Protein 4NRX (pdb70)

Nearest PDB structures (foldseek):
  4nrx-assembly1_L  TM=1.005E+00  e=8.521E-46  Homo sapiens
  7ps3-assembly1_L  TM=9.922E-01  e=8.740E-43  Homo sapiens
  7nd8-assembly1_L  TM=9.955E-01  e=2.650E-42  Homo sapiens
  5ob5-assembly1_L  TM=9.917E-01  e=4.366E-42  Homo sapiens
  6uud-assembly1_L  TM=9.916E-01  e=1.698E-40  Mus musculus

Solvent-accessible surface area: 55780 Å² total; per-residue (Å²): 126,91,132,24,8,42,76,0,1,55,61,17,62,133,132,91,134,29,10,44,80,0,4,58,64,24,103,195,38,93,12,38,9,29,28,8,52,30,56,102,78,48,70,68,9,112,1,11,0,1,0,12,48,41,101,3,27,29,22,0,1,0,1,0,31,21,53,99,87,135,22,10,49,10,1,0,0,1,18,5,23,83,56,46,43,30,39,9,84,88,19,111,73,98,7,91,4,34,24,54,112,80,18,8,1,0,39,0,58,14,98,66,5,109,71,66,10,41,4,62,2,9,0,0,25,0,21,43,34,58,115,40,36,126,149,142,66,20,40,14,58,0,0,0,26,36,28,0,108,8,0,23,0,12,12,28,85,42,85,56,85,24,13,44,6,13,31,4,21,5,51,89,189,29,43,29,85,46,53,0,2,0,0,0,6,0,16,36,0,12,0,46,36,12,83,25,41,2,44,104,41,93,38,102,90,30,36,19,56,4,68,26,37,97,21,131,78,27,37,42,9,16,4,0,1,0,31,7,78,39,89,15,28,3,56,70,14,16,31,0,8,0,38,0,91,28,34,71,25,42,17,57,50,72,1,26,25,180,179,47,87,10,40,8,32,40,18,53,29,57,98,73,46,72,69,9,112,0,12,0,0,0,7,41,42,94,3,28,34,23,0,0,0,0,0,35,21,50,97,92,129,22,10,50,8,1,0,0,3,17,1,23,81,61,42,44,34,40,8,84,88,16,104,75,94,4,92,5,33,22,56,108,82,26,12,1,0,39,0,56,6,100,56,2,86,71,75,11,40,3,59,1,9,0,0,26,1,22,44,34,54,113,44,42,144,154,163,122,29,36,19,58,1,0,0,26,34,28,1,109,14,0,28,0,14,12,26,88,41,89,59,84,23,14,46,6,10,28,2,14,3,47,92,165,28,82,92,62,2,2,0,0,0,6,0,18,37,0,13,0,46,51,13,72,25,42,2,45,99,42,93,35,102,92,31,39,19,58,4,70,25,37,97,24,130,80,30,33,39,8,16,5,0,1,0,30,6,80,31,97,10,14,9,62,79,16,13,32,0,8,0,24,0,116,29,32,68,23,47,18,80,46,59,2,48,27,146,185,44,96,8,81,10,36,32,8,47,32,56,111,66,48,69,67,12,105,2,29,0,112,5,51,38,44,96,3,24,51,23,38,2,0,1,0,26,19,53,100,90,135,16,10,55,10,0,0,7,1,63,2,25,99,58,66,40,81,42,9,77,89,23,107,75,91,4,86,5,33,23,54,109,97,84,56,7,0,42,0,58,10,94,64,3,101,68,69,16,35,5,56,1,9,0,0,25,2,22,65,35,46,103,129,77,94,41,53,0,0,26,35,29,1,112,5,0,22,2,24,11,24,94,52,90,58,91,23,15,46,10,15,31,5,27,2,45,96,80,0,52,48,88,53,51,2,0,0,0,0,4,0,19,35,0,28,2,65,30,14,62,24,36,2,28,103,36,94,34,103,73,37,40,18,61,1,72,25,32,103,27,123,80,38,35,45,9,14,3,0,2,0,41,4,74,47,100,21,55,78,121,84,57,10,54,0,14,0,32,0,67,31,36,134,29,148,44,88,52,114,4,98,79,130,78,123,139,104,8,115,16,84,12,16,10,22,29,3,12,0,44,80,43,45,138,0,51,0,13,0,65,14,74,81,67,0,30,34,33,0,0,0,0,6,19,59,68,86,128,25,3,103,9,3,0,33,18,2,68,57,63,36,98,84,20,58,105,48,7,49,8,60,37,78,14,58,54,0,41,0,12,1,43,42,0,50,22,50,2,12,6,35,0,10,0,0,0,0,68,23,27,9,0,30,20,3,88,10,0,79,0,32,1,104,80,104,83,21,40,10,44,5,4,11,2,49,14,13,89,92,2,31,194,85,38,63,0,2,0,0,0,0,0,4,47,0,29,33,139,98,31,75,7,29,8,34,6,62,140,53,16,41,51,86,35,35,64,76,14,39,15,83,12,34,48,155,56,4,4,21,0,15,7,0,24,0,50,23,52,79,56,56,10,81,141,60,122,57,0,9,0,32,0,60,10,116,32,36,126,65,80,41,72,54,57,34,70,71,71,197,104,7,116,16,65,17,60,52,93,68,30,59,14,48,75,43,61,166,11,68,0,44,0,136,14,74,93,70,0,29,35,36,0,0,0,0,14,18,61,62,91,120,25,2,140,9,6,0,33,18,2,71,55,60,37,103,84,26,59,108,41,5,56,10,61,35,80,15,57,80,1,39,1,16,0,43,41,0,47,25,53,2,13,6,35,0,8,0,1,0,1,80,23,26,8,0,31,20,2,87,12,0,86,0,35,1,148,83,107,72,19,43,9,52,5,14,14,2,30,3,10,83,80,1,25,181,79,34,56,0,1,0,0,0,0,0,3,48,0,30,30,136,139,35,122,34,82,39,58,34,71,143,90,96,66,83,12,38,14,81,11,39,54,158,54,4,4,17,0,16,8,0,22,28,63,46,47,65,67,62,9,88,151,66,114,42,0,8,0,37,0,41,12,132,30,40,131,68,77,40,75,50,47,28,80,91,83,121,5,115,14,82,14,18,11,24,20,4,14,0,38,74,42,41,112,2,38,1,43,2,128,3,75,86,67,0,29,29,39,0,0,0,0,8,16,53,77,91,127,24,3,117,7,3,0,34,14,3,69,59,55,38,101,83,22,56,108,48,5,54,10,62,32,83,15,40,76,4,34,1,13,1,50,40,0,46,19,57,1,12,8,33,0,9,0,1,0,5,112,44,51,9,12,28,20,1,88,12,0,75,0,38,2,116,84,100,77,20,44,10,46,10,9,0,0,56,16,18,85,77,1,29,198,74,35,51,0,3,0,0,1,0,0,8,48,0,30,37,94,141,30,65,8,25,8,54,37,128,59,62,48,54,84,37,36,65,63,15,38,10,73,13,26,37,146,52,2,3,29,1,6,5,0,19,4,49,32,45,86,51,72,10,112,154,93,130,41,1,4,0,43,0,54,14,118,28,39,131,66,77,56,62,51,40,16,106,134,37

B-factor: mean 45.88, std 19.29, range [17.48, 136.45]

CATH classification: 2.60.40.10 (+1 more: 2.60.40.10)

InterPro domains:
  IPR000328 Retroviral envelope protein GP41-like [PF00517] (2-117)
  IPR000328 Retroviral envelope protein GP41-like [cd09909] (1-105)

Secondary structure (DSSP, 8-state):
--EEEEPPPEEE-TT--EEEEEEEESS-GGGSEEEEEEE-TT--EEEEEEEETTTTEEEE-TTTBTTBEEEEEGGGTEEEEEESS--GGG-EEEEEEEEEEES---SSS---PEEEEEEE---EEEEE-SSPPBPPEEEEEPPPSS---EEEEEEEEEEEBSS--EEEEGGGTB-TTEEEPPPEE-TTS-EEEEEEEEEEGGGTTTS--EEEEEEGGGTEEEEEE----/---EEEE-SEEEEETT--EEEEEEESS--TT-EEEEEE-TTS--EEEEETTTEEPTTS-TTEEEEEETTEEEEEESS--GGG-EEEEEEE-SSSS-PBP--EEEEEE---BPPEEEEEPPPHHHHHTTEEEEEEEEEEEBSS--EEEEEETT--EEEEPPPPTTT--EEEEEEEEEEHHHHTT-SEEEEEEE-TT-SS-EEEEEE--/-TTGGGGG--S--/--EEEEPPPEEE-TT--EEEEEEEESS-GGGSEEEEEEE-TTS--EEEEEEETTTTEEEE-TTTTTTEEEEEEGGGTEEEEEESS--GGG-EEEEEEEEEEE---PPEEEEEEE---EEEEE-SS--BPPEEEEE---GGGEETTEEEEEEEEEEEBSS--EEEEGGGTB-TTEEEPPPEE-TTS-EEEEEEEEEEGGGTTTS--EEEEEEGGGTEEEEEE-------/---EEEE-SEEEEETT--EEEEEEESS--TT-EEEEEE-TTS--EEEEETTTEEPTT--TTEEEEE-SSEEEEEESS--GGG-EEEEEEE-SSSS-PBP--EEEEEE---BPPEEEEEPPPHHHHTTTEEEEEEEEEEEBSS--EEEEE---B--SSEEEEE----TTT--EEEEEEEEEEHHHHHH--EEEEEEE-TT-SS-EEEEEE--/--EEEEPPPEEE-TT--EEEEEEEESS-GGGSEEEEEEE-TT--EEEEEEEETTTTEEEE-TTTBTTBEEEEEGGGTEEEEEESS--GGG-EEEEEEEEEEES---TTS----EEEEEEE---EEEEE-SSPPBPPEEEEE---SSS-BTTEEEEEEEEEEEBSS--EEEEGGGTB-TTEEEPPPEE-TTS-EEEEEEEEEEGGGTTTS-EEEEEEEGGGTEEEEEEE---/---EEEE-SEEEEETT--EEEEEEESS--TT-EEEEEE-TTS--EEEEETTTEEPTTS-TTEEEE--TTEEEEEESS--GGG-EEEEEEE-SSSS--B---EEEEEE---BPPEEEEEPPPHHHHTTTEEEEEEEEEEEBSS--EEEEEETTEE--SSEEEEEPPPPTTT--EEEEEEEEEEHHHHHT--EEEEEEE-TTSSS-EEEEEES--/-TTGGGGG--SS--

Structure (mmCIF, N/CA/C/O backbone):
data_4NRX
#
_entry.id   4NRX
#
_cell.length_a   197.262
_cell.length_b   93.505
_cell.length_c   89.830
_cell.angle_alpha   90.00
_cell.angle_beta   111.80
_cell.angle_gamma   90.00
#
_symmetry.space_group_name_H-M   'C 1 2 1'
#
loop_
_entity.id
_entity.type
_entity.pdbx_description
1 polymer 'Envelope glycoprotein gp41'
2 polymer 'm66 Heavy Chain'
3 polymer 'm66 Light Chain'
4 water water
#
loop_
_atom_site.group_PDB
_atom_site.id
_atom_site.type_symbol
_atom_site.label_atom_id
_atom_site.label_alt_id
_atom_site.label_comp_id
_atom_site.label_asym_id
_atom_site.label_entity_id
_atom_site.label_seq_id
_atom_site.pdbx_PDB_ins_code
_atom_site.Cartn_x
_atom_site.Cartn_y
_atom_site.Cartn_z
_atom_site.occupancy
_atom_site.B_iso_or_equiv
_atom_site.auth_seq_id
_atom_site.auth_comp_id
_atom_site.auth_asym_id
_atom_site.auth_atom_id
_atom_site.pdbx_PDB_model_num
ATOM 1 N N . ASN A 1 6 ? -68.372 46.192 -5.830 1.00 69.04 656 ASN P N 1
ATOM 2 C CA . ASN A 1 6 ? -67.673 45.298 -6.745 1.00 67.76 656 ASN P CA 1
ATOM 3 C C . ASN A 1 6 ? -68.306 43.903 -6.750 1.00 62.64 656 ASN P C 1
ATOM 4 O O . ASN A 1 6 ? -67.956 43.043 -5.939 1.00 61.25 656 ASN P O 1
ATOM 6 N N . GLU A 1 7 ? -69.230 43.683 -7.681 1.00 59.37 657 GLU P N 1
ATOM 7 C CA . GLU A 1 7 ? -69.946 42.413 -7.775 1.00 58.69 657 GLU P CA 1
ATOM 8 C C . GLU A 1 7 ? -69.115 41.321 -8.459 1.00 57.41 657 GLU P C 1
ATOM 9 O O . GLU A 1 7 ? -69.470 40.138 -8.381 1.00 56.61 657 GLU P O 1
ATOM 11 N N . GLN A 1 8 ? -68.025 41.707 -9.124 1.00 51.23 658 GLN P N 1
ATOM 12 C CA . GLN A 1 8 ? -67.186 40.742 -9.829 1.00 48.82 658 GLN P CA 1
ATOM 13 C C . GLN A 1 8 ? -65.732 40.794 -9.341 1.00 45.44 658 GLN P C 1
ATOM 14 O O . GLN A 1 8 ? -64.804 40.533 -10.093 1.00 43.61 658 GLN P O 1
ATOM 20 N N . GLU A 1 9 ? -65.555 41.085 -8.059 1.00 45.07 659 GLU P N 1
ATOM 21 C CA . GLU A 1 9 ? -64.236 41.241 -7.444 1.00 45.17 659 GLU P CA 1
ATOM 22 C C . GLU A 1 9 ? -63.355 39.994 -7.575 1.00 39.55 659 GLU P C 1
ATOM 23 O O . GLU A 1 9 ? -62.113 40.095 -7.686 1.00 36.27 659 GLU P O 1
ATOM 29 N N . LEU A 1 10 ? -63.958 38.831 -7.583 1.00 35.57 660 LEU P N 1
ATOM 30 C CA . LEU A 1 10 ? -63.166 37.617 -7.651 1.00 35.00 660 LEU P CA 1
ATOM 31 C C . LEU A 1 10 ? -62.271 37.604 -8.900 1.00 34.37 660 LEU P C 1
ATOM 32 O O . LEU A 1 10 ? -61.199 37.038 -8.887 1.00 35.36 660 LEU P O 1
ATOM 37 N N . LEU A 1 11 ? -62.723 38.253 -9.955 1.00 29.25 661 LEU P N 1
ATOM 38 C CA . LEU A 1 11 ? -62.029 38.296 -11.218 1.00 27.68 661 LEU P CA 1
ATOM 39 C C . LEU A 1 11 ? -60.695 39.002 -11.095 1.00 29.61 661 LEU P C 1
ATOM 40 O O . LEU A 1 11 ? -59.808 38.815 -11.877 1.00 29.67 661 LEU P O 1
ATOM 45 N N . GLU A 1 12 ? -60.557 39.826 -10.098 1.00 29.27 662 GLU P N 1
ATOM 46 C CA . GLU A 1 12 ? -59.294 40.508 -9.934 1.00 34.27 662 GLU P CA 1
ATOM 47 C C . GLU A 1 12 ? -58.179 39.517 -9.620 1.00 32.05 662 GLU P C 1
ATOM 48 O O . GLU A 1 12 ? -57.016 39.877 -9.726 1.00 33.93 662 GLU P O 1
ATOM 54 N N . LEU A 1 13 ? -58.525 38.281 -9.268 1.00 29.34 663 LEU P N 1
ATOM 55 C CA . LEU A 1 13 ? -57.523 37.285 -8.874 1.00 30.07 663 LEU P CA 1
ATOM 56 C C . LEU A 1 13 ? -57.011 36.425 -10.036 1.00 32.80 663 LEU P C 1
ATOM 57 O O . LEU A 1 13 ? -56.126 35.589 -9.854 1.00 32.55 663 LEU P O 1
ATOM 62 N N . ASP A 1 14 ? -57.571 36.635 -11.222 1.00 30.86 664 ASP P N 1
ATOM 63 C CA . ASP A 1 14 ? -57.195 35.893 -12.407 1.00 30.04 664 ASP P CA 1
ATOM 64 C C . ASP A 1 14 ? -55.985 36.589 -13.017 1.00 28.38 664 ASP P C 1
ATOM 65 O O . ASP A 1 14 ? -56.111 37.589 -13.709 1.00 29.38 664 ASP P O 1
ATOM 70 N N . LYS A 1 15 ? -54.811 36.041 -12.749 1.00 28.44 665 LYS P N 1
ATOM 71 C CA . LYS A 1 15 ? -53.568 36.616 -13.230 1.00 30.44 665 LYS P CA 1
ATOM 72 C C . LYS A 1 15 ? -53.089 35.922 -14.489 1.00 30.94 665 LYS P C 1
ATOM 73 O O . LYS A 1 15 ? -51.984 36.172 -14.944 1.00 33.67 665 LYS P O 1
ATOM 79 N N . TRP A 1 16 ? -53.913 35.050 -15.054 1.00 30.09 666 TRP P N 1
ATOM 80 C CA . TRP A 1 16 ? -53.480 34.184 -16.153 1.00 32.13 666 TRP P CA 1
ATOM 81 C C . TRP A 1 16 ? -54.228 34.466 -17.437 1.00 32.66 666 TRP P C 1
ATOM 82 O O . TRP A 1 16 ? -54.467 33.558 -18.235 1.00 37.08 666 TRP P O 1
ATOM 93 N N . ALA A 1 17 ? -54.585 35.728 -17.633 1.00 31.69 667 ALA P N 1
ATOM 94 C CA . ALA A 1 17 ? -55.265 36.172 -18.843 1.00 33.63 667 ALA P CA 1
ATOM 95 C C . ALA A 1 17 ? -54.453 37.241 -19.570 1.00 39.24 667 ALA P C 1
ATOM 96 O O . ALA A 1 17 ? -53.437 37.711 -19.051 1.00 41.85 667 ALA P O 1
ATOM 98 N N . SER A 1 18 ? -54.895 37.622 -20.770 1.00 41.36 668 SER P N 1
ATOM 99 C CA . SER A 1 18 ? -54.203 38.623 -21.572 1.00 45.33 668 SER P CA 1
ATOM 100 C C . SER A 1 18 ? -54.213 39.992 -20.910 1.00 50.52 668 SER P C 1
ATOM 101 O O . SER A 1 18 ? -53.407 40.856 -21.259 1.00 52.33 668 SER P O 1
ATOM 104 N N . LEU A 1 19 ? -55.150 40.190 -19.985 1.00 53.39 669 LEU P N 1
ATOM 105 C CA . LEU A 1 19 ? -55.342 41.469 -19.311 1.00 57.35 669 LEU P CA 1
ATOM 106 C C . LEU A 1 19 ? -55.560 41.252 -17.813 1.00 55.62 669 LEU P C 1
ATOM 107 O O . LEU A 1 19 ? -55.533 42.206 -17.029 1.00 52.90 669 LEU P O 1
ATOM 113 N N . ASN B 1 6 ? -4.274 -21.205 31.656 1.00 76.29 656 ASN C N 1
ATOM 114 C CA . ASN B 1 6 ? -3.684 -20.322 30.656 1.00 76.08 656 ASN C CA 1
ATOM 115 C C . ASN B 1 6 ? -3.879 -20.885 29.247 1.00 70.95 656 ASN C C 1
ATOM 116 O O . ASN B 1 6 ? -4.448 -20.225 28.371 1.00 68.97 656 ASN C O 1
ATOM 118 N N . GLU B 1 7 ? -3.415 -22.116 29.046 1.00 67.27 657 GLU C N 1
ATOM 119 C CA . GLU B 1 7 ? -3.342 -22.722 27.716 1.00 63.89 657 GLU C CA 1
ATOM 120 C C . GLU B 1 7 ? -4.717 -23.052 27.115 1.00 60.67 657 GLU C C 1
ATOM 121 O O . GLU B 1 7 ? -4.830 -23.253 25.905 1.00 61.68 657 GLU C O 1
ATOM 123 N N . GLN B 1 8 ? -5.750 -23.099 27.956 1.00 55.51 658 GLN C N 1
ATOM 124 C CA . GLN B 1 8 ? -7.127 -23.260 27.486 1.00 50.66 658 GLN C CA 1
ATOM 125 C C . GLN B 1 8 ? -8.048 -22.157 28.016 1.00 47.42 658 GLN C C 1
ATOM 126 O O . GLN B 1 8 ? -9.226 -22.397 28.273 1.00 44.92 658 GLN C O 1
ATOM 132 N N . GLU B 1 9 ? -7.515 -20.948 28.166 1.00 47.26 659 GLU C N 1
ATOM 133 C CA . GLU B 1 9 ? -8.231 -19.852 28.827 1.00 50.06 659 GLU C CA 1
ATOM 134 C C . GLU B 1 9 ? -9.551 -19.475 28.136 1.00 45.05 659 GLU C C 1
ATOM 135 O O . GLU B 1 9 ? -10.494 -18.997 28.781 1.00 41.62 659 GLU C O 1
ATOM 141 N N . LEU B 1 10 ? -9.619 -19.684 26.826 1.00 40.05 660 LEU C N 1
ATOM 142 C CA . LEU B 1 10 ? -10.792 -19.280 26.065 1.00 36.80 660 LEU C CA 1
ATOM 143 C C . LEU B 1 10 ? -12.052 -19.998 26.571 1.00 37.90 660 LEU C C 1
ATOM 144 O O . LEU B 1 10 ? -13.175 -19.511 26.411 1.00 36.28 660 LEU C O 1
ATOM 149 N N . LEU B 1 11 ? -11.859 -21.143 27.204 1.00 37.44 661 LEU C N 1
ATOM 150 C CA . LEU B 1 11 ? -12.961 -21.954 27.665 1.00 39.39 661 LEU C CA 1
ATOM 151 C C . LEU B 1 11 ? -13.705 -21.299 28.820 1.00 38.10 661 LEU C C 1
ATOM 152 O O . LEU B 1 11 ? -14.830 -21.613 29.044 1.00 37.39 661 LEU C O 1
ATOM 157 N N . GLU B 1 12 ? -13.072 -20.358 29.490 1.00 38.69 662 GLU C N 1
ATOM 158 C CA . GLU B 1 12 ? -13.682 -19.646 30.601 1.00 40.93 662 GLU C CA 1
ATOM 159 C C . GLU B 1 12 ? -14.825 -18.758 30.122 1.00 39.69 662 GLU C C 1
ATOM 160 O O . GLU B 1 12 ? -15.661 -18.327 30.918 1.00 41.30 662 GLU C O 1
ATOM 166 N N . LEU B 1 13 ? -14.887 -18.474 28.843 1.00 35.67 663 LEU C N 1
ATOM 167 C CA . LEU B 1 13 ? -15.951 -17.639 28.324 1.00 35.61 663 LEU C CA 1
ATOM 168 C C . LEU B 1 13 ? -17.223 -18.426 28.037 1.00 33.86 663 LEU C C 1
ATOM 169 O O . LEU B 1 13 ? -18.243 -17.831 27.830 1.00 32.01 663 LEU C O 1
ATOM 174 N N . ASP B 1 14 ? -17.136 -19.752 27.996 1.00 30.77 664 ASP C N 1
ATOM 175 C CA . ASP B 1 14 ? -18.299 -20.589 27.738 1.00 30.87 664 ASP C CA 1
ATOM 176 C C . ASP B 1 14 ? -19.208 -20.583 28.972 1.00 31.55 664 ASP C C 1
ATOM 177 O O . ASP B 1 14 ? -18.976 -21.287 29.942 1.00 33.58 664 ASP C O 1
ATOM 182 N N . LYS B 1 15 ? -20.236 -19.762 28.920 1.00 29.85 665 LYS C N 1
ATOM 183 C CA . LYS B 1 15 ? -21.171 -19.620 30.034 1.00 33.31 665 LYS C CA 1
ATOM 184 C C . LYS B 1 15 ? -22.455 -20.408 29.802 1.00 35.91 665 LYS C C 1
ATOM 185 O O . LYS B 1 15 ? -23.456 -20.209 30.498 1.00 35.10 665 LYS C O 1
ATOM 191 N N . TRP B 1 16 ? -22.435 -21.306 28.826 1.00 36.94 666 TRP C N 1
ATOM 192 C CA . TRP B 1 16 ? -23.658 -21.990 28.413 1.00 40.41 666 TRP C CA 1
ATOM 193 C C . TRP B 1 16 ? -23.635 -23.483 28.673 1.00 43.86 666 TRP C C 1
ATOM 194 O O . TRP B 1 16 ? -24.656 -24.146 28.527 1.00 46.46 666 TRP C O 1
ATOM 205 N N . ALA B 1 17 ? -22.492 -24.015 29.081 1.00 47.91 667 ALA C N 1
ATOM 206 C CA . ALA B 1 17 ? -22.385 -25.452 29.335 1.00 52.82 667 ALA C CA 1
ATOM 207 C C . ALA B 1 17 ? -22.874 -25.771 30.738 1.00 58.52 667 ALA C C 1
ATOM 208 O O . ALA B 1 17 ? -22.959 -24.884 31.585 1.00 60.31 667 ALA C O 1
ATOM 210 N N . SER B 1 18 ? -23.187 -27.044 30.969 1.00 62.35 668 SER C N 1
ATOM 211 C CA . SER B 1 18 ? -23.728 -27.522 32.244 1.00 66.02 668 SER C CA 1
ATOM 212 C C . SER B 1 18 ? -22.846 -27.154 33.438 1.00 65.83 668 SER C C 1
ATOM 213 O O . SER B 1 18 ? -21.621 -27.071 33.321 1.00 65.76 668 SER C O 1
ATOM 216 N N . GLN C 2 1 ? -43.659 17.274 -4.940 1.00 70.98 1 GLN H N 1
ATOM 217 C CA . GLN C 2 1 ? -44.187 17.550 -3.575 1.00 69.86 1 GLN H CA 1
ATOM 218 C C . GLN C 2 1 ? -44.051 19.032 -3.241 1.00 58.45 1 GLN H C 1
ATOM 219 O O . GLN C 2 1 ? -42.942 19.529 -3.048 1.00 56.25 1 GLN H O 1
ATOM 225 N N . VAL C 2 2 ? -45.176 19.737 -3.168 1.00 49.59 2 VAL H N 1
ATOM 226 C CA . VAL C 2 2 ? -45.165 21.122 -2.730 1.00 42.08 2 VAL H CA 1
ATOM 227 C C . VAL C 2 2 ? -44.916 21.173 -1.226 1.00 37.66 2 VAL H C 1
ATOM 228 O O . VAL C 2 2 ? -45.494 20.396 -0.478 1.00 36.85 2 VAL H O 1
ATOM 232 N N . GLN C 2 3 ? -44.063 22.094 -0.787 1.00 36.10 3 GLN H N 1
ATOM 233 C CA . GLN C 2 3 ? -43.717 22.217 0.620 1.00 38.85 3 GLN H CA 1
ATOM 234 C C . GLN C 2 3 ? -43.608 23.685 0.967 1.00 36.39 3 GLN H C 1
ATOM 235 O O . GLN C 2 3 ? -42.936 24.430 0.262 1.00 37.00 3 GLN H O 1
ATOM 241 N N . LEU C 2 4 ? -44.279 24.098 2.039 1.00 31.48 4 LEU H N 1
ATOM 242 C CA . LEU C 2 4 ? -44.118 25.442 2.566 1.00 31.92 4 LEU H CA 1
ATOM 243 C C . LEU C 2 4 ? -43.396 25.286 3.886 1.00 33.62 4 LEU H C 1
ATOM 244 O O . LEU C 2 4 ? -43.847 24.550 4.760 1.00 34.33 4 LEU H O 1
ATOM 249 N N . VAL C 2 5 ? -42.269 25.969 4.015 1.00 36.14 5 VAL H N 1
ATOM 250 C CA . VAL C 2 5 ? -41.449 25.905 5.215 1.00 36.43 5 VAL H CA 1
ATOM 251 C C . VAL C 2 5 ? -41.445 27.275 5.887 1.00 34.63 5 VAL H C 1
ATOM 252 O O . VAL C 2 5 ? -40.834 28.223 5.380 1.00 33.29 5 VAL H O 1
ATOM 256 N N . GLN C 2 6 ? -42.131 27.374 7.027 1.00 34.16 6 GLN H N 1
ATOM 257 C CA . GLN C 2 6 ? -42.264 28.637 7.736 1.00 32.43 6 GLN H CA 1
ATOM 258 C C . GLN C 2 6 ? -41.119 28.878 8.708 1.00 34.90 6 GLN H C 1
ATOM 259 O O . GLN C 2 6 ? -40.514 27.930 9.206 1.00 35.80 6 GLN H O 1
ATOM 265 N N . SER C 2 7 ? -40.833 30.151 8.981 1.00 34.58 7 SER H N 1
ATOM 266 C CA . SER C 2 7 ? -39.825 30.522 9.974 1.00 36.55 7 SER H CA 1
ATOM 267 C C . SER C 2 7 ? -40.221 30.056 11.381 1.00 38.00 7 SER H C 1
ATOM 268 O O . SER C 2 7 ? -41.367 29.688 11.640 1.00 38.88 7 SER H O 1
ATOM 271 N N . GLY C 2 8 ? -39.263 30.090 12.295 1.00 36.79 8 GLY H N 1
ATOM 272 C CA . GLY C 2 8 ? -39.459 29.535 13.621 1.00 36.39 8 GLY H CA 1
ATOM 273 C C . GLY C 2 8 ? -40.290 30.375 14.581 1.00 36.28 8 GLY H C 1
ATOM 274 O O . GLY C 2 8 ? -40.459 31.573 14.397 1.00 36.26 8 GLY H O 1
ATOM 275 N N . ALA C 2 9 ? -40.794 29.737 15.631 1.00 37.93 9 ALA H N 1
ATOM 276 C CA . ALA C 2 9 ? -41.593 30.417 16.648 1.00 40.07 9 ALA H CA 1
ATOM 277 C C . ALA C 2 9 ? -40.784 31.546 17.267 1.00 41.77 9 ALA H C 1
ATOM 278 O O . ALA C 2 9 ? -39.570 31.416 17.427 1.00 41.65 9 ALA H O 1
ATOM 280 N N . GLU C 2 10 ? -41.451 32.648 17.613 1.00 42.60 10 GLU H N 1
ATOM 281 C CA . GLU C 2 10 ? -40.772 33.821 18.145 1.00 45.25 10 GLU H CA 1
ATOM 282 C C . GLU C 2 10 ? -41.505 34.386 19.339 1.00 45.63 10 GLU H C 1
ATOM 283 O O . GLU C 2 10 ? -42.721 34.248 19.459 1.00 44.60 10 GLU H O 1
ATOM 289 N N . VAL C 2 11 ? -40.746 35.037 20.212 1.00 47.07 11 VAL H N 1
ATOM 290 C CA . VAL C 2 11 ? -41.300 35.870 21.261 1.00 48.30 11 VAL H CA 1
ATOM 291 C C . VAL C 2 11 ? -40.738 37.276 21.085 1.00 49.58 11 VAL H C 1
ATOM 292 O O . VAL C 2 11 ? -39.545 37.457 20.853 1.00 52.20 11 VAL H O 1
ATOM 296 N N . LYS C 2 12 ? -41.613 38.267 21.171 1.00 49.55 12 LYS H N 1
ATOM 297 C CA . LYS C 2 12 ? -41.246 39.653 20.930 1.00 52.01 12 LYS H CA 1
ATOM 298 C C . LYS C 2 12 ? -42.030 40.520 21.893 1.00 52.27 12 LYS H C 1
ATOM 299 O O . LYS C 2 12 ? -43.151 40.177 22.270 1.00 49.24 12 LYS H O 1
ATOM 305 N N . LYS C 2 13 ? -41.451 41.646 22.290 1.00 55.33 13 LYS H N 1
ATOM 306 C CA . LYS C 2 13 ? -42.114 42.521 23.240 1.00 59.93 13 LYS H CA 1
ATOM 307 C C . LYS C 2 13 ? -43.152 43.378 22.521 1.00 58.30 13 LYS H C 1
ATOM 308 O O . LYS C 2 13 ? -43.058 43.580 21.314 1.00 57.35 13 LYS H O 1
ATOM 314 N N . PRO C 2 14 ? -44.157 43.877 23.257 1.00 57.58 14 PRO H N 1
ATOM 315 C CA . PRO C 2 14 ? -45.136 44.789 22.655 1.00 56.80 14 PRO H CA 1
ATOM 316 C C . PRO C 2 14 ? -44.460 46.026 22.076 1.00 56.60 14 PRO H C 1
ATOM 317 O O . PRO C 2 14 ? -43.563 46.573 22.719 1.00 56.88 14 PRO H O 1
ATOM 321 N N . GLY C 2 15 ? -44.888 46.460 20.893 1.00 54.12 15 GLY H N 1
ATOM 322 C CA . GLY C 2 15 ? -44.322 47.638 20.266 1.00 55.04 15 GLY H CA 1
ATOM 323 C C . GLY C 2 15 ? -43.232 47.274 19.281 1.00 55.58 15 GLY H C 1
ATOM 324 O O . GLY C 2 15 ? -42.935 48.042 18.364 1.00 55.65 15 GLY H O 1
ATOM 325 N N . GLU C 2 16 ? -42.632 46.102 19.460 1.00 56.51 16 GLU H N 1
ATOM 326 C CA . GLU C 2 16 ? -41.598 45.649 18.537 1.00 58.82 16 GLU H CA 1
ATOM 327 C C . GLU C 2 16 ? -42.177 45.324 17.163 1.00 54.64 16 GLU H C 1
ATOM 328 O O . GLU C 2 16 ? -43.382 45.098 17.005 1.00 51.34 16 GLU H O 1
ATOM 334 N N . SER C 2 17 ? -41.286 45.294 16.180 1.00 53.79 17 SER H N 1
ATOM 335 C CA . SER C 2 17 ? -41.620 44.902 14.825 1.00 52.73 17 SER H CA 1
ATOM 336 C C . SER C 2 17 ? -41.273 43.427 14.656 1.00 47.27 17 SER H C 1
ATOM 337 O O . SER C 2 17 ? -40.428 42.891 15.369 1.00 43.41 17 SER H O 1
ATOM 340 N N . LEU C 2 18 ? -41.925 42.769 13.709 1.00 45.32 18 LEU H N 1
ATOM 341 C CA . LEU C 2 18 ? -41.663 41.365 13.466 1.00 45.17 18 LEU H CA 1
ATOM 342 C C . LEU C 2 18 ? -41.935 41.060 12.009 1.00 42.99 18 LEU H C 1
ATOM 343 O O . LEU C 2 18 ? -42.916 41.553 11.434 1.00 40.66 18 LEU H O 1
ATOM 348 N N . LYS C 2 19 ? -41.052 40.263 11.412 1.00 40.36 19 LYS H N 1
ATOM 349 C CA . LYS C 2 19 ? -41.281 39.718 10.079 1.00 39.91 19 LYS H CA 1
ATOM 350 C C . LYS C 2 19 ? -41.070 38.213 10.117 1.00 38.92 19 LYS H C 1
ATOM 351 O O . LYS C 2 19 ? -40.027 37.744 10.554 1.00 39.08 19 LYS H O 1
ATOM 357 N N . ILE C 2 20 ? -42.078 37.454 9.694 1.00 36.79 20 ILE H N 1
ATOM 358 C CA . ILE C 2 20 ? -41.950 36.004 9.570 1.00 34.54 20 ILE H CA 1
ATOM 359 C C . ILE C 2 20 ? -42.026 35.621 8.095 1.00 30.99 20 ILE H C 1
ATOM 360 O O . ILE C 2 20 ? -42.521 36.396 7.264 1.00 30.47 20 ILE H O 1
ATOM 365 N N . SER C 2 21 ? -41.530 34.440 7.763 1.00 29.39 21 SER H N 1
ATOM 366 C CA . SER C 2 21 ? -41.389 34.070 6.374 1.00 30.15 21 SER H CA 1
ATOM 367 C C . SER C 2 21 ? -41.908 32.681 6.137 1.00 28.64 21 SER H C 1
ATOM 368 O O . SER C 2 21 ? -42.010 31.874 7.056 1.00 29.41 21 SER H O 1
ATOM 371 N N . CYS C 2 22 ? -42.217 32.412 4.879 1.00 29.88 22 CYS H N 1
ATOM 372 C CA . CYS C 2 22 ? -42.606 31.094 4.432 1.00 28.67 22 CYS H CA 1
ATOM 373 C C . CYS C 2 22 ? -41.912 30.802 3.113 1.00 31.09 22 CYS H C 1
ATOM 374 O O . CYS C 2 22 ? -42.131 31.512 2.136 1.00 33.41 22 CYS H O 1
ATOM 377 N N . LYS C 2 23 ? -41.062 29.775 3.087 1.00 32.27 23 LYS H N 1
ATOM 378 C CA . LYS C 2 23 ? -40.283 29.436 1.902 1.00 32.03 23 LYS H CA 1
ATOM 379 C C . LYS C 2 23 ? -40.939 28.265 1.170 1.00 31.95 23 LYS H C 1
ATOM 380 O O . LYS C 2 23 ? -41.278 27.248 1.771 1.00 34.90 23 LYS H O 1
ATOM 386 N N . VAL C 2 24 ? -41.094 28.410 -0.134 1.00 29.37 24 VAL H N 1
ATOM 387 C CA . VAL C 2 24 ? -41.906 27.507 -0.929 1.00 32.09 24 VAL H CA 1
ATOM 388 C C . VAL C 2 24 ? -41.041 26.723 -1.892 1.00 34.33 24 VAL H C 1
ATOM 389 O O . VAL C 2 24 ? -40.115 27.286 -2.475 1.00 34.43 24 VAL H O 1
ATOM 393 N N . SER C 2 25 ? -41.350 25.443 -2.088 1.00 35.58 25 SER H N 1
ATOM 394 C CA . SER C 2 25 ? -40.728 24.674 -3.163 1.00 38.38 25 SER H CA 1
ATOM 395 C C . SER C 2 25 ? -41.726 23.679 -3.760 1.00 37.29 25 SER H C 1
ATOM 396 O O . SER C 2 25 ? -42.683 23.272 -3.085 1.00 35.51 25 SER H O 1
ATOM 399 N N . GLY C 2 26 ? -41.499 23.307 -5.020 1.00 34.71 26 GLY H N 1
ATOM 400 C CA . GLY C 2 26 ? -42.246 22.245 -5.673 1.00 35.96 26 GLY H CA 1
ATOM 401 C C . GLY C 2 26 ? -43.175 22.730 -6.763 1.00 38.28 26 GLY H C 1
ATOM 402 O O . GLY C 2 26 ? -43.830 21.933 -7.418 1.00 42.58 26 GLY H O 1
ATOM 403 N N . TYR C 2 27 ? -43.244 24.038 -6.955 1.00 37.61 27 TYR H N 1
ATOM 404 C CA . TYR C 2 27 ? -44.104 24.614 -7.983 1.00 38.16 27 TYR H CA 1
ATOM 405 C C . TYR C 2 27 ? -43.635 26.027 -8.260 1.00 37.17 27 TYR H C 1
ATOM 406 O O . TYR C 2 27 ? -42.795 26.550 -7.532 1.00 37.79 27 TYR H O 1
ATOM 415 N N . ASN C 2 28 ? -44.178 26.644 -9.303 1.00 36.23 28 ASN H N 1
ATOM 416 C CA . ASN C 2 28 ? -43.776 27.991 -9.675 1.00 38.49 28 ASN H CA 1
ATOM 417 C C . ASN C 2 28 ? -44.394 29.034 -8.752 1.00 38.09 28 ASN H C 1
ATOM 418 O O . ASN C 2 28 ? -45.572 29.376 -8.864 1.00 37.96 28 ASN H O 1
ATOM 423 N N . PHE C 2 29 ? -43.566 29.545 -7.850 1.00 34.47 29 PHE H N 1
ATOM 424 C CA . PHE C 2 29 ? -43.989 30.442 -6.787 1.00 33.73 29 PHE H CA 1
ATOM 425 C C . PHE C 2 29 ? -44.642 31.710 -7.325 1.00 32.04 29 PHE H C 1
ATOM 426 O O . PHE C 2 29 ? -45.554 32.274 -6.696 1.00 31.48 29 PHE H O 1
ATOM 434 N N . ALA C 2 30 ? -44.198 32.158 -8.492 1.00 30.88 30 ALA H N 1
ATOM 435 C CA . ALA C 2 30 ? -44.710 33.401 -9.064 1.00 32.74 30 ALA H CA 1
ATOM 436 C C . ALA C 2 30 ? -46.099 33.221 -9.700 1.00 33.57 30 ALA H C 1
ATOM 437 O O . ALA C 2 30 ? -46.699 34.196 -10.135 1.00 33.67 30 ALA H O 1
ATOM 439 N N . SER C 2 31 ? -46.610 31.988 -9.739 1.00 33.44 31 SER H N 1
ATOM 440 C CA . SER C 2 31 ? -47.791 31.668 -10.555 1.00 34.01 31 SER H CA 1
ATOM 441 C C . SER C 2 31 ? -49.083 31.371 -9.756 1.00 32.82 31 SER H C 1
ATOM 442 O O . SER C 2 31 ? -50.103 31.043 -10.352 1.00 29.91 31 SER H O 1
ATOM 445 N N . GLU C 2 32 ? -49.044 31.443 -8.431 1.00 32.79 32 GLU H N 1
ATOM 446 C CA . GLU C 2 32 ? -50.250 31.200 -7.623 1.00 30.70 32 GLU H CA 1
ATOM 447 C C . GLU C 2 32 ? -50.299 32.180 -6.470 1.00 29.87 32 GLU H C 1
ATOM 448 O O . GLU C 2 32 ? -49.254 32.600 -5.971 1.00 28.94 32 GLU H O 1
ATOM 454 N N . TRP C 2 33 ? -51.512 32.550 -6.054 1.00 26.72 33 TRP H N 1
ATOM 455 C CA . TRP C 2 33 ? -51.669 33.364 -4.874 1.00 23.98 33 TRP H CA 1
ATOM 456 C C . TRP C 2 33 ? -51.214 32.557 -3.686 1.00 23.82 33 TRP H C 1
ATOM 457 O O . TRP C 2 33 ? -51.370 31.342 -3.648 1.00 26.45 33 TRP H O 1
ATOM 468 N N . ILE C 2 34 ? -50.681 33.245 -2.694 1.00 24.24 34 ILE H N 1
ATOM 469 C CA . ILE C 2 34 ? -50.310 32.604 -1.453 1.00 28.78 34 ILE H CA 1
ATOM 470 C C . ILE C 2 34 ? -50.647 33.548 -0.311 1.00 28.81 34 ILE H C 1
ATOM 471 O O . ILE C 2 34 ? -50.558 34.770 -0.450 1.00 27.26 34 ILE H O 1
ATOM 476 N N . GLY C 2 35 ? -51.066 32.986 0.810 1.00 28.84 35 GLY H N 1
ATOM 477 C CA . GLY C 2 35 ? -51.614 33.811 1.858 1.00 29.95 35 GLY H CA 1
ATOM 478 C C . GLY C 2 35 ? -51.301 33.381 3.262 1.00 29.35 35 GLY H C 1
ATOM 479 O O . GLY C 2 35 ? -50.601 32.390 3.498 1.00 29.75 35 GLY H O 1
ATOM 480 N N . TRP C 2 36 ? -51.852 34.157 4.184 1.00 25.78 36 TRP H N 1
ATOM 481 C CA . TRP C 2 36 ? -51.586 34.024 5.594 1.00 25.95 36 TRP H CA 1
ATOM 482 C C . TRP C 2 36 ? -52.899 33.873 6.368 1.00 26.26 36 TRP H C 1
ATOM 483 O O . TRP C 2 36 ? -53.858 34.594 6.112 1.00 26.48 36 TRP H O 1
ATOM 494 N N . VAL C 2 37 ? -52.902 32.983 7.356 1.00 26.05 37 VAL H N 1
ATOM 495 C CA . VAL C 2 37 ? -54.079 32.695 8.168 1.00 27.31 37 VAL H CA 1
ATOM 496 C C . VAL C 2 37 ? -53.723 32.722 9.652 1.00 28.98 37 VAL H C 1
ATOM 497 O O . VAL C 2 37 ? -52.737 32.125 10.081 1.00 31.95 37 VAL H O 1
ATOM 501 N N . ARG C 2 38 ? -54.490 33.464 10.432 1.00 27.75 38 ARG H N 1
ATOM 502 C CA . ARG C 2 38 ? -54.206 33.585 11.862 1.00 29.48 38 ARG H CA 1
ATOM 503 C C . ARG C 2 38 ? -55.057 32.590 12.641 1.00 31.47 38 ARG H C 1
ATOM 504 O O . ARG C 2 38 ? -56.221 32.350 12.306 1.00 32.01 38 ARG H O 1
ATOM 512 N N . GLN C 2 39 ? -54.470 32.007 13.680 1.00 32.34 39 GLN H N 1
ATOM 513 C CA . GLN C 2 39 ? -55.239 31.215 14.621 1.00 31.89 39 GLN H CA 1
ATOM 514 C C . GLN C 2 39 ? -54.841 31.575 16.045 1.00 32.86 39 GLN H C 1
ATOM 515 O O . GLN C 2 39 ? -53.779 31.182 16.528 1.00 31.49 39 GLN H O 1
ATOM 521 N N . MET C 2 40 ? -55.707 32.323 16.713 1.00 33.86 40 MET H N 1
ATOM 522 C CA . MET C 2 40 ? -55.479 32.706 18.102 1.00 36.22 40 MET H CA 1
ATOM 523 C C . MET C 2 40 ? -55.718 31.493 19.008 1.00 38.97 40 MET H C 1
ATOM 524 O O . MET C 2 40 ? -56.450 30.562 18.639 1.00 36.83 40 MET H O 1
ATOM 529 N N . PRO C 2 41 ? -55.088 31.482 20.191 1.00 44.27 41 PRO H N 1
ATOM 530 C CA . PRO C 2 41 ? -55.217 30.325 21.091 1.00 45.77 41 PRO H CA 1
ATOM 531 C C . PRO C 2 41 ? -56.678 29.941 21.381 1.00 46.27 41 PRO H C 1
ATOM 532 O O . PRO C 2 41 ? -57.459 30.784 21.825 1.00 45.95 41 PRO H O 1
ATOM 536 N N . GLY C 2 42 ? -57.043 28.695 21.081 1.00 45.39 42 GLY H N 1
ATOM 537 C CA . GLY C 2 42 ? -58.381 28.190 21.348 1.00 44.81 42 GLY H CA 1
ATOM 538 C C . GLY C 2 42 ? -59.472 28.719 20.430 1.00 45.59 42 GLY H C 1
ATOM 539 O O . GLY C 2 42 ? -60.651 28.608 20.749 1.00 48.64 42 GLY H O 1
ATOM 540 N N . LYS C 2 43 ? -59.090 29.285 19.287 1.00 43.23 43 LYS H N 1
ATOM 541 C CA . LYS C 2 43 ? -60.051 29.930 18.383 1.00 40.27 43 LYS H CA 1
ATOM 542 C C . LYS C 2 43 ? -59.965 29.369 16.953 1.00 34.73 43 LYS H C 1
ATOM 543 O O . LYS C 2 43 ? -59.117 28.526 16.646 1.00 33.94 43 LYS H O 1
ATOM 549 N N . GLY C 2 44 ? -60.821 29.870 16.067 1.00 29.36 44 GLY H N 1
ATOM 550 C CA . GLY C 2 44 ? -60.874 29.394 14.695 1.00 29.09 44 GLY H CA 1
ATOM 551 C C . GLY C 2 44 ? -59.893 30.095 13.763 1.00 30.42 44 GLY H C 1
ATOM 552 O O . GLY C 2 44 ? -59.029 30.860 14.197 1.00 32.20 44 GLY H O 1
ATOM 553 N N . LEU C 2 45 ? -60.044 29.833 12.469 1.00 29.31 45 LEU H N 1
ATOM 554 C CA . LEU C 2 45 ? -59.162 30.357 11.445 1.00 28.12 45 LEU H CA 1
ATOM 555 C C . LEU C 2 45 ? -59.617 31.741 11.011 1.00 29.81 45 LEU H C 1
ATOM 556 O O . LEU C 2 45 ? -60.813 31.990 10.928 1.00 27.66 45 LEU H O 1
ATOM 561 N N . GLU C 2 46 ? -58.659 32.636 10.758 1.00 28.72 46 GLU H N 1
ATOM 562 C CA . GLU C 2 46 ? -58.930 33.983 10.252 1.00 28.03 46 GLU H CA 1
ATOM 563 C C . GLU C 2 46 ? -58.062 34.249 9.051 1.00 29.49 46 GLU H C 1
ATOM 564 O O . GLU C 2 46 ? -56.833 34.198 9.134 1.00 29.60 46 GLU H O 1
ATOM 570 N N . TRP C 2 47 ? -58.700 34.499 7.919 1.00 29.40 47 TRP H N 1
ATOM 571 C CA . TRP C 2 47 ? -57.989 34.747 6.677 1.00 28.35 47 TRP H CA 1
ATOM 572 C C . TRP C 2 47 ? -57.469 36.170 6.738 1.00 27.00 47 TRP H C 1
ATOM 573 O O . TRP C 2 47 ? -58.250 37.115 6.914 1.00 25.50 47 TRP H O 1
ATOM 584 N N . MET C 2 48 ? -56.157 36.349 6.598 1.00 25.66 48 MET H N 1
ATOM 585 C CA . MET C 2 48 ? -55.559 37.684 6.760 1.00 27.13 48 MET H CA 1
ATOM 586 C C . MET C 2 48 ? -55.402 38.389 5.423 1.00 28.44 48 MET H C 1
ATOM 587 O O . MET C 2 48 ? -55.759 39.560 5.268 1.00 28.75 48 MET H O 1
ATOM 592 N N . GLY C 2 49 ? -54.836 37.678 4.460 1.00 27.62 49 GLY H N 1
ATOM 593 C CA . GLY C 2 49 ? -54.692 38.232 3.136 1.00 28.99 49 GLY H CA 1
ATOM 594 C C . GLY C 2 49 ? -53.857 37.334 2.273 1.00 30.25 49 GLY H C 1
ATOM 595 O O . GLY C 2 49 ? -53.259 36.359 2.759 1.00 30.74 49 GLY H O 1
ATOM 596 N N . ILE C 2 50 ? -53.831 37.663 0.989 1.00 29.25 50 ILE H N 1
ATOM 597 C CA . ILE C 2 50 ? -53.050 36.922 0.011 1.00 29.36 50 ILE H CA 1
ATOM 598 C C . ILE C 2 50 ? -52.187 37.849 -0.817 1.00 30.50 50 ILE H C 1
ATOM 599 O O . ILE C 2 50 ? -52.454 39.040 -0.925 1.00 33.03 50 ILE H O 1
ATOM 604 N N . ILE C 2 51 ? -51.151 37.281 -1.404 1.00 30.17 51 ILE H N 1
ATOM 605 C CA . ILE C 2 51 ? -50.285 38.010 -2.310 1.00 30.33 51 ILE H CA 1
ATOM 606 C C . ILE C 2 51 ? -49.988 37.145 -3.512 1.00 30.03 51 ILE H C 1
ATOM 607 O O . ILE C 2 51 ? -49.865 35.919 -3.401 1.00 28.88 51 ILE H O 1
ATOM 612 N N . TYR C 2 52 ? -49.906 37.791 -4.668 1.00 29.94 52 TYR H N 1
ATOM 613 C CA . TYR C 2 52 ? -49.499 37.125 -5.888 1.00 30.11 52 TYR H CA 1
ATOM 614 C C . TYR C 2 52 ? -48.036 37.513 -6.182 1.00 32.40 52 TYR H C 1
ATOM 615 O O . TYR C 2 52 ? -47.781 38.631 -6.645 1.00 31.86 52 TYR H O 1
ATOM 624 N N . PRO C 2 53 A -47.073 36.614 -5.881 1.00 31.62 52 PRO H N 1
ATOM 625 C CA . PRO C 2 53 A -45.649 36.968 -6.006 1.00 34.47 52 PRO H CA 1
ATOM 626 C C . PRO C 2 53 A -45.228 37.468 -7.385 1.00 37.36 52 PRO H C 1
ATOM 627 O O . PRO C 2 53 A -44.313 38.277 -7.470 1.00 43.06 52 PRO H O 1
ATOM 631 N N . GLY C 2 54 ? -45.871 36.992 -8.446 1.00 35.62 53 GLY H N 1
ATOM 632 C CA . GLY C 2 54 ? -45.577 37.463 -9.790 1.00 36.31 53 GLY H CA 1
ATOM 633 C C . GLY C 2 54 ? -45.489 38.981 -9.941 1.00 38.38 53 GLY H C 1
ATOM 634 O O . GLY C 2 54 ? -44.557 39.478 -10.555 1.00 38.42 53 GLY H O 1
ATOM 635 N N . ASP C 2 55 ? -46.445 39.721 -9.387 1.00 38.65 54 ASP H N 1
ATOM 636 C CA . ASP C 2 55 ? -46.410 41.187 -9.438 1.00 41.69 54 ASP H CA 1
ATOM 637 C C . ASP C 2 55 ? -46.582 41.826 -8.053 1.00 41.21 54 ASP H C 1
ATOM 638 O O . ASP C 2 55 ? -46.755 43.043 -7.936 1.00 41.46 54 ASP H O 1
ATOM 643 N N . SER C 2 56 ? -46.549 40.998 -7.011 1.00 39.35 55 SER H N 1
ATOM 644 C CA . SER C 2 56 ? -46.755 41.446 -5.629 1.00 37.52 55 SER H CA 1
ATOM 645 C C . SER C 2 56 ? -48.107 42.131 -5.386 1.00 36.59 55 SER H C 1
ATOM 646 O O . SER C 2 56 ? -48.248 42.915 -4.450 1.00 35.90 55 SER H O 1
ATOM 649 N N . ASP C 2 57 ? -49.098 41.841 -6.221 1.00 34.82 56 ASP H N 1
ATOM 650 C CA . ASP C 2 57 ? -50.448 42.343 -5.976 1.00 37.11 56 ASP H CA 1
ATOM 651 C C . ASP C 2 57 ? -50.963 41.699 -4.691 1.00 35.74 56 ASP H C 1
ATOM 652 O O . ASP C 2 57 ? -50.743 40.506 -4.476 1.00 34.10 56 ASP H O 1
ATOM 657 N N . THR C 2 58 ? -51.649 42.464 -3.842 1.00 33.11 57 THR H N 1
ATOM 658 C CA . THR C 2 58 ? -52.093 41.953 -2.547 1.00 35.15 57 THR H CA 1
ATOM 659 C C . THR C 2 58 ? -53.570 42.206 -2.320 1.00 35.27 57 THR H C 1
ATOM 660 O O . THR C 2 58 ? -54.112 43.194 -2.788 1.00 35.36 57 THR H O 1
ATOM 664 N N . LYS C 2 59 ? -54.206 41.330 -1.559 1.00 33.32 58 LYS H N 1
ATOM 665 C CA . LYS C 2 59 ? -55.576 41.559 -1.110 1.00 34.40 58 LYS H CA 1
ATOM 666 C C . LYS C 2 59 ? -55.668 41.207 0.369 1.00 33.81 58 LYS H C 1
ATOM 667 O O . LYS C 2 59 ? -55.306 40.101 0.761 1.00 32.84 58 LYS H O 1
ATOM 673 N N . TYR C 2 60 ? -56.126 42.159 1.179 1.00 33.54 59 TYR H N 1
ATOM 674 C CA . TYR C 2 60 ? -56.191 41.999 2.626 1.00 33.08 59 TYR H CA 1
ATOM 675 C C . TYR C 2 60 ? -57.628 41.912 3.094 1.00 36.42 59 TYR H C 1
ATOM 676 O O . TYR C 2 60 ? -58.545 42.433 2.446 1.00 36.55 59 TYR H O 1
ATOM 685 N N . SER C 2 61 ? -57.827 41.287 4.247 1.00 37.90 60 SER H N 1
ATOM 686 C CA . SER C 2 61 ? -59.065 41.496 4.981 1.00 37.88 60 SER H CA 1
ATOM 687 C C . SER C 2 61 ? -58.967 42.898 5.592 1.00 37.79 60 SER H C 1
ATOM 688 O O . SER C 2 61 ? -57.889 43.307 6.022 1.00 33.72 60 SER H O 1
ATOM 691 N N . PRO C 2 62 ? -60.074 43.656 5.604 1.00 43.60 61 PRO H N 1
ATOM 692 C CA . PRO C 2 62 ? -60.036 45.017 6.155 1.00 45.86 61 PRO H CA 1
ATOM 693 C C . PRO C 2 62 ? -59.706 45.015 7.639 1.00 44.93 61 PRO H C 1
ATOM 694 O O . PRO C 2 62 ? -59.225 46.003 8.177 1.00 45.63 61 PRO H O 1
ATOM 698 N N . SER C 2 63 ? -59.928 43.890 8.295 1.00 44.55 62 SER H N 1
ATOM 699 C CA . SER C 2 63 ? -59.555 43.776 9.697 1.00 45.49 62 SER H CA 1
ATOM 700 C C . SER C 2 63 ? -58.040 43.779 9.868 1.00 43.58 62 SER H C 1
ATOM 701 O O . SER C 2 63 ? -57.542 44.063 10.954 1.00 45.53 62 SER H O 1
ATOM 704 N N . PHE C 2 64 ? -57.303 43.476 8.803 1.00 40.61 63 PHE H N 1
ATOM 705 C CA . PHE C 2 64 ? -55.837 43.424 8.887 1.00 38.49 63 PHE H CA 1
ATOM 706 C C . PHE C 2 64 ? -55.127 44.458 8.019 1.00 41.07 63 PHE H C 1
ATOM 707 O O . PHE C 2 64 ? -53.920 44.647 8.157 1.00 40.48 63 PHE H O 1
ATOM 715 N N . GLN C 2 65 ? -55.854 45.126 7.129 1.00 44.21 64 GLN H N 1
ATOM 716 C CA . GLN C 2 65 ? -55.228 46.133 6.279 1.00 49.07 64 GLN H CA 1
ATOM 717 C C . GLN C 2 65 ? -54.696 47.286 7.143 1.00 48.03 64 GLN H C 1
ATOM 718 O O . GLN C 2 65 ? -55.353 47.704 8.096 1.00 46.62 64 GLN H O 1
ATOM 724 N N . GLY C 2 66 ? -53.502 47.784 6.824 1.00 47.55 65 GLY H N 1
ATOM 725 C CA . GLY C 2 66 ? -52.924 48.900 7.563 1.00 49.41 65 GLY H CA 1
ATOM 726 C C . GLY C 2 66 ? -52.321 48.535 8.914 1.00 51.84 65 GLY H C 1
ATOM 727 O O . GLY C 2 66 ? -51.677 49.372 9.559 1.00 52.47 65 GLY H O 1
ATOM 728 N N . GLN C 2 67 ? -52.595 47.293 9.335 1.00 52.60 66 GLN H N 1
ATOM 729 C CA . GLN C 2 67 ? -52.032 46.649 10.529 1.00 52.20 66 GLN H CA 1
ATOM 730 C C . GLN C 2 67 ? -50.876 45.689 10.277 1.00 47.30 66 GLN H C 1
ATOM 731 O O . GLN C 2 67 ? -50.063 45.490 11.135 1.00 46.82 66 GLN H O 1
ATOM 737 N N . VAL C 2 68 ? -50.873 45.057 9.116 1.00 43.21 67 VAL H N 1
ATOM 738 C CA . VAL C 2 68 ? -49.792 44.183 8.675 1.00 41.23 67 VAL H CA 1
ATOM 739 C C . VAL C 2 68 ? -49.474 44.435 7.212 1.00 40.22 67 VAL H C 1
ATOM 740 O O . VAL C 2 68 ? -50.301 44.927 6.467 1.00 40.88 67 VAL H O 1
ATOM 744 N N . ILE C 2 69 ? -48.265 44.088 6.815 1.00 37.96 68 ILE H N 1
ATOM 745 C CA . ILE C 2 69 ? -47.907 44.051 5.428 1.00 40.59 68 ILE H CA 1
ATOM 746 C C . ILE C 2 69 ? -47.503 42.634 5.021 1.00 38.04 68 ILE H C 1
ATOM 747 O O . ILE C 2 69 ? -46.685 42.027 5.669 1.00 36.41 68 ILE H O 1
ATOM 752 N N . ILE C 2 70 ? -48.100 42.144 3.951 1.00 32.43 69 ILE H N 1
ATOM 753 C CA . ILE C 2 70 ? -47.720 40.897 3.322 1.00 32.91 69 ILE H CA 1
ATOM 754 C C . ILE C 2 70 ? -46.839 41.242 2.128 1.00 34.99 69 ILE H C 1
ATOM 755 O O . ILE C 2 70 ? -47.234 42.064 1.309 1.00 35.33 69 ILE H O 1
ATOM 760 N N . SER C 2 71 ? -45.661 40.633 2.010 1.00 34.82 70 SER H N 1
ATOM 761 C CA . SER C 2 71 ? -44.795 40.914 0.857 1.00 36.01 70 SER H CA 1
ATOM 762 C C . SER C 2 71 ? -44.198 39.619 0.318 1.00 36.56 70 SER H C 1
ATOM 763 O O . SER C 2 71 ? -44.442 38.542 0.875 1.00 36.41 70 SER H O 1
ATOM 766 N N . ALA C 2 72 ? -43.408 39.715 -0.753 1.00 36.04 71 ALA H N 1
ATOM 767 C CA . ALA C 2 72 ? -42.809 38.525 -1.346 1.00 35.02 71 ALA H CA 1
ATOM 768 C C . ALA C 2 72 ? -41.524 38.838 -2.107 1.00 36.64 71 ALA H C 1
ATOM 769 O O . ALA C 2 72 ? -41.385 39.895 -2.699 1.00 40.16 71 ALA H O 1
ATOM 771 N N . ASP C 2 73 ? -40.579 37.905 -2.066 1.00 36.82 72 ASP H N 1
ATOM 772 C CA . ASP C 2 73 ? -39.366 37.977 -2.871 1.00 36.38 72 ASP H CA 1
ATOM 773 C C . ASP C 2 73 ? -39.342 36.739 -3.750 1.00 34.96 72 ASP H C 1
ATOM 774 O O . ASP C 2 73 ? -38.955 35.662 -3.296 1.00 34.91 72 ASP H O 1
ATOM 779 N N . LYS C 2 74 ? -39.764 36.877 -5.003 1.00 35.27 73 LYS H N 1
ATOM 780 C CA . LYS C 2 74 ? -39.955 35.698 -5.842 1.00 38.70 73 LYS H CA 1
ATOM 781 C C . LYS C 2 74 ? -38.622 35.107 -6.277 1.00 42.13 73 LYS H C 1
ATOM 782 O O . LYS C 2 74 ? -38.578 33.992 -6.788 1.00 46.41 73 LYS H O 1
ATOM 788 N N . SER C 2 75 ? -37.538 35.847 -6.069 1.00 40.00 74 SER H N 1
ATOM 789 C CA . SER C 2 75 ? -36.219 35.373 -6.459 1.00 40.53 74 SER H CA 1
ATOM 790 C C . SER C 2 75 ? -35.747 34.242 -5.538 1.00 39.86 74 SER H C 1
ATOM 791 O O . SER C 2 75 ? -34.879 33.458 -5.917 1.00 43.11 74 SER H O 1
ATOM 794 N N . ILE C 2 76 ? -36.305 34.174 -4.330 1.00 36.39 75 ILE H N 1
ATOM 795 C CA . ILE C 2 76 ? -35.997 33.093 -3.378 1.00 36.43 75 ILE H CA 1
ATOM 796 C C . ILE C 2 76 ? -37.275 32.389 -2.868 1.00 36.59 75 ILE H C 1
ATOM 797 O O . ILE C 2 76 ? -37.297 31.799 -1.782 1.00 35.99 75 ILE H O 1
ATOM 802 N N . ASN C 2 77 ? -38.339 32.450 -3.654 1.00 37.76 76 ASN H N 1
ATOM 803 C CA . ASN C 2 77 ? -39.535 31.659 -3.359 1.00 40.79 76 ASN H CA 1
ATOM 804 C C . ASN C 2 77 ? -40.064 31.878 -1.928 1.00 40.44 76 ASN H C 1
ATOM 805 O O . ASN C 2 77 ? -40.574 30.950 -1.293 1.00 40.05 76 ASN H O 1
ATOM 810 N N . THR C 2 78 ? -39.948 33.105 -1.425 1.00 38.43 77 THR H N 1
ATOM 811 C CA . THR C 2 78 ? -40.324 33.401 -0.038 1.00 39.01 77 THR H CA 1
ATOM 812 C C . THR C 2 78 ? -41.422 34.464 0.110 1.00 38.44 77 THR H C 1
ATOM 813 O O . THR C 2 78 ? -41.396 35.513 -0.530 1.00 38.37 77 THR H O 1
ATOM 817 N N . ALA C 2 79 ? -42.382 34.174 0.976 1.00 37.02 78 ALA H N 1
ATOM 818 C CA . ALA C 2 79 ? -43.469 35.096 1.290 1.00 35.17 78 ALA H CA 1
ATOM 819 C C . ALA C 2 79 ? -43.273 35.559 2.726 1.00 31.46 78 ALA H C 1
ATOM 820 O O . ALA C 2 79 ? -42.793 34.784 3.561 1.00 29.65 78 ALA H O 1
ATOM 822 N N . TYR C 2 80 ? -43.608 36.802 3.004 1.00 32.38 79 TYR H N 1
ATOM 823 C CA . TYR C 2 80 ? -43.427 37.378 4.320 1.00 31.91 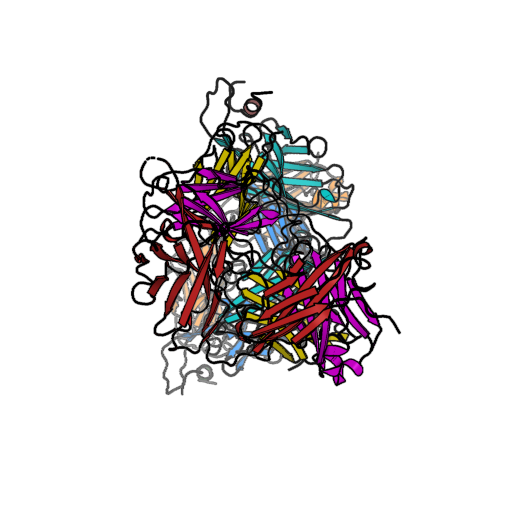79 TYR H CA 1
ATOM 824 C C . TYR C 2 80 ? -44.721 37.967 4.876 1.00 33.51 79 TYR H C 1
ATOM 825 O O . TYR C 2 80 ? -45.612 38.324 4.128 1.00 33.64 79 TYR H O 1
ATOM 834 N N . LEU C 2 81 ? -44.803 38.041 6.197 1.00 32.95 80 LEU H N 1
ATOM 835 C CA . LEU C 2 81 ? -45.797 38.789 6.932 1.00 31.77 80 LEU H CA 1
ATOM 836 C C . LEU C 2 81 ? -45.085 39.636 7.991 1.00 34.06 80 LEU H C 1
ATOM 837 O O . LEU C 2 81 ? -44.327 39.118 8.771 1.00 32.60 80 LEU H O 1
ATOM 842 N N . GLN C 2 82 ? -45.442 40.902 8.052 1.00 35.43 81 GLN H N 1
ATOM 843 C CA . GLN C 2 82 ? -44.786 41.878 8.904 1.00 39.93 81 GLN H CA 1
ATOM 844 C C . GLN C 2 82 ? -45.722 42.655 9.772 1.00 37.70 81 GLN H C 1
ATOM 845 O O . GLN C 2 82 ? -46.795 43.053 9.328 1.00 33.41 81 GLN H O 1
ATOM 851 N N . TRP C 2 83 ? -45.248 42.877 10.990 1.00 40.41 82 TRP H N 1
ATOM 852 C CA . TRP C 2 83 ? -45.714 43.934 11.856 1.00 41.32 82 TRP H CA 1
ATOM 853 C C . TRP C 2 83 ? -44.621 44.941 12.218 1.00 44.84 82 TRP H C 1
ATOM 854 O O . TRP C 2 83 ? -43.483 44.690 12.380 1.00 43.88 82 TRP H O 1
ATOM 865 N N . SER C 2 84 A -45.476 46.350 12.324 1.00 48.82 82 SER H N 1
ATOM 866 C CA . SER C 2 84 A -44.653 47.492 12.735 1.00 53.06 82 SER H CA 1
ATOM 867 C C . SER C 2 84 A -44.575 47.561 14.257 1.00 56.31 82 SER H C 1
ATOM 868 O O . SER C 2 84 A -43.530 47.872 14.832 1.00 57.76 82 SER H O 1
ATOM 871 N N . SER C 2 85 B -45.697 47.270 14.904 1.00 56.99 82 SER H N 1
ATOM 872 C CA . SER C 2 85 B -45.799 47.369 16.350 1.00 59.34 82 SER H CA 1
ATOM 873 C C . SER C 2 85 B -46.795 46.331 16.854 1.00 55.47 82 SER H C 1
ATOM 874 O O . SER C 2 85 B -48.012 46.506 16.735 1.00 52.45 82 SER H O 1
ATO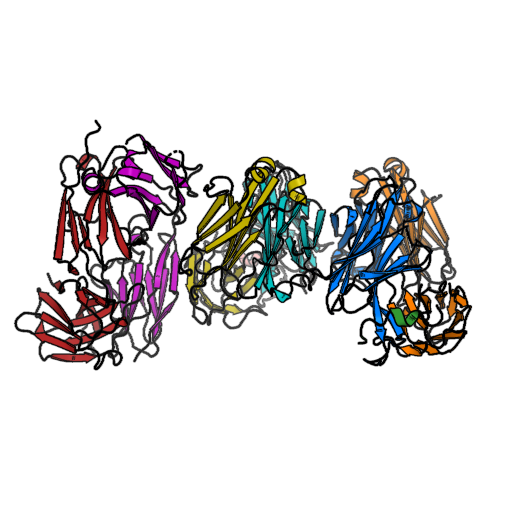M 877 N N . LEU C 2 86 C -46.261 45.254 17.419 1.00 53.22 82 LEU H N 1
ATOM 878 C CA . LEU C 2 86 C -47.076 44.145 17.900 1.00 50.11 82 LEU H CA 1
ATOM 879 C C . LEU C 2 86 C -47.927 44.565 19.085 1.00 50.67 82 LEU H C 1
ATOM 880 O O . LEU C 2 86 C -47.484 45.335 19.933 1.00 48.88 82 LEU H O 1
ATOM 885 N N . LYS C 2 87 ? -49.160 44.070 19.119 1.00 54.48 83 LYS H N 1
ATOM 886 C CA . LYS C 2 87 ? -50.008 44.162 20.302 1.00 57.67 83 LYS H CA 1
ATOM 887 C C . LYS C 2 87 ? -50.046 42.787 20.954 1.00 53.52 83 LYS H C 1
ATOM 888 O O . LYS C 2 87 ? -49.718 41.785 20.315 1.00 50.90 83 LYS H O 1
ATOM 894 N N . ALA C 2 88 ? -50.470 42.731 22.212 1.00 52.51 84 ALA H N 1
ATOM 895 C CA . ALA C 2 88 ? -50.564 41.462 22.928 1.00 51.39 84 ALA H CA 1
ATOM 896 C C . ALA C 2 88 ? -51.576 40.528 22.246 1.00 49.21 84 ALA H C 1
ATOM 897 O O . ALA C 2 88 ? -51.440 39.306 22.290 1.00 48.70 84 ALA H O 1
ATOM 899 N N . SER C 2 89 ? -52.572 41.113 21.587 1.00 47.23 85 SER H N 1
ATOM 900 C CA . SER C 2 89 ? -53.601 40.343 20.886 1.00 47.78 85 SER H CA 1
ATOM 901 C C . SER C 2 89 ? -53.091 39.679 19.595 1.00 45.17 85 SER H C 1
ATOM 902 O O . SER C 2 89 ? -53.799 38.876 18.986 1.00 44.22 85 SER H O 1
ATOM 905 N N . ASP C 2 90 ? -51.877 40.016 19.169 1.00 45.14 86 ASP H N 1
ATOM 906 C CA . ASP C 2 90 ? -51.269 39.377 18.004 1.00 42.83 86 ASP H CA 1
ATOM 907 C C . ASP C 2 90 ? -50.682 38.008 18.347 1.00 40.80 86 ASP H C 1
ATOM 908 O O . ASP C 2 90 ? -50.178 37.299 17.466 1.00 38.59 86 ASP H O 1
ATOM 913 N N . THR C 2 91 ? -50.742 37.621 19.618 1.00 39.55 87 THR H N 1
ATOM 914 C CA . THR C 2 91 ? -50.237 36.314 20.014 1.00 35.83 87 THR H CA 1
ATOM 915 C C . THR C 2 91 ? -51.085 35.222 19.342 1.00 35.56 87 THR H C 1
ATOM 916 O O . THR C 2 91 ? -52.280 35.140 19.569 1.00 36.34 87 THR H O 1
ATOM 920 N N . ALA C 2 92 ? -50.473 34.371 18.530 1.00 34.13 88 ALA H N 1
ATOM 921 C CA . ALA C 2 92 ? -51.235 33.381 17.771 1.00 30.92 88 ALA H CA 1
ATOM 922 C C . ALA C 2 92 ? -50.316 32.475 16.994 1.00 31.04 88 ALA H C 1
ATOM 923 O O . ALA C 2 92 ? -49.098 32.665 16.984 1.00 30.83 88 ALA H O 1
ATOM 925 N N . ILE C 2 93 ? -50.915 31.486 16.340 1.00 30.04 89 ILE H N 1
ATOM 926 C CA . ILE C 2 93 ? -50.251 30.707 15.316 1.00 31.39 89 ILE H CA 1
ATOM 927 C C . ILE C 2 93 ? -50.564 31.320 13.955 1.00 28.74 89 ILE H C 1
ATOM 928 O O . ILE C 2 93 ? -51.723 31.583 13.640 1.00 27.90 89 ILE H O 1
ATOM 933 N N . TYR C 2 94 ? -49.524 31.597 13.172 1.00 28.81 90 TYR H N 1
ATOM 934 C CA . TYR C 2 94 ? -49.688 32.097 11.800 1.00 28.73 90 TYR H CA 1
ATOM 935 C C . TYR C 2 94 ? -49.328 31.021 10.767 1.00 31.08 90 TYR H C 1
ATOM 936 O O . TYR C 2 94 ? -48.236 30.464 10.781 1.00 31.17 90 TYR H O 1
ATOM 945 N N . TYR C 2 95 ? -50.282 30.700 9.904 1.00 29.12 91 TYR H N 1
ATOM 946 C CA . TYR C 2 95 ? -50.070 29.728 8.834 1.00 27.81 91 TYR H CA 1
ATOM 947 C C . TYR C 2 95 ? -49.907 30.454 7.517 1.00 28.65 91 TYR H C 1
ATOM 948 O O . TYR C 2 95 ? -50.656 31.397 7.219 1.00 29.08 91 TYR H O 1
ATOM 957 N N . CYS C 2 96 ? -48.992 29.964 6.683 1.00 28.89 92 CYS H N 1
ATOM 958 C CA . CYS C 2 96 ? -48.857 30.427 5.303 1.00 29.90 92 CYS H CA 1
ATOM 959 C C . CYS C 2 96 ? -49.283 29.291 4.374 1.00 31.55 92 CYS H C 1
ATOM 960 O O . CYS C 2 96 ? -48.843 28.154 4.544 1.00 42.30 92 CYS H O 1
ATOM 963 N N . ALA C 2 97 ? -50.152 29.583 3.407 1.00 26.27 93 ALA H N 1
ATOM 964 C CA . ALA C 2 97 ? -50.796 28.521 2.643 1.00 25.75 93 ALA H CA 1
ATOM 965 C C . ALA C 2 97 ? -51.008 28.963 1.220 1.00 29.78 93 ALA H C 1
ATOM 966 O O . ALA C 2 97 ? -51.320 30.120 0.965 1.00 33.45 93 ALA H O 1
ATOM 968 N N . ARG C 2 98 ? -50.841 28.037 0.287 1.00 28.58 94 ARG H N 1
ATOM 969 C CA . ARG C 2 98 ? -50.968 28.365 -1.115 1.00 28.06 94 ARG H CA 1
ATOM 970 C C . ARG C 2 98 ? -52.439 28.438 -1.444 1.00 29.27 94 ARG H C 1
ATOM 971 O O . ARG C 2 98 ? -53.171 27.504 -1.141 1.00 29.62 94 ARG H O 1
ATOM 979 N N . GLN C 2 99 ? -52.872 29.551 -2.034 1.00 28.73 95 GLN H N 1
ATOM 980 C CA . GLN C 2 99 ? -54.264 29.737 -2.419 1.00 30.66 95 GLN H CA 1
ATOM 981 C C . GLN C 2 99 ? -54.376 29.325 -3.880 1.00 30.07 95 GLN H C 1
ATOM 982 O O . GLN C 2 99 ? -54.450 30.173 -4.776 1.00 31.60 95 GLN H O 1
ATOM 988 N N . ASN C 2 100 ? -54.375 28.014 -4.108 1.00 26.91 96 ASN H N 1
ATOM 989 C CA . ASN C 2 100 ? -54.364 27.451 -5.458 1.00 26.37 96 ASN H CA 1
ATOM 990 C C . ASN C 2 100 ? -55.626 27.844 -6.191 1.00 26.17 96 ASN H C 1
ATOM 991 O O . ASN C 2 100 ? -56.656 28.141 -5.535 1.00 27.04 96 ASN H O 1
ATOM 996 N N . HIS C 2 101 ? -55.584 27.829 -7.523 1.00 25.19 97 HIS H N 1
ATOM 997 C CA . HIS C 2 101 ? -56.778 28.111 -8.337 1.00 28.88 97 HIS H CA 1
ATOM 998 C C . HIS C 2 101 ? -57.222 26.874 -9.127 1.00 28.73 97 HIS H C 1
ATOM 999 O O . HIS C 2 101 ? -56.388 26.134 -9.651 1.00 28.07 97 HIS H O 1
ATOM 1006 N N . TYR C 2 102 ? -58.538 26.637 -9.184 1.00 27.60 98 TYR H N 1
ATOM 1007 C CA . TYR C 2 102 ? -59.092 25.461 -9.860 1.00 26.74 98 TYR H CA 1
ATOM 1008 C C . TYR C 2 102 ? -60.130 25.843 -10.897 1.00 28.34 98 TYR H C 1
ATOM 1009 O O . TYR C 2 102 ? -60.807 26.865 -10.764 1.00 27.40 98 TYR H O 1
ATOM 1018 N N . GLY C 2 103 ? -60.261 25.000 -11.915 1.00 28.95 99 GLY H N 1
ATOM 1019 C CA . GLY C 2 103 ? -61.236 25.202 -12.966 1.00 32.35 99 GLY H CA 1
ATOM 1020 C C . GLY C 2 103 ? -60.485 25.644 -14.194 1.00 40.07 99 GLY H C 1
ATOM 1021 O O . GLY C 2 103 ? -59.296 25.947 -14.113 1.00 40.39 99 GLY H O 1
ATOM 1022 N N . SER C 2 104 ? -61.163 25.651 -15.336 1.00 44.76 100 SER H N 1
ATOM 1023 C CA . SER C 2 104 ? -60.549 26.066 -16.591 1.00 50.28 100 SER H CA 1
ATOM 1024 C C . SER C 2 104 ? -61.203 27.351 -17.072 1.00 47.41 100 SER H C 1
ATOM 1025 O O . SER C 2 104 ? -62.405 27.545 -16.892 1.00 49.28 100 SER H O 1
ATOM 1028 N N . GLY C 2 105 A -60.416 28.234 -17.677 1.00 39.84 100 GLY H N 1
ATOM 1029 C CA . GLY C 2 105 A -60.947 29.513 -18.101 1.00 37.31 100 GLY H CA 1
ATOM 1030 C C . GLY C 2 105 A -60.240 30.033 -19.322 1.00 37.38 100 GLY H C 1
ATOM 1031 O O . GLY C 2 105 A -59.194 29.518 -19.696 1.00 38.91 100 GLY H O 1
ATOM 1032 N N . SER C 2 106 B -60.809 31.059 -19.943 1.00 38.36 100 SER H N 1
ATOM 1033 C CA . SER C 2 106 B -60.239 31.617 -21.161 1.00 37.78 100 SER H CA 1
ATOM 1034 C C . SER C 2 106 B -59.063 32.506 -20.827 1.00 36.88 100 SER H C 1
ATOM 1035 O O . SER C 2 106 B -59.066 33.212 -19.818 1.00 37.44 100 SER H O 1
ATOM 1038 N N . TYR C 2 107 C -58.057 32.474 -21.688 1.00 33.53 100 TYR H N 1
ATOM 1039 C CA . TYR C 2 107 C -56.949 33.410 -21.603 1.00 32.84 100 TYR H CA 1
ATOM 1040 C C . TYR C 2 107 C -57.382 34.836 -21.947 1.00 31.54 100 TYR H C 1
ATOM 1041 O O . TYR C 2 107 C -56.753 35.788 -21.504 1.00 32.25 100 TYR H O 1
ATOM 1050 N N . PHE C 2 108 D -58.449 34.980 -22.736 1.00 30.69 100 PHE H N 1
ATOM 1051 C CA . PHE C 2 108 D -58.832 36.272 -23.315 1.00 30.23 100 PHE H CA 1
ATOM 1052 C C . PHE C 2 108 D -59.805 37.116 -22.473 1.00 31.74 100 PHE H C 1
ATOM 1053 O O . PHE C 2 108 D -60.239 38.188 -22.897 1.00 31.32 100 PHE H O 1
ATOM 1061 N N . TYR C 2 109 E -60.135 36.649 -21.280 1.00 30.66 100 TYR H N 1
ATOM 1062 C CA . TYR C 2 109 E -60.844 37.503 -20.318 1.00 31.90 100 TYR H CA 1
ATOM 1063 C C . TYR C 2 109 E -60.746 36.925 -18.921 1.00 30.44 100 TYR H C 1
ATOM 1064 O O . TYR C 2 109 E -60.345 35.782 -18.750 1.00 31.25 100 TYR H O 1
ATOM 1073 N N . ARG C 2 110 F -61.086 37.722 -17.919 1.00 32.02 100 ARG H N 1
ATOM 1074 C CA . ARG C 2 110 F -60.918 37.295 -16.549 1.00 29.92 100 ARG H CA 1
ATOM 1075 C C . ARG C 2 110 F -61.947 36.225 -16.233 1.00 30.11 100 ARG H C 1
ATOM 1076 O O . ARG C 2 110 F -63.104 36.313 -16.665 1.00 29.12 100 ARG H O 1
ATOM 1084 N N . THR C 2 111 G -61.509 35.244 -15.442 1.00 29.53 100 THR H N 1
ATOM 1085 C CA . THR C 2 111 G -62.250 34.033 -15.155 1.00 29.82 100 THR H CA 1
ATOM 1086 C C . THR C 2 111 G -62.481 33.974 -13.657 1.00 29.12 100 THR H C 1
ATOM 1087 O O . THR C 2 111 G -61.603 34.351 -12.883 1.00 27.50 100 THR H O 1
ATOM 1091 N N . ALA C 2 112 H -63.660 33.519 -13.235 1.00 31.36 100 ALA H N 1
ATOM 1092 C CA . ALA C 2 112 H -63.964 33.363 -11.809 1.00 30.66 100 ALA H CA 1
ATOM 1093 C C . ALA C 2 112 H -63.558 31.967 -11.352 1.00 30.34 100 ALA H C 1
ATOM 1094 O O . ALA C 2 112 H -64.385 31.063 -11.291 1.00 31.42 100 ALA H O 1
ATOM 1096 N N . TYR C 2 113 I -62.269 31.765 -11.090 1.00 29.79 100 TYR H N 1
ATOM 1097 C CA . TYR C 2 113 I -61.760 30.455 -10.675 1.00 28.35 100 TYR H CA 1
ATOM 1098 C C . TYR C 2 113 I -62.266 30.115 -9.286 1.00 28.37 100 TYR H C 1
ATOM 1099 O O . TYR C 2 113 I -62.744 30.997 -8.570 1.00 29.69 100 TYR H O 1
ATOM 1108 N N . TYR C 2 114 J -62.153 28.835 -8.928 1.00 28.01 100 TYR H N 1
ATOM 1109 C CA . TYR C 2 114 J -62.369 28.344 -7.572 1.00 29.55 100 TYR H CA 1
ATOM 1110 C C . TYR C 2 114 J -61.012 28.351 -6.872 1.00 28.82 100 TYR H C 1
ATOM 1111 O O . TYR C 2 114 J -60.079 27.692 -7.332 1.00 29.11 100 TYR H O 1
ATOM 1120 N N . TYR C 2 115 K -60.903 29.115 -5.790 1.00 27.61 100 TYR H N 1
ATOM 1121 C CA . TYR C 2 115 K -59.643 29.259 -5.064 1.00 27.61 100 TYR H CA 1
ATOM 1122 C C . TYR C 2 115 K -59.749 28.507 -3.753 1.00 27.66 100 TYR H C 1
ATOM 1123 O O . TYR C 2 115 K -60.748 28.621 -3.062 1.00 28.21 100 TYR H O 1
ATOM 1132 N N . ALA C 2 116 L -58.724 27.743 -3.402 1.00 25.27 100 ALA H N 1
ATOM 1133 C CA . ALA C 2 116 L -58.721 27.051 -2.128 1.00 24.64 100 ALA H CA 1
ATOM 1134 C C . ALA C 2 116 L -57.302 26.876 -1.614 1.00 26.20 100 ALA H C 1
ATOM 1135 O O . ALA C 2 116 L -56.354 26.800 -2.388 1.00 24.39 100 ALA H O 1
ATOM 1137 N N . MET C 2 117 M -57.163 26.807 -0.300 1.00 27.51 100 MET H N 1
ATOM 1138 C CA . MET C 2 117 M -55.850 26.709 0.297 1.00 28.01 100 MET H CA 1
ATOM 1139 C C . MET C 2 117 M -55.451 25.245 0.398 1.00 28.23 100 MET H C 1
ATOM 1140 O O . MET C 2 117 M -55.830 24.539 1.328 1.00 30.50 100 MET H O 1
ATOM 1145 N N . ASP C 2 118 ? -54.719 24.776 -0.604 1.00 27.85 101 ASP H N 1
ATOM 1146 C CA . ASP C 2 118 ? -54.537 23.339 -0.772 1.00 30.98 101 ASP H CA 1
ATOM 1147 C C . ASP C 2 118 ? -53.286 22.798 -0.079 1.00 32.15 101 ASP H C 1
ATOM 1148 O O . ASP C 2 118 ? -53.251 21.621 0.277 1.00 33.25 101 ASP H O 1
ATOM 1153 N N . VAL C 2 119 ? -52.270 23.643 0.111 1.00 29.08 102 VAL H N 1
ATOM 1154 C CA . VAL C 2 119 ? -51.072 23.253 0.847 1.00 25.43 102 VAL H CA 1
ATOM 1155 C C . VAL C 2 119 ? -50.713 24.313 1.893 1.00 25.95 102 VAL H C 1
ATOM 1156 O O . VAL C 2 119 ? -50.674 25.520 1.602 1.00 25.95 102 VAL H O 1
ATOM 1160 N N . TRP C 2 120 ? -50.454 23.844 3.113 1.00 24.81 103 TRP H N 1
ATOM 1161 C CA . TRP C 2 120 ? -50.267 24.704 4.268 1.00 27.60 103 TRP H CA 1
ATOM 1162 C C . TRP C 2 120 ? -48.906 24.519 4.863 1.00 29.01 103 TRP H C 1
ATOM 1163 O O . TRP C 2 120 ? -48.411 23.401 4.889 1.00 31.84 103 TRP H O 1
ATOM 1174 N N . GLY C 2 121 ? -48.314 25.605 5.352 1.00 27.23 104 GLY H N 1
ATOM 1175 C CA . GLY C 2 121 ? -47.100 25.504 6.128 1.00 30.41 104 GLY H CA 1
ATOM 1176 C C . GLY C 2 121 ? -47.387 24.910 7.499 1.00 33.47 104 GLY H C 1
ATOM 1177 O O . GLY C 2 121 ? -48.550 24.724 7.867 1.00 32.99 104 GLY H O 1
ATOM 1178 N N . GLN C 2 122 ? -46.336 24.615 8.262 1.00 34.02 105 GLN H N 1
ATOM 1179 C CA . GLN C 2 122 ? -46.500 23.981 9.579 1.00 35.91 105 GLN H CA 1
ATOM 1180 C C . GLN C 2 122 ? -46.973 24.974 10.647 1.00 34.77 105 GLN H C 1
ATOM 1181 O O . GLN C 2 122 ? -47.362 24.589 11.744 1.00 33.76 105 GLN H O 1
ATOM 1187 N N . GLY C 2 123 ? -46.910 26.261 10.334 1.00 35.05 106 GLY H N 1
ATOM 1188 C CA . GLY C 2 123 ? -47.364 27.283 11.254 1.00 32.18 106 GLY H CA 1
ATOM 1189 C C . GLY C 2 123 ? -46.208 27.884 12.036 1.00 32.74 106 GLY H C 1
ATOM 1190 O O . GLY C 2 123 ? -45.230 27.199 12.333 1.00 36.18 106 GLY H O 1
ATOM 1191 N N . THR C 2 124 ? -46.309 29.174 12.333 1.00 29.16 107 THR H N 1
ATOM 1192 C CA . THR C 2 124 ? -45.337 29.865 13.165 1.00 29.81 107 THR H CA 1
ATOM 1193 C C . THR C 2 124 ? -46.030 30.390 14.407 1.00 31.72 107 THR H C 1
ATOM 1194 O O . THR C 2 124 ? -46.989 31.155 14.313 1.00 32.36 107 THR H O 1
ATOM 1198 N N . THR C 2 125 ? -45.536 30.010 15.574 1.00 30.89 108 THR H N 1
ATOM 1199 C CA . THR C 2 125 ? -46.132 30.457 16.824 1.00 32.91 108 THR H CA 1
ATOM 1200 C C . THR C 2 125 ? -45.529 31.797 17.251 1.00 34.32 108 THR H C 1
ATOM 1201 O O . THR C 2 125 ? -44.326 31.903 17.472 1.00 33.80 108 THR H O 1
ATOM 1205 N N . VAL C 2 126 ? -46.362 32.825 17.346 1.00 34.29 109 VAL H N 1
ATOM 1206 C CA . VAL C 2 126 ? -45.877 34.151 17.704 1.00 35.84 109 VAL H CA 1
ATOM 1207 C C . VAL C 2 126 ? -46.421 34.534 19.058 1.00 36.18 109 VAL H C 1
ATOM 1208 O O . VAL C 2 126 ? -47.630 34.553 19.265 1.00 36.51 109 VAL H O 1
ATOM 1212 N N . THR C 2 127 ? -45.524 34.893 19.962 1.00 35.37 110 THR H N 1
ATOM 1213 C CA . THR C 2 127 ? -45.912 35.238 21.316 1.00 38.15 110 THR H CA 1
ATOM 1214 C C . THR C 2 127 ? -45.454 36.655 21.603 1.00 41.00 110 THR H C 1
ATOM 1215 O O . THR C 2 127 ? -44.280 36.983 21.462 1.00 41.27 110 THR H O 1
ATOM 1219 N N . VAL C 2 128 ? -46.403 37.497 21.982 1.00 41.81 111 VAL H N 1
ATOM 1220 C CA . VAL C 2 128 ? -46.108 38.871 22.341 1.00 44.08 111 VAL H CA 1
ATOM 1221 C C . VAL C 2 128 ? -46.107 39.001 23.859 1.00 44.05 111 VAL H C 1
ATOM 1222 O O . VAL C 2 128 ? -47.158 38.968 24.499 1.00 45.49 111 VAL H O 1
ATOM 1226 N N . SER C 2 129 ? -44.914 39.148 24.418 1.00 46.30 112 SER H N 1
ATOM 1227 C CA . SER C 2 129 ? -44.724 39.184 25.856 1.00 49.69 112 SER H CA 1
ATOM 1228 C C . SER C 2 129 ? -43.387 39.858 26.159 1.00 50.07 112 SER H C 1
ATOM 1229 O O . SER C 2 129 ? -42.516 39.943 25.299 1.00 45.78 112 SER H O 1
ATOM 1232 N N . SER C 2 130 ? -43.232 40.336 27.385 1.00 54.83 113 SER H N 1
ATOM 1233 C CA . SER C 2 130 ? -41.988 40.954 27.808 1.00 59.49 113 SER H CA 1
ATOM 1234 C C . SER C 2 130 ? -41.070 39.884 28.410 1.00 57.83 113 SER H C 1
ATOM 1235 O O . SER C 2 130 ? -39.882 40.123 28.623 1.00 59.42 113 SER H O 1
ATOM 1238 N N . ALA C 2 131 ? -41.629 38.706 28.687 1.00 54.34 114 ALA H N 1
ATOM 1239 C CA . ALA C 2 131 ? -40.866 37.612 29.296 1.00 52.82 114 ALA H CA 1
ATOM 1240 C C . ALA C 2 131 ? -39.761 37.150 28.356 1.00 50.83 114 ALA H C 1
ATOM 1241 O O . ALA C 2 131 ? -39.918 37.190 27.139 1.00 48.64 114 ALA H O 1
ATOM 1243 N N . SER C 2 132 ? -38.647 36.695 28.914 1.00 53.48 115 SER H N 1
ATOM 1244 C CA . SER C 2 132 ? -37.511 36.309 28.086 1.00 55.26 115 SER H CA 1
ATOM 1245 C C . SER C 2 132 ? -37.560 34.824 27.747 1.00 52.44 115 SER H C 1
ATOM 1246 O O . SER C 2 132 ? -38.192 34.029 28.442 1.00 52.60 115 SER H O 1
ATOM 1249 N N . THR C 2 133 ? -36.895 34.465 26.661 1.00 49.29 116 THR H N 1
ATOM 1250 C CA . THR C 2 133 ? -36.854 33.086 26.210 1.00 45.68 116 THR H CA 1
ATOM 1251 C C . THR C 2 133 ? -36.167 32.246 27.279 1.00 43.57 116 THR H C 1
ATOM 1252 O O . THR C 2 133 ? -35.170 32.673 27.869 1.00 43.54 116 THR H O 1
ATOM 1256 N N . LYS C 2 134 ? -36.726 31.073 27.568 1.00 41.67 117 LYS H N 1
ATOM 1257 C CA . LYS C 2 134 ? -36.070 30.130 28.471 1.00 43.02 117 LYS H CA 1
ATOM 1258 C C . LYS C 2 134 ? -36.223 28.678 28.009 1.00 39.34 117 LYS H C 1
ATOM 1259 O O . LYS C 2 134 ? -37.329 28.203 27.718 1.00 37.47 117 LYS H O 1
ATOM 1265 N N . GLY C 2 135 ? -35.102 27.970 27.957 1.00 38.92 118 GLY H N 1
ATOM 1266 C CA . GLY C 2 135 ? -35.100 26.591 27.501 1.00 38.21 118 GLY H CA 1
ATOM 1267 C C . GLY C 2 135 ? -35.688 25.682 28.567 1.00 37.48 118 GLY H C 1
ATOM 1268 O O . GLY C 2 135 ? -35.673 26.028 29.743 1.00 36.35 118 GLY H O 1
ATOM 1269 N N . PRO C 2 136 ? -36.212 24.518 28.166 1.00 36.29 119 PRO H N 1
ATOM 1270 C CA . PRO C 2 136 ? -36.830 23.594 29.120 1.00 35.99 119 PRO H CA 1
ATOM 1271 C C . PRO C 2 136 ? -35.841 22.751 29.909 1.00 38.46 119 PRO H C 1
ATOM 1272 O O . PRO C 2 136 ? -34.745 22.443 29.430 1.00 39.84 119 PRO H O 1
ATOM 1276 N N . SER C 2 137 ? -36.237 22.380 31.121 1.00 38.18 120 SER H N 1
ATOM 1277 C CA . SER C 2 137 ? -35.589 21.297 31.839 1.00 38.94 120 SER H CA 1
ATOM 1278 C C . SER C 2 137 ? -36.437 20.069 31.551 1.00 35.29 120 SER H C 1
ATOM 1279 O O . SER C 2 137 ? -37.660 20.164 31.482 1.00 34.68 120 SER H O 1
ATOM 1282 N N . VAL C 2 138 ? -35.795 18.922 31.359 1.00 31.76 121 VAL H N 1
ATOM 1283 C CA . VAL C 2 138 ? -36.503 17.696 31.029 1.00 31.00 121 VAL H CA 1
ATOM 1284 C C . VAL C 2 138 ? -36.187 16.647 32.076 1.00 33.19 121 VAL H C 1
ATOM 1285 O O . VAL C 2 138 ? -35.025 16.395 32.387 1.00 33.11 121 VAL H O 1
ATOM 1289 N N . PHE C 2 139 ? -37.231 16.054 32.643 1.00 32.56 122 PHE H N 1
ATOM 1290 C CA . PHE C 2 139 ? -37.040 15.030 33.659 1.00 33.54 122 PHE H CA 1
ATOM 1291 C C . PHE C 2 139 ? -37.751 13.738 33.288 1.00 35.61 122 PHE H C 1
ATOM 1292 O O . PHE C 2 139 ? -38.828 13.763 32.686 1.00 37.19 122 PHE H O 1
ATOM 1300 N N . PRO C 2 140 ? -37.172 12.601 33.674 1.00 34.63 123 PRO H N 1
ATOM 1301 C CA . PRO C 2 140 ? -37.884 11.350 33.411 1.00 33.61 123 PRO H CA 1
ATOM 1302 C C . PRO C 2 140 ? -39.130 11.163 34.293 1.00 35.10 123 PRO H C 1
ATOM 1303 O O . PRO C 2 140 ? -39.171 11.610 35.444 1.00 37.55 123 PRO H O 1
ATOM 1307 N N . LEU C 2 141 ? -40.139 10.520 33.725 1.00 33.37 124 LEU H N 1
ATOM 1308 C CA . LEU C 2 141 ? -41.239 9.967 34.487 1.00 36.06 124 LEU H CA 1
ATOM 1309 C C . LEU C 2 141 ? -41.040 8.460 34.454 1.00 36.99 124 LEU H C 1
ATOM 1310 O O . LEU C 2 141 ? -41.492 7.771 33.528 1.00 34.22 124 LEU H O 1
ATOM 1315 N N . ALA C 2 142 ? -40.333 7.960 35.466 1.00 38.15 125 ALA H N 1
ATOM 1316 C CA . ALA C 2 142 ? -39.838 6.593 35.458 1.00 39.57 125 ALA H CA 1
ATOM 1317 C C . ALA C 2 142 ? -40.965 5.594 35.720 1.00 39.29 125 ALA H C 1
ATOM 1318 O O . ALA C 2 142 ? -41.703 5.739 36.689 1.00 38.69 125 ALA H O 1
ATOM 1320 N N . PRO C 2 143 ? -41.095 4.574 34.857 1.00 39.68 126 PRO H N 1
ATOM 1321 C CA . PRO C 2 143 ? -42.049 3.512 35.161 1.00 42.28 126 PRO H CA 1
ATOM 1322 C C . PRO C 2 143 ? -41.521 2.730 36.352 1.00 49.89 126 PRO H C 1
ATOM 1323 O O . PRO C 2 143 ? -40.324 2.774 36.620 1.00 49.91 126 PRO H O 1
ATOM 1327 N N . SER C 2 144 ? -42.388 2.048 37.079 1.00 57.16 127 SER H N 1
ATOM 1328 C CA . SER C 2 144 ? -41.909 1.193 38.148 1.00 64.97 127 SER H CA 1
ATOM 1329 C C . SER C 2 144 ? -42.212 -0.239 37.768 1.00 63.30 127 SER H C 1
ATOM 1330 O O . SER C 2 144 ? -43.084 -0.503 36.937 1.00 58.19 127 SER H O 1
ATOM 1333 N N . SER C 2 145 ? -41.493 -1.163 38.376 1.00 68.73 128 SER H N 1
ATOM 1334 C CA . SER C 2 145 ? -41.733 -2.571 38.141 1.00 73.64 128 SER H CA 1
ATOM 1335 C C . SER C 2 145 ? -43.082 -3.038 38.715 1.00 75.36 128 SER H C 1
ATOM 1336 O O . SER C 2 145 ? -43.565 -4.106 38.339 1.00 74.52 128 SER H O 1
ATOM 1339 N N . LYS C 2 146 ? -43.688 -2.232 39.595 1.00 78.17 129 LYS H N 1
ATOM 1340 C CA . LYS C 2 146 ? -44.918 -2.613 40.311 1.00 81.43 129 LYS H CA 1
ATOM 1341 C C . LYS C 2 146 ? -46.175 -1.821 39.916 1.00 83.48 129 LYS H C 1
ATOM 1342 O O . LYS C 2 146 ? -47.263 -2.396 39.856 1.00 84.83 129 LYS H O 1
ATOM 1348 N N . SER C 2 147 ? -46.003 -0.546 39.586 1.00 84.08 130 SER H N 1
ATOM 1349 C CA . SER C 2 147 ? -47.131 0.259 39.164 1.00 85.30 130 SER H CA 1
ATOM 1350 C C . SER C 2 147 ? -47.349 -0.074 37.702 1.00 81.00 130 SER H C 1
ATOM 1351 O O . SER C 2 147 ? -47.184 0.761 36.812 1.00 79.89 130 SER H O 1
ATOM 1354 N N . THR C 2 148 ? -47.729 -1.327 37.484 1.00 78.35 131 THR H N 1
ATOM 1355 C CA . THR C 2 148 ? -48.028 -1.848 36.164 1.00 76.60 131 THR H CA 1
ATOM 1356 C C . THR C 2 148 ? -49.459 -2.353 36.192 1.00 75.92 131 THR H C 1
ATOM 1357 O O . THR C 2 148 ? -49.863 -3.049 37.123 1.00 76.34 131 THR H O 1
ATOM 1361 N N . SER C 2 149 ? -50.227 -1.992 35.175 1.00 74.75 132 SER H N 1
ATOM 1362 C CA . SER C 2 149 ? -51.654 -2.312 35.144 1.00 73.43 132 SER H CA 1
ATOM 1363 C C . SER C 2 149 ? -52.057 -3.046 33.862 1.00 68.88 132 SER H C 1
ATOM 1364 O O . SER C 2 149 ? -51.746 -2.602 32.764 1.00 66.36 132 SER H O 1
ATOM 1367 N N . GLY C 2 150 ? -52.753 -4.171 34.007 1.00 68.02 133 GLY H N 1
ATOM 1368 C CA . GLY C 2 150 ? -53.320 -4.872 32.864 1.00 66.74 133 GLY H CA 1
ATOM 1369 C C . GLY C 2 150 ? -52.285 -5.297 31.839 1.00 65.01 133 GLY H C 1
ATOM 1370 O O . GLY C 2 150 ? -52.564 -5.334 30.638 1.00 65.40 133 GLY H O 1
ATOM 1371 N N . GLY C 2 151 ? -51.083 -5.608 32.310 1.00 62.38 134 GLY H N 1
ATOM 1372 C CA . GLY C 2 151 ? -49.997 -5.981 31.426 1.00 58.25 134 GLY H CA 1
ATOM 1373 C C . GLY C 2 151 ? -49.349 -4.797 30.719 1.00 54.49 134 GLY H C 1
ATOM 1374 O O . GLY C 2 151 ? -48.433 -4.985 29.906 1.00 54.71 134 GLY H O 1
ATOM 1375 N N . THR C 2 152 ? -49.815 -3.582 31.016 1.00 49.01 135 THR H N 1
ATOM 1376 C CA . THR C 2 152 ? -49.206 -2.385 30.441 1.00 45.29 135 THR H CA 1
ATOM 1377 C C . THR C 2 152 ? -48.597 -1.482 31.502 1.00 41.82 135 THR H C 1
ATOM 1378 O O . THR C 2 152 ? -49.060 -1.405 32.641 1.00 41.93 135 THR H O 1
ATOM 1382 N N . ALA C 2 153 ? -47.574 -0.759 31.076 1.00 39.77 136 ALA H N 1
ATOM 1383 C CA . ALA C 2 153 ? -46.847 0.162 31.922 1.00 38.18 136 ALA H CA 1
ATOM 1384 C C . ALA C 2 153 ? -46.846 1.487 31.214 1.00 37.24 136 ALA H C 1
ATOM 1385 O O . ALA C 2 153 ? -47.009 1.544 29.994 1.00 39.48 136 ALA H O 1
ATOM 1387 N N . ALA C 2 154 ? -46.616 2.556 31.962 1.00 36.52 137 ALA H N 1
ATOM 1388 C CA . ALA C 2 154 ? -46.554 3.896 31.391 1.00 35.49 137 ALA H CA 1
ATOM 1389 C C . ALA C 2 154 ? -45.231 4.527 31.785 1.00 33.81 137 ALA H C 1
ATOM 1390 O O . ALA C 2 154 ? -44.751 4.338 32.896 1.00 37.61 137 ALA H O 1
ATOM 1392 N N . LEU C 2 155 ? -44.634 5.264 30.874 1.00 32.39 138 LEU H N 1
ATOM 1393 C CA . LEU C 2 155 ? -43.439 6.041 31.186 1.00 34.25 138 LEU H CA 1
ATOM 1394 C C . LEU C 2 155 ? -43.548 7.325 30.399 1.00 34.06 138 LEU H C 1
ATOM 1395 O O . LEU C 2 155 ? -44.432 7.465 29.547 1.00 36.27 138 LEU H O 1
ATOM 1400 N N . GLY C 2 156 ? -42.669 8.275 30.676 1.00 32.84 139 GLY H N 1
ATOM 1401 C CA . GLY C 2 156 ? -42.730 9.528 29.964 1.00 31.44 139 GLY H CA 1
ATOM 1402 C C . GLY C 2 156 ? -41.635 10.489 30.349 1.00 30.57 139 GLY H C 1
ATOM 1403 O O . GLY C 2 156 ? -40.675 10.111 31.019 1.00 29.01 139 GLY H O 1
ATOM 1404 N N . CYS C 2 157 ? -41.772 11.722 29.867 1.00 27.94 140 CYS H N 1
ATOM 1405 C CA . CYS C 2 157 ? -40.870 12.814 30.203 1.00 29.30 140 CYS H CA 1
ATOM 1406 C C . CYS C 2 157 ? -41.656 14.060 30.610 1.00 33.13 140 CYS H C 1
ATOM 1407 O O . CYS C 2 157 ? -42.644 14.421 29.969 1.00 31.75 140 CYS H O 1
ATOM 1410 N N . LEU C 2 158 ? -41.204 14.713 31.673 1.00 34.96 141 LEU H N 1
ATOM 1411 C CA . LEU C 2 158 ? -41.777 15.967 32.131 1.00 37.18 141 LEU H CA 1
ATOM 1412 C C . LEU C 2 158 ? -40.916 17.095 31.579 1.00 34.86 141 LEU H C 1
ATOM 1413 O O . LEU C 2 158 ? -39.716 17.127 31.808 1.00 33.35 141 LEU H O 1
ATOM 1418 N N . VAL C 2 159 ? -41.534 18.003 30.832 1.00 33.16 142 VAL H N 1
ATOM 1419 C CA . VAL C 2 159 ? -40.826 19.121 30.223 1.00 31.75 142 VAL H CA 1
ATOM 1420 C C . VAL C 2 159 ? -41.234 20.398 30.918 1.00 33.64 142 VAL H C 1
ATOM 1421 O O . VAL C 2 159 ? -42.362 20.862 30.764 1.00 35.17 142 VAL H O 1
ATOM 1425 N N . LYS C 2 160 ? -40.318 20.992 31.664 1.00 34.10 143 LYS H N 1
ATOM 1426 C CA . LYS C 2 160 ? -40.708 22.007 32.631 1.00 38.48 143 LYS H CA 1
ATOM 1427 C C . LYS C 2 160 ? -39.980 23.335 32.462 1.00 38.37 143 LYS H C 1
ATOM 1428 O O . LYS C 2 160 ? -38.812 23.365 32.050 1.00 37.65 143 LYS H O 1
ATOM 1434 N N . ASP C 2 161 ? -40.691 24.421 32.772 1.00 37.52 144 ASP H N 1
ATOM 1435 C CA . ASP C 2 161 ? -40.122 25.767 32.913 1.00 39.25 144 ASP H CA 1
ATOM 1436 C C . ASP C 2 161 ? -39.487 26.306 31.634 1.00 41.31 144 ASP H C 1
ATOM 1437 O O . ASP C 2 161 ? -38.319 26.681 31.628 1.00 43.00 144 ASP H O 1
ATOM 1442 N N . TYR C 2 162 ? -40.260 26.341 30.553 1.00 39.33 145 TYR H N 1
ATOM 1443 C CA . TYR C 2 162 ? -39.784 26.890 29.292 1.00 34.74 145 TYR H CA 1
ATOM 1444 C C . TYR C 2 162 ? -40.691 28.034 28.835 1.00 33.44 145 TYR H C 1
ATOM 1445 O O . TYR C 2 162 ? -41.852 28.147 29.244 1.00 31.44 145 TYR H O 1
ATOM 1454 N N . PHE C 2 163 ? -40.141 28.887 27.986 1.00 35.65 146 PHE H N 1
ATOM 1455 C CA . PHE C 2 163 ? -40.892 29.986 27.394 1.00 37.42 146 PHE H CA 1
ATOM 1456 C C . PHE C 2 163 ? -40.152 30.403 26.123 1.00 38.36 146 PHE H C 1
ATOM 1457 O O . PHE C 2 163 ? -38.907 30.439 26.105 1.00 39.22 146 PHE H O 1
ATOM 1465 N N . PRO C 2 164 ? -40.894 30.702 25.052 1.00 34.96 147 PRO H N 1
ATOM 1466 C CA . PRO C 2 164 ? -42.347 30.603 24.894 1.00 34.93 147 PRO H CA 1
ATOM 1467 C C . PRO C 2 164 ? -42.732 29.233 24.343 1.00 34.61 147 PRO H C 1
ATOM 1468 O O . PRO C 2 164 ? -41.884 28.348 24.160 1.00 30.74 147 PRO H O 1
ATOM 1472 N N . GLU C 2 165 ? -44.013 29.060 24.059 1.00 34.52 148 GLU H N 1
ATOM 1473 C CA . GLU C 2 165 ? -44.437 27.925 23.275 1.00 37.20 148 GLU H CA 1
ATOM 1474 C C . GLU C 2 165 ? -43.849 28.007 21.862 1.00 36.97 148 GLU H C 1
ATOM 1475 O O . GLU C 2 165 ? -43.492 29.100 21.391 1.00 36.45 148 GLU H O 1
ATOM 1481 N N . PRO C 2 166 ? -43.761 26.857 21.171 1.00 35.73 149 PRO H N 1
ATOM 1482 C CA . PRO C 2 166 ? -44.067 25.518 21.675 1.00 33.68 149 PRO H CA 1
ATOM 1483 C C . PRO C 2 166 ? -42.803 24.682 21.877 1.00 34.23 149 PRO H C 1
ATOM 1484 O O . PRO C 2 166 ? -41.740 25.077 21.396 1.00 35.15 149 PRO H O 1
ATOM 1488 N N . VAL C 2 167 ? -42.924 23.546 22.558 1.00 32.90 150 VAL H N 1
ATOM 1489 C CA . VAL C 2 167 ? -41.920 22.484 22.464 1.00 35.79 150 VAL H CA 1
ATOM 1490 C C . VAL C 2 167 ? -42.534 21.376 21.631 1.00 37.05 150 VAL H C 1
ATOM 1491 O O . VAL C 2 167 ? -43.754 21.245 21.595 1.00 35.56 150 VAL H O 1
ATOM 1495 N N . THR C 2 168 ? -41.713 20.567 20.976 1.00 37.65 151 THR H N 1
ATOM 1496 C CA . THR C 2 168 ? -42.220 19.361 20.338 1.00 40.15 151 THR H CA 1
ATOM 1497 C C . THR C 2 168 ? -41.517 18.189 20.999 1.00 40.41 151 THR H C 1
ATOM 1498 O O . THR C 2 168 ? -40.357 18.303 21.394 1.00 41.14 151 THR H O 1
ATOM 1502 N N . VAL C 2 169 ? -42.229 17.075 21.136 1.00 36.78 152 VAL H N 1
ATOM 1503 C CA . VAL C 2 169 ? -41.676 15.888 21.756 1.00 36.41 152 VAL H CA 1
ATOM 1504 C C . VAL C 2 169 ? -41.855 14.726 20.808 1.00 35.77 152 VAL H C 1
ATOM 1505 O O . VAL C 2 169 ? -42.969 14.443 20.377 1.00 34.44 152 VAL H O 1
ATOM 1509 N N . SER C 2 170 ? -40.757 14.068 20.456 1.00 33.89 153 SER H N 1
ATOM 1510 C CA . SER C 2 170 ? -40.832 12.802 19.724 1.00 36.87 153 SER H CA 1
ATOM 1511 C C . SER C 2 170 ? -40.235 11.725 20.625 1.00 37.11 153 SER H C 1
ATOM 1512 O O . SER C 2 170 ? -39.532 12.045 21.591 1.00 38.42 153 SER H O 1
ATOM 1515 N N . TRP C 2 171 ? -40.536 10.464 20.324 1.00 35.88 154 TRP H N 1
ATOM 1516 C CA . TRP C 2 171 ? -39.943 9.326 21.027 1.00 35.30 154 TRP H CA 1
ATOM 1517 C C . TRP C 2 171 ? -39.108 8.474 20.080 1.00 36.04 154 TRP H C 1
ATOM 1518 O O . TRP C 2 171 ? -39.561 8.124 18.991 1.00 37.49 154 TRP H O 1
ATOM 1529 N N . ASN C 2 172 ? -37.895 8.140 20.508 1.00 35.95 155 ASN H N 1
ATOM 1530 C CA . ASN C 2 172 ? -36.938 7.392 19.677 1.00 37.30 155 ASN H CA 1
ATOM 1531 C C . ASN C 2 172 ? -36.861 7.938 18.242 1.00 37.92 155 ASN H C 1
ATOM 1532 O O . ASN C 2 172 ? -37.033 7.203 17.262 1.00 36.29 155 ASN H O 1
ATOM 1537 N N . SER C 2 173 ? -36.629 9.246 18.152 1.00 42.22 156 SER H N 1
ATOM 1538 C CA . SER C 2 173 ? -36.452 9.963 16.886 1.00 45.22 156 SER H CA 1
ATOM 1539 C C . SER C 2 173 ? -37.621 9.784 15.920 1.00 45.22 156 SER H C 1
ATOM 1540 O O . SER C 2 173 ? -37.451 9.890 14.707 1.00 47.68 156 SER H O 1
ATOM 1543 N N . GLY C 2 174 ? -38.806 9.535 16.466 1.00 42.73 157 GLY H N 1
ATOM 1544 C CA . GLY C 2 174 ? -40.019 9.457 15.670 1.00 42.52 157 GLY H CA 1
ATOM 1545 C C . GLY C 2 174 ? -40.376 8.036 15.286 1.00 44.28 157 GLY H C 1
ATOM 1546 O O . GLY C 2 174 ? -41.339 7.809 14.559 1.00 46.25 157 GLY H O 1
ATOM 1547 N N . ALA C 2 175 ? -39.606 7.072 15.777 1.00 44.59 158 ALA H N 1
ATOM 1548 C CA . ALA C 2 175 ? -39.890 5.669 15.507 1.00 46.03 158 ALA H CA 1
ATOM 1549 C C . ALA C 2 175 ? -41.029 5.147 16.394 1.00 47.57 158 ALA H C 1
ATOM 1550 O O . ALA C 2 175 ? -41.659 4.140 16.079 1.00 50.85 158 ALA H O 1
ATOM 1552 N N . LEU C 2 176 ? -41.309 5.851 17.484 1.00 47.32 159 LEU H N 1
ATOM 1553 C CA . LEU C 2 176 ? -42.334 5.427 18.444 1.00 44.44 159 LEU H CA 1
ATOM 1554 C C . LEU C 2 176 ? -43.444 6.466 18.510 1.00 43.78 159 LEU H C 1
ATOM 1555 O O . LEU C 2 176 ? -43.245 7.586 18.982 1.00 41.58 159 LEU H O 1
ATOM 1560 N N . THR C 2 177 ? -44.615 6.074 18.021 1.00 45.37 160 THR H N 1
ATOM 1561 C CA . THR C 2 177 ? -45.764 6.960 17.904 1.00 47.46 160 THR H CA 1
ATOM 1562 C C . THR C 2 177 ? -46.970 6.313 18.580 1.00 50.58 160 THR H C 1
ATOM 1563 O O . THR C 2 177 ? -47.820 6.995 19.152 1.00 52.07 160 THR H O 1
ATOM 1567 N N . SER C 2 178 ? -47.016 4.987 18.544 1.00 50.45 161 SER H N 1
ATOM 1568 C CA . SER C 2 178 ? -48.147 4.247 19.072 1.00 49.99 161 SER H CA 1
ATOM 1569 C C . SER C 2 178 ? -48.163 4.307 20.594 1.00 46.11 161 SER H C 1
ATOM 1570 O O . SER C 2 178 ? -47.192 3.932 21.250 1.00 46.00 161 SER H O 1
ATOM 1573 N N . GLY C 2 179 ? -49.278 4.764 21.151 1.00 42.83 162 GLY H N 1
ATOM 1574 C CA . GLY C 2 179 ? -49.448 4.800 22.591 1.00 40.78 162 GLY H CA 1
ATOM 1575 C C . GLY C 2 179 ? -48.914 6.080 23.217 1.00 39.58 162 GLY H C 1
ATOM 1576 O O . GLY C 2 179 ? -48.944 6.244 24.438 1.00 39.14 162 GLY H O 1
ATOM 1577 N N . VAL C 2 180 ? -48.445 6.999 22.379 1.00 37.22 163 VAL H N 1
ATOM 1578 C CA . VAL C 2 180 ? -47.881 8.268 22.847 1.00 37.18 163 VAL H CA 1
ATOM 1579 C C . VAL C 2 180 ? -48.944 9.340 23.009 1.00 38.08 163 VAL H C 1
ATOM 1580 O O . VAL C 2 180 ? -49.764 9.546 22.119 1.00 38.51 163 VAL H O 1
ATOM 1584 N N . HIS C 2 181 ? -48.913 10.022 24.150 1.00 37.39 164 HIS H N 1
ATOM 1585 C CA . HIS C 2 181 ? -49.753 11.192 24.388 1.00 38.06 164 HIS H CA 1
ATOM 1586 C C . HIS C 2 181 ? -48.861 12.319 24.860 1.00 35.61 164 HIS H C 1
ATOM 1587 O O . HIS C 2 181 ? -48.188 12.195 25.883 1.00 36.81 164 HIS H O 1
ATOM 1594 N N . THR C 2 182 ? -48.881 13.426 24.138 1.00 31.82 165 THR H N 1
ATOM 1595 C CA . THR C 2 182 ? -48.206 14.624 24.589 1.00 30.46 165 THR H CA 1
ATOM 1596 C C . THR C 2 182 ? -49.268 15.628 24.956 1.00 34.65 165 THR H C 1
ATOM 1597 O O . THR C 2 182 ? -50.115 15.992 24.144 1.00 36.35 165 THR H O 1
ATOM 1601 N N . PHE C 2 183 ? -49.244 16.032 26.217 1.00 35.25 166 PHE H N 1
ATOM 1602 C CA . PHE C 2 183 ? -50.284 16.874 26.760 1.00 34.30 166 PHE H CA 1
ATOM 1603 C C . PHE C 2 183 ? -50.120 18.320 26.334 1.00 36.18 166 PHE H C 1
ATOM 1604 O O . PHE C 2 183 ? -48.986 18.775 26.078 1.00 36.43 166 PHE H O 1
ATOM 1612 N N . PRO C 2 184 ? -51.247 19.046 26.258 1.00 35.74 167 PRO H N 1
ATOM 1613 C CA . PRO C 2 184 ? -51.209 20.497 26.066 1.00 33.83 167 PRO H CA 1
ATOM 1614 C C . PRO C 2 184 ? -50.432 21.140 27.206 1.00 33.77 167 PRO H C 1
ATOM 1615 O O . PRO C 2 184 ? -50.564 20.717 28.354 1.00 33.97 167 PRO H O 1
ATOM 1619 N N . ALA C 2 185 ? -49.648 22.160 26.894 1.00 34.68 168 ALA H N 1
ATOM 1620 C CA . ALA C 2 185 ? -48.830 22.838 27.885 1.00 39.81 168 ALA H CA 1
ATOM 1621 C C . ALA C 2 185 ? -49.721 23.637 28.818 1.00 40.33 168 ALA H C 1
ATOM 1622 O O . ALA C 2 185 ? -50.744 24.161 28.391 1.00 39.20 168 ALA H O 1
ATOM 1624 N N . VAL C 2 186 ? -49.336 23.737 30.086 1.00 42.29 169 VAL H N 1
ATOM 1625 C CA . VAL C 2 186 ? -50.014 24.635 31.012 1.00 45.10 169 VAL H CA 1
ATOM 1626 C C . VAL C 2 186 ? -49.063 25.731 31.438 1.00 44.30 169 VAL H C 1
ATOM 1627 O O . VAL C 2 186 ? -47.860 25.509 31.578 1.00 43.40 169 VAL H O 1
ATOM 1631 N N . LEU C 2 187 ? -49.612 26.919 31.647 1.00 43.92 170 LEU H N 1
ATOM 1632 C CA . LEU C 2 187 ? -48.838 28.049 32.121 1.00 45.34 170 LEU H CA 1
ATOM 1633 C C . LEU C 2 187 ? -48.824 28.009 33.639 1.00 45.75 170 LEU H C 1
ATOM 1634 O O . LEU C 2 187 ? -49.874 28.008 34.280 1.00 46.71 170 LEU H O 1
ATOM 1639 N N . GLN C 2 188 ? -47.630 27.938 34.209 1.00 45.68 171 GLN H N 1
ATOM 1640 C CA . GLN C 2 188 ? -47.480 27.893 35.652 1.00 49.27 171 GLN H CA 1
ATOM 1641 C C . GLN C 2 188 ? -47.543 29.310 36.190 1.00 53.30 171 GLN H C 1
ATOM 1642 O O . GLN C 2 188 ? -47.416 30.278 35.432 1.00 52.91 171 GLN H O 1
ATOM 1648 N N . SER C 2 189 ? -47.752 29.429 37.496 1.00 57.31 172 SER H N 1
ATOM 1649 C CA . SER C 2 189 ? -47.865 30.733 38.145 1.00 59.78 172 SER H CA 1
ATOM 1650 C C . SER C 2 189 ? -46.588 31.556 37.940 1.00 57.88 172 SER H C 1
ATOM 1651 O O . SER C 2 189 ? -46.599 32.777 38.059 1.00 57.88 172 SER H O 1
ATOM 1654 N N . SER C 2 190 ? -45.491 30.881 37.618 1.00 55.52 173 SER H N 1
ATOM 1655 C CA . SER C 2 190 ? -44.232 31.556 37.321 1.00 55.42 173 SER H CA 1
ATOM 1656 C C . SER C 2 190 ? -44.273 32.263 35.968 1.00 53.31 173 SER H C 1
ATOM 1657 O O . SER C 2 190 ? -43.415 33.093 35.668 1.00 52.86 173 SER H O 1
ATOM 1660 N N . GLY C 2 191 ? -45.263 31.934 35.148 1.00 51.14 174 GLY H N 1
ATOM 1661 C CA . GLY C 2 191 ? -45.311 32.451 33.795 1.00 50.13 174 GLY H CA 1
ATOM 1662 C C . GLY C 2 191 ? -44.466 31.626 32.836 1.00 47.25 174 GLY H C 1
ATOM 1663 O O . GLY C 2 191 ? -44.274 32.014 31.687 1.00 47.24 174 GLY H O 1
ATOM 1664 N N . LEU C 2 192 ? -43.948 30.500 33.325 1.00 45.58 175 LEU H N 1
ATOM 1665 C CA . LEU C 2 192 ? -43.273 29.500 32.493 1.00 44.74 175 LEU H CA 1
ATOM 1666 C C . LEU C 2 192 ? -44.189 28.307 32.201 1.00 42.60 175 LEU H C 1
ATOM 1667 O O . LEU C 2 192 ? -45.036 27.939 33.018 1.00 44.02 175 LEU H O 1
ATOM 1672 N N . TYR C 2 193 ? -44.025 27.711 31.028 1.00 37.58 176 TYR H N 1
ATOM 1673 C CA . TYR C 2 193 ? -44.884 26.613 30.621 1.00 35.36 176 TYR H CA 1
ATOM 1674 C C . TYR C 2 193 ? -44.336 25.297 31.129 1.00 34.54 176 TYR H C 1
ATOM 1675 O O . TYR C 2 193 ? -43.152 25.180 31.451 1.00 33.60 176 TYR H O 1
ATOM 1684 N N . SER C 2 194 ? -45.203 24.296 31.158 1.00 37.02 177 SER H N 1
ATOM 1685 C CA . SER C 2 194 ? -44.803 22.942 31.482 1.00 38.24 177 SER H CA 1
ATOM 1686 C C . SER C 2 194 ? -45.732 21.980 30.751 1.00 37.49 177 SER H C 1
ATOM 1687 O O . SER C 2 194 ? -46.908 22.285 30.547 1.00 35.96 177 SER H O 1
ATOM 1690 N N . LEU C 2 195 ? -45.221 20.821 30.355 1.00 36.20 178 LEU H N 1
ATOM 1691 C CA . LEU C 2 195 ? -46.084 19.760 29.830 1.00 38.26 178 LEU H CA 1
ATOM 1692 C C . LEU C 2 195 ? -45.474 18.412 30.111 1.00 38.36 178 LEU H C 1
ATOM 1693 O O . LEU C 2 195 ? -44.353 18.332 30.598 1.00 38.62 178 LEU H O 1
ATOM 1698 N N . SER C 2 196 ? -46.208 17.355 29.782 1.00 38.95 179 SER H N 1
ATOM 1699 C CA . SER C 2 196 ? -45.678 16.001 29.845 1.00 38.43 179 SER H CA 1
ATOM 1700 C C . SER C 2 196 ? -45.984 15.283 28.551 1.00 36.38 179 SER H C 1
ATOM 1701 O O . SER C 2 196 ? -46.956 15.599 27.860 1.00 32.72 179 SER H O 1
ATOM 1704 N N . SER C 2 197 ? -45.118 14.331 28.221 1.00 35.73 180 SER H N 1
ATOM 1705 C CA . SER C 2 197 ? -45.372 13.384 27.159 1.00 34.83 180 SER H CA 1
ATOM 1706 C C . SER C 2 197 ? -45.243 12.017 27.799 1.00 33.54 180 SER H C 1
ATOM 1707 O O . SER C 2 197 ? -44.304 11.777 28.563 1.00 33.51 180 SER H O 1
ATOM 1710 N N . VAL C 2 198 ? -46.190 11.135 27.500 1.00 31.43 181 VAL H N 1
ATOM 1711 C CA . VAL C 2 198 ? -46.192 9.798 28.063 1.00 31.88 181 VAL H CA 1
ATOM 1712 C C . VAL C 2 198 ? -46.391 8.770 26.961 1.00 31.75 181 VAL H C 1
ATOM 1713 O O . VAL C 2 198 ? -46.898 9.086 25.871 1.00 29.82 181 VAL H O 1
ATOM 1717 N N . VAL C 2 199 ? -45.985 7.539 27.252 1.00 31.71 182 VAL H N 1
ATOM 1718 C CA . VAL C 2 199 ? -46.224 6.435 26.350 1.00 33.97 182 VAL H CA 1
ATOM 1719 C C . VAL C 2 199 ? -46.571 5.191 27.152 1.00 35.75 182 VAL H C 1
ATOM 1720 O O . VAL C 2 199 ? -45.978 4.917 28.199 1.00 33.83 182 VAL H O 1
ATOM 1724 N N . THR C 2 200 ? -47.562 4.449 26.671 1.00 38.18 183 THR H N 1
ATOM 1725 C CA . THR C 2 200 ? -47.909 3.178 27.276 1.00 40.35 183 THR H CA 1
ATOM 1726 C C . THR C 2 200 ? -47.247 2.062 26.489 1.00 38.86 183 THR H C 1
ATOM 1727 O O . THR C 2 200 ? -47.257 2.051 25.255 1.00 39.18 183 THR H O 1
ATOM 1731 N N . VAL C 2 201 ? -46.667 1.124 27.216 1.00 35.85 184 VAL H N 1
ATOM 1732 C CA . VAL C 2 201 ? -45.907 0.047 26.612 1.00 36.88 184 VAL H CA 1
ATOM 1733 C C . VAL C 2 201 ? -46.258 -1.248 27.323 1.00 38.93 184 VAL H C 1
ATOM 1734 O O . VAL C 2 201 ? -46.779 -1.224 28.445 1.00 35.85 184 VAL H O 1
ATOM 1738 N N . PRO C 2 202 ? -46.004 -2.385 26.666 1.00 40.23 185 PRO H N 1
ATOM 1739 C CA . PRO C 2 202 ? -46.165 -3.643 27.393 1.00 40.43 185 PRO H CA 1
ATOM 1740 C C . PRO C 2 202 ? -45.197 -3.692 28.573 1.00 38.88 185 PRO H C 1
ATOM 1741 O O . PRO C 2 202 ? -44.050 -3.247 28.445 1.00 35.27 185 PRO H O 1
ATOM 1745 N N . SER C 2 203 ? -45.657 -4.198 29.708 1.00 37.21 186 SER H N 1
ATOM 1746 C CA . SER C 2 203 ? -44.830 -4.267 30.902 1.00 39.56 186 SER H CA 1
ATOM 1747 C C . SER C 2 203 ? -43.542 -5.044 30.614 1.00 37.11 186 SER H C 1
ATOM 1748 O O . SER C 2 203 ? -42.490 -4.751 31.180 1.00 38.06 186 SER H O 1
ATOM 1751 N N . SER C 2 204 ? -43.628 -6.029 29.727 1.00 34.71 187 SER H N 1
ATOM 1752 C CA . SER C 2 204 ? -42.465 -6.840 29.375 1.00 36.78 187 SER H CA 1
ATOM 1753 C C . SER C 2 204 ? -41.358 -6.014 28.717 1.00 37.40 187 SER H C 1
ATOM 1754 O O . SER C 2 204 ? -40.200 -6.443 28.656 1.00 37.15 187 SER H O 1
ATOM 1757 N N . SER C 2 205 ? -41.710 -4.841 28.211 1.00 36.57 188 SER H N 1
ATOM 1758 C CA . SER C 2 205 ? -40.743 -3.996 27.515 1.00 39.85 188 SER H CA 1
ATOM 1759 C C . SER C 2 205 ? -39.950 -3.079 28.448 1.00 37.75 188 SER H C 1
ATOM 1760 O O . SER C 2 205 ? -39.006 -2.416 28.009 1.00 35.43 188 SER H O 1
ATOM 1763 N N . LEU C 2 206 ? -40.341 -3.016 29.718 1.00 35.41 189 LEU H N 1
ATOM 1764 C CA . LEU C 2 206 ? -39.570 -2.272 30.710 1.00 36.13 189 LEU H CA 1
ATOM 1765 C C . LEU C 2 206 ? -38.192 -2.914 30.869 1.00 38.01 189 LEU H C 1
ATOM 1766 O O . LEU C 2 206 ? -38.083 -4.116 31.103 1.00 37.57 189 LEU H O 1
ATOM 1771 N N . GLY C 2 207 ? -37.144 -2.112 30.710 1.00 38.71 190 GLY H N 1
ATOM 1772 C CA . GLY C 2 207 ? -35.789 -2.606 30.875 1.00 40.02 190 GLY H CA 1
ATOM 1773 C C . GLY C 2 207 ? -35.185 -3.208 29.618 1.00 40.14 190 GLY H C 1
ATOM 1774 O O . GLY C 2 207 ? -33.975 -3.123 29.430 1.00 42.38 190 GLY H O 1
ATOM 1775 N N . THR C 2 208 ? -36.011 -3.819 28.771 1.00 38.50 191 THR H N 1
ATOM 1776 C CA . THR C 2 208 ? -35.532 -4.524 27.576 1.00 38.39 191 THR H CA 1
ATOM 1777 C C . THR C 2 208 ? -35.541 -3.644 26.340 1.00 35.78 191 THR H C 1
ATOM 1778 O O . THR C 2 208 ? -34.744 -3.828 25.428 1.00 39.29 191 THR H O 1
ATOM 1782 N N . GLN C 2 209 ? -36.496 -2.727 26.283 1.00 34.07 192 GLN H N 1
ATOM 1783 C CA . GLN C 2 209 ? -36.589 -1.788 25.187 1.00 32.45 192 GLN H CA 1
ATOM 1784 C C . GLN C 2 209 ? -36.049 -0.455 25.647 1.00 32.27 192 GLN H C 1
ATOM 1785 O O . GLN C 2 209 ? -35.989 -0.177 26.855 1.00 32.14 192 GLN H O 1
ATOM 1791 N N . THR C 2 210 ? -35.696 0.374 24.668 1.00 32.72 193 THR H N 1
ATOM 1792 C CA . THR C 2 210 ? -35.087 1.676 24.897 1.00 31.71 193 THR H CA 1
ATOM 1793 C C . THR C 2 210 ? -36.077 2.777 24.591 1.00 30.95 193 THR H C 1
ATOM 1794 O O . THR C 2 210 ? -36.585 2.845 23.477 1.00 33.70 193 THR H O 1
ATOM 1798 N N . TYR C 2 211 ? -36.343 3.637 25.577 1.00 29.62 194 TYR H N 1
ATOM 1799 C CA . TYR C 2 211 ? -37.246 4.772 25.410 1.00 29.35 194 TYR H CA 1
ATOM 1800 C C . TYR C 2 211 ? -36.502 6.069 25.662 1.00 29.18 194 TYR H C 1
ATOM 1801 O O . TYR C 2 211 ? -36.024 6.321 26.769 1.00 30.78 194 TYR H O 1
ATOM 1810 N N . ILE C 2 212 ? -36.429 6.897 24.631 1.00 29.80 195 ILE H N 1
ATOM 1811 C CA . ILE C 2 212 ? -35.750 8.171 24.729 1.00 31.44 195 ILE H CA 1
ATOM 1812 C C . ILE C 2 212 ? -36.701 9.231 24.258 1.00 32.07 195 ILE H C 1
ATOM 1813 O O . ILE C 2 212 ? -37.253 9.100 23.177 1.00 33.86 195 ILE H O 1
ATOM 1818 N N . CYS C 2 213 ? -36.917 10.271 25.054 1.00 32.13 196 CYS H N 1
ATOM 1819 C CA . CYS C 2 213 ? -37.758 11.384 24.603 1.00 31.44 196 CYS H CA 1
ATOM 1820 C C . CYS C 2 213 ? -36.870 12.475 24.021 1.00 34.03 196 CYS H C 1
ATOM 1821 O O . CYS C 2 213 ? -35.895 12.893 24.651 1.00 39.09 196 CYS H O 1
ATOM 1824 N N . ASN C 2 214 ? -37.207 12.923 22.815 1.00 32.51 197 ASN H N 1
ATOM 1825 C CA . ASN C 2 214 ? -36.480 13.991 22.155 1.00 33.07 197 ASN H CA 1
ATOM 1826 C C . ASN C 2 214 ? -37.321 15.254 22.226 1.00 32.11 197 ASN H C 1
ATOM 1827 O O . ASN C 2 214 ? -38.381 15.337 21.600 1.00 34.20 197 ASN H O 1
ATOM 1832 N N . VAL C 2 215 ? -36.834 16.229 22.987 1.00 30.64 198 VAL H N 1
ATOM 1833 C CA . VAL C 2 215 ? -37.536 17.478 23.224 1.00 31.39 198 VAL H CA 1
ATOM 1834 C C . VAL C 2 215 ? -36.851 18.632 22.524 1.00 33.17 198 VAL H C 1
ATOM 1835 O O . VAL C 2 215 ? -35.668 18.887 22.751 1.00 35.13 198 VAL H O 1
ATOM 1839 N N . ASN C 2 216 ? -37.608 19.323 21.676 1.00 34.15 199 ASN H N 1
ATOM 1840 C CA . ASN C 2 216 ? -37.117 20.457 20.907 1.00 35.72 199 ASN H CA 1
ATOM 1841 C C . ASN C 2 216 ? -37.786 21.733 21.353 1.00 35.45 199 ASN H C 1
ATOM 1842 O O . ASN C 2 216 ? -39.015 21.809 21.399 1.00 33.54 199 ASN H O 1
ATOM 1847 N N . HIS C 2 217 ? -36.977 22.727 21.707 1.00 35.36 200 HIS H N 1
ATOM 1848 C CA . HIS C 2 217 ? -37.475 24.071 21.947 1.00 36.01 200 HIS H CA 1
ATOM 1849 C C . HIS C 2 217 ? -36.699 25.009 21.045 1.00 37.47 200 HIS H C 1
ATOM 1850 O O . HIS C 2 217 ? -35.620 25.487 21.395 1.00 35.89 200 HIS H O 1
ATOM 1857 N N . LYS C 2 218 ? -37.262 25.242 19.870 1.00 39.90 201 LYS H N 1
ATOM 1858 C CA . LYS C 2 218 ? -36.600 25.982 18.808 1.00 44.19 201 LYS H CA 1
ATOM 1859 C C . LYS C 2 218 ? -36.294 27.444 19.174 1.00 42.81 201 LYS H C 1
ATOM 1860 O O . LYS C 2 218 ? -35.224 27.958 18.822 1.00 45.31 201 LYS H O 1
ATOM 1866 N N . PRO C 2 219 ? -37.214 28.115 19.896 1.00 39.80 202 PRO H N 1
ATOM 1867 C CA . PRO C 2 219 ? -36.956 29.490 20.343 1.00 36.89 202 PRO H CA 1
ATOM 1868 C C . PRO C 2 219 ? -35.682 29.658 21.141 1.00 35.50 202 PRO H C 1
ATOM 1869 O O . PRO C 2 219 ? -35.138 30.754 21.160 1.00 36.96 202 PRO H O 1
ATOM 1873 N N . SER C 2 220 ? -35.235 28.612 21.822 1.00 34.98 203 SER H N 1
ATOM 1874 C CA . SER C 2 220 ? -33.955 28.671 22.535 1.00 35.13 203 SER H CA 1
ATOM 1875 C C . SER C 2 220 ? -32.879 27.845 21.822 1.00 33.13 203 SER H C 1
ATOM 1876 O O . SER C 2 220 ? -31.782 27.679 22.349 1.00 32.24 203 SER H O 1
ATOM 1879 N N . ASN C 2 221 ? -33.205 27.308 20.642 1.00 33.02 204 ASN H N 1
ATOM 1880 C CA . ASN C 2 221 ? -32.283 26.434 19.897 1.00 35.69 204 ASN H CA 1
ATOM 1881 C C . ASN C 2 221 ? -31.812 25.265 20.761 1.00 35.04 204 ASN H C 1
ATOM 1882 O O . ASN C 2 221 ? -30.667 24.828 20.671 1.00 30.81 204 ASN H O 1
ATOM 1887 N N . THR C 2 222 ? -32.711 24.782 21.612 1.00 35.33 205 THR H N 1
ATOM 1888 C CA . THR C 2 222 ? -32.404 23.710 22.551 1.00 39.09 205 THR H CA 1
ATOM 1889 C C . THR C 2 222 ? -32.965 22.385 22.045 1.00 37.79 205 THR H C 1
ATOM 1890 O O . THR C 2 222 ? -34.041 22.349 21.427 1.00 36.08 205 THR H O 1
ATOM 1894 N N . LYS C 2 223 ? -32.221 21.307 22.287 1.00 37.76 206 LYS H N 1
ATOM 1895 C CA . LYS C 2 223 ? -32.713 19.959 22.049 1.00 39.16 206 LYS H CA 1
ATOM 1896 C C . LYS C 2 223 ? -32.149 19.012 23.093 1.00 37.98 206 LYS H C 1
ATOM 1897 O O . LYS C 2 223 ? -30.937 18.855 23.225 1.00 36.50 206 LYS H O 1
ATOM 1903 N N . VAL C 2 224 ? -33.043 18.364 23.821 1.00 37.43 207 VAL H N 1
ATOM 1904 C CA . VAL C 2 224 ? -32.653 17.479 24.902 1.00 38.26 207 VAL H CA 1
ATOM 1905 C C . VAL C 2 224 ? -33.152 16.093 24.572 1.00 38.56 207 VAL H C 1
ATOM 1906 O O . VAL C 2 224 ? -34.277 15.929 24.113 1.00 37.25 207 VAL H O 1
ATOM 1910 N N . ASP C 2 225 ? -32.294 15.105 24.779 1.00 39.97 208 ASP H N 1
ATOM 1911 C CA . ASP C 2 225 ? -32.672 13.714 24.647 1.00 43.09 208 ASP H CA 1
ATOM 1912 C C . ASP C 2 225 ? -32.516 13.074 26.021 1.00 43.08 208 ASP H C 1
ATOM 1913 O O . ASP C 2 225 ? -31.436 13.108 26.604 1.00 45.13 208 ASP H O 1
ATOM 1918 N N . LYS C 2 226 ? -33.606 12.524 26.547 1.00 40.78 209 LYS H N 1
ATOM 1919 C CA . LYS C 2 226 ? -33.585 11.868 27.845 1.00 40.69 209 LYS H CA 1
ATOM 1920 C C . LYS C 2 226 ? -33.965 10.403 27.700 1.00 37.61 209 LYS H C 1
ATOM 1921 O O . LYS C 2 226 ? -35.036 10.070 27.185 1.00 35.67 209 LYS H O 1
ATOM 1927 N N . LYS C 2 227 ? -33.093 9.538 28.193 1.00 34.21 210 LYS H N 1
ATOM 1928 C CA . LYS C 2 227 ? -33.392 8.124 28.305 1.00 33.73 210 LYS H CA 1
ATOM 1929 C C . LYS C 2 227 ? -34.261 7.900 29.533 1.00 33.94 210 LYS H C 1
ATOM 1930 O O . LYS C 2 227 ? -34.021 8.478 30.594 1.00 35.71 210 LYS H O 1
ATOM 1936 N N . VAL C 2 228 ? -35.278 7.057 29.384 1.00 33.00 211 VAL H N 1
ATOM 1937 C CA . VAL C 2 228 ? -36.159 6.725 30.496 1.00 33.83 211 VAL H CA 1
ATOM 1938 C C . VAL C 2 228 ? -36.070 5.240 30.830 1.00 36.08 211 VAL H C 1
ATOM 1939 O O . VAL C 2 228 ? -36.221 4.386 29.957 1.00 36.82 211 VAL H O 1
ATOM 1943 N N . GLU C 2 229 ? -35.822 4.941 32.101 1.00 40.65 212 GLU H N 1
ATOM 1944 C CA . GLU C 2 229 ? -35.715 3.563 32.561 1.00 48.53 212 GLU H CA 1
ATOM 1945 C C . GLU C 2 229 ? -36.392 3.388 33.915 1.00 47.96 212 GLU H C 1
ATOM 1946 O O . GLU C 2 229 ? -36.524 4.345 34.678 1.00 46.24 212 GLU H O 1
ATOM 1952 N N . PRO C 2 230 ? -36.817 2.165 34.213 1.00 49.95 213 PRO H N 1
ATOM 1953 C CA . PRO C 2 230 ? -37.437 1.873 35.508 1.00 52.05 213 PRO H CA 1
ATOM 1954 C C . PRO C 2 230 ? -36.430 2.088 36.631 1.00 56.97 213 PRO H C 1
ATOM 1955 O O . PRO C 2 230 ? -35.257 1.751 36.473 1.00 56.84 213 PRO H O 1
ATOM 1959 N N . LYS C 2 231 ? -36.882 2.648 37.748 1.00 64.00 214 LYS H N 1
ATOM 1960 C CA . LYS C 2 231 ? -35.982 2.962 38.854 1.00 70.37 214 LYS H CA 1
ATOM 1961 C C . LYS C 2 231 ? -36.390 2.211 40.111 1.00 71.17 214 LYS H C 1
ATOM 1962 O O . LYS C 2 231 ? -36.514 0.988 40.094 1.00 71.87 214 LYS H O 1
ATOM 1968 N N . GLN D 2 1 ? -32.641 -4.574 14.886 1.00 48.40 1 GLN A N 1
ATOM 1969 C CA . GLN D 2 1 ? -33.183 -4.554 16.262 1.00 45.79 1 GLN A CA 1
ATOM 1970 C C . GLN D 2 1 ? -32.141 -4.873 17.319 1.00 37.64 1 GLN A C 1
ATOM 1971 O O . GLN D 2 1 ? -32.326 -4.495 18.459 1.00 37.20 1 GLN A O 1
ATOM 1977 N N . VAL D 2 2 ? -31.045 -5.541 16.985 1.00 34.33 2 VAL A N 1
ATOM 1978 C CA . VAL D 2 2 ? -29.947 -5.526 17.942 1.00 32.55 2 VAL A CA 1
ATOM 1979 C C . VAL D 2 2 ? -29.370 -4.112 17.865 1.00 30.47 2 VAL A C 1
ATOM 1980 O O . VAL D 2 2 ? -28.868 -3.703 16.829 1.00 31.04 2 VAL A O 1
ATOM 1984 N N . GLN D 2 3 ? -29.429 -3.388 18.977 1.00 28.62 3 GLN A N 1
ATOM 1985 C CA . GLN D 2 3 ? -29.041 -1.987 19.030 1.00 29.52 3 GLN A CA 1
ATOM 1986 C C . GLN D 2 3 ? -28.302 -1.718 20.308 1.00 27.72 3 GLN A C 1
ATOM 1987 O O . GLN D 2 3 ? -28.774 -2.073 21.377 1.00 24.99 3 GLN A O 1
ATOM 1993 N N . LEU D 2 4 ? -27.163 -1.057 20.205 1.00 25.51 4 LEU A N 1
ATOM 1994 C CA . LEU D 2 4 ? -26.475 -0.559 21.379 1.00 25.48 4 LEU A CA 1
ATOM 1995 C C . LEU D 2 4 ? -26.514 0.967 21.353 1.00 28.14 4 LEU A C 1
ATOM 1996 O O . LEU D 2 4 ? -25.888 1.587 20.504 1.00 31.76 4 LEU A O 1
ATOM 2001 N N . VAL D 2 5 ? -27.226 1.566 22.303 1.00 26.41 5 VAL A N 1
ATOM 2002 C CA . VAL D 2 5 ? -27.357 3.015 22.359 1.00 27.05 5 VAL A CA 1
ATOM 2003 C C . VAL D 2 5 ? -26.487 3.543 23.487 1.00 27.47 5 VAL A C 1
ATOM 2004 O O . VAL D 2 5 ? -26.776 3.325 24.666 1.00 29.38 5 VAL A O 1
ATOM 2008 N N . GLN D 2 6 ? -25.419 4.246 23.133 1.00 24.90 6 GLN A N 1
ATOM 2009 C CA . GLN D 2 6 ? -24.481 4.747 24.140 1.00 27.31 6 GLN A CA 1
ATOM 2010 C C . GLN D 2 6 ? -24.811 6.161 24.602 1.00 28.57 6 GLN A C 1
ATOM 2011 O O . GLN D 2 6 ? -25.473 6.915 23.898 1.00 28.43 6 GLN A O 1
ATOM 2017 N N . SER D 2 7 ? -24.345 6.520 25.796 1.00 29.69 7 SER A N 1
ATOM 2018 C CA . SER D 2 7 ? -24.538 7.873 26.321 1.00 32.08 7 SER A CA 1
ATOM 2019 C C . SER D 2 7 ? -23.804 8.933 25.505 1.00 31.64 7 SER A C 1
ATOM 2020 O O . SER D 2 7 ? -22.947 8.622 24.673 1.00 30.60 7 SER A O 1
ATOM 2023 N N . GLY D 2 8 ? -24.131 10.198 25.748 1.00 32.47 8 GLY A N 1
ATOM 2024 C CA . GLY D 2 8 ? -23.665 11.266 24.882 1.00 35.18 8 GLY A CA 1
ATOM 2025 C C . GLY D 2 8 ? -22.237 11.702 25.165 1.00 33.78 8 GLY A C 1
ATOM 2026 O O . GLY D 2 8 ? -21.705 11.440 26.241 1.00 31.41 8 GLY A O 1
ATOM 2027 N N . ALA D 2 9 ? -21.617 12.372 24.196 1.00 34.80 9 ALA A N 1
ATOM 2028 C CA . ALA D 2 9 ? -20.283 12.955 24.388 1.00 37.67 9 ALA A CA 1
ATOM 2029 C C . ALA D 2 9 ? -20.211 13.814 25.654 1.00 40.10 9 ALA A C 1
ATOM 2030 O O . ALA D 2 9 ? -21.150 14.543 25.968 1.00 41.00 9 ALA A O 1
ATOM 2032 N N . GLU D 2 10 ? -19.087 13.748 26.357 1.00 41.55 10 GLU A N 1
ATOM 2033 C CA . GLU D 2 10 ? -18.886 14.515 27.582 1.00 44.93 10 GLU A CA 1
ATOM 2034 C C . GLU D 2 10 ? -17.516 15.183 27.567 1.00 43.32 10 GLU A C 1
ATOM 2035 O O . GLU D 2 10 ? -16.541 14.619 27.047 1.00 38.97 10 GLU A O 1
ATOM 2041 N N . VAL D 2 11 ? -17.445 16.377 28.146 1.00 43.82 11 VAL A N 1
ATOM 2042 C CA . VAL D 2 11 ? -16.176 16.957 28.553 1.00 42.29 11 VAL A CA 1
ATOM 2043 C C . VAL D 2 11 ? -16.076 16.874 30.075 1.00 41.16 11 VAL A C 1
ATOM 2044 O O . VAL D 2 11 ? -17.003 17.239 30.799 1.00 41.78 11 VAL A O 1
ATOM 2048 N N . LYS D 2 12 ? -14.948 16.368 30.551 1.00 39.83 12 LYS A N 1
ATOM 2049 C CA . LYS D 2 12 ? -14.684 16.244 31.972 1.00 40.46 12 LYS A CA 1
ATOM 2050 C C . LYS D 2 12 ? -13.338 16.852 32.275 1.00 43.19 12 LYS A C 1
ATOM 2051 O O . LYS D 2 12 ? -12.448 16.836 31.435 1.00 43.35 12 LYS A O 1
ATOM 2057 N N . LYS D 2 13 ? -13.176 17.378 33.475 1.00 46.34 13 LYS A N 1
ATOM 2058 C CA . LYS D 2 13 ? -11.886 17.895 33.879 1.00 51.59 13 LYS A CA 1
ATOM 2059 C C . LYS D 2 13 ? -11.007 16.746 34.334 1.00 50.65 13 LYS A C 1
ATOM 2060 O O . LYS D 2 13 ? -11.511 15.734 34.821 1.00 49.90 13 LYS A O 1
ATOM 2066 N N . PRO D 2 14 ? -9.686 16.885 34.157 1.00 49.85 14 PRO A N 1
ATOM 2067 C CA . PRO D 2 14 ? -8.765 15.880 34.697 1.00 49.83 14 PRO A CA 1
ATOM 2068 C C . PRO D 2 14 ? -8.994 15.680 36.195 1.00 50.60 14 PRO A C 1
ATOM 2069 O O . PRO D 2 14 ? -9.265 16.646 36.898 1.00 50.30 14 PRO A O 1
ATOM 2073 N N . GLY D 2 15 ? -8.913 14.443 36.669 1.00 51.76 15 GLY A N 1
ATOM 2074 C CA . GLY D 2 15 ? -9.169 14.150 38.068 1.00 52.12 15 GLY A CA 1
ATOM 2075 C C . GLY D 2 15 ? -10.608 13.743 38.319 1.00 52.58 15 GLY A C 1
ATOM 2076 O O . GLY D 2 15 ? -10.893 12.999 39.256 1.00 54.39 15 GLY A O 1
ATOM 2077 N N . GLU D 2 16 ? -11.526 14.216 37.482 1.00 52.18 16 GLU A N 1
ATOM 2078 C CA . GLU D 2 16 ? -12.936 13.900 37.688 1.00 53.65 16 GLU A CA 1
ATOM 2079 C C . GLU D 2 16 ? -13.241 12.424 37.411 1.00 48.21 16 GLU A C 1
ATOM 2080 O O . GLU D 2 16 ? -12.494 11.731 36.723 1.00 45.45 16 GLU A O 1
ATOM 2086 N N . SER D 2 17 ? -14.346 11.951 37.973 1.00 46.01 17 SER A N 1
ATOM 2087 C CA . SER D 2 17 ? -14.823 10.606 37.727 1.00 44.42 17 SER A CA 1
ATOM 2088 C C . SER D 2 17 ? -15.727 10.668 36.509 1.00 40.74 17 SER A C 1
ATOM 2089 O O . SER D 2 17 ? -16.205 11.735 36.147 1.00 41.88 17 SER A O 1
ATOM 2092 N N . LEU D 2 18 ? -15.968 9.534 35.874 1.00 38.23 18 LEU A N 1
ATOM 2093 C CA . LEU D 2 18 ? -16.878 9.491 34.737 1.00 35.16 18 LEU A CA 1
ATOM 2094 C C . LEU D 2 18 ? -17.427 8.096 34.577 1.00 33.78 18 LEU A C 1
ATOM 2095 O O . LEU D 2 18 ? -16.700 7.111 34.693 1.00 31.47 18 LEU A O 1
ATOM 2100 N N . LYS D 2 19 ? -18.720 8.022 34.305 1.00 34.85 19 LYS A N 1
ATOM 2101 C CA . LYS D 2 19 ? -19.367 6.754 34.015 1.00 36.99 19 LYS A CA 1
ATOM 2102 C C . LYS D 2 19 ? -20.175 6.898 32.720 1.00 36.17 19 LYS A C 1
ATOM 2103 O O . LYS D 2 19 ? -21.038 7.762 32.614 1.00 36.89 19 LYS A O 1
ATOM 2109 N N . ILE D 2 20 ? -19.875 6.077 31.725 1.00 33.02 20 ILE A N 1
ATOM 2110 C CA . ILE D 2 20 ? -20.650 6.097 30.483 1.00 30.91 20 ILE A CA 1
ATOM 2111 C C . ILE D 2 20 ? -21.419 4.787 30.356 1.00 30.97 20 ILE A C 1
ATOM 2112 O O . ILE D 2 20 ? -21.064 3.780 30.975 1.00 31.37 20 ILE A O 1
ATOM 2117 N N . SER D 2 21 ? -22.459 4.786 29.539 1.00 29.19 21 SER A N 1
ATOM 2118 C CA . SER D 2 21 ? -23.365 3.658 29.522 1.00 29.58 21 SER A CA 1
ATOM 2119 C C . SER D 2 21 ? -23.667 3.249 28.111 1.00 27.66 21 SER A C 1
ATOM 2120 O O . SER D 2 21 ? -23.511 4.014 27.169 1.00 26.74 21 SER A O 1
ATOM 2123 N N . CYS D 2 22 ? -23.991 1.972 27.975 1.00 31.75 22 CYS A N 1
ATOM 2124 C CA . CYS D 2 22 ? -24.505 1.427 26.741 1.00 29.70 22 CYS A CA 1
ATOM 2125 C C . CYS D 2 22 ? -25.810 0.748 27.097 1.00 31.10 22 CYS A C 1
ATOM 2126 O O . CYS D 2 22 ? -25.855 -0.112 27.977 1.00 35.51 22 CYS A O 1
ATOM 2129 N N . LYS D 2 23 ? -26.873 1.130 26.408 1.00 31.31 23 LYS A N 1
ATOM 2130 C CA . LYS D 2 23 ? -28.165 0.496 26.604 1.00 30.19 23 LYS A CA 1
ATOM 2131 C C . LYS D 2 23 ? -28.497 -0.400 25.404 1.00 28.73 23 LYS A C 1
ATOM 2132 O O . LYS D 2 23 ? -28.589 0.059 24.268 1.00 30.64 23 LYS A O 1
ATOM 2138 N N . VAL D 2 24 ? -28.718 -1.674 25.681 1.00 27.49 24 VAL A N 1
ATOM 2139 C CA . VAL D 2 24 ? -28.847 -2.701 24.658 1.00 27.18 24 VAL A CA 1
ATOM 2140 C C . VAL D 2 24 ? -30.301 -3.123 24.465 1.00 29.15 24 VAL A C 1
ATOM 2141 O O . VAL D 2 24 ? -31.059 -3.165 25.421 1.00 29.42 24 VAL A O 1
ATOM 2145 N N . SER D 2 25 ? -30.688 -3.451 23.237 1.00 30.93 25 SER A N 1
ATOM 2146 C CA . SER D 2 25 ? -32.024 -3.994 22.990 1.00 32.13 25 SER A CA 1
ATOM 2147 C C . SER D 2 25 ? -31.921 -4.991 21.843 1.00 30.62 25 SER A C 1
ATOM 2148 O O . SER D 2 25 ? -30.994 -4.912 21.032 1.00 28.37 25 SER A O 1
ATOM 2151 N N . GLY D 2 26 ? -32.856 -5.934 21.775 1.00 26.43 26 GLY A N 1
ATOM 2152 C CA . GLY D 2 26 ? -32.964 -6.798 20.609 1.00 27.58 26 GLY A CA 1
ATOM 2153 C C . GLY D 2 26 ? -32.459 -8.224 20.758 1.00 26.89 26 GLY A C 1
ATOM 2154 O O . GLY D 2 26 ? -32.543 -9.017 19.817 1.00 27.84 26 GLY A O 1
ATOM 2155 N N . TYR D 2 27 ? -31.970 -8.564 21.941 1.00 25.84 27 TYR A N 1
ATOM 2156 C CA . TYR D 2 27 ? -31.531 -9.919 22.232 1.00 27.77 27 TYR A CA 1
ATOM 2157 C C . TYR D 2 27 ? -31.444 -10.016 23.747 1.00 29.70 27 TYR A C 1
ATOM 2158 O O . TYR D 2 27 ? -31.679 -9.023 24.445 1.00 31.21 27 TYR A O 1
ATOM 2167 N N . ASN D 2 28 ? -31.106 -11.193 24.261 1.00 31.60 28 ASN A N 1
ATOM 2168 C CA . ASN D 2 28 ? -31.041 -11.401 25.707 1.00 34.39 28 ASN A CA 1
ATOM 2169 C C . ASN D 2 28 ? -29.717 -10.911 26.238 1.00 33.00 28 ASN A C 1
ATOM 2170 O O . ASN D 2 28 ? -28.695 -11.589 26.123 1.00 32.40 28 ASN A O 1
ATOM 2175 N N . PHE D 2 29 ? -29.756 -9.729 26.841 1.00 31.23 29 PHE A N 1
ATOM 2176 C CA . PHE D 2 29 ? -28.558 -9.034 27.298 1.00 30.99 29 PHE A CA 1
ATOM 2177 C C . PHE D 2 29 ? -27.730 -9.892 28.246 1.00 31.78 29 PHE A C 1
ATOM 2178 O O . PHE D 2 29 ? -26.507 -9.751 28.315 1.00 30.46 29 PHE A O 1
ATOM 2186 N N . ALA D 2 30 ? -28.409 -10.762 28.988 1.00 30.41 30 ALA A N 1
ATOM 2187 C CA . ALA D 2 30 ? -27.774 -11.570 30.021 1.00 33.20 30 ALA A CA 1
ATOM 2188 C C . ALA D 2 30 ? -27.024 -12.778 29.468 1.00 32.94 30 ALA A C 1
ATOM 2189 O O . ALA D 2 30 ? -26.320 -13.447 30.221 1.00 32.93 30 ALA A O 1
ATOM 2191 N N . SER D 2 31 ? -27.176 -13.059 28.169 1.00 32.25 31 SER A N 1
ATOM 2192 C CA . SER D 2 31 ? -26.684 -14.313 27.613 1.00 34.52 31 SER A CA 1
ATOM 2193 C C . SER D 2 31 ? -25.516 -14.155 26.627 1.00 28.48 31 SER A C 1
ATOM 2194 O O . SER D 2 31 ? -25.220 -15.089 25.897 1.00 30.05 31 SER A O 1
ATOM 2197 N N . GLU D 2 32 ? -24.872 -12.989 26.566 1.00 27.21 32 GLU A N 1
ATOM 2198 C CA . GLU D 2 32 ? -23.726 -12.812 25.658 1.00 25.03 32 GLU A CA 1
ATOM 2199 C C . GLU D 2 32 ? -22.727 -11.836 26.259 1.00 24.95 32 GLU A C 1
ATOM 2200 O O . GLU D 2 32 ? -23.102 -10.904 26.955 1.00 23.94 32 GLU A O 1
ATOM 2206 N N . TRP D 2 33 ? -21.447 -12.035 25.971 1.00 26.22 33 TRP A N 1
ATOM 2207 C CA . TRP D 2 33 ? -20.434 -11.103 26.424 1.00 22.64 33 TRP A CA 1
ATOM 2208 C C . TRP D 2 33 ? -20.634 -9.776 25.730 1.00 23.61 33 TRP A C 1
ATOM 2209 O O . TRP D 2 33 ? -21.134 -9.718 24.603 1.00 24.88 33 TRP A O 1
ATOM 2220 N N . ILE D 2 34 ? -20.283 -8.701 26.422 1.00 21.48 34 ILE A N 1
ATOM 2221 C CA . ILE D 2 34 ? -20.359 -7.379 25.838 1.00 26.01 34 ILE A CA 1
ATOM 2222 C C . ILE D 2 34 ? -19.149 -6.615 26.332 1.00 26.85 34 ILE A C 1
ATOM 2223 O O . ILE D 2 34 ? -18.735 -6.782 27.471 1.00 25.34 34 ILE A O 1
ATOM 2228 N N . GLY D 2 35 ? -18.540 -5.823 25.462 1.00 28.27 35 GLY A N 1
ATOM 2229 C CA . GLY D 2 35 ? -17.278 -5.194 25.817 1.00 28.49 35 GLY A CA 1
ATOM 2230 C C . GLY D 2 35 ? -17.111 -3.767 25.370 1.00 29.00 35 GLY A C 1
ATOM 2231 O O . GLY D 2 35 ? -18.015 -3.192 24.747 1.00 27.49 35 GLY A O 1
ATOM 2232 N N . TRP D 2 36 ? -15.937 -3.218 25.693 1.00 24.93 36 TRP A N 1
ATOM 2233 C CA . TRP D 2 36 ? -15.615 -1.830 25.442 1.00 22.96 36 TRP A CA 1
ATOM 2234 C C . TRP D 2 36 ? -14.299 -1.733 24.681 1.00 25.30 36 TRP A C 1
ATOM 2235 O O . TRP D 2 36 ? -13.376 -2.498 24.942 1.00 24.86 36 TRP A O 1
ATOM 2246 N N . VAL D 2 37 ? -14.246 -0.792 23.744 1.00 25.09 37 VAL A N 1
ATOM 2247 C CA . VAL D 2 37 ? -13.102 -0.570 22.868 1.00 25.14 37 VAL A CA 1
ATOM 2248 C C . VAL D 2 37 ? -12.758 0.901 22.871 1.00 27.35 37 VAL A C 1
ATOM 2249 O O . VAL D 2 37 ? -13.645 1.766 22.753 1.00 26.69 37 VAL A O 1
ATOM 2253 N N . ARG D 2 38 ? -11.469 1.193 22.978 1.00 25.91 38 ARG A N 1
ATOM 2254 C CA . ARG D 2 38 ? -11.011 2.573 22.995 1.00 26.67 38 ARG A CA 1
ATOM 2255 C C . ARG D 2 38 ? -10.436 2.945 21.643 1.00 28.63 38 ARG A C 1
ATOM 2256 O O . ARG D 2 38 ? -9.782 2.130 20.995 1.00 30.25 38 ARG A O 1
ATOM 2264 N N . GLN D 2 39 ? -10.662 4.182 21.217 1.00 27.19 39 GLN A N 1
ATOM 2265 C CA . GLN D 2 39 ? -10.007 4.680 20.012 1.00 29.49 39 GLN A CA 1
ATOM 2266 C C . GLN D 2 39 ? -9.565 6.110 20.232 1.00 28.76 39 GLN A C 1
ATOM 2267 O O . GLN D 2 39 ? -10.373 7.050 20.211 1.00 28.53 39 GLN A O 1
ATOM 2273 N N . MET D 2 40 ? -8.274 6.278 20.459 1.00 29.06 40 MET A N 1
ATOM 2274 C CA . MET D 2 40 ? -7.718 7.612 20.635 1.00 31.81 40 MET A CA 1
ATOM 2275 C C . MET D 2 40 ? -7.669 8.330 19.289 1.00 33.27 40 MET A C 1
ATOM 2276 O O . MET D 2 40 ? -7.669 7.686 18.241 1.00 32.39 40 MET A O 1
ATOM 2281 N N . PRO D 2 41 ? -7.678 9.673 19.307 1.00 35.38 41 PRO A N 1
ATOM 2282 C CA . PRO D 2 41 ? -7.815 10.378 18.023 1.00 39.56 41 PRO A CA 1
ATOM 2283 C C . PRO D 2 41 ? -6.647 10.099 17.056 1.00 38.80 41 PRO A C 1
ATOM 2284 O O . PRO D 2 41 ? -5.484 10.175 17.449 1.00 38.99 41 PRO A O 1
ATOM 2288 N N . GLY D 2 42 ? -6.976 9.739 15.818 1.00 38.17 42 GLY A N 1
ATOM 2289 C CA . GLY D 2 42 ? -5.988 9.426 14.802 1.00 36.98 42 GLY A CA 1
ATOM 2290 C C . GLY D 2 42 ? -5.314 8.087 15.019 1.00 37.07 42 GLY A C 1
ATOM 2291 O O . GLY D 2 42 ? -4.319 7.788 14.379 1.00 36.99 42 GLY A O 1
ATOM 2292 N N . LYS D 2 43 ? -5.860 7.275 15.920 1.00 35.61 43 LYS A N 1
ATOM 2293 C CA . LYS D 2 43 ? -5.208 6.028 16.329 1.00 34.78 43 LYS A CA 1
ATOM 2294 C C . LYS D 2 43 ? -6.123 4.834 16.098 1.00 32.18 43 LYS A C 1
ATOM 2295 O O . LYS D 2 43 ? -7.256 4.985 15.629 1.00 33.83 43 LYS A O 1
ATOM 2301 N N . GLY D 2 44 ? -5.641 3.650 16.448 1.00 28.08 44 GLY A N 1
ATOM 2302 C CA . GLY D 2 44 ? -6.363 2.430 16.172 1.00 29.13 44 GLY A CA 1
ATOM 2303 C C . GLY D 2 44 ? -7.279 1.998 17.297 1.00 27.25 44 GLY A C 1
ATOM 2304 O O . GLY D 2 44 ? -7.498 2.744 18.253 1.00 30.18 44 GLY A O 1
ATOM 2305 N N . LEU D 2 45 ? -7.832 0.797 17.162 1.00 26.29 45 LEU A N 1
ATOM 2306 C CA . LEU D 2 45 ? -8.730 0.225 18.143 1.00 26.98 45 LEU A CA 1
ATOM 2307 C C . LEU D 2 45 ? -7.960 -0.494 19.238 1.00 29.15 45 LEU A C 1
ATOM 2308 O O . LEU D 2 45 ? -6.971 -1.200 18.960 1.00 27.97 45 LEU A O 1
ATOM 2313 N N . GLU D 2 46 ? -8.429 -0.332 20.476 1.00 26.68 46 GLU A N 1
ATOM 2314 C CA . GLU D 2 46 ? -7.855 -1.027 21.632 1.00 26.51 46 GLU A CA 1
ATOM 2315 C C . GLU D 2 46 ? -8.969 -1.676 22.431 1.00 27.32 46 GLU A C 1
ATOM 2316 O O . GLU D 2 46 ? -9.898 -0.994 22.868 1.00 26.04 46 GLU A O 1
ATOM 2322 N N . TRP D 2 47 ? -8.856 -2.986 22.606 1.00 25.53 47 TRP A N 1
ATOM 2323 C CA . TRP D 2 47 ? -9.811 -3.783 23.329 1.00 25.48 47 TRP A CA 1
ATOM 2324 C C . TRP D 2 47 ? -9.557 -3.539 24.800 1.00 27.78 47 TRP A C 1
ATOM 2325 O O . TRP D 2 47 ? -8.438 -3.710 25.262 1.00 29.80 47 TRP A O 1
ATOM 2336 N N . MET D 2 48 ? -10.580 -3.143 25.549 1.00 23.60 48 MET A N 1
ATOM 2337 C CA . MET D 2 48 ? -10.366 -2.790 26.961 1.00 28.05 48 MET A CA 1
ATOM 2338 C C . MET D 2 48 ? -10.750 -3.954 27.852 1.00 29.13 48 MET A C 1
ATOM 2339 O O . MET D 2 48 ? -10.012 -4.327 28.770 1.00 28.97 48 MET A O 1
ATOM 2344 N N . GLY D 2 49 ? -11.906 -4.540 27.561 1.00 27.38 49 GLY A N 1
ATOM 2345 C CA . GLY D 2 49 ? -12.390 -5.666 28.322 1.00 27.29 49 GLY A CA 1
ATOM 2346 C C . GLY D 2 49 ? -13.831 -6.004 28.021 1.00 27.70 49 GLY A C 1
ATOM 2347 O O . GLY D 2 49 ? -14.508 -5.283 27.270 1.00 25.70 49 GLY A O 1
ATOM 2348 N N . ILE D 2 50 ? -14.290 -7.102 28.614 1.00 25.65 50 ILE A N 1
ATOM 2349 C CA . ILE D 2 50 ? -15.641 -7.596 28.403 1.00 28.19 50 ILE A CA 1
ATOM 2350 C C . ILE D 2 50 ? -16.289 -8.015 29.717 1.00 29.30 50 ILE A C 1
ATOM 2351 O O . ILE D 2 50 ? -15.608 -8.334 30.682 1.00 30.19 50 ILE A O 1
ATOM 2356 N N . ILE D 2 51 ? -17.617 -8.004 29.743 1.00 28.41 51 ILE A N 1
ATOM 2357 C CA . ILE D 2 51 ? -18.377 -8.458 30.909 1.00 29.66 51 ILE A CA 1
ATOM 2358 C C . ILE D 2 51 ? -19.499 -9.382 30.431 1.00 30.53 51 ILE A C 1
ATOM 2359 O O . ILE D 2 51 ? -20.040 -9.205 29.332 1.00 30.05 51 ILE A O 1
ATOM 2364 N N . TYR D 2 52 ? -19.784 -10.406 31.228 1.00 28.96 52 TYR A N 1
ATOM 2365 C CA . TYR D 2 52 ? -20.916 -11.281 30.979 1.00 26.97 52 TYR A CA 1
ATOM 2366 C C . TYR D 2 52 ? -22.043 -10.910 31.936 1.00 28.94 52 TYR A C 1
ATOM 2367 O O . TYR D 2 52 ? -21.993 -11.257 33.113 1.00 30.84 52 TYR A O 1
ATOM 2376 N N . PRO D 2 53 A -23.058 -10.189 31.440 1.00 27.46 52 PRO A N 1
ATOM 2377 C CA . PRO D 2 53 A -24.004 -9.572 32.385 1.00 31.54 52 PRO A CA 1
ATOM 2378 C C . PRO D 2 53 A -24.785 -10.575 33.210 1.00 34.41 52 PRO A C 1
ATOM 2379 O O . PRO D 2 53 A -25.265 -10.227 34.289 1.00 38.69 52 PRO A O 1
ATOM 2383 N N . GLY D 2 54 ? -24.908 -11.801 32.718 1.00 35.02 53 GLY A N 1
ATOM 2384 C CA . GLY D 2 54 ? -25.603 -12.851 33.442 1.00 37.15 53 GLY A CA 1
ATOM 2385 C C . GLY D 2 54 ? -25.058 -13.088 34.841 1.00 36.76 53 GLY A C 1
ATOM 2386 O O . GLY D 2 54 ? -25.829 -13.376 35.766 1.00 37.96 53 GLY A O 1
ATOM 2387 N N . ASP D 2 55 ? -23.742 -12.981 35.002 1.00 34.90 54 ASP A N 1
ATOM 2388 C CA . ASP D 2 55 ? -23.107 -13.171 36.315 1.00 37.06 54 ASP A CA 1
ATOM 2389 C C . ASP D 2 55 ? -22.031 -12.113 36.633 1.00 39.56 54 ASP A C 1
ATOM 2390 O O . ASP D 2 55 ? -21.359 -12.185 37.659 1.00 42.45 54 ASP A O 1
ATOM 2395 N N . SER D 2 56 ? -21.890 -11.133 35.748 1.00 39.85 55 SER A N 1
ATOM 2396 C CA . SER D 2 56 ? -20.983 -9.994 35.943 1.00 41.13 55 SER A CA 1
ATOM 2397 C C . SER D 2 56 ? -19.509 -10.405 35.940 1.00 37.81 55 SER A C 1
ATOM 2398 O O . SER D 2 56 ? -18.646 -9.657 36.392 1.00 37.51 55 SER A O 1
ATOM 2401 N N . ASP D 2 57 ? -19.233 -11.601 35.440 1.00 36.86 56 ASP A N 1
ATOM 2402 C CA . ASP D 2 57 ? -17.857 -12.030 35.188 1.00 36.27 56 ASP A CA 1
ATOM 2403 C C . ASP D 2 57 ? -17.211 -11.057 34.202 1.00 35.63 56 ASP A C 1
ATOM 2404 O O . ASP D 2 57 ? -17.817 -10.698 33.190 1.00 33.83 56 ASP A O 1
ATOM 2409 N N . THR D 2 58 ? -15.986 -10.633 34.495 1.00 35.28 57 THR A N 1
ATOM 2410 C CA . THR D 2 58 ? -15.283 -9.646 33.688 1.00 37.56 57 THR A CA 1
ATOM 2411 C C . THR D 2 58 ? -13.901 -10.152 33.284 1.00 38.60 57 THR A C 1
ATOM 2412 O O . THR D 2 58 ? -13.244 -10.891 34.023 1.00 39.26 57 THR A O 1
ATOM 2416 N N . LYS D 2 59 ? -13.468 -9.774 32.090 1.00 36.35 58 LYS A N 1
ATOM 2417 C CA . LYS D 2 59 ? -12.115 -10.085 31.639 1.00 35.79 58 LYS A CA 1
ATOM 2418 C C . LYS D 2 59 ? -11.554 -8.811 30.999 1.00 36.01 58 LYS A C 1
ATOM 2419 O O . LYS D 2 59 ? -12.161 -8.250 30.079 1.00 37.02 58 LYS A O 1
ATOM 2425 N N . TYR D 2 60 ? -10.452 -8.314 31.547 1.00 32.69 59 TYR A N 1
ATOM 2426 C CA . TYR D 2 60 ? -9.872 -7.035 31.136 1.00 32.56 59 TYR A CA 1
ATOM 2427 C C . TYR D 2 60 ? -8.544 -7.250 30.440 1.00 35.35 59 TYR A C 1
ATOM 2428 O O . TYR D 2 60 ? -7.872 -8.253 30.678 1.00 34.10 59 TYR A O 1
ATOM 2437 N N . SER D 2 61 ? -8.126 -6.282 29.630 1.00 36.07 60 SER A N 1
ATOM 2438 C CA . SER D 2 61 ? -6.733 -6.267 29.196 1.00 39.56 60 SER A CA 1
ATOM 2439 C C . SER D 2 61 ? -5.910 -5.757 30.388 1.00 39.14 60 SER A C 1
ATOM 2440 O O . SER D 2 61 ? -6.389 -4.917 31.154 1.00 36.30 60 SER A O 1
ATOM 2443 N N . PRO D 2 62 ? -4.687 -6.282 30.565 1.00 40.66 61 PRO A N 1
ATOM 2444 C CA . PRO D 2 62 ? -3.793 -5.807 31.631 1.00 41.58 61 PRO A CA 1
ATOM 2445 C C . PRO D 2 62 ? -3.450 -4.330 31.514 1.00 40.19 61 PRO A C 1
ATOM 2446 O O . PRO D 2 62 ? -3.059 -3.716 32.497 1.00 43.43 61 PRO A O 1
ATOM 2450 N N . SER D 2 63 ? -3.575 -3.764 30.325 1.00 37.42 62 SER A N 1
ATOM 2451 C CA . SER D 2 63 ? -3.311 -2.346 30.147 1.00 40.62 62 SER A CA 1
ATOM 2452 C C . SER D 2 63 ? -4.407 -1.486 30.792 1.00 39.73 62 SER A C 1
ATOM 2453 O O . SER D 2 63 ? -4.173 -0.325 31.127 1.00 39.92 62 SER A O 1
ATOM 2456 N N . PHE D 2 64 ? -5.597 -2.048 30.971 1.00 39.15 63 PHE A N 1
ATOM 2457 C CA . PHE D 2 64 ? -6.725 -1.269 31.499 1.00 40.64 63 PHE A CA 1
ATOM 2458 C C . PHE D 2 64 ? -7.185 -1.693 32.885 1.00 42.12 63 PHE A C 1
ATOM 2459 O O . PHE D 2 64 ? -7.998 -1.002 33.495 1.00 41.04 63 PHE A O 1
ATOM 2467 N N . GLN D 2 65 ? -6.659 -2.811 33.378 1.00 46.94 64 GLN A N 1
ATOM 2468 C CA . GLN D 2 65 ? -6.955 -3.301 34.724 1.00 51.92 64 GLN A CA 1
ATOM 2469 C C . GLN D 2 65 ? -6.609 -2.263 35.775 1.00 50.44 64 GLN A C 1
ATOM 2470 O O . GLN D 2 65 ? -5.540 -1.672 35.726 1.00 46.82 64 GLN A O 1
ATOM 2476 N N . GLY D 2 66 ? -7.508 -2.047 36.733 1.00 51.01 65 GLY A N 1
ATOM 2477 C CA . GLY D 2 66 ? -7.245 -1.105 37.807 1.00 51.11 65 GLY A CA 1
ATOM 2478 C C . GLY D 2 66 ? -7.263 0.352 37.368 1.00 51.44 65 GLY A C 1
ATOM 2479 O O . GLY D 2 66 ? -7.062 1.251 38.184 1.00 55.09 65 GLY A O 1
ATOM 2480 N N . GLN D 2 67 ? -7.494 0.595 36.084 1.00 48.22 66 GLN A N 1
ATOM 2481 C CA . GLN D 2 67 ? -7.663 1.954 35.575 1.00 47.33 66 GLN A CA 1
ATOM 2482 C C . GLN D 2 67 ? -9.139 2.233 35.347 1.00 42.21 66 GLN A C 1
ATOM 2483 O O . GLN D 2 67 ? -9.571 3.376 35.265 1.00 40.77 66 GLN A O 1
ATOM 2489 N N . VAL D 2 68 ? -9.915 1.169 35.258 1.00 40.50 67 VAL A N 1
ATOM 2490 C CA . VAL D 2 68 ? -11.242 1.255 34.694 1.00 38.54 67 VAL A CA 1
ATOM 2491 C C . VAL D 2 68 ? -12.077 0.122 35.269 1.00 35.20 67 VAL A C 1
ATOM 2492 O O . VAL D 2 68 ? -11.546 -0.941 35.557 1.00 33.06 67 VAL A O 1
ATOM 2496 N N . ILE D 2 69 ? -13.368 0.372 35.472 1.00 36.85 68 ILE A N 1
ATOM 2497 C CA . ILE D 2 69 ? -14.314 -0.650 35.950 1.00 35.82 68 ILE A CA 1
ATOM 2498 C C . ILE D 2 69 ? -15.434 -0.829 34.935 1.00 32.15 68 ILE A C 1
ATOM 2499 O O . ILE D 2 69 ? -16.106 0.135 34.571 1.00 31.79 68 ILE A O 1
ATOM 2504 N N . ILE D 2 70 ? -15.617 -2.060 34.463 1.00 31.28 69 ILE A N 1
ATOM 2505 C CA . ILE D 2 70 ? -16.702 -2.380 33.539 1.00 29.22 69 ILE A CA 1
ATOM 2506 C C . ILE D 2 70 ? -17.774 -3.074 34.346 1.00 29.43 69 ILE A C 1
ATOM 2507 O O . ILE D 2 70 ? -17.474 -4.008 35.088 1.00 29.82 69 ILE A O 1
ATOM 2512 N N . SER D 2 71 ? -19.015 -2.612 34.248 1.00 29.19 70 SER A N 1
ATOM 2513 C CA . SER D 2 71 ? -20.103 -3.252 34.992 1.00 28.32 70 SER A CA 1
ATOM 2514 C C . SER D 2 71 ? -21.357 -3.397 34.123 1.00 29.94 70 SER A C 1
ATOM 2515 O O . SER D 2 71 ? -21.381 -2.935 32.976 1.00 28.62 70 SER A O 1
ATOM 2518 N N . ALA D 2 72 ? -22.416 -3.982 34.696 1.00 29.28 71 ALA A N 1
ATOM 2519 C CA . ALA D 2 72 ? -23.644 -4.233 33.957 1.00 29.88 71 ALA A CA 1
ATOM 2520 C C . ALA D 2 72 ? -24.809 -4.320 34.912 1.00 29.41 71 ALA A C 1
ATOM 2521 O O . ALA D 2 72 ? -24.671 -4.834 36.005 1.00 29.86 71 ALA A O 1
ATOM 2523 N N . ASP D 2 73 ? -25.953 -3.802 34.497 1.00 29.09 72 ASP A N 1
ATOM 2524 C CA . ASP D 2 73 ? -27.195 -3.928 35.274 1.00 30.21 72 ASP A CA 1
ATOM 2525 C C . ASP D 2 73 ? -28.208 -4.633 34.380 1.00 29.53 72 ASP A C 1
ATOM 2526 O O . ASP D 2 73 ? -28.842 -4.003 33.526 1.00 29.01 72 ASP A O 1
ATOM 2531 N N . LYS D 2 74 ? -28.361 -5.940 34.550 1.00 30.72 73 LYS A N 1
ATOM 2532 C CA . LYS D 2 74 ? -29.132 -6.704 33.577 1.00 36.76 73 LYS A CA 1
ATOM 2533 C C . LYS D 2 74 ? -30.625 -6.445 33.698 1.00 38.15 73 LYS A C 1
ATOM 2534 O O . LYS D 2 74 ? -31.389 -6.815 32.805 1.00 40.98 73 LYS A O 1
ATOM 2540 N N . SER D 2 75 ? -31.052 -5.805 34.780 1.00 34.97 74 SER A N 1
ATOM 2541 C CA . SER D 2 75 ? -32.474 -5.518 34.956 1.00 35.71 74 SER A CA 1
ATOM 2542 C C . SER D 2 75 ? -32.930 -4.463 33.942 1.00 36.39 74 SER A C 1
ATOM 2543 O O . SER D 2 75 ? -34.113 -4.372 33.620 1.00 35.95 74 SER A O 1
ATOM 2546 N N . ILE D 2 76 ? -31.983 -3.683 33.427 1.00 34.95 75 ILE A N 1
ATOM 2547 C CA . ILE D 2 76 ? -32.288 -2.655 32.424 1.00 33.06 75 ILE A CA 1
ATOM 2548 C C . ILE D 2 76 ? -31.335 -2.722 31.233 1.00 30.84 75 ILE A C 1
ATOM 2549 O O . ILE D 2 76 ? -31.139 -1.727 30.541 1.00 27.41 75 ILE A O 1
ATOM 2554 N N . ASN D 2 77 ? -30.763 -3.903 30.985 1.00 30.41 76 ASN A N 1
ATOM 2555 C CA . ASN D 2 77 ? -30.081 -4.174 29.731 1.00 28.80 76 ASN A CA 1
ATOM 2556 C C . ASN D 2 77 ? -28.976 -3.151 29.447 1.00 26.33 76 ASN A C 1
ATOM 2557 O O . ASN D 2 77 ? -28.797 -2.735 28.309 1.00 28.33 76 ASN A O 1
ATOM 2562 N N . THR D 2 78 ? -28.253 -2.736 30.482 1.00 26.04 77 THR A N 1
ATOM 2563 C CA . THR D 2 78 ? -27.271 -1.653 30.348 1.00 27.57 77 THR A CA 1
ATOM 2564 C C . THR D 2 78 ? -25.881 -2.066 30.873 1.00 30.63 77 THR A C 1
ATOM 2565 O O . THR D 2 78 ? -25.751 -2.651 31.949 1.00 29.87 77 THR A O 1
ATOM 2569 N N . ALA D 2 79 ? -24.857 -1.769 30.079 1.00 29.03 78 ALA A N 1
ATOM 2570 C CA . ALA D 2 79 ? -23.468 -2.003 30.455 1.00 29.55 78 ALA A CA 1
ATOM 2571 C C . ALA D 2 79 ? -22.790 -0.647 30.712 1.00 26.39 78 ALA A C 1
ATOM 2572 O O . ALA D 2 79 ? -23.206 0.371 30.164 1.00 25.16 78 ALA A O 1
ATOM 2574 N N . TYR D 2 80 ? -21.765 -0.625 31.558 1.00 24.61 79 TYR A N 1
ATOM 2575 C CA . TYR D 2 80 ? -21.137 0.628 31.953 1.00 25.28 79 TYR A CA 1
ATOM 2576 C C . TYR D 2 80 ? -19.619 0.508 31.873 1.00 27.28 79 TYR A C 1
ATOM 2577 O O . TYR D 2 80 ? -19.071 -0.579 31.961 1.00 30.00 79 TYR A O 1
ATOM 2586 N N . LEU D 2 81 ? -18.957 1.629 31.687 1.00 25.85 80 LEU A N 1
ATOM 2587 C CA . LEU D 2 81 ? -17.513 1.733 31.742 1.00 28.27 80 LEU A CA 1
ATOM 2588 C C . LEU D 2 81 ? -17.214 2.916 32.622 1.00 31.30 80 LEU A C 1
ATOM 2589 O O . LEU D 2 81 ? -17.787 3.948 32.426 1.00 32.08 80 LEU A O 1
ATOM 2594 N N . GLN D 2 82 ? -16.364 2.774 33.601 1.00 35.41 81 GLN A N 1
ATOM 2595 C CA . GLN D 2 82 ? -16.144 3.903 34.475 1.00 39.83 81 GLN A CA 1
ATOM 2596 C C . GLN D 2 82 ? -14.758 4.137 34.961 1.00 38.63 81 GLN A C 1
ATOM 2597 O O . GLN D 2 82 ? -13.942 3.279 35.099 1.00 36.60 81 GLN A O 1
ATOM 2603 N N . TRP D 2 83 ? -14.505 5.406 35.270 1.00 39.58 82 TRP A N 1
ATOM 2604 C CA . TRP D 2 83 ? -13.250 5.909 35.730 1.00 39.43 82 TRP A CA 1
ATOM 2605 C C . TRP D 2 83 ? -13.532 6.651 37.008 1.00 39.25 82 TRP A C 1
ATOM 2606 O O . TRP D 2 83 ? -14.487 7.356 37.087 1.00 37.82 82 TRP A O 1
ATOM 2617 N N . SER D 2 84 A -12.530 6.359 37.991 1.00 41.83 82 SER A N 1
ATOM 2618 C CA . SER D 2 84 A -12.560 7.097 39.246 1.00 47.35 82 SER A CA 1
ATOM 2619 C C . SER D 2 84 A -11.901 8.475 39.096 1.00 49.37 82 SER A C 1
ATOM 2620 O O . SER D 2 84 A -12.341 9.442 39.714 1.00 49.18 82 SER A O 1
ATOM 2623 N N . SER D 2 85 B -10.850 8.561 38.278 1.00 50.87 82 SER A N 1
ATOM 2624 C CA . SER D 2 85 B -10.149 9.830 38.032 1.00 52.16 82 SER A CA 1
ATOM 2625 C C . SER D 2 85 B -9.527 9.877 36.633 1.00 48.16 82 SER A C 1
ATOM 2626 O O . SER D 2 85 B -8.589 9.136 36.348 1.00 49.17 82 SER A O 1
ATOM 2629 N N . LEU D 2 86 C -10.043 10.760 35.776 1.00 44.60 82 LEU A N 1
ATOM 2630 C CA . LEU D 2 86 C -9.642 10.816 34.367 1.00 43.09 82 LEU A CA 1
ATOM 2631 C C . LEU D 2 86 C -8.315 11.529 34.160 1.00 45.35 82 LEU A C 1
ATOM 2632 O O . LEU D 2 86 C -7.973 12.435 34.902 1.00 45.68 82 LEU A O 1
ATOM 2637 N N . LYS D 2 87 ? -7.600 11.120 33.121 1.00 46.81 83 LYS A N 1
ATOM 2638 C CA . LYS D 2 87 ? -6.361 11.762 32.708 1.00 50.13 83 LYS A CA 1
ATOM 2639 C C . LYS D 2 87 ? -6.540 12.305 31.303 1.00 48.55 83 LYS A C 1
ATOM 2640 O O . LYS D 2 87 ? -7.409 11.839 30.554 1.00 42.02 83 LYS A O 1
ATOM 2646 N N . ALA D 2 88 ? -5.703 13.277 30.945 1.00 51.01 84 ALA A N 1
ATOM 2647 C CA . ALA D 2 88 ? -5.742 13.904 29.628 1.00 51.15 84 ALA A CA 1
ATOM 2648 C C . ALA D 2 88 ? -5.642 12.856 28.525 1.00 48.83 84 ALA A C 1
ATOM 2649 O O . ALA D 2 88 ? -6.229 13.003 27.451 1.00 47.61 84 ALA A O 1
ATOM 2651 N N . SER D 2 89 ? -4.920 11.780 28.805 1.00 47.36 85 SER A N 1
ATOM 2652 C CA . SER D 2 89 ? -4.702 10.742 27.815 1.00 46.19 85 SER A CA 1
ATOM 2653 C C . SER D 2 89 ? -5.923 9.826 27.670 1.00 43.99 85 SER A C 1
ATOM 2654 O O . SER D 2 89 ? -5.951 8.972 26.789 1.00 46.25 85 SER A O 1
ATOM 2657 N N . ASP D 2 90 ? -6.932 9.997 28.520 1.00 39.70 86 ASP A N 1
ATOM 2658 C CA . ASP D 2 90 ? -8.165 9.218 28.374 1.00 39.70 86 ASP A CA 1
ATOM 2659 C C . ASP D 2 90 ? -9.050 9.822 27.267 1.00 39.42 86 ASP A C 1
ATOM 2660 O O . ASP D 2 90 ? -10.093 9.259 26.932 1.00 39.81 86 ASP A O 1
ATOM 2665 N N . THR D 2 91 ? -8.650 10.971 26.715 1.00 34.53 87 THR A N 1
ATOM 2666 C CA . THR D 2 91 ? -9.435 11.612 25.656 1.00 32.34 87 THR A CA 1
ATOM 2667 C C . THR D 2 91 ? -9.525 10.682 24.454 1.00 31.76 87 THR A C 1
ATOM 2668 O O . THR D 2 91 ? -8.510 10.375 23.812 1.00 30.83 87 THR A O 1
ATOM 2672 N N . ALA D 2 92 ? -10.738 10.237 24.139 1.00 27.91 88 ALA A N 1
ATOM 2673 C CA . ALA D 2 92 ? -10.933 9.291 23.059 1.00 28.33 88 ALA A CA 1
ATOM 2674 C C . ALA D 2 92 ? -12.390 9.047 22.768 1.00 28.61 88 ALA A C 1
ATOM 2675 O O . ALA D 2 92 ? -13.295 9.631 23.388 1.00 26.85 88 ALA A O 1
ATOM 2677 N N . ILE D 2 93 ? -12.615 8.188 21.789 1.00 30.83 89 ILE A N 1
ATOM 2678 C CA . ILE D 2 93 ? -13.933 7.646 21.538 1.00 28.93 89 ILE A CA 1
ATOM 2679 C C . ILE D 2 93 ? -13.982 6.276 22.168 1.00 28.18 89 ILE A C 1
ATOM 2680 O O . ILE D 2 93 ? -13.048 5.489 22.020 1.00 29.37 89 ILE A O 1
ATOM 2685 N N . TYR D 2 94 ? -15.057 5.990 22.891 1.00 25.45 90 TYR A N 1
ATOM 2686 C CA . TYR D 2 94 ? -15.272 4.652 23.447 1.00 23.30 90 TYR A CA 1
ATOM 2687 C C . TYR D 2 94 ? -16.486 3.981 22.812 1.00 26.54 90 TYR A C 1
ATOM 2688 O O . TYR D 2 94 ? -17.581 4.557 22.785 1.00 27.40 90 TYR A O 1
ATOM 2697 N N . TYR D 2 95 ? -16.286 2.766 22.314 1.00 27.03 91 TYR A N 1
ATOM 2698 C CA . TYR D 2 95 ? -17.364 1.956 21.736 1.00 25.76 91 TYR A CA 1
ATOM 2699 C C . TYR D 2 95 ? -17.729 0.811 22.670 1.00 26.40 91 TYR A C 1
ATOM 2700 O O . TYR D 2 95 ? -16.838 0.154 23.234 1.00 23.53 91 TYR A O 1
ATOM 2709 N N . CYS D 2 96 ? -19.024 0.549 22.797 1.00 24.15 92 CYS A N 1
ATOM 2710 C CA . CYS D 2 96 ? -19.497 -0.641 23.480 1.00 21.32 92 CYS A CA 1
ATOM 2711 C C . CYS D 2 96 ? -20.072 -1.563 22.415 1.00 22.02 92 CYS A C 1
ATOM 2712 O O . CYS D 2 96 ? -20.957 -1.169 21.655 1.00 26.94 92 CYS A O 1
ATOM 2715 N N . ALA D 2 97 ? -19.562 -2.787 22.356 1.00 21.60 93 ALA A N 1
ATOM 2716 C CA . ALA D 2 97 ? -19.969 -3.728 21.321 1.00 25.11 93 ALA A CA 1
ATOM 2717 C C . ALA D 2 97 ? -20.275 -5.101 21.901 1.00 27.25 93 ALA A C 1
ATOM 2718 O O . ALA D 2 97 ? -19.705 -5.499 22.917 1.00 28.95 93 ALA A O 1
ATOM 2720 N N . ARG D 2 98 ? -21.180 -5.822 21.249 1.00 28.22 94 ARG A N 1
ATOM 2721 C CA . ARG D 2 98 ? -21.556 -7.151 21.705 1.00 27.77 94 ARG A CA 1
ATOM 2722 C C . ARG D 2 98 ? -20.525 -8.116 21.197 1.00 29.04 94 ARG A C 1
ATOM 2723 O O . ARG D 2 98 ? -20.283 -8.179 20.003 1.00 27.82 94 ARG A O 1
ATOM 2731 N N . GLN D 2 99 ? -19.951 -8.895 22.098 1.00 27.18 95 GLN A N 1
ATOM 2732 C CA . GLN D 2 99 ? -19.013 -9.915 21.701 1.00 28.84 95 GLN A CA 1
ATOM 2733 C C . GLN D 2 99 ? -19.751 -11.235 21.621 1.00 26.73 95 GLN A C 1
ATOM 2734 O O . GLN D 2 99 ? -19.739 -12.018 22.567 1.00 25.90 95 GLN A O 1
ATOM 2740 N N . ASN D 2 100 ? -20.364 -11.478 20.463 1.00 25.09 96 ASN A N 1
ATOM 2741 C CA . ASN D 2 100 ? -21.180 -12.653 20.235 1.00 25.58 96 ASN A CA 1
ATOM 2742 C C . ASN D 2 100 ? -20.338 -13.902 20.098 1.00 26.28 96 ASN A C 1
ATOM 2743 O O . ASN D 2 100 ? -19.141 -13.813 19.786 1.00 25.61 96 ASN A O 1
ATOM 2748 N N . HIS D 2 101 ? -20.944 -15.064 20.302 1.00 27.51 97 HIS A N 1
ATOM 2749 C CA . HIS D 2 101 ? -20.228 -16.331 20.110 1.00 32.50 97 HIS A CA 1
ATOM 2750 C C . HIS D 2 101 ? -20.820 -17.177 18.969 1.00 32.17 97 HIS A C 1
ATOM 2751 O O . HIS D 2 101 ? -22.040 -17.262 18.809 1.00 32.14 97 HIS A O 1
ATOM 2758 N N . TYR D 2 102 ? -19.932 -17.789 18.189 1.00 29.03 98 TYR A N 1
ATOM 2759 C CA . TYR D 2 102 ? -20.302 -18.585 17.028 1.00 33.52 98 TYR A CA 1
ATOM 2760 C C . TYR D 2 102 ? -19.725 -19.975 17.150 1.00 36.84 98 TYR A C 1
ATOM 2761 O O . TYR D 2 102 ? -18.687 -20.162 17.782 1.00 35.73 98 TYR A O 1
ATOM 2770 N N . GLY D 2 103 ? -20.380 -20.936 16.508 1.00 41.15 99 GLY A N 1
ATOM 2771 C CA . GLY D 2 103 ? -19.908 -22.302 16.493 1.00 44.25 99 GLY A CA 1
ATOM 2772 C C . GLY D 2 103 ? -20.867 -23.173 17.257 1.00 48.74 99 GLY A C 1
ATOM 2773 O O . GLY D 2 103 ? -21.656 -22.689 18.066 1.00 50.63 99 GLY A O 1
ATOM 2774 N N . SER D 2 104 ? -20.802 -24.474 16.993 1.00 51.63 100 SER A N 1
ATOM 2775 C CA . SER D 2 104 ? -21.629 -25.446 17.695 1.00 53.91 100 SER A CA 1
ATOM 2776 C C . SER D 2 104 ? -20.868 -25.988 18.898 1.00 54.10 100 SER A C 1
ATOM 2777 O O . SER D 2 104 ? -19.692 -26.337 18.792 1.00 53.95 100 SER A O 1
ATOM 2780 N N . GLY D 2 105 A -21.539 -26.051 20.042 1.00 54.74 100 GLY A N 1
ATOM 2781 C CA . GLY D 2 105 A -20.898 -26.479 21.265 1.00 56.53 100 GLY A CA 1
ATOM 2782 C C . GLY D 2 105 A -21.537 -27.720 21.832 1.00 57.04 100 GLY A C 1
ATOM 2783 O O . GLY D 2 105 A -22.385 -28.349 21.202 1.00 55.97 100 GLY A O 1
ATOM 2784 N N . SER D 2 106 B -21.112 -28.052 23.041 1.00 58.85 100 SER A N 1
ATOM 2785 C CA . SER D 2 106 B -21.640 -29.170 23.790 1.00 60.88 100 SER A CA 1
ATOM 2786 C C . SER D 2 106 B -22.244 -28.613 25.057 1.00 64.49 100 SER A C 1
ATOM 2787 O O . SER D 2 106 B -21.818 -27.567 25.538 1.00 63.63 100 SER A O 1
ATOM 2790 N N . TYR D 2 107 C -23.228 -29.309 25.609 1.00 68.99 100 TYR A N 1
ATOM 2791 C CA . TYR D 2 107 C -23.792 -28.917 26.890 1.00 74.35 100 TYR A CA 1
ATOM 2792 C C . TYR D 2 107 C -22.963 -29.522 28.020 1.00 72.06 100 TYR A C 1
ATOM 2793 O O . TYR D 2 107 C -23.070 -29.102 29.172 1.00 74.13 100 TYR A O 1
ATOM 2802 N N . PHE D 2 108 D -22.133 -30.507 27.686 1.00 68.20 100 PHE A N 1
ATOM 2803 C CA . PHE D 2 108 D -21.449 -31.318 28.690 1.00 66.87 100 PHE A CA 1
ATOM 2804 C C . PHE D 2 108 D -20.004 -30.919 28.937 1.00 61.21 100 PHE A C 1
ATOM 2805 O O . PHE D 2 108 D -19.406 -31.361 29.918 1.00 60.50 100 PHE A O 1
ATOM 2813 N N . TYR D 2 109 E -19.448 -30.100 28.049 1.00 55.67 100 TYR A N 1
ATOM 2814 C CA . TYR D 2 109 E -18.061 -29.659 28.161 1.00 51.88 100 TYR A CA 1
ATOM 2815 C C . TYR D 2 109 E -17.936 -28.204 27.749 1.00 48.26 100 TYR A C 1
ATOM 2816 O O . TYR D 2 109 E -18.655 -27.739 26.870 1.00 46.61 100 TYR A O 1
ATOM 2825 N N . ARG D 2 110 F -17.011 -27.491 28.379 1.00 47.65 100 ARG A N 1
ATOM 2826 C CA . ARG D 2 110 F -16.705 -26.137 27.974 1.00 47.07 100 ARG A CA 1
ATOM 2827 C C . ARG D 2 110 F -16.200 -26.191 26.531 1.00 43.86 100 ARG A C 1
ATOM 2828 O O . ARG D 2 110 F -15.480 -27.119 26.149 1.00 44.67 100 ARG A O 1
ATOM 2836 N N . THR D 2 111 G -16.564 -25.196 25.734 1.00 39.09 100 THR A N 1
ATOM 2837 C CA . THR D 2 111 G -16.242 -25.191 24.314 1.00 39.00 100 THR A CA 1
ATOM 2838 C C . THR D 2 111 G -15.505 -23.921 23.961 1.00 36.35 100 THR A C 1
ATOM 2839 O O . THR D 2 111 G -15.794 -22.865 24.506 1.00 36.61 100 THR A O 1
ATOM 2843 N N . ALA D 2 112 H -14.564 -24.030 23.028 1.00 33.19 100 ALA A N 1
ATOM 2844 C CA . ALA D 2 112 H -13.801 -22.886 22.535 1.00 32.47 100 ALA A CA 1
ATOM 2845 C C . ALA D 2 112 H -14.526 -22.210 21.350 1.00 32.86 100 ALA A C 1
ATOM 2846 O O . ALA D 2 112 H -14.125 -22.393 20.209 1.00 35.72 100 ALA A O 1
ATOM 2848 N N . TYR D 2 113 I -15.594 -21.454 21.612 1.00 28.30 100 TYR A N 1
ATOM 2849 C CA . TYR D 2 113 I -16.329 -20.762 20.542 1.00 29.58 100 TYR A CA 1
ATOM 2850 C C . TYR D 2 113 I -15.488 -19.711 19.814 1.00 30.81 100 TYR A C 1
ATOM 2851 O O . TYR D 2 113 I -14.450 -19.285 20.303 1.00 30.12 100 TYR A O 1
ATOM 2860 N N . TYR D 2 114 J -15.975 -19.264 18.660 1.00 32.24 100 TYR A N 1
ATOM 2861 C CA . TYR D 2 114 J -15.414 -18.098 17.985 1.00 30.75 100 TYR A CA 1
ATOM 2862 C C . TYR D 2 114 J -16.140 -16.839 18.466 1.00 31.93 100 TYR A C 1
ATOM 2863 O O . TYR D 2 114 J -17.351 -16.722 18.273 1.00 32.35 100 TYR A O 1
ATOM 2872 N N . TYR D 2 115 K -15.415 -15.923 19.119 1.00 28.27 100 TYR A N 1
ATOM 2873 C CA . TYR D 2 115 K -15.984 -14.653 19.574 1.00 25.79 100 TYR A CA 1
ATOM 2874 C C . TYR D 2 115 K -15.638 -13.513 18.633 1.00 27.77 100 TYR A C 1
ATOM 2875 O O . TYR D 2 115 K -14.512 -13.426 18.133 1.00 27.62 100 TYR A O 1
ATOM 2884 N N . ALA D 2 116 L -16.597 -12.616 18.421 1.00 21.85 100 ALA A N 1
ATOM 2885 C CA . ALA D 2 116 L -16.429 -11.512 17.503 1.00 23.92 100 ALA A CA 1
ATOM 2886 C C . ALA D 2 116 L -17.427 -10.416 17.835 1.00 23.83 100 ALA A C 1
ATOM 2887 O O . ALA D 2 116 L -18.540 -10.691 18.285 1.00 25.54 100 ALA A O 1
ATOM 2889 N N . MET D 2 117 M -17.016 -9.167 17.649 1.00 22.01 100 MET A N 1
ATOM 2890 C CA . MET D 2 117 M -17.861 -8.040 17.995 1.00 24.02 100 MET A CA 1
ATOM 2891 C C . MET D 2 117 M -18.715 -7.706 16.808 1.00 25.13 100 MET A C 1
ATOM 2892 O O . MET D 2 117 M -18.256 -7.038 15.880 1.00 23.89 100 MET A O 1
ATOM 2897 N N . ASP D 2 118 ? -19.961 -8.190 16.829 1.00 23.19 101 ASP A N 1
ATOM 2898 C CA . ASP D 2 118 ? -20.763 -8.154 15.620 1.00 25.66 101 ASP A CA 1
ATOM 2899 C C . ASP D 2 118 ? -21.671 -6.939 15.554 1.00 28.96 101 ASP A C 1
ATOM 2900 O O . ASP D 2 118 ? -22.090 -6.545 14.471 1.00 31.92 101 ASP A O 1
ATOM 2905 N N . VAL D 2 119 ? -21.950 -6.332 16.704 1.00 26.69 102 VAL A N 1
ATOM 2906 C CA . VAL D 2 119 ? -22.781 -5.141 16.751 1.00 23.57 102 VAL A CA 1
ATOM 2907 C C . VAL D 2 119 ? -22.134 -4.134 17.678 1.00 25.43 102 VAL A C 1
ATOM 2908 O O . VAL D 2 119 ? -21.774 -4.471 18.812 1.00 27.94 102 VAL A O 1
ATOM 2912 N N . TRP D 2 120 ? -22.009 -2.899 17.197 1.00 24.29 103 TRP A N 1
ATOM 2913 C CA . TRP D 2 120 ? -21.313 -1.847 17.911 1.00 24.07 103 TRP A CA 1
ATOM 2914 C C . TRP D 2 120 ? -22.239 -0.689 18.199 1.00 26.95 103 TRP A C 1
ATOM 2915 O O . TRP D 2 120 ? -23.157 -0.388 17.430 1.00 26.06 103 TRP A O 1
ATOM 2926 N N . GLY D 2 121 ? -21.966 -0.005 19.298 1.00 28.44 104 GLY A N 1
ATOM 2927 C CA . GLY D 2 121 ? -22.652 1.231 19.579 1.00 30.17 104 GLY A CA 1
ATOM 2928 C C . GLY D 2 121 ? -22.112 2.306 18.660 1.00 31.14 104 GLY A C 1
ATOM 2929 O O . GLY D 2 121 ? -21.207 2.064 17.864 1.00 28.84 104 GLY A O 1
ATOM 2930 N N . GLN D 2 122 ? -22.671 3.504 18.773 1.00 30.65 105 GLN A N 1
ATOM 2931 C CA . GLN D 2 122 ? -22.353 4.574 17.850 1.00 31.15 105 GLN A CA 1
ATOM 2932 C C . GLN D 2 122 ? -21.114 5.326 18.325 1.00 31.88 105 GLN A C 1
ATOM 2933 O O . GLN D 2 122 ? -20.598 6.188 17.624 1.00 30.15 105 GLN A O 1
ATOM 2939 N N . GLY D 2 123 ? -20.649 5.013 19.531 1.00 31.81 106 GLY A N 1
ATOM 2940 C CA . GLY D 2 123 ? -19.457 5.646 20.081 1.00 29.05 106 GLY A CA 1
ATOM 2941 C C . GLY D 2 123 ? -19.763 6.795 21.029 1.00 28.96 106 GLY A C 1
ATOM 2942 O O . GLY D 2 123 ? -20.724 7.530 20.820 1.00 30.41 106 GLY A O 1
ATOM 2943 N N . THR D 2 124 ? -18.945 6.956 22.068 1.00 28.77 107 THR A N 1
ATOM 2944 C CA . THR D 2 124 ? -19.063 8.085 22.996 1.00 29.26 107 THR A CA 1
ATOM 2945 C C . THR D 2 124 ? -17.742 8.855 23.004 1.00 26.88 107 THR A C 1
ATOM 2946 O O . THR D 2 124 ? -16.703 8.319 23.400 1.00 24.88 107 THR A O 1
ATOM 2950 N N . THR D 2 125 ? -17.769 10.102 22.561 1.00 24.95 108 THR A N 1
ATOM 2951 C CA . THR D 2 125 ? -16.559 10.925 22.550 1.00 28.48 108 THR A CA 1
ATOM 2952 C C . THR D 2 125 ? -16.361 11.543 23.935 1.00 29.46 108 THR A C 1
ATOM 2953 O O . THR D 2 125 ? -17.238 12.256 24.434 1.00 29.83 108 THR A O 1
ATOM 2957 N N . VAL D 2 126 ? -15.241 11.217 24.568 1.00 25.34 109 VAL A N 1
ATOM 2958 C CA . VAL D 2 126 ? -14.882 11.759 25.872 1.00 28.18 109 VAL A CA 1
ATOM 2959 C C . VAL D 2 126 ? -13.684 12.674 25.710 1.00 31.52 109 VAL A C 1
ATOM 2960 O O . VAL D 2 126 ? -12.620 12.250 25.230 1.00 30.75 109 VAL A O 1
ATOM 2964 N N . THR D 2 127 ? -13.848 13.924 26.126 1.00 33.20 110 THR A N 1
ATOM 2965 C CA . THR D 2 127 ? -12.765 14.883 26.087 1.00 35.42 110 THR A CA 1
ATOM 2966 C C . THR D 2 127 ? -12.408 15.217 27.524 1.00 35.27 110 THR A C 1
ATOM 2967 O O . THR D 2 127 ? -13.279 15.576 28.333 1.00 36.04 110 THR A O 1
ATOM 2971 N N . VAL D 2 128 ? -11.134 15.091 27.859 1.00 32.27 111 VAL A N 1
ATOM 2972 C CA . VAL D 2 128 ? -10.681 15.455 29.194 1.00 33.37 111 VAL A CA 1
ATOM 2973 C C . VAL D 2 128 ? -9.980 16.806 29.114 1.00 37.60 111 VAL A C 1
ATOM 2974 O O . VAL D 2 128 ? -8.872 16.917 28.590 1.00 38.68 111 VAL A O 1
ATOM 2978 N N . SER D 2 129 ? -10.646 17.840 29.610 1.00 41.42 112 SER A N 1
ATOM 2979 C CA . SER D 2 129 ? -10.129 19.194 29.490 1.00 45.14 112 SER A CA 1
ATOM 2980 C C . SER D 2 129 ? -10.637 20.082 30.610 1.00 46.17 112 SER A C 1
ATOM 2981 O O . SER D 2 129 ? -11.645 19.783 31.247 1.00 46.28 112 SER A O 1
ATOM 2984 N N . SER D 2 130 ? -9.937 21.186 30.829 1.00 47.93 113 SER A N 1
ATOM 2985 C CA . SER D 2 130 ? -10.358 22.193 31.789 1.00 49.86 113 SER A CA 1
ATOM 2986 C C . SER D 2 130 ? -11.331 23.169 31.123 1.00 48.40 113 SER A C 1
ATOM 2987 O O . SER D 2 130 ? -12.029 23.925 31.803 1.00 49.96 113 SER A O 1
ATOM 2990 N N . ALA D 2 131 ? -11.386 23.157 29.792 1.00 44.54 114 ALA A N 1
ATOM 2991 C CA . ALA D 2 131 ? -12.241 24.103 29.078 1.00 44.51 114 ALA A CA 1
ATOM 2992 C C . ALA D 2 131 ? -13.721 23.823 29.357 1.00 45.87 114 ALA A C 1
ATOM 2993 O O . ALA D 2 131 ? -14.120 22.680 29.608 1.00 46.51 114 ALA A O 1
ATOM 2995 N N . SER D 2 132 ? -14.539 24.867 29.310 1.00 46.77 115 SER A N 1
ATOM 2996 C CA . SER D 2 132 ? -15.972 24.717 29.553 1.00 48.22 115 SER A CA 1
ATOM 2997 C C . SER D 2 132 ? -16.723 24.372 28.263 1.00 45.15 115 SER A C 1
ATOM 2998 O O . SER D 2 132 ? -16.249 24.632 27.159 1.00 44.70 115 SER A O 1
ATOM 3001 N N . THR D 2 133 ? -17.894 23.770 28.411 1.00 43.39 116 THR A N 1
ATOM 3002 C CA . THR D 2 133 ? -18.731 23.427 27.273 1.00 40.64 116 THR A CA 1
ATOM 3003 C C . THR D 2 133 ? -19.299 24.695 26.657 1.00 41.71 116 THR A C 1
ATOM 3004 O O . THR D 2 133 ? -19.699 25.611 27.374 1.00 42.39 116 THR A O 1
ATOM 3008 N N . LYS D 2 134 ? -19.323 24.756 25.329 1.00 40.58 117 LYS A N 1
ATOM 3009 C CA . LYS D 2 134 ? -19.849 25.923 24.633 1.00 40.52 117 LYS A CA 1
ATOM 3010 C C . LYS D 2 134 ? -20.499 25.537 23.306 1.00 39.66 117 LYS A C 1
ATOM 3011 O O . LYS D 2 134 ? -19.875 24.899 22.457 1.00 39.48 117 LYS A O 1
ATOM 3017 N N . GLY D 2 135 ? -21.739 25.964 23.104 1.00 38.83 118 GLY A N 1
ATOM 3018 C CA . GLY D 2 135 ? -22.449 25.624 21.884 1.00 37.63 118 GLY A CA 1
ATOM 3019 C C . GLY D 2 135 ? -21.948 26.417 20.693 1.00 34.69 118 GLY A C 1
ATOM 3020 O O . GLY D 2 135 ? -21.317 27.459 20.866 1.00 35.90 118 GLY A O 1
ATOM 3021 N N . PRO D 2 136 ? -22.229 25.938 19.473 1.00 33.01 119 PRO A N 1
ATOM 3022 C CA . PRO D 2 136 ? -21.724 26.606 18.273 1.00 35.19 119 PRO A CA 1
ATOM 3023 C C . PRO D 2 136 ? -22.604 27.756 17.805 1.00 34.31 119 PRO A C 1
ATOM 3024 O O . PRO D 2 136 ? -23.800 27.767 18.095 1.00 34.43 119 PRO A O 1
ATOM 3028 N N . SER D 2 137 ? -22.001 28.707 17.104 1.00 32.47 120 SER A N 1
ATOM 3029 C CA . SER D 2 137 ? -22.718 29.633 16.245 1.00 39.08 120 SER A CA 1
ATOM 3030 C C . SER D 2 137 ? -22.739 28.997 14.856 1.00 37.17 120 SER A C 1
ATOM 3031 O O . SER D 2 137 ? -21.773 28.346 14.461 1.00 39.22 120 SER A O 1
ATOM 3034 N N . VAL D 2 138 ? -23.815 29.185 14.105 1.00 31.18 121 VAL A N 1
ATOM 3035 C CA . VAL D 2 138 ? -23.920 28.585 12.779 1.00 31.96 121 VAL A CA 1
ATOM 3036 C C . VAL D 2 138 ? -24.210 29.681 11.787 1.00 34.54 121 VAL A C 1
ATOM 3037 O O . VAL D 2 138 ? -25.124 30.470 11.989 1.00 33.36 121 VAL A O 1
ATOM 3041 N N . PHE D 2 139 ? -23.414 29.751 10.726 1.00 34.30 122 PHE A N 1
ATOM 3042 C CA . PHE D 2 139 ? -23.577 30.796 9.727 1.00 33.91 122 PHE A CA 1
ATOM 3043 C C . PHE D 2 139 ? -23.743 30.202 8.341 1.00 32.34 122 PHE A C 1
ATOM 3044 O O . PHE D 2 139 ? -23.141 29.183 8.038 1.00 32.05 122 PHE A O 1
ATOM 3052 N N . PRO D 2 140 ? -24.536 30.854 7.485 1.00 33.55 123 PRO A N 1
ATOM 3053 C CA . PRO D 2 140 ? -24.638 30.354 6.116 1.00 36.63 123 PRO A CA 1
ATOM 3054 C C . PRO D 2 140 ? -23.384 30.620 5.287 1.00 37.78 123 PRO A C 1
ATOM 3055 O O . PRO D 2 140 ? -22.749 31.677 5.393 1.00 37.61 123 PRO A O 1
ATOM 3059 N N . LEU D 2 141 ? -23.033 29.648 4.460 1.00 39.29 124 LEU A N 1
ATOM 3060 C CA . LEU D 2 141 ? -22.093 29.877 3.370 1.00 41.72 124 LEU A CA 1
ATOM 3061 C C . LEU D 2 141 ? -22.936 30.078 2.124 1.00 41.60 124 LEU A C 1
ATOM 3062 O O . LEU D 2 141 ? -23.395 29.108 1.511 1.00 40.13 124 LEU A O 1
ATOM 3067 N N . ALA D 2 142 ? -23.177 31.337 1.774 1.00 43.43 125 ALA A N 1
ATOM 3068 C CA . ALA D 2 142 ? -24.164 31.657 0.758 1.00 47.07 125 ALA A CA 1
ATOM 3069 C C . ALA D 2 142 ? -23.609 31.437 -0.640 1.00 48.73 125 ALA A C 1
ATOM 3070 O O . ALA D 2 142 ? -22.559 31.976 -0.980 1.00 47.86 125 ALA A O 1
ATOM 3072 N N . PRO D 2 143 ? -24.339 30.686 -1.478 1.00 53.14 126 PRO A N 1
ATOM 3073 C CA . PRO D 2 143 ? -23.884 30.448 -2.847 1.00 58.99 126 PRO A CA 1
ATOM 3074 C C . PRO D 2 143 ? -23.890 31.728 -3.650 1.00 65.39 126 PRO A C 1
ATOM 3075 O O . PRO D 2 143 ? -24.839 32.504 -3.552 1.00 64.58 126 PRO A O 1
ATOM 3079 N N . SER D 2 144 ? -22.838 31.953 -4.426 1.00 73.98 127 SER A N 1
ATOM 3080 C CA . SER D 2 144 ? -22.779 33.096 -5.328 1.00 82.72 127 SER A CA 1
ATOM 3081 C C . SER D 2 144 ? -23.859 32.984 -6.408 1.00 88.29 127 SER A C 1
ATOM 3082 O O . SER D 2 144 ? -24.161 31.891 -6.896 1.00 89.63 127 SER A O 1
ATOM 3085 N N . SER D 2 145 ? -24.436 34.123 -6.776 1.00 91.55 128 SER A N 1
ATOM 3086 C CA . SER D 2 145 ? -25.477 34.159 -7.797 1.00 94.05 128 SER A CA 1
ATOM 3087 C C . SER D 2 145 ? -24.898 33.901 -9.183 1.00 98.26 128 SER A C 1
ATOM 3088 O O . SER D 2 145 ? -25.596 33.426 -10.080 1.00 98.78 128 SER A O 1
ATOM 3091 N N . LYS D 2 146 ? -23.618 34.215 -9.353 1.00 101.38 129 LYS A N 1
ATOM 3092 C CA . LYS D 2 146 ? -22.942 34.018 -10.630 1.00 105.07 129 LYS A CA 1
ATOM 3093 C C . LYS D 2 146 ? -22.901 32.541 -11.009 1.00 107.18 129 LYS A C 1
ATOM 3094 O O . LYS D 2 146 ? -23.093 32.183 -12.171 1.00 107.95 129 LYS A O 1
ATOM 3100 N N . SER D 2 147 ? -22.648 31.688 -10.022 1.00 107.28 130 SER A N 1
ATOM 3101 C CA . SER D 2 147 ? -22.580 30.250 -10.250 1.00 102.44 130 SER A CA 1
ATOM 3102 C C . SER D 2 147 ? -21.204 29.836 -10.760 1.00 88.44 130 SER A C 1
ATOM 3103 O O . SER D 2 147 ? -20.299 30.663 -10.872 1.00 101.20 130 SER A O 1
ATOM 3106 N N . THR D 2 148 ? -21.053 28.552 -11.066 1.00 72.82 131 THR A N 1
ATOM 3107 C CA . THR D 2 148 ? -19.788 28.026 -11.564 1.00 49.90 131 THR A CA 1
ATOM 3108 C C . THR D 2 148 ? -19.289 26.876 -10.696 1.00 45.57 131 THR A C 1
ATOM 3109 O O . THR D 2 148 ? -18.480 26.059 -11.135 1.00 52.06 131 THR A O 1
ATOM 3113 N N . GLY D 2 151 ? -22.964 24.210 -14.617 1.00 86.75 134 GLY A N 1
ATOM 3114 C CA . GLY D 2 151 ? -24.124 24.755 -13.936 1.00 82.52 134 GLY A CA 1
ATOM 3115 C C . GLY D 2 151 ? -24.266 24.229 -12.521 1.00 77.22 134 GLY A C 1
ATOM 3116 O O . GLY D 2 151 ? -25.371 23.928 -12.068 1.00 76.55 134 GLY A O 1
ATOM 3117 N N . THR D 2 152 ? -23.142 24.117 -11.821 1.00 60.43 135 THR A N 1
ATOM 3118 C CA . THR D 2 152 ? -23.140 23.625 -10.451 1.00 52.88 135 THR A CA 1
ATOM 3119 C C . THR D 2 152 ? -22.682 24.725 -9.507 1.00 43.37 135 THR A C 1
ATOM 3120 O O . THR D 2 152 ? -21.730 25.449 -9.802 1.00 43.15 135 THR A O 1
ATOM 3124 N N . ALA D 2 153 ? -23.534 24.899 -8.396 1.00 35.67 136 ALA A N 1
ATOM 3125 C CA . ALA D 2 153 ? -23.170 25.838 -7.346 1.00 34.87 136 ALA A CA 1
ATOM 3126 C C . ALA D 2 153 ? -22.946 25.066 -6.059 1.00 36.48 136 ALA A C 1
ATOM 3127 O O . ALA D 2 153 ? -23.271 23.874 -5.963 1.00 38.81 136 ALA A O 1
ATOM 3129 N N . ALA D 2 154 ? -22.413 25.750 -5.059 1.00 34.59 137 ALA A N 1
ATOM 3130 C CA . ALA D 2 154 ? -22.175 25.134 -3.759 1.00 34.48 137 ALA A CA 1
ATOM 3131 C C . ALA D 2 154 ? -22.648 26.055 -2.654 1.00 32.55 137 ALA A C 1
ATOM 3132 O O . ALA D 2 154 ? -22.501 27.263 -2.741 1.00 33.33 137 ALA A O 1
ATOM 3134 N N . LEU D 2 155 ? -23.226 25.481 -1.612 1.00 31.40 138 LEU A N 1
ATOM 3135 C CA . LEU D 2 155 ? -23.539 26.253 -0.434 1.00 30.87 138 LEU A CA 1
ATOM 3136 C C . LEU D 2 155 ? -23.160 25.435 0.765 1.00 30.81 138 LEU A C 1
ATOM 3137 O O . LEU D 2 155 ? -22.730 24.288 0.631 1.00 32.46 138 LEU A O 1
ATOM 3142 N N . GLY D 2 156 ? -23.319 26.014 1.945 1.00 31.78 139 GLY A N 1
ATOM 3143 C CA . GLY D 2 156 ? -22.909 25.338 3.152 1.00 32.26 139 GLY A CA 1
ATOM 3144 C C . GLY D 2 156 ? -23.293 26.086 4.411 1.00 30.27 139 GLY A C 1
ATOM 3145 O O . GLY D 2 156 ? -24.004 27.091 4.374 1.00 28.33 139 GLY A O 1
ATOM 3146 N N . CYS D 2 157 ? -22.809 25.572 5.528 1.00 27.62 140 CYS A N 1
ATOM 3147 C CA . CYS D 2 157 ? -23.026 26.156 6.827 1.00 30.58 140 CYS A CA 1
ATOM 3148 C C . CYS D 2 157 ? -21.706 26.109 7.548 1.00 32.07 140 CYS A C 1
ATOM 3149 O O . CYS D 2 157 ? -21.050 25.070 7.561 1.00 34.67 140 CYS A O 1
ATOM 3152 N N . LEU D 2 158 ? -21.322 27.236 8.134 1.00 29.33 141 LEU A N 1
ATOM 3153 C CA . LEU D 2 158 ? -20.112 27.322 8.931 1.00 29.65 141 LEU A CA 1
ATOM 3154 C C . LEU D 2 158 ? -20.515 27.166 10.400 1.00 29.82 141 LEU A C 1
ATOM 3155 O O . LEU D 2 158 ? -21.332 27.925 10.916 1.00 29.73 141 LEU A O 1
ATOM 3160 N N . VAL D 2 159 ? -19.951 26.163 11.055 1.00 27.41 142 VAL A N 1
ATOM 3161 C CA . VAL D 2 159 ? -20.271 25.858 12.433 1.00 28.49 142 VAL A CA 1
ATOM 3162 C C . VAL D 2 159 ? -19.073 26.234 13.292 1.00 32.22 142 VAL A C 1
ATOM 3163 O O . VAL D 2 159 ? -18.048 25.540 13.283 1.00 33.28 142 VAL A O 1
ATOM 3167 N N . LYS D 2 160 ? -19.185 27.342 14.012 1.00 34.25 143 LYS A N 1
ATOM 3168 C CA . LYS D 2 160 ? -18.008 27.975 14.610 1.00 38.51 143 LYS A CA 1
ATOM 3169 C C . LYS D 2 160 ? -18.009 28.047 16.144 1.00 36.96 143 LYS A C 1
ATOM 3170 O O . LYS D 2 160 ? -19.046 28.268 16.777 1.00 35.45 143 LYS A O 1
ATOM 3176 N N . ASP D 2 161 ? -16.798 27.989 16.706 1.00 37.63 144 ASP A N 1
ATOM 3177 C CA . ASP D 2 161 ? -16.524 28.215 18.137 1.00 42.97 144 ASP A CA 1
ATOM 3178 C C . ASP D 2 161 ? -17.209 27.337 19.197 1.00 42.51 144 ASP A C 1
ATOM 3179 O O . ASP D 2 161 ? -17.771 27.858 20.161 1.00 45.99 144 ASP A O 1
ATOM 3184 N N . TYR D 2 162 ? -17.171 26.019 19.020 1.00 36.84 145 TYR A N 1
ATOM 3185 C CA . TYR D 2 162 ? -17.848 25.117 19.937 1.00 34.41 145 TYR A CA 1
ATOM 3186 C C . TYR D 2 162 ? -16.816 24.283 20.678 1.00 32.82 145 TYR A C 1
ATOM 3187 O O . TYR D 2 162 ? -15.664 24.194 20.271 1.00 32.13 145 TYR A O 1
ATOM 3196 N N . PHE D 2 163 ? -17.252 23.713 21.792 1.00 31.67 146 PHE A N 1
ATOM 3197 C CA . PHE D 2 163 ? -16.451 22.788 22.572 1.00 34.73 146 PHE A CA 1
ATOM 3198 C C . PHE D 2 163 ? -17.413 21.945 23.394 1.00 33.84 146 PHE A C 1
ATOM 3199 O O . PHE D 2 163 ? -18.437 22.463 23.875 1.00 33.33 146 PHE A O 1
ATOM 3207 N N . PRO D 2 164 ? -17.131 20.642 23.529 1.00 32.17 147 PRO A N 1
ATOM 3208 C CA . PRO D 2 164 ? -16.105 19.839 22.872 1.00 32.75 147 PRO A CA 1
ATOM 3209 C C . PRO D 2 164 ? -16.665 19.217 21.594 1.00 33.30 147 PRO A C 1
ATOM 3210 O O . PRO D 2 164 ? -17.788 19.528 21.189 1.00 31.93 147 PRO A O 1
ATOM 3214 N N . GLU D 2 165 ? -15.916 18.310 20.990 1.00 32.60 148 GLU A N 1
ATOM 3215 C CA . GLU D 2 165 ? -16.450 17.499 19.902 1.00 33.45 148 GLU A CA 1
ATOM 3216 C C . GLU D 2 165 ? -17.494 16.547 20.462 1.00 32.91 148 GLU A C 1
ATOM 3217 O O . GLU D 2 165 ? -17.450 16.218 21.644 1.00 34.78 148 GLU A O 1
ATOM 3223 N N . PRO D 2 166 ? -18.422 16.071 19.619 1.00 33.62 149 PRO A N 1
ATOM 3224 C CA . PRO D 2 166 ? -18.580 16.384 18.192 1.00 33.53 149 PRO A CA 1
ATOM 3225 C C . PRO D 2 166 ? -19.816 17.240 17.912 1.00 33.63 149 PRO A C 1
ATOM 3226 O O . PRO D 2 166 ? -20.641 17.434 18.809 1.00 31.29 149 PRO A O 1
ATOM 3230 N N . VAL D 2 167 ? -19.932 17.752 16.689 1.00 33.85 150 VAL A N 1
ATOM 3231 C CA . VAL D 2 167 ? -21.218 18.223 16.186 1.00 34.24 150 VAL A CA 1
ATOM 3232 C C . VAL D 2 167 ? -21.570 17.330 15.016 1.00 35.77 150 VAL A C 1
ATOM 3233 O O . VAL D 2 167 ? -20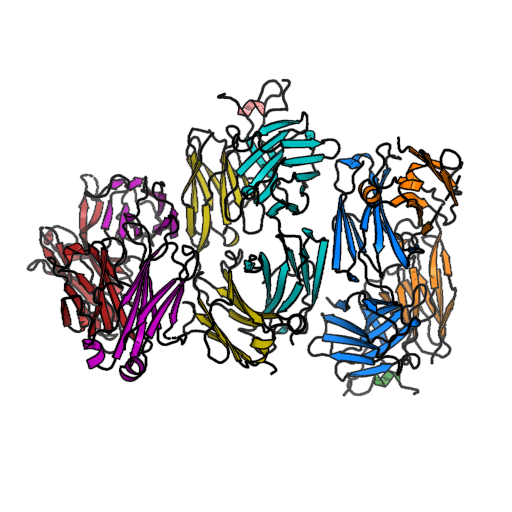.683 16.802 14.354 1.00 33.80 150 VAL A O 1
ATOM 3237 N N . THR D 2 168 ? -22.857 17.171 14.747 1.00 35.94 151 THR A N 1
ATOM 3238 C CA . THR D 2 168 ? -23.296 16.502 13.535 1.00 35.69 151 THR A CA 1
ATOM 3239 C C . THR D 2 168 ? -24.073 17.507 12.693 1.00 35.51 151 THR A C 1
ATOM 3240 O O . THR D 2 168 ? -24.775 18.378 13.216 1.00 34.23 151 THR A O 1
ATOM 3244 N N . VAL D 2 169 ? -23.939 17.388 11.381 1.00 34.87 152 VAL A N 1
ATOM 3245 C CA . VAL D 2 169 ? -24.664 18.232 10.459 1.00 32.74 152 VAL A CA 1
ATOM 3246 C C . VAL D 2 169 ? -25.454 17.304 9.549 1.00 32.95 152 VAL A C 1
ATOM 3247 O O . VAL D 2 169 ? -24.923 16.299 9.084 1.00 35.00 152 VAL A O 1
ATOM 3251 N N . SER D 2 170 ? -26.738 17.591 9.360 1.00 30.31 153 SER A N 1
ATOM 3252 C CA . SER D 2 170 ? -27.481 16.993 8.266 1.00 32.15 153 SER A CA 1
ATOM 3253 C C . SER D 2 170 ? -28.029 18.138 7.404 1.00 33.75 153 SER A C 1
ATOM 3254 O O . SER D 2 170 ? -27.939 19.315 7.788 1.00 33.66 153 SER A O 1
ATOM 3257 N N . TRP D 2 171 ? -28.569 17.790 6.241 1.00 31.85 154 TRP A N 1
ATOM 3258 C CA . TRP D 2 171 ? -29.205 18.754 5.357 1.00 30.66 154 TRP A CA 1
ATOM 3259 C C . TRP D 2 171 ? -30.649 18.332 5.117 1.00 34.58 154 TRP A C 1
ATOM 3260 O O . TRP D 2 171 ? -30.915 17.176 4.783 1.00 36.55 154 TRP A O 1
ATOM 3271 N N . ASN D 2 172 ? -31.572 19.272 5.294 1.00 34.01 155 ASN A N 1
ATOM 3272 C CA . ASN D 2 172 ? -32.987 19.010 5.085 1.00 36.64 155 ASN A CA 1
ATOM 3273 C C . ASN D 2 172 ? -33.442 17.802 5.884 1.00 36.87 155 ASN A C 1
ATOM 3274 O O . ASN D 2 172 ? -34.178 16.940 5.389 1.00 37.29 155 ASN A O 1
ATOM 3279 N N . SER D 2 173 ? -32.967 17.733 7.123 1.00 38.86 156 SER A N 1
ATOM 3280 C CA . SER D 2 173 ? -33.373 16.681 8.045 1.00 40.82 156 SER A CA 1
ATOM 3281 C C . SER D 2 173 ? -33.106 15.304 7.471 1.00 41.07 156 SER A C 1
ATOM 3282 O O . SER D 2 173 ? -33.835 14.360 7.754 1.00 44.39 156 SER A O 1
ATOM 3285 N N . GLY D 2 174 ? -32.071 15.189 6.647 1.00 38.41 157 GLY A N 1
ATOM 3286 C CA . GLY D 2 174 ? -31.665 13.890 6.136 1.00 38.09 157 GLY A CA 1
ATOM 3287 C C . GLY D 2 174 ? -32.070 13.630 4.700 1.00 38.63 157 GLY A C 1
ATOM 3288 O O . GLY D 2 174 ? -31.581 12.690 4.088 1.00 42.29 157 GLY A O 1
ATOM 3289 N N . ALA D 2 175 ? -32.940 14.471 4.148 1.00 38.32 158 ALA A N 1
ATOM 3290 C CA . ALA D 2 175 ? -33.443 14.260 2.792 1.00 37.78 158 ALA A CA 1
ATOM 3291 C C . ALA D 2 175 ? -32.397 14.570 1.729 1.00 39.56 158 ALA A C 1
ATOM 3292 O O . ALA D 2 175 ? -32.552 14.182 0.571 1.00 41.53 158 ALA A O 1
ATOM 3294 N N . LEU D 2 176 ? -31.346 15.289 2.107 1.00 37.97 159 LEU A N 1
ATOM 3295 C CA . LEU D 2 176 ? -30.297 15.674 1.163 1.00 37.27 159 LEU A CA 1
ATOM 3296 C C . LEU D 2 176 ? -28.959 15.116 1.611 1.00 37.41 159 LEU A C 1
ATOM 3297 O O . LEU D 2 176 ? -28.432 15.534 2.637 1.00 35.08 159 LEU A O 1
ATOM 3302 N N . THR D 2 177 ? -28.418 14.180 0.828 1.00 39.41 160 THR A N 1
ATOM 3303 C CA . THR D 2 177 ? -27.191 13.469 1.181 1.00 40.39 160 THR A CA 1
ATOM 3304 C C . THR D 2 177 ? -26.138 13.511 0.075 1.00 41.51 160 THR A C 1
ATOM 3305 O O . THR D 2 177 ? -24.944 13.639 0.349 1.00 41.72 160 THR A O 1
ATOM 3309 N N . SER D 2 178 ? -26.560 13.396 -1.175 1.00 43.97 161 SER A N 1
ATOM 3310 C CA . SER D 2 178 ? -25.587 13.351 -2.258 1.00 46.38 161 SER A CA 1
ATOM 3311 C C . SER D 2 178 ? -24.975 14.735 -2.466 1.00 44.49 161 SER A C 1
ATOM 3312 O O . SER D 2 178 ? -25.686 15.745 -2.532 1.00 47.30 161 SER A O 1
ATOM 3315 N N . GLY D 2 179 ? -23.654 14.773 -2.575 1.00 39.70 162 GLY A N 1
ATOM 3316 C CA . GLY D 2 179 ? -22.953 16.011 -2.832 1.00 37.72 162 GLY A CA 1
ATOM 3317 C C . GLY D 2 179 ? -22.544 16.686 -1.540 1.00 38.14 162 GLY A C 1
ATOM 3318 O O . GLY D 2 179 ? -21.948 17.761 -1.576 1.00 37.05 162 GLY A O 1
ATOM 3319 N N . VAL D 2 180 ? -22.858 16.056 -0.405 1.00 35.15 163 VAL A N 1
ATOM 3320 C CA . VAL D 2 180 ? -22.591 16.638 0.903 1.00 33.73 163 VAL A CA 1
ATOM 3321 C C . VAL D 2 180 ? -21.231 16.244 1.449 1.00 32.92 163 VAL A C 1
ATOM 3322 O O . VAL D 2 180 ? -20.884 15.077 1.461 1.00 33.17 163 VAL A O 1
ATOM 3326 N N . HIS D 2 181 ? -20.478 17.237 1.907 1.00 33.21 164 HIS A N 1
ATOM 3327 C CA . HIS D 2 181 ? -19.212 17.012 2.583 1.00 33.88 164 HIS A CA 1
ATOM 3328 C C . HIS D 2 181 ? -19.214 17.786 3.878 1.00 33.04 164 HIS A C 1
ATOM 3329 O O . HIS D 2 181 ? -19.442 19.000 3.895 1.00 33.94 164 HIS A O 1
ATOM 3336 N N . THR D 2 182 ? -18.919 17.088 4.962 1.00 30.54 165 THR A N 1
ATOM 3337 C CA . THR D 2 182 ? -18.749 17.715 6.250 1.00 31.27 165 THR A CA 1
ATOM 3338 C C . THR D 2 182 ? -17.270 17.553 6.618 1.00 33.04 165 THR A C 1
ATOM 3339 O O . THR D 2 182 ? -16.752 16.446 6.698 1.00 35.10 165 THR A O 1
ATOM 3343 N N . PHE D 2 183 ? -16.574 18.666 6.775 1.00 30.17 166 PHE A N 1
ATOM 3344 C CA . PHE D 2 183 ? -15.133 18.623 7.002 1.00 30.80 166 PHE A CA 1
ATOM 3345 C C . PHE D 2 183 ? -14.814 18.255 8.443 1.00 32.55 166 PHE A C 1
ATOM 3346 O O . PHE D 2 183 ? -15.592 18.590 9.332 1.00 36.11 166 PHE A O 1
ATOM 3354 N N . PRO D 2 184 ? -13.686 17.552 8.675 1.00 32.56 167 PRO A N 1
ATOM 3355 C CA . PRO D 2 184 ? -13.209 17.382 10.051 1.00 32.93 167 PRO A CA 1
ATOM 3356 C C . PRO D 2 184 ? -13.043 18.736 10.722 1.00 34.08 167 PRO A C 1
ATOM 3357 O O . PRO D 2 184 ? -12.728 19.718 10.043 1.00 32.49 167 PRO A O 1
ATOM 3361 N N . ALA D 2 185 ? -13.234 18.772 12.035 1.00 35.42 168 ALA A N 1
ATOM 3362 C CA . ALA D 2 185 ? -13.127 19.990 12.815 1.00 36.88 168 ALA A CA 1
ATOM 3363 C C . ALA D 2 185 ? -11.675 20.373 13.020 1.00 35.92 168 ALA A C 1
ATOM 3364 O O . ALA D 2 185 ? -10.812 19.507 13.165 1.00 35.37 168 ALA A O 1
ATOM 3366 N N . VAL D 2 186 ? -11.410 21.672 13.061 1.00 36.06 169 VAL A N 1
ATOM 3367 C CA . VAL D 2 186 ? -10.080 22.162 13.393 1.00 38.41 169 VAL A CA 1
ATOM 3368 C C . VAL D 2 186 ? -10.144 22.869 14.731 1.00 38.54 169 VAL A C 1
ATOM 3369 O O . VAL D 2 186 ? -11.074 23.629 15.011 1.00 39.86 169 VAL A O 1
ATOM 3373 N N . LEU D 2 187 ? -9.174 22.591 15.582 1.00 40.57 170 LEU A N 1
ATOM 3374 C CA . LEU D 2 187 ? -9.069 23.301 16.835 1.00 43.21 170 LEU A CA 1
ATOM 3375 C C . LEU D 2 187 ? -8.421 24.649 16.541 1.00 45.04 170 LEU A C 1
ATOM 3376 O O . LEU D 2 187 ? -7.317 24.706 16.005 1.00 47.72 170 LEU A O 1
ATOM 3381 N N . GLN D 2 188 ? -9.135 25.729 16.835 1.00 45.41 171 GLN A N 1
ATOM 3382 C CA . GLN D 2 188 ? -8.612 27.078 16.647 1.00 47.79 171 GLN A CA 1
ATOM 3383 C C . GLN D 2 188 ? -7.730 27.452 17.839 1.00 48.40 171 GLN A C 1
ATOM 3384 O O . GLN D 2 188 ? -7.758 26.777 18.874 1.00 46.67 171 GLN A O 1
ATOM 3390 N N . SER D 2 189 ? -6.945 28.518 17.690 1.00 51.34 172 SER A N 1
ATOM 3391 C CA . SER D 2 189 ? -6.027 28.976 18.740 1.00 53.45 172 SER A CA 1
ATOM 3392 C C . SER D 2 189 ? -6.765 29.354 20.024 1.00 54.06 172 SER A C 1
ATOM 3393 O O . SER D 2 189 ? -6.195 29.311 21.117 1.00 55.53 172 SER A O 1
ATOM 3396 N N . SER D 2 190 ? -8.033 29.725 19.883 1.00 52.16 173 SER A N 1
ATOM 3397 C CA . SER D 2 190 ? -8.884 30.053 21.020 1.00 51.02 173 SER A CA 1
ATOM 3398 C C . SER D 2 190 ? -9.236 28.839 21.880 1.00 52.57 173 SER A C 1
ATOM 3399 O O . SER D 2 190 ? -9.798 28.995 22.960 1.00 55.85 173 SER A O 1
ATOM 3402 N N . GLY D 2 191 ? -8.933 27.636 21.395 1.00 50.41 174 GLY A N 1
ATOM 3403 C CA . GLY D 2 191 ? -9.292 26.416 22.099 1.00 47.91 174 GLY A CA 1
ATOM 3404 C C . GLY D 2 191 ? -10.653 25.870 21.689 1.00 45.31 174 GLY A C 1
ATOM 3405 O O . GLY D 2 191 ? -11.090 24.843 22.198 1.00 47.92 174 GLY A O 1
ATOM 3406 N N . LEU D 2 192 ? -11.319 26.549 20.759 1.00 41.12 175 LEU A N 1
ATOM 3407 C CA . LEU D 2 192 ? -12.629 26.119 20.283 1.00 40.25 175 LEU A CA 1
ATOM 3408 C C . LEU D 2 192 ? -12.543 25.523 18.884 1.00 37.01 175 LEU A C 1
ATOM 3409 O O . LEU D 2 192 ? -11.664 25.875 18.104 1.00 38.40 175 LEU A O 1
ATOM 3414 N N . TYR D 2 193 ? -13.455 24.607 18.582 1.00 34.18 176 TYR A N 1
ATOM 3415 C CA . TYR D 2 193 ? -13.464 23.906 17.298 1.00 31.86 176 TYR A CA 1
ATOM 3416 C C . TYR D 2 193 ? -14.285 24.672 16.278 1.00 29.63 176 TYR A C 1
ATOM 3417 O O . TYR D 2 193 ? -15.228 25.387 16.620 1.00 30.80 176 TYR A O 1
ATOM 3426 N N . SER D 2 194 ? -13.989 24.458 15.012 1.00 31.95 177 SER A N 1
ATOM 3427 C CA . SER D 2 194 ? -14.863 24.967 13.973 1.00 34.02 177 SER A CA 1
ATOM 3428 C C . SER D 2 194 ? -14.873 24.004 12.791 1.00 33.37 177 SER A C 1
ATOM 3429 O O . SER D 2 194 ? -13.902 23.288 12.566 1.00 34.41 177 SER A O 1
ATOM 3432 N N . LEU D 2 195 ? -15.974 23.962 12.053 1.00 32.21 178 LEU A N 1
ATOM 3433 C CA . LEU D 2 195 ? -16.031 23.178 10.826 1.00 31.95 178 LEU A CA 1
ATOM 3434 C C . LEU D 2 195 ? -17.030 23.762 9.841 1.00 34.18 178 LEU A C 1
ATOM 3435 O O . LEU D 2 195 ? -17.748 24.708 10.163 1.00 36.93 178 LEU A O 1
ATOM 3440 N N . SER D 2 196 ? -17.060 23.202 8.637 1.00 34.85 179 SER A N 1
ATOM 3441 C CA . SER D 2 196 ? -18.036 23.596 7.629 1.00 34.07 179 SER A CA 1
ATOM 3442 C C . SER D 2 196 ? -18.650 22.355 7.007 1.00 29.93 179 SER A C 1
ATOM 3443 O O . SER D 2 196 ? -18.021 21.300 6.925 1.00 26.76 179 SER A O 1
ATOM 3446 N N . SER D 2 197 ? -19.900 22.468 6.592 1.00 28.91 180 SER A N 1
ATOM 3447 C CA . SER D 2 197 ? -20.544 21.409 5.836 1.00 25.49 180 SER A CA 1
ATOM 3448 C C . SER D 2 197 ? -20.977 22.097 4.561 1.00 27.55 180 SER A C 1
ATOM 3449 O O . SER D 2 197 ? -21.528 23.201 4.611 1.00 30.60 180 SER A O 1
ATOM 3452 N N . VAL D 2 198 ? -20.727 21.459 3.425 1.00 22.73 181 VAL A N 1
ATOM 3453 C CA . VAL D 2 198 ? -21.028 22.059 2.138 1.00 24.99 181 VAL A CA 1
ATOM 3454 C C . VAL D 2 198 ? -21.746 21.050 1.285 1.00 28.08 181 VAL A C 1
ATOM 3455 O O . VAL D 2 198 ? -21.664 19.841 1.516 1.00 30.12 181 VAL A O 1
ATOM 3459 N N . VAL D 2 199 ? -22.464 21.549 0.295 1.00 27.43 182 VAL A N 1
ATOM 3460 C CA . VAL D 2 199 ? -23.121 20.668 -0.636 1.00 29.87 182 VAL A CA 1
ATOM 3461 C C . VAL D 2 199 ? -23.186 21.364 -1.972 1.00 30.88 182 VAL A C 1
ATOM 3462 O O . VAL D 2 199 ? -23.347 22.584 -2.047 1.00 30.45 182 VAL A O 1
ATOM 3466 N N . THR D 2 200 ? -23.028 20.584 -3.029 1.00 31.64 183 THR A N 1
ATOM 3467 C CA . THR D 2 200 ? -23.104 21.107 -4.378 1.00 32.85 183 THR A CA 1
ATOM 3468 C C . THR D 2 200 ? -24.509 20.866 -4.885 1.00 34.29 183 THR A C 1
ATOM 3469 O O . THR D 2 200 ? -25.085 19.810 -4.653 1.00 35.03 183 THR A O 1
ATOM 3473 N N . VAL D 2 201 ? -25.058 21.859 -5.570 1.00 36.91 184 VAL A N 1
ATOM 3474 C CA . VAL D 2 201 ? -26.395 21.759 -6.122 1.00 38.15 184 VAL A CA 1
ATOM 3475 C C . VAL D 2 201 ? -26.434 22.395 -7.501 1.00 41.25 184 VAL A C 1
ATOM 3476 O O . VAL D 2 201 ? -25.545 23.172 -7.857 1.00 42.39 184 VAL A O 1
ATOM 3480 N N . PRO D 2 202 ? -27.459 22.060 -8.287 1.00 44.23 185 PRO A N 1
ATOM 3481 C CA . PRO D 2 202 ? -27.660 22.760 -9.557 1.00 45.88 185 PRO A CA 1
ATOM 3482 C C . PRO D 2 202 ? -27.870 24.254 -9.313 1.00 46.21 185 PRO A C 1
ATOM 3483 O O . PRO D 2 202 ? -28.617 24.629 -8.413 1.00 45.58 185 PRO A O 1
ATOM 3487 N N . SER D 2 203 ? -27.198 25.094 -10.091 1.00 47.51 186 SER A N 1
ATOM 3488 C CA . SER D 2 203 ? -27.250 26.545 -9.902 1.00 49.70 186 SER A CA 1
ATOM 3489 C C . SER D 2 203 ? -28.644 27.118 -10.206 1.00 50.46 186 SER A C 1
ATOM 3490 O O . SER D 2 203 ? -28.943 28.269 -9.886 1.00 50.34 186 SER A O 1
ATOM 3493 N N . SER D 2 204 ? -29.483 26.310 -10.843 1.00 50.59 187 SER A N 1
ATOM 3494 C CA . SER D 2 204 ? -30.831 26.719 -11.218 1.00 51.40 187 SER A CA 1
ATOM 3495 C C . SER D 2 204 ? -31.778 26.588 -10.027 1.00 52.07 187 SER A C 1
ATOM 3496 O O . SER D 2 204 ? -32.866 27.156 -10.016 1.00 53.85 187 SER A O 1
ATOM 3499 N N . SER D 2 205 ? -31.351 25.832 -9.024 1.00 50.22 188 SER A N 1
ATOM 3500 C CA . SER D 2 205 ? -32.187 25.506 -7.887 1.00 48.90 188 SER A CA 1
ATOM 3501 C C . SER D 2 205 ? -31.947 26.457 -6.720 1.00 48.39 188 SER A C 1
ATOM 3502 O O . SER D 2 205 ? -32.562 26.308 -5.663 1.00 47.08 188 SER A O 1
ATOM 3505 N N . LEU D 2 206 ? -31.055 27.428 -6.895 1.00 47.45 189 LEU A N 1
ATOM 3506 C CA . LEU D 2 206 ? -30.563 28.204 -5.757 1.00 47.19 189 LEU A CA 1
ATOM 3507 C C . LEU D 2 206 ? -31.628 28.976 -4.978 1.00 49.26 189 LEU A C 1
ATOM 3508 O O . LEU D 2 206 ? -31.512 29.115 -3.765 1.00 53.15 189 LEU A O 1
ATOM 3513 N N . GLY D 2 207 ? -32.648 29.476 -5.657 1.00 47.55 190 GLY A N 1
ATOM 3514 C CA . GLY D 2 207 ? -33.729 30.175 -4.977 1.00 47.09 190 GLY A CA 1
ATOM 3515 C C . GLY D 2 207 ? -35.007 29.361 -4.877 1.00 46.17 190 GLY A C 1
ATOM 3516 O O . GLY D 2 207 ? -35.898 29.702 -4.107 1.00 48.94 190 GLY A O 1
ATOM 3517 N N . THR D 2 208 ? -35.085 28.271 -5.635 1.00 44.25 191 THR A N 1
ATOM 3518 C CA . THR D 2 208 ? -36.340 27.543 -5.818 1.00 46.71 191 THR A CA 1
ATOM 3519 C C . THR D 2 208 ? -36.381 26.239 -5.025 1.00 43.12 191 THR A C 1
ATOM 3520 O O . THR D 2 208 ? -37.440 25.641 -4.855 1.00 42.82 191 THR A O 1
ATOM 3524 N N . GLN D 2 209 ? -35.224 25.775 -4.573 1.00 39.96 192 GLN A N 1
ATOM 3525 C CA . GLN D 2 209 ? -35.180 24.686 -3.608 1.00 39.71 192 GLN A CA 1
ATOM 3526 C C . GLN D 2 209 ? -34.843 25.258 -2.248 1.00 37.90 192 GLN A C 1
ATOM 3527 O O . GLN D 2 209 ? -34.263 26.335 -2.135 1.00 37.80 192 GLN A O 1
ATOM 3533 N N . THR D 2 210 ? -35.190 24.515 -1.210 1.00 35.53 193 THR A N 1
ATOM 3534 C CA . THR D 2 210 ? -34.934 24.945 0.147 1.00 33.69 193 THR A CA 1
ATOM 3535 C C . THR D 2 210 ? -33.794 24.119 0.701 1.00 31.73 193 THR A C 1
ATOM 3536 O O . THR D 2 210 ? -33.830 22.886 0.650 1.00 31.32 193 THR A O 1
ATOM 3540 N N . TYR D 2 211 ? -32.766 24.815 1.188 1.00 30.21 194 TYR A N 1
ATOM 3541 C CA . TYR D 2 211 ? -31.597 24.186 1.766 1.00 30.87 194 TYR A CA 1
ATOM 3542 C C . TYR D 2 211 ? -31.450 24.641 3.206 1.00 31.20 194 TYR A C 1
ATOM 3543 O O . TYR D 2 211 ? -31.260 25.832 3.467 1.00 32.23 194 TYR A O 1
ATOM 3552 N N . ILE D 2 212 ? -31.558 23.686 4.126 1.00 27.75 195 ILE A N 1
ATOM 3553 C CA . ILE D 2 212 ? -31.461 23.958 5.549 1.00 30.98 195 ILE A CA 1
ATOM 3554 C C . ILE D 2 212 ? -30.460 23.004 6.144 1.00 30.66 195 ILE A C 1
ATOM 3555 O O . ILE D 2 212 ? -30.569 21.799 5.943 1.00 30.93 195 ILE A O 1
ATOM 3560 N N . CYS D 2 213 ? -29.477 23.530 6.867 1.00 28.85 196 CYS A N 1
ATOM 3561 C CA . CYS D 2 213 ? -28.536 22.666 7.564 1.00 30.87 196 CYS A CA 1
ATOM 3562 C C . CYS D 2 213 ? -28.967 22.554 9.014 1.00 32.57 196 CYS A C 1
ATOM 3563 O O . CYS D 2 213 ? -29.260 23.563 9.662 1.00 35.04 196 CYS A O 1
ATOM 3566 N N . ASN D 2 214 ? -29.030 21.319 9.501 1.00 31.98 197 ASN A N 1
ATOM 3567 C CA . ASN D 2 214 ? -29.441 21.018 10.862 1.00 32.41 197 ASN A CA 1
ATOM 3568 C C . ASN D 2 214 ? -28.187 20.669 11.629 1.00 30.42 197 ASN A C 1
ATOM 3569 O O . ASN D 2 214 ? -27.578 19.636 11.360 1.00 31.26 197 ASN A O 1
ATOM 3574 N N . VAL D 2 215 ? -27.818 21.515 12.586 1.00 28.77 198 VAL A N 1
ATOM 3575 C CA . VAL D 2 215 ? -26.616 21.322 13.366 1.00 29.59 198 VAL A CA 1
ATOM 3576 C C . VAL D 2 215 ? -26.980 20.884 14.759 1.00 30.34 198 VAL A C 1
ATOM 3577 O O . VAL D 2 215 ? -27.835 21.492 15.399 1.00 30.61 198 VAL A O 1
ATOM 3581 N N . ASN D 2 216 ? -26.342 19.814 15.220 1.00 31.44 199 ASN A N 1
ATOM 3582 C CA . ASN D 2 216 ? -26.582 19.278 16.557 1.00 34.25 199 ASN A CA 1
ATOM 3583 C C . ASN D 2 216 ? -25.300 19.282 17.357 1.00 33.41 199 ASN A C 1
ATOM 3584 O O . ASN D 2 216 ? -24.295 18.720 16.921 1.00 32.62 199 ASN A O 1
ATOM 3589 N N . HIS D 2 217 ? -25.321 19.902 18.526 1.00 31.23 200 HIS A N 1
ATOM 3590 C CA . HIS D 2 217 ? -24.187 19.823 19.437 1.00 33.11 200 HIS A CA 1
ATOM 3591 C C . HIS D 2 217 ? -24.678 19.356 20.791 1.00 31.17 200 HIS A C 1
ATOM 3592 O O . HIS D 2 217 ? -25.031 20.155 21.657 1.00 32.16 200 HIS A O 1
ATOM 3599 N N . LYS D 2 218 ? -24.671 18.045 20.965 1.00 32.20 201 LYS A N 1
ATOM 3600 C CA . LYS D 2 218 ? -25.315 17.403 22.100 1.00 37.66 201 LYS A CA 1
ATOM 3601 C C . LYS D 2 218 ? -24.707 17.770 23.458 1.00 37.25 201 LYS A C 1
ATOM 3602 O O . LYS D 2 218 ? -25.447 17.891 24.442 1.00 38.74 201 LYS A O 1
ATOM 3608 N N . PRO D 2 219 ? -23.377 17.960 23.519 1.00 36.31 202 PRO A N 1
ATOM 3609 C CA . PRO D 2 219 ? -22.812 18.381 24.805 1.00 36.83 202 PRO A CA 1
ATOM 3610 C C . PRO D 2 219 ? -23.472 19.631 25.347 1.00 36.59 202 PRO A C 1
ATOM 3611 O O . PRO D 2 219 ? -23.570 19.760 26.558 1.00 39.93 202 PRO A O 1
ATOM 3615 N N . SER D 2 220 ? -23.938 20.520 24.477 1.00 33.95 203 SER A N 1
ATOM 3616 C CA . SER D 2 220 ? -24.573 21.776 24.925 1.00 33.17 203 SER A CA 1
ATOM 3617 C C . SER D 2 220 ? -26.104 21.756 24.768 1.00 32.07 203 SER A C 1
ATOM 3618 O O . SER D 2 220 ? -26.768 22.769 24.975 1.00 33.29 203 SER A O 1
ATOM 3621 N N . ASN D 2 221 ? -26.651 20.607 24.375 1.00 33.79 204 ASN A N 1
ATOM 3622 C CA . ASN D 2 221 ? -28.074 20.490 24.049 1.00 36.80 204 ASN A CA 1
ATOM 3623 C C . ASN D 2 221 ? -28.513 21.530 23.028 1.00 37.41 204 ASN A C 1
ATOM 3624 O O . ASN D 2 221 ? -29.624 22.047 23.092 1.00 34.01 204 ASN A O 1
ATOM 3629 N N . THR D 2 222 ? -27.625 21.828 22.084 1.00 36.78 205 THR A N 1
ATOM 3630 C CA . THR D 2 222 ? -27.881 22.851 21.087 1.00 36.69 205 THR A CA 1
ATOM 3631 C C . THR D 2 222 ? -28.324 22.207 19.784 1.00 36.85 205 THR A C 1
ATOM 3632 O O . THR D 2 222 ? -27.719 21.237 19.321 1.00 38.52 205 THR A O 1
ATOM 3636 N N . LYS D 2 223 ? -29.374 22.751 19.185 1.00 34.26 206 LYS A N 1
ATOM 3637 C CA . LYS D 2 223 ? -29.712 22.397 17.815 1.00 37.85 206 LYS A CA 1
ATOM 3638 C C . LYS D 2 223 ? -30.090 23.653 17.080 1.00 35.10 206 LYS A C 1
ATOM 3639 O O . LYS D 2 223 ? -30.897 24.438 17.556 1.00 34.31 206 LYS A O 1
ATOM 3645 N N . VAL D 2 224 ? -29.507 23.840 15.910 1.00 35.97 207 VAL A N 1
ATOM 3646 C CA . VAL D 2 224 ? -29.823 24.986 15.088 1.00 36.71 207 VAL A CA 1
ATOM 3647 C C . VAL D 2 224 ? -30.173 24.519 13.684 1.00 38.74 207 VAL A C 1
ATOM 3648 O O . VAL D 2 224 ? -29.487 23.673 13.104 1.00 38.85 207 VAL A O 1
ATOM 3652 N N . ASP D 2 225 ? -31.241 25.089 13.147 1.00 38.77 208 ASP A N 1
ATOM 3653 C CA . ASP D 2 225 ? -31.631 24.864 11.771 1.00 42.79 208 ASP A CA 1
ATOM 3654 C C . ASP D 2 225 ? -31.420 26.184 11.059 1.00 42.88 208 ASP A C 1
ATOM 3655 O O . ASP D 2 225 ? -32.039 27.181 11.400 1.00 43.69 208 ASP A O 1
ATOM 3660 N N . LYS D 2 226 ? -30.528 26.199 10.081 1.00 40.02 209 LYS A N 1
ATOM 3661 C CA . LYS D 2 226 ? -30.198 27.433 9.398 1.00 39.17 209 LYS A CA 1
ATOM 3662 C C . LYS D 2 226 ? -30.529 27.336 7.916 1.00 36.63 209 LYS A C 1
ATOM 3663 O O . LYS D 2 226 ? -30.026 26.461 7.206 1.00 35.04 209 LYS A O 1
ATOM 3669 N N . LYS D 2 227 ? -31.371 28.248 7.454 1.00 35.79 210 LYS A N 1
ATOM 3670 C CA . LYS D 2 227 ? -31.744 28.324 6.050 1.00 37.92 210 LYS A CA 1
ATOM 3671 C C . LYS D 2 227 ? -30.568 28.908 5.272 1.00 34.85 210 LYS A C 1
ATOM 3672 O O . LYS D 2 227 ? -29.992 29.904 5.689 1.00 36.63 210 LYS A O 1
ATOM 3678 N N . VAL D 2 228 ? -30.204 28.289 4.155 1.00 33.16 211 VAL A N 1
ATOM 3679 C CA . VAL D 2 228 ? -29.077 28.771 3.362 1.00 31.31 211 VAL A CA 1
ATOM 3680 C C . VAL D 2 228 ? -29.544 29.249 1.993 1.00 35.89 211 VAL A C 1
ATOM 3681 O O . VAL D 2 228 ? -29.983 28.448 1.168 1.00 38.16 211 VAL A O 1
ATOM 3685 N N . GLU D 2 229 ? -29.453 30.554 1.749 1.00 40.84 212 GLU A N 1
ATOM 3686 C CA . GLU D 2 229 ? -29.914 31.105 0.480 1.00 47.34 212 GLU A CA 1
ATOM 3687 C C . GLU D 2 229 ? -28.936 32.157 -0.033 1.00 46.55 212 GLU A C 1
ATOM 3688 O O . GLU D 2 229 ? -28.170 32.735 0.746 1.00 42.62 212 GLU A O 1
ATOM 3694 N N . PRO D 2 230 ? -28.950 32.403 -1.352 1.00 49.61 213 PRO A N 1
ATOM 3695 C CA . PRO D 2 230 ? -28.114 33.468 -1.914 1.00 52.02 213 PRO A CA 1
ATOM 3696 C C . PRO D 2 230 ? -28.388 34.817 -1.236 1.00 53.34 213 PRO A C 1
ATOM 3697 O O . PRO D 2 230 ? -29.517 35.093 -0.831 1.00 49.39 213 PRO A O 1
ATOM 3701 N N . LYS D 2 231 ? -27.336 35.617 -1.093 1.00 58.83 214 LYS A N 1
ATOM 3702 C CA . LYS D 2 231 ? -27.365 36.907 -0.405 1.00 64.34 214 LYS A CA 1
ATOM 3703 C C . LYS D 2 231 ? -28.074 37.947 -1.266 1.00 63.89 214 LYS A C 1
ATOM 3704 O O . LYS D 2 231 ? -27.805 38.055 -2.466 1.00 62.31 214 LYS A O 1
ATOM 3710 N N . GLN E 2 1 ? -108.940 19.555 29.181 1.00 54.53 1 GLN D N 1
ATOM 3711 C CA . GLN E 2 1 ? -109.027 18.805 30.443 1.00 49.79 1 GLN D CA 1
ATOM 3712 C C . GLN E 2 1 ? -108.976 17.309 30.113 1.00 44.68 1 GLN D C 1
ATOM 3713 O O . GLN E 2 1 ? -109.518 16.486 30.848 1.00 45.22 1 GLN D O 1
ATOM 3719 N N . VAL E 2 2 ? -108.350 16.965 28.990 1.00 39.12 2 VAL D N 1
ATOM 3720 C CA . VAL E 2 2 ? -107.949 15.587 28.750 1.00 38.50 2 VAL D CA 1
ATOM 3721 C C . VAL E 2 2 ? -106.781 15.325 29.673 1.00 38.17 2 VAL D C 1
ATOM 3722 O O . VAL E 2 2 ? -105.815 16.075 29.649 1.00 38.68 2 VAL D O 1
ATOM 3726 N N . GLN E 2 3 ? -106.845 14.283 30.492 1.00 41.48 3 GLN D N 1
ATOM 3727 C CA . GLN E 2 3 ? -105.667 13.921 31.267 1.00 45.17 3 GLN D CA 1
ATOM 3728 C C . GLN E 2 3 ? -105.636 12.456 31.621 1.00 42.95 3 GLN D C 1
ATOM 3729 O O . GLN E 2 3 ? -106.679 11.828 31.818 1.00 42.51 3 GLN D O 1
ATOM 3735 N N . LEU E 2 4 ? -104.418 11.917 31.643 1.00 39.36 4 LEU D N 1
ATOM 3736 C CA . LEU E 2 4 ? -104.191 10.542 32.017 1.00 39.81 4 LEU D CA 1
ATOM 3737 C C . LEU E 2 4 ? -103.461 10.587 33.333 1.00 40.85 4 LEU D C 1
ATOM 3738 O O . LEU E 2 4 ? -102.448 11.276 33.473 1.00 40.74 4 LEU D O 1
ATOM 3743 N N . VAL E 2 5 ? -103.968 9.835 34.293 1.00 41.01 5 VAL D N 1
ATOM 3744 C CA . VAL E 2 5 ? -103.378 9.785 35.618 1.00 43.23 5 VAL D CA 1
ATOM 3745 C C . VAL E 2 5 ? -103.001 8.345 35.881 1.00 43.78 5 VAL D C 1
ATOM 3746 O O . VAL E 2 5 ? -103.839 7.455 35.815 1.00 44.24 5 VAL D O 1
ATOM 3750 N N . GLN E 2 6 ? -101.725 8.123 36.152 1.00 44.32 6 GLN D N 1
ATOM 3751 C CA . GLN E 2 6 ? -101.211 6.781 36.349 1.00 45.50 6 GLN D CA 1
ATOM 3752 C C . GLN E 2 6 ? -101.137 6.397 37.827 1.00 47.25 6 GLN D C 1
ATOM 3753 O O . GLN E 2 6 ? -101.100 7.253 38.711 1.00 48.01 6 GLN D O 1
ATOM 3759 N N . SER E 2 7 ? -101.121 5.096 38.085 1.00 48.23 7 SER D N 1
ATOM 3760 C CA . SER E 2 7 ? -100.947 4.591 39.443 1.00 50.91 7 SER D CA 1
ATOM 3761 C C . SER E 2 7 ? -99.531 4.869 39.956 1.00 53.17 7 SER D C 1
ATOM 3762 O O . SER E 2 7 ? -98.626 5.231 39.190 1.00 51.82 7 SER D O 1
ATOM 3765 N N . GLY E 2 8 ? -99.340 4.688 41.257 1.00 54.15 8 GLY D N 1
ATOM 3766 C CA . GLY E 2 8 ? -98.105 5.094 41.899 1.00 54.67 8 GLY D CA 1
ATOM 3767 C C . GLY E 2 8 ? -96.964 4.124 41.690 1.00 55.89 8 GLY D C 1
ATOM 3768 O O . GLY E 2 8 ? -97.161 2.980 41.266 1.00 55.05 8 GLY D O 1
ATOM 3769 N N . ALA E 2 9 ? -95.765 4.589 42.017 1.00 57.33 9 ALA D N 1
ATOM 3770 C CA . ALA E 2 9 ? -94.539 3.842 41.787 1.00 60.11 9 ALA D CA 1
ATOM 3771 C C . ALA E 2 9 ? -94.548 2.551 42.578 1.00 61.35 9 ALA D C 1
ATOM 3772 O O . ALA E 2 9 ? -95.199 2.462 43.615 1.00 62.60 9 ALA D O 1
ATOM 3774 N N . GLU E 2 10 ? -93.803 1.563 42.093 1.00 63.53 10 GLU D N 1
ATOM 3775 C CA . GLU E 2 10 ? -93.840 0.224 42.657 1.00 67.37 10 GLU D CA 1
ATOM 3776 C C . GLU E 2 10 ? -92.448 -0.323 42.925 1.00 65.70 10 GLU D C 1
ATOM 3777 O O . GLU E 2 10 ? -91.469 0.064 42.285 1.00 63.08 10 GLU D O 1
ATOM 3783 N N . VAL E 2 11 ? -92.388 -1.232 43.890 1.00 67.51 11 VAL D N 1
ATOM 3784 C CA . VAL E 2 11 ? -91.212 -2.048 44.141 1.00 70.21 11 VAL D CA 1
ATOM 3785 C C . VAL E 2 11 ? -91.676 -3.482 44.204 1.00 70.43 11 VAL D C 1
ATOM 3786 O O . VAL E 2 11 ? -92.607 -3.798 44.940 1.00 69.34 11 VAL D O 1
ATOM 3790 N N . LYS E 2 12 ? -91.023 -4.350 43.445 1.00 73.82 12 LYS D N 1
ATOM 3791 C CA . LYS E 2 12 ? -91.416 -5.751 43.391 1.00 79.35 12 LYS D CA 1
ATOM 3792 C C . LYS E 2 12 ? -90.197 -6.636 43.284 1.00 82.15 12 LYS D C 1
ATOM 3793 O O . LYS E 2 12 ? -89.240 -6.312 42.580 1.00 81.56 12 LYS D O 1
ATOM 3799 N N . LYS E 2 13 ? -90.240 -7.757 43.993 1.00 85.65 13 LYS D N 1
ATOM 3800 C CA . LYS E 2 13 ? -89.185 -8.746 43.896 1.00 88.61 13 LYS D CA 1
ATOM 3801 C C . LYS E 2 13 ? -89.282 -9.429 42.538 1.00 84.91 13 LYS D C 1
ATOM 3802 O O . LYS E 2 13 ? -90.372 -9.553 41.984 1.00 84.58 13 LYS D O 1
ATOM 3808 N N . PRO E 2 14 ? -88.140 -9.856 41.984 1.00 82.06 14 PRO D N 1
ATOM 3809 C CA . PRO E 2 14 ? -88.170 -10.581 40.710 1.00 82.21 14 PRO D CA 1
ATOM 3810 C C . PRO E 2 14 ? -89.081 -11.804 40.762 1.00 84.60 14 PRO D C 1
ATOM 3811 O O . PRO E 2 14 ? -89.254 -12.384 41.834 1.00 84.95 14 PRO D O 1
ATOM 3815 N N . GLY E 2 15 ? -89.665 -12.175 39.625 1.00 86.03 15 GLY D N 1
ATOM 3816 C CA . GLY E 2 15 ? -90.556 -13.320 39.563 1.00 88.01 15 GLY D CA 1
ATOM 3817 C C . GLY E 2 15 ? -91.986 -12.994 39.956 1.00 90.07 15 GLY D C 1
ATOM 3818 O O . GLY E 2 15 ? -92.922 -13.653 39.500 1.00 90.02 15 GLY D O 1
ATOM 3819 N N . GLU E 2 16 ? -92.164 -11.979 40.799 1.00 92.41 16 GLU D N 1
ATOM 3820 C CA . GLU E 2 16 ? -93.499 -11.554 41.217 1.00 95.17 16 GLU D CA 1
ATOM 3821 C C . GLU E 2 16 ? -94.311 -10.986 40.048 1.00 91.07 16 GLU D C 1
ATOM 3822 O O . GLU E 2 16 ? -93.799 -10.830 38.938 1.00 90.66 16 GLU D O 1
ATOM 3828 N N . SER E 2 17 ? -95.573 -10.664 40.321 1.00 87.72 17 SER D N 1
ATOM 3829 C CA . SER E 2 17 ? -96.491 -10.163 39.304 1.00 83.22 17 SER D CA 1
ATOM 3830 C C . SER E 2 17 ? -96.906 -8.742 39.633 1.00 79.30 17 SER D C 1
ATOM 3831 O O . SER E 2 17 ? -96.862 -8.329 40.790 1.00 80.46 17 SER D O 1
ATOM 3834 N N . LEU E 2 18 ? -97.335 -8.007 38.612 1.00 73.84 18 LEU D N 1
ATOM 3835 C CA . LEU E 2 18 ? -97.637 -6.590 38.760 1.00 67.59 18 LEU D CA 1
ATOM 3836 C C . LEU E 2 18 ? -98.641 -6.117 37.726 1.00 61.02 18 LEU D C 1
ATOM 3837 O O . LEU E 2 18 ? -98.569 -6.486 36.555 1.00 60.21 18 LEU D O 1
ATOM 3842 N N . LYS E 2 19 ? -99.570 -5.289 38.180 1.00 57.96 19 LYS D N 1
ATOM 3843 C CA . LYS E 2 19 ? -100.520 -4.624 37.309 1.00 56.14 19 LYS D CA 1
ATOM 3844 C C . LYS E 2 19 ? -100.501 -3.143 37.638 1.00 52.48 19 LYS D C 1
ATOM 3845 O O . LYS E 2 19 ? -100.612 -2.768 38.805 1.00 50.72 19 LYS D O 1
ATOM 3851 N N . ILE E 2 20 ? -100.349 -2.304 36.620 1.00 50.45 20 ILE D N 1
ATOM 3852 C CA . ILE E 2 20 ? -100.400 -0.862 36.823 1.00 50.62 20 ILE D CA 1
ATOM 3853 C C . ILE E 2 20 ? -101.493 -0.281 35.965 1.00 50.01 20 ILE D C 1
ATOM 3854 O O . ILE E 2 20 ? -101.995 -0.945 35.061 1.00 51.16 20 ILE D O 1
ATOM 3859 N N . SER E 2 21 ? -101.855 0.960 36.248 1.00 48.92 21 SER D N 1
ATOM 3860 C CA . SER E 2 21 ? -103.081 1.516 35.711 1.00 50.59 21 SER D CA 1
ATOM 3861 C C . SER E 2 21 ? -102.902 2.957 35.296 1.00 48.11 21 SER D C 1
ATOM 3862 O O . SER E 2 21 ? -102.034 3.682 35.793 1.00 46.62 21 SER D O 1
ATOM 3865 N N . CYS E 2 22 ? -103.760 3.355 34.374 1.00 45.71 22 CYS D N 1
ATOM 3866 C CA . CYS E 2 22 ? -103.775 4.692 33.848 1.00 43.12 22 CYS D CA 1
ATOM 3867 C C . CYS E 2 22 ? -105.247 5.063 33.755 1.00 44.89 22 CYS D C 1
ATOM 3868 O O . CYS E 2 22 ? -105.999 4.410 33.025 1.00 44.04 22 CYS D O 1
ATOM 3871 N N . LYS E 2 23 ? -105.678 6.060 34.533 1.00 45.77 23 LYS D N 1
ATOM 3872 C CA . LYS E 2 23 ? -107.065 6.512 34.485 1.00 46.06 23 LYS D CA 1
ATOM 3873 C C . LYS E 2 23 ? -107.188 7.816 33.711 1.00 44.81 23 LYS D C 1
ATOM 3874 O O . LYS E 2 23 ? -106.361 8.725 33.839 1.00 43.99 23 LYS D O 1
ATOM 3880 N N . VAL E 2 24 ? -108.239 7.917 32.914 1.00 44.22 24 VAL D N 1
ATOM 3881 C CA . VAL E 2 24 ? -108.362 9.011 31.964 1.00 44.17 24 VAL D CA 1
ATOM 3882 C C . VAL E 2 24 ? -109.631 9.818 32.205 1.00 44.22 24 VAL D C 1
ATOM 3883 O O . VAL E 2 24 ? -110.621 9.288 32.688 1.00 45.67 24 VAL D O 1
ATOM 3887 N N . SER E 2 25 ? -109.594 11.095 31.850 1.00 43.54 25 SER D N 1
ATOM 3888 C CA . SER E 2 25 ? -110.784 11.937 31.849 1.00 43.37 25 SER D CA 1
ATOM 3889 C C . SER E 2 25 ? -110.652 12.950 30.716 1.00 42.44 25 SER D C 1
ATOM 3890 O O . SER E 2 25 ? -109.563 13.122 30.162 1.00 43.78 25 SER D O 1
ATOM 3893 N N . GLY E 2 26 ? -111.750 13.615 30.367 1.00 38.76 26 GLY D N 1
ATOM 3894 C CA . GLY E 2 26 ? -111.722 14.697 29.393 1.00 36.75 26 GLY D CA 1
ATOM 3895 C C . GLY E 2 26 ? -112.206 14.330 28.001 1.00 36.81 26 GLY D C 1
ATOM 3896 O O . GLY E 2 26 ? -112.445 15.208 27.173 1.00 39.10 26 GLY D O 1
ATOM 3897 N N . TYR E 2 27 ? -112.359 13.044 27.721 1.00 37.02 27 TYR D N 1
ATOM 3898 C CA . TYR E 2 27 ? -112.815 12.633 26.398 1.00 37.21 27 TYR D CA 1
ATOM 3899 C C . TYR E 2 27 ? -113.393 11.240 26.471 1.00 37.92 27 TYR D C 1
ATOM 3900 O O . TYR E 2 27 ? -113.357 10.609 27.520 1.00 37.56 27 TYR D O 1
ATOM 3909 N N . ASN E 2 28 ? -113.925 10.760 25.350 1.00 42.22 28 ASN D N 1
ATOM 3910 C CA . ASN E 2 28 ? -114.512 9.425 25.295 1.00 45.36 28 ASN D CA 1
ATOM 3911 C C . ASN E 2 28 ? -113.419 8.363 25.223 1.00 42.63 28 ASN D C 1
ATOM 3912 O O . ASN E 2 28 ? -112.768 8.184 24.197 1.00 43.34 28 ASN D O 1
ATOM 3917 N N . PHE E 2 29 ? -113.220 7.681 26.343 1.00 42.73 29 PHE D N 1
ATOM 3918 C CA . PHE E 2 29 ? -112.143 6.713 26.513 1.00 43.42 29 PHE D CA 1
ATOM 3919 C C . PHE E 2 29 ? -112.199 5.587 25.484 1.00 46.64 29 PHE D C 1
ATOM 3920 O O . PHE E 2 29 ? -111.169 5.051 25.093 1.00 47.89 29 PHE D O 1
ATOM 3928 N N . ALA E 2 30 ? -113.404 5.243 25.040 1.00 48.28 30 ALA D N 1
ATOM 3929 C CA . ALA E 2 30 ? -113.611 4.105 24.145 1.00 49.75 30 ALA D CA 1
ATOM 3930 C C . ALA E 2 30 ? -113.363 4.439 22.677 1.00 49.88 30 ALA D C 1
ATOM 3931 O O . ALA E 2 30 ? -113.473 3.566 21.819 1.00 52.05 30 ALA D O 1
ATOM 3933 N N . SER E 2 31 ? -113.038 5.696 22.390 1.00 46.46 31 SER D N 1
ATOM 3934 C CA . SER E 2 31 ? -112.990 6.195 21.017 1.00 45.51 31 SER D CA 1
ATOM 3935 C C . SER E 2 31 ? -111.572 6.503 20.533 1.00 40.34 31 SER D C 1
ATOM 3936 O O . SER E 2 31 ? -111.373 6.936 19.386 1.00 38.08 31 SER D O 1
ATOM 3939 N N . GLU E 2 32 ? -110.588 6.334 21.406 1.00 37.74 32 GLU D N 1
ATOM 3940 C CA . GLU E 2 32 ? -109.207 6.573 21.003 1.00 39.50 32 GLU D CA 1
ATOM 3941 C C . GLU E 2 32 ? -108.277 5.470 21.507 1.00 39.02 32 GLU D C 1
ATOM 3942 O O . GLU E 2 32 ? -108.471 4.930 22.592 1.00 41.61 32 GLU D O 1
ATOM 3948 N N . TRP E 2 33 ? -107.270 5.142 20.710 1.00 38.75 33 TRP D N 1
ATOM 3949 C CA . TRP E 2 33 ? -106.245 4.208 21.137 1.00 37.28 33 TRP D CA 1
ATOM 3950 C C . TRP E 2 33 ? -105.471 4.851 22.267 1.00 37.55 33 TRP D C 1
ATOM 3951 O O . TRP E 2 33 ? -105.274 6.065 22.289 1.00 37.60 33 TRP D O 1
ATOM 3962 N N . ILE E 2 34 ? -105.017 4.025 23.194 1.00 38.30 34 ILE D N 1
ATOM 3963 C CA . ILE E 2 34 ? -104.215 4.486 24.302 1.00 40.78 34 ILE D CA 1
ATOM 3964 C C . ILE E 2 34 ? -103.145 3.438 24.501 1.00 41.02 34 ILE D C 1
ATOM 3965 O O . ILE E 2 34 ? -103.421 2.247 24.393 1.00 42.98 34 ILE D O 1
ATOM 3970 N N . GLY E 2 35 ? -101.915 3.878 24.734 1.00 39.07 35 GLY D N 1
ATOM 3971 C CA . GLY E 2 35 ? -100.797 2.958 24.758 1.00 40.36 35 GLY D CA 1
ATOM 3972 C C . GLY E 2 35 ? -99.802 3.098 25.887 1.00 39.94 35 GLY D C 1
ATOM 3973 O O . GLY E 2 35 ? -99.932 3.948 26.771 1.00 39.30 35 GLY D O 1
ATOM 3974 N N . TRP E 2 36 ? -98.790 2.238 25.826 1.00 38.50 36 TRP D N 1
ATOM 3975 C CA . TRP E 2 36 ? -97.804 2.114 26.880 1.00 37.50 36 TRP D CA 1
ATOM 3976 C C . TRP E 2 36 ? -96.392 2.218 26.307 1.00 36.90 36 TRP D C 1
ATOM 3977 O O . TRP E 2 36 ? -96.055 1.573 25.322 1.00 38.10 36 TRP D O 1
ATOM 3988 N N . VAL E 2 37 ? -95.574 3.033 26.953 1.00 36.69 37 VAL D N 1
ATOM 3989 C CA . VAL E 2 37 ? -94.228 3.311 26.494 1.00 36.44 37 VAL D CA 1
ATOM 3990 C C . VAL E 2 37 ? -93.299 3.108 27.668 1.00 38.17 37 VAL D C 1
ATOM 3991 O O . VAL E 2 37 ? -93.568 3.577 28.777 1.00 38.30 37 VAL D O 1
ATOM 3995 N N . ARG E 2 38 ? -92.228 2.375 27.416 1.00 36.55 38 ARG D N 1
ATOM 3996 C CA . ARG E 2 38 ? -91.255 2.041 28.433 1.00 38.53 38 ARG D CA 1
ATOM 3997 C C . ARG E 2 38 ? -90.009 2.901 28.241 1.00 39.40 38 ARG D C 1
ATOM 3998 O O . ARG E 2 38 ? -89.594 3.161 27.111 1.00 38.86 38 ARG D O 1
ATOM 4006 N N . GLN E 2 39 ? -89.422 3.345 29.348 1.00 40.99 39 GLN D N 1
ATOM 4007 C CA . GLN E 2 39 ? -88.178 4.107 29.308 1.00 42.04 39 GLN D CA 1
ATOM 4008 C C . GLN E 2 39 ? -87.271 3.639 30.423 1.00 43.66 39 GLN D C 1
ATOM 4009 O O . GLN E 2 39 ? -87.495 3.965 31.589 1.00 41.84 39 GLN D O 1
ATOM 4015 N N . MET E 2 40 ? -86.255 2.861 30.076 1.00 46.54 40 MET D N 1
ATOM 4016 C CA . MET E 2 40 ? -85.357 2.340 31.087 1.00 49.57 40 MET D CA 1
ATOM 4017 C C . MET E 2 40 ? -84.480 3.487 31.549 1.00 52.60 40 MET D C 1
ATOM 4018 O O . MET E 2 40 ? -84.353 4.484 30.843 1.00 50.96 40 MET D O 1
ATOM 4023 N N . PRO E 2 41 ? -83.890 3.365 32.745 1.00 58.32 41 PRO D N 1
ATOM 4024 C CA . PRO E 2 41 ? -83.085 4.469 33.281 1.00 59.94 41 PRO D CA 1
ATOM 4025 C C . PRO E 2 41 ? -81.893 4.852 32.392 1.00 61.01 41 PRO D C 1
ATOM 4026 O O . PRO E 2 41 ? -81.039 4.013 32.081 1.00 60.30 41 PRO D O 1
ATOM 4030 N N . GLY E 2 42 ? -81.859 6.120 31.984 1.00 61.24 42 GLY D N 1
ATOM 4031 C CA . GLY E 2 42 ? -80.769 6.660 31.184 1.00 59.72 42 GLY D CA 1
ATOM 4032 C C . GLY E 2 42 ? -80.861 6.309 29.708 1.00 56.91 42 GLY D C 1
ATOM 4033 O O . GLY E 2 42 ? -79.932 6.573 28.946 1.00 58.17 42 GLY D O 1
ATOM 4034 N N . LYS E 2 43 ? -81.990 5.730 29.305 1.00 53.45 43 LYS D N 1
ATOM 4035 C CA . LYS E 2 43 ? -82.179 5.246 27.936 1.00 50.44 43 LYS D CA 1
ATOM 4036 C C . LYS E 2 43 ? -83.331 5.975 27.248 1.00 44.39 43 LYS D C 1
ATOM 4037 O O . LYS E 2 43 ? -83.944 6.861 27.836 1.00 42.95 43 LYS D O 1
ATOM 4043 N N . GLY E 2 44 ? -83.633 5.567 26.016 1.00 39.88 44 GLY D N 1
ATOM 4044 C CA . GLY E 2 44 ? -84.664 6.195 25.212 1.00 39.36 44 GLY D CA 1
ATOM 4045 C C . GLY E 2 44 ? -86.059 5.639 25.422 1.00 39.96 44 GLY D C 1
ATOM 4046 O O . GLY E 2 44 ? -86.336 4.951 26.405 1.00 41.75 44 GLY D O 1
ATOM 4047 N N . LEU E 2 45 ? -86.952 5.965 24.496 1.00 38.50 45 LEU D N 1
ATOM 4048 C CA . LEU E 2 45 ? -88.344 5.556 24.589 1.00 36.86 45 LEU D CA 1
ATOM 4049 C C . LEU E 2 45 ? -88.556 4.275 23.781 1.00 36.39 45 LEU D C 1
ATOM 4050 O O . LEU E 2 45 ? -87.970 4.109 22.705 1.00 35.18 45 LEU D O 1
ATOM 4055 N N . GLU E 2 46 ? -89.400 3.391 24.306 1.00 35.69 46 GLU D N 1
ATOM 4056 C CA . GLU E 2 46 ? -89.707 2.119 23.673 1.00 40.80 46 GLU D CA 1
ATOM 4057 C C . GLU E 2 46 ? -91.205 1.902 23.632 1.00 39.56 46 GLU D C 1
ATOM 4058 O O . GLU E 2 46 ? -91.864 1.810 24.665 1.00 38.30 46 GLU D O 1
ATOM 4064 N N . TRP E 2 47 ? -91.736 1.821 22.422 1.00 38.55 47 TRP D N 1
ATOM 4065 C CA . TRP E 2 47 ? -93.152 1.599 22.212 1.00 38.85 47 TRP D CA 1
ATOM 4066 C C . TRP E 2 47 ? -93.523 0.140 22.497 1.00 38.49 47 TRP D C 1
ATOM 4067 O O . TRP E 2 47 ? -93.012 -0.778 21.854 1.00 38.38 47 TRP D O 1
ATOM 4078 N N . MET E 2 48 ? -94.393 -0.075 23.477 1.00 37.83 48 MET D N 1
ATOM 4079 C CA . MET E 2 48 ? -94.737 -1.432 23.912 1.00 39.79 48 MET D CA 1
ATOM 4080 C C . MET E 2 48 ? -95.987 -1.968 23.235 1.00 39.42 48 MET D C 1
ATOM 4081 O O . MET E 2 48 ? -96.021 -3.104 22.777 1.00 39.86 48 MET D O 1
ATOM 4086 N N . GLY E 2 49 ? -97.036 -1.159 23.221 1.00 38.11 49 GLY D N 1
ATOM 4087 C CA . GLY E 2 49 ? -98.247 -1.515 22.514 1.00 39.29 49 GLY D CA 1
ATOM 4088 C C . GLY E 2 49 ? -99.398 -0.571 22.795 1.00 40.78 49 GLY D C 1
ATOM 4089 O O . GLY E 2 49 ? -99.292 0.341 23.619 1.00 42.71 49 GLY D O 1
ATOM 4090 N N . ILE E 2 50 ? -100.509 -0.790 22.104 1.00 38.91 50 ILE D N 1
ATOM 4091 C CA . ILE E 2 50 ? -101.677 0.061 22.247 1.00 37.82 50 ILE D CA 1
ATOM 4092 C C . ILE E 2 50 ? -102.930 -0.779 22.272 1.00 40.93 50 ILE D C 1
ATOM 4093 O O . ILE E 2 50 ? -102.931 -1.910 21.786 1.00 41.79 50 ILE D O 1
ATOM 4098 N N . ILE E 2 51 ? -104.001 -0.206 22.817 1.00 41.54 51 ILE D N 1
ATOM 4099 C CA . ILE E 2 51 ? -105.289 -0.880 22.885 1.00 43.54 51 ILE D CA 1
ATOM 4100 C C . ILE E 2 51 ? -106.401 0.125 22.577 1.00 44.30 51 ILE D C 1
ATOM 4101 O O . ILE E 2 51 ? -106.308 1.303 22.928 1.00 43.56 51 ILE D O 1
ATOM 4106 N N . TYR E 2 52 ? -107.438 -0.340 21.892 1.00 43.70 52 TYR D N 1
ATOM 4107 C CA . TYR E 2 52 ? -108.608 0.482 21.620 1.00 46.90 52 TYR D CA 1
ATOM 4108 C C . TYR E 2 52 ? -109.709 0.060 22.597 1.00 49.25 52 TYR D C 1
ATOM 4109 O O . TYR E 2 52 ? -110.294 -1.015 22.429 1.00 51.62 52 TYR D O 1
ATOM 4118 N N . PRO E 2 53 ? -109.972 0.875 23.641 1.00 48.86 53 PRO D N 1
ATOM 4119 C CA . PRO E 2 53 ? -110.872 0.429 24.717 1.00 51.04 53 PRO D CA 1
ATOM 4120 C C . PRO E 2 53 ? -112.307 0.135 24.288 1.00 52.98 53 PRO D C 1
ATOM 4121 O O . PRO E 2 53 ? -113.047 -0.461 25.062 1.00 56.39 53 PRO D O 1
ATOM 4125 N N . GLY E 2 54 ? -112.696 0.530 23.084 1.00 51.87 54 GLY D N 1
ATOM 4126 C CA . GLY E 2 54 ? -114.052 0.282 22.627 1.00 52.34 54 GLY D CA 1
ATOM 4127 C C . GLY E 2 54 ? -114.329 -1.189 22.369 1.00 54.12 54 GLY D C 1
ATOM 4128 O O . GLY E 2 54 ? -115.470 -1.634 22.472 1.00 56.42 54 GLY D O 1
ATOM 4129 N N . ASP E 2 55 ? -113.280 -1.938 22.045 1.00 55.33 55 ASP D N 1
ATOM 4130 C CA . ASP E 2 55 ? -113.389 -3.356 21.686 1.00 58.91 55 ASP D CA 1
ATOM 4131 C C . ASP E 2 55 ? -112.193 -4.166 22.207 1.00 58.03 55 ASP D C 1
ATOM 4132 O O . ASP E 2 55 ? -112.069 -5.364 21.941 1.00 55.91 55 ASP D O 1
ATOM 4137 N N . SER E 2 56 ? -111.302 -3.491 22.926 1.00 58.54 56 SER D N 1
ATOM 4138 C CA . SER E 2 56 ? -110.103 -4.113 23.489 1.00 59.05 56 SER D CA 1
ATOM 4139 C C . SER E 2 56 ? -109.196 -4.758 22.425 1.00 57.42 56 SER D C 1
ATOM 4140 O O . SER E 2 56 ? -108.404 -5.659 22.727 1.00 57.13 56 SER D O 1
ATOM 4143 N N . ASP E 2 57 ? -109.289 -4.281 21.185 1.00 56.35 57 ASP D N 1
ATOM 4144 C CA . ASP E 2 57 ? -108.346 -4.706 20.164 1.00 56.81 57 ASP D CA 1
ATOM 4145 C C . ASP E 2 57 ? -106.980 -4.221 20.614 1.00 55.44 57 ASP D C 1
ATOM 4146 O O . ASP E 2 57 ? -106.848 -3.124 21.155 1.00 54.00 57 ASP D O 1
ATOM 4151 N N . THR E 2 58 ? -105.966 -5.042 20.385 1.00 55.43 58 THR D N 1
ATOM 4152 C CA . THR E 2 58 ? -104.636 -4.766 20.885 1.00 56.97 58 THR D CA 1
ATOM 4153 C C . THR E 2 58 ? -103.649 -4.913 19.760 1.00 52.96 58 THR D C 1
ATOM 4154 O O . THR E 2 58 ? -103.865 -5.679 18.828 1.00 50.12 58 THR D O 1
ATOM 4158 N N . LYS E 2 59 ? -102.578 -4.137 19.848 1.00 53.00 59 LYS D N 1
ATOM 4159 C CA . LYS E 2 59 ? -101.450 -4.238 18.939 1.00 52.30 59 LYS D CA 1
ATOM 4160 C C . LYS E 2 59 ? -100.174 -4.120 19.753 1.00 50.66 59 LYS D C 1
ATOM 4161 O O . LYS E 2 59 ? -99.968 -3.140 20.468 1.00 49.49 59 LYS D O 1
ATOM 4167 N N . TYR E 2 60 ? -99.323 -5.129 19.632 1.00 49.81 60 TYR D N 1
ATOM 4168 C CA . TYR E 2 60 ? -98.126 -5.239 20.444 1.00 49.41 60 TYR D CA 1
ATOM 4169 C C . TYR E 2 60 ? -96.881 -5.118 19.592 1.00 47.10 60 TYR D C 1
ATOM 4170 O O . TYR E 2 60 ? -96.884 -5.479 18.414 1.00 46.18 60 TYR D O 1
ATOM 4179 N N . SER E 2 61 ? -95.816 -4.610 20.198 1.00 46.30 61 SER D N 1
ATOM 4180 C CA . SER E 2 61 ? -94.492 -4.818 19.653 1.00 47.42 61 SER D CA 1
ATOM 4181 C C . SER E 2 61 ? -94.109 -6.286 19.901 1.00 50.24 61 SER D C 1
ATOM 4182 O O . SER E 2 61 ? -94.255 -6.764 21.029 1.00 49.67 61 SER D O 1
ATOM 4185 N N . PRO E 2 62 ? -93.650 -7.011 18.858 1.00 51.82 62 PRO D N 1
ATOM 4186 C CA . PRO E 2 62 ? -93.244 -8.416 19.030 1.00 52.29 62 PRO D CA 1
ATOM 4187 C C . PRO E 2 62 ? -92.280 -8.624 20.187 1.00 52.93 62 PRO D C 1
ATOM 4188 O O . PRO E 2 62 ? -92.245 -9.701 20.771 1.00 53.67 62 PRO D O 1
ATOM 4192 N N . SER E 2 63 ? -91.509 -7.593 20.509 1.00 53.21 63 SER D N 1
ATOM 4193 C CA . SER E 2 63 ? -90.549 -7.668 21.596 1.00 53.35 63 SER D CA 1
ATOM 4194 C C . SER E 2 63 ? -91.243 -7.765 22.950 1.00 54.67 63 SER D C 1
ATOM 4195 O O . SER E 2 63 ? -90.632 -8.188 23.923 1.00 56.11 63 SER D O 1
ATOM 4198 N N . PHE E 2 64 ? -92.512 -7.365 23.016 1.00 54.76 64 PHE D N 1
ATOM 4199 C CA . PHE E 2 64 ? -93.281 -7.421 24.266 1.00 54.23 64 PHE D CA 1
ATOM 4200 C C . PHE E 2 64 ? -94.466 -8.394 24.228 1.00 57.20 64 PHE D C 1
ATOM 4201 O O . PHE E 2 64 ? -95.117 -8.611 25.254 1.00 55.76 64 PHE D O 1
ATOM 4209 N N . GLN E 2 65 ? -94.744 -8.975 23.064 1.00 62.69 65 GLN D N 1
ATOM 4210 C CA . GLN E 2 65 ? -95.761 -10.023 22.956 1.00 70.17 65 GLN D CA 1
ATOM 4211 C C . GLN E 2 65 ? -95.491 -11.131 23.972 1.00 70.76 65 GLN D C 1
ATOM 4212 O O . GLN E 2 65 ? -94.354 -11.573 24.125 1.00 69.18 65 GLN D O 1
ATOM 4218 N N . GLY E 2 66 ? -96.533 -11.566 24.676 1.00 73.80 66 GLY D N 1
ATOM 4219 C CA . GLY E 2 66 ? -96.426 -12.690 25.595 1.00 75.76 66 GLY D CA 1
ATOM 4220 C C . GLY E 2 66 ? -95.796 -12.332 26.930 1.00 76.42 66 GLY D C 1
ATOM 4221 O O . GLY E 2 66 ? -96.135 -12.914 27.961 1.00 78.28 66 GLY D O 1
ATOM 4222 N N . GLN E 2 67 ? -94.889 -11.360 26.912 1.00 73.75 67 GLN D N 1
ATOM 4223 C CA . GLN E 2 67 ? -94.187 -10.922 28.113 1.00 71.30 67 GLN D CA 1
ATOM 4224 C C . GLN E 2 67 ? -95.116 -10.120 29.014 1.00 66.26 67 GLN D C 1
ATOM 4225 O O . GLN E 2 67 ? -94.972 -10.115 30.239 1.00 66.30 67 GLN D O 1
ATOM 4231 N N . VAL E 2 68 ? -96.017 -9.373 28.385 1.00 61.03 68 VAL D N 1
ATOM 4232 C CA . VAL E 2 68 ? -96.890 -8.450 29.098 1.00 57.83 68 VAL D CA 1
ATOM 4233 C C . VAL E 2 68 ? -98.293 -8.418 28.505 1.00 56.78 68 VAL D C 1
ATOM 4234 O O . VAL E 2 68 ? -98.496 -8.752 27.338 1.00 57.94 68 VAL D O 1
ATOM 4238 N N . ILE E 2 69 ? -99.258 -8.010 29.321 1.00 55.78 69 ILE D N 1
ATOM 4239 C CA . ILE E 2 69 ? -100.654 -7.913 28.888 1.00 55.70 69 ILE D CA 1
ATOM 4240 C C . ILE E 2 69 ? -101.180 -6.491 29.029 1.00 52.82 69 ILE D C 1
ATOM 4241 O O . ILE E 2 69 ? -101.150 -5.915 30.115 1.00 51.00 69 ILE D O 1
ATOM 4246 N N . ILE E 2 70 ? -101.679 -5.934 27.930 1.00 52.20 70 ILE D N 1
ATOM 4247 C CA . ILE E 2 70 ? -102.322 -4.633 27.953 1.00 51.82 70 ILE D CA 1
ATOM 4248 C C . ILE E 2 70 ? -103.813 -4.860 27.871 1.00 50.49 70 ILE D C 1
ATOM 4249 O O . ILE E 2 70 ? -104.273 -5.561 26.985 1.00 50.21 70 ILE D O 1
ATOM 4254 N N . SER E 2 71 ? -104.564 -4.287 28.806 1.00 50.04 71 SER D N 1
ATOM 4255 C CA . SER E 2 71 ? -106.011 -4.483 28.861 1.00 52.90 71 SER D CA 1
ATOM 4256 C C . SER E 2 71 ? -106.686 -3.157 29.156 1.00 54.33 71 SER D C 1
ATOM 4257 O O . SER E 2 71 ? -106.015 -2.136 29.333 1.00 53.17 71 SER D O 1
ATOM 4260 N N . ALA E 2 72 ? -108.011 -3.169 29.241 1.00 56.08 72 ALA D N 1
ATOM 4261 C CA . ALA E 2 72 ? -108.753 -1.941 29.506 1.00 59.37 72 ALA D CA 1
ATOM 4262 C C . ALA E 2 72 ? -110.178 -2.189 30.005 1.00 61.06 72 ALA D C 1
ATOM 4263 O O . ALA E 2 72 ? -110.880 -3.091 29.531 1.00 59.76 72 ALA D O 1
ATOM 4265 N N . ASP E 2 73 ? -110.584 -1.364 30.966 1.00 62.68 73 ASP D N 1
ATOM 4266 C CA . ASP E 2 73 ? -111.928 -1.399 31.539 1.00 63.61 73 ASP D CA 1
ATOM 4267 C C . ASP E 2 73 ? -112.629 -0.084 31.201 1.00 62.83 73 ASP D C 1
ATOM 4268 O O . ASP E 2 73 ? -112.444 0.931 31.884 1.00 60.09 73 ASP D O 1
ATOM 4273 N N . LYS E 2 74 ? -113.423 -0.112 30.134 1.00 64.54 74 LYS D N 1
ATOM 4274 C CA . LYS E 2 74 ? -114.068 1.083 29.605 1.00 66.68 74 LYS D CA 1
ATOM 4275 C C . LYS E 2 74 ? -115.124 1.633 30.564 1.00 68.25 74 LYS D C 1
ATOM 4276 O O . LYS E 2 74 ? -115.615 2.744 30.374 1.00 67.37 74 LYS D O 1
ATOM 4282 N N . SER E 2 75 ? -115.458 0.866 31.601 1.00 69.60 75 SER D N 1
ATOM 4283 C CA . SER E 2 75 ? -116.503 1.266 32.549 1.00 70.33 75 SER D CA 1
ATOM 4284 C C . SER E 2 75 ? -116.013 2.338 33.504 1.00 68.09 75 SER D C 1
ATOM 4285 O O . SER E 2 75 ? -116.795 3.166 33.968 1.00 69.30 75 SER D O 1
ATOM 4288 N N . ILE E 2 76 ? -114.717 2.307 33.800 1.00 64.17 76 ILE D N 1
ATOM 4289 C CA . ILE E 2 76 ? -114.110 3.257 34.724 1.00 61.78 76 ILE D CA 1
ATOM 4290 C C . ILE E 2 76 ? -112.940 3.975 34.055 1.00 58.63 76 ILE D C 1
ATOM 4291 O O . ILE E 2 76 ? -111.983 4.361 34.714 1.00 56.03 76 ILE D O 1
ATOM 4296 N N . ASN E 2 77 ? -113.036 4.151 32.738 1.00 57.46 77 ASN D N 1
ATOM 4297 C CA . ASN E 2 77 ? -112.028 4.861 31.957 1.00 57.86 77 ASN D CA 1
ATOM 4298 C C . ASN E 2 77 ? -110.582 4.546 32.344 1.00 52.90 77 ASN D C 1
ATOM 4299 O O . ASN E 2 77 ? -109.779 5.460 32.534 1.00 52.17 77 ASN D O 1
ATOM 4304 N N . THR E 2 78 ? -110.243 3.266 32.426 1.00 49.37 78 THR D N 1
ATOM 4305 C CA . THR E 2 78 ? -108.941 2.854 32.947 1.00 51.61 78 THR D CA 1
ATOM 4306 C C . THR E 2 78 ? -108.268 1.816 32.056 1.00 52.79 78 THR D C 1
ATOM 4307 O O . THR E 2 78 ? -108.881 0.814 31.667 1.00 53.35 78 THR D O 1
ATOM 4311 N N . ALA E 2 79 ? -106.995 2.064 31.764 1.00 50.17 79 ALA D N 1
ATOM 4312 C CA . ALA E 2 79 ? -106.163 1.159 30.972 1.00 48.97 79 ALA D CA 1
ATOM 4313 C C . ALA E 2 79 ? -105.158 0.481 31.890 1.00 47.70 79 ALA D C 1
ATOM 4314 O O . ALA E 2 79 ? -104.785 1.046 32.915 1.00 47.61 79 ALA D O 1
ATOM 4316 N N . TYR E 2 80 ? -104.707 -0.716 31.521 1.00 48.58 80 TYR D N 1
ATOM 4317 C CA . TYR E 2 80 ? -103.797 -1.478 32.376 1.00 51.44 80 TYR D CA 1
ATOM 4318 C C . TYR E 2 80 ? -102.623 -2.057 31.612 1.00 51.24 80 TYR D C 1
ATOM 4319 O O . TYR E 2 80 ? -102.668 -2.237 30.400 1.00 52.30 80 TYR D O 1
ATOM 4328 N N . LEU E 2 81 ? -101.580 -2.377 32.363 1.00 50.63 81 LEU D N 1
ATOM 4329 C CA . LEU E 2 81 ? -100.399 -3.029 31.845 1.00 49.35 81 LEU D CA 1
ATOM 4330 C C . LEU E 2 81 ? -99.989 -4.047 32.907 1.00 51.64 81 LEU D C 1
ATOM 4331 O O . LEU E 2 81 ? -99.879 -3.694 34.085 1.00 49.00 81 LEU D O 1
ATOM 4336 N N . GLN E 2 82 ? -99.799 -5.305 32.493 1.00 57.18 82 GLN D N 1
ATOM 4337 C CA . GLN E 2 82 ? -99.606 -6.442 33.410 1.00 62.70 82 GLN D CA 1
ATOM 4338 C C . GLN E 2 82 ? -98.340 -7.245 33.165 1.00 63.32 82 GLN D C 1
ATOM 4339 O O . GLN E 2 82 ? -97.929 -7.428 32.024 1.00 64.24 82 GLN D O 1
ATOM 4345 N N . TRP E 2 83 ? -97.769 -7.787 34.236 1.00 64.39 83 TRP D N 1
ATOM 4346 C CA . TRP E 2 83 ? -96.697 -8.769 34.125 1.00 66.32 83 TRP D CA 1
ATOM 4347 C C . TRP E 2 83 ? -97.114 -10.024 34.868 1.00 69.82 83 TRP D C 1
ATOM 4348 O O . TRP E 2 83 ? -97.800 -9.938 35.878 1.00 67.84 83 TRP D O 1
ATOM 4359 N N . SER E 2 84 ? -96.695 -11.186 34.373 1.00 76.58 84 SER D N 1
ATOM 4360 C CA . SER E 2 84 ? -96.894 -12.446 35.094 1.00 83.25 84 SER D CA 1
ATOM 4361 C C . SER E 2 84 ? -95.689 -12.709 35.996 1.00 86.97 84 SER D C 1
ATOM 4362 O O . SER E 2 84 ? -95.844 -13.016 37.178 1.00 87.88 84 SER D O 1
ATOM 4365 N N . SER E 2 85 ? -94.507 -12.641 35.408 1.00 88.92 85 SER D N 1
ATOM 4366 C CA . SER E 2 85 ? -93.264 -12.732 36.163 1.00 90.41 85 SER D CA 1
ATOM 4367 C C . SER E 2 85 ? -92.275 -11.618 35.769 1.00 87.83 85 SER D C 1
ATOM 4368 O O . SER E 2 85 ? -91.857 -11.524 34.629 1.00 86.52 85 SER D O 1
ATOM 4371 N N . LEU E 2 86 ? -91.890 -10.802 36.733 1.00 85.92 86 LEU D N 1
ATOM 4372 C CA . LEU E 2 86 ? -90.976 -9.689 36.488 1.00 83.34 86 LEU D CA 1
ATOM 4373 C C . LEU E 2 86 ? -89.510 -10.101 36.497 1.00 82.66 86 LEU D C 1
ATOM 4374 O O . LEU E 2 86 ? -89.066 -10.851 37.364 1.00 84.30 86 LEU D O 1
ATOM 4379 N N . LYS E 2 87 ? -88.770 -9.589 35.520 1.00 79.34 87 LYS D N 1
ATOM 4380 C CA . LYS E 2 87 ? -87.326 -9.743 35.471 1.00 76.52 87 LYS D CA 1
ATOM 4381 C C . LYS E 2 87 ? -86.689 -8.411 35.827 1.00 72.16 87 LYS D C 1
ATOM 4382 O O . LYS E 2 87 ? -87.299 -7.359 35.646 1.00 71.62 87 LYS D O 1
ATOM 4388 N N . ALA E 2 88 ? -85.460 -8.457 36.328 1.00 68.42 88 ALA D N 1
ATOM 4389 C CA . ALA E 2 88 ? -84.771 -7.259 36.793 1.00 64.16 88 ALA D CA 1
ATOM 4390 C C . ALA E 2 88 ? -84.643 -6.222 35.679 1.00 61.76 88 ALA D C 1
ATOM 4391 O O . ALA E 2 88 ? -84.496 -5.031 35.940 1.00 59.72 88 ALA D O 1
ATOM 4393 N N . SER E 2 89 ? -84.726 -6.683 34.437 1.00 62.43 89 SER D N 1
ATOM 4394 C CA . SER E 2 89 ? -84.584 -5.818 33.274 1.00 63.07 89 SER D CA 1
ATOM 4395 C C . SER E 2 89 ? -85.872 -5.057 32.965 1.00 61.45 89 SER D C 1
ATOM 4396 O O . SER E 2 89 ? -85.901 -4.210 32.070 1.00 60.52 89 SER D O 1
ATOM 4399 N N . ASP E 2 90 ? -86.934 -5.362 33.706 1.00 62.73 90 ASP D N 1
ATOM 4400 C CA . ASP E 2 90 ? -88.213 -4.675 33.550 1.00 63.07 90 ASP D CA 1
ATOM 4401 C C . ASP E 2 90 ? -88.213 -3.373 34.359 1.00 60.81 90 ASP D C 1
ATOM 4402 O O . ASP E 2 90 ? -89.197 -2.631 34.372 1.00 60.52 90 ASP D O 1
ATOM 4407 N N . THR E 2 91 ? -87.095 -3.083 35.016 1.00 59.18 91 THR D N 1
ATOM 4408 C CA . THR E 2 91 ? -86.989 -1.885 35.840 1.00 56.79 91 THR D CA 1
ATOM 4409 C C . THR E 2 91 ? -86.904 -0.648 34.963 1.00 52.30 91 THR D C 1
ATOM 4410 O O . THR E 2 91 ? -85.968 -0.491 34.181 1.00 53.67 91 THR D O 1
ATOM 4414 N N . ALA E 2 92 ? -87.876 0.239 35.105 1.00 47.53 92 ALA D N 1
ATOM 4415 C CA . ALA E 2 92 ? -87.995 1.353 34.192 1.00 45.34 92 ALA D CA 1
ATOM 4416 C C . ALA E 2 92 ? -89.107 2.278 34.613 1.00 45.45 92 ALA D C 1
ATOM 4417 O O . ALA E 2 92 ? -89.791 2.036 35.602 1.00 45.18 92 ALA D O 1
ATOM 4419 N N . ILE E 2 93 ? -89.271 3.349 33.848 1.00 46.01 93 ILE D N 1
ATOM 4420 C CA . ILE E 2 93 ? -90.446 4.193 33.948 1.00 46.59 93 ILE D CA 1
ATOM 4421 C C . ILE E 2 93 ? -91.415 3.751 32.868 1.00 43.73 93 ILE D C 1
ATOM 4422 O O . ILE E 2 93 ? -91.025 3.500 31.731 1.00 41.69 93 ILE D O 1
ATOM 4427 N N . TYR E 2 94 ? -92.686 3.660 33.235 1.00 44.12 94 TYR D N 1
ATOM 4428 C CA . TYR E 2 94 ? -93.721 3.237 32.315 1.00 41.51 94 TYR D CA 1
ATOM 4429 C C . TYR E 2 94 ? -94.713 4.371 32.130 1.00 41.16 94 TYR D C 1
ATOM 4430 O O . TYR E 2 94 ? -95.323 4.854 33.082 1.00 41.99 94 TYR D O 1
ATOM 4439 N N . TYR E 2 95 ? -94.833 4.825 30.890 1.00 39.16 95 TYR D N 1
ATOM 4440 C CA . TYR E 2 95 ? -95.773 5.888 30.556 1.00 35.08 95 TYR D CA 1
ATOM 4441 C C . TYR E 2 95 ? -97.015 5.344 29.898 1.00 35.50 95 TYR D C 1
ATOM 4442 O O . TYR E 2 95 ? -96.955 4.400 29.112 1.00 37.86 95 TYR D O 1
ATOM 4451 N N . CYS E 2 96 ? -98.130 5.987 30.216 1.00 37.09 96 CYS D N 1
ATOM 4452 C CA . CYS E 2 96 ? -99.390 5.796 29.551 1.00 36.78 96 CYS D CA 1
ATOM 4453 C C . CYS E 2 96 ? -99.583 7.027 28.653 1.00 34.49 96 CYS D C 1
ATOM 4454 O O . CYS E 2 96 ? -99.210 8.129 29.033 1.00 34.42 96 CYS D O 1
ATOM 4457 N N . ALA E 2 97 ? -100.151 6.860 27.465 1.00 33.42 97 ALA D N 1
ATOM 4458 C CA . ALA E 2 97 ? -100.290 7.984 26.539 1.00 32.86 97 ALA D CA 1
ATOM 4459 C C . ALA E 2 97 ? -101.382 7.724 25.525 1.00 33.69 97 ALA D C 1
ATOM 4460 O O . ALA E 2 97 ? -101.474 6.636 24.975 1.00 35.78 97 ALA D O 1
ATOM 4462 N N . ARG E 2 98 ? -102.199 8.738 25.269 1.00 36.41 98 ARG D N 1
ATOM 4463 C CA . ARG E 2 98 ? -103.290 8.615 24.315 1.00 36.26 98 ARG D CA 1
ATOM 4464 C C . ARG E 2 98 ? -102.710 8.677 22.928 1.00 35.78 98 ARG D C 1
ATOM 4465 O O . ARG E 2 98 ? -101.998 9.620 22.599 1.00 38.01 98 ARG D O 1
ATOM 4473 N N . GLN E 2 99 ? -102.998 7.671 22.115 1.00 35.69 99 GLN D N 1
ATOM 4474 C CA . GLN E 2 99 ? -102.533 7.690 20.744 1.00 36.29 99 GLN D CA 1
ATOM 4475 C C . GLN E 2 99 ? -103.631 8.242 19.879 1.00 33.97 99 GLN D C 1
ATOM 4476 O O . GLN E 2 99 ? -104.389 7.492 19.260 1.00 34.51 99 GLN D O 1
ATOM 4482 N N . ASN E 2 100 ? -103.714 9.567 19.846 1.00 32.15 100 ASN D N 1
ATOM 4483 C CA . ASN E 2 100 ? -104.765 10.263 19.114 1.00 36.23 100 ASN D CA 1
ATOM 4484 C C . ASN E 2 100 ? -104.621 10.115 17.601 1.00 38.66 100 ASN D C 1
ATOM 4485 O O . ASN E 2 100 ? -103.535 9.829 17.108 1.00 39.48 100 ASN D O 1
ATOM 4490 N N . HIS E 2 101 ? -105.709 10.336 16.864 1.00 39.48 101 HIS D N 1
ATOM 4491 C CA . HIS E 2 101 ? -105.690 10.224 15.403 1.00 44.54 101 HIS D CA 1
ATOM 4492 C C . HIS E 2 101 ? -105.923 11.596 14.765 1.00 44.41 101 HIS D C 1
ATOM 4493 O O . HIS E 2 101 ? -106.614 12.431 15.337 1.00 46.01 101 HIS D O 1
ATOM 4500 N N . TYR E 2 102 ? -105.349 11.823 13.585 1.00 42.24 102 TYR D N 1
ATOM 4501 C CA . TYR E 2 102 ? -105.468 13.109 12.909 1.00 43.89 102 TYR D CA 1
ATOM 4502 C C . TYR E 2 102 ? -105.700 12.900 11.433 1.00 51.61 102 TYR D C 1
ATOM 4503 O O . TYR E 2 102 ? -105.362 11.852 10.886 1.00 53.22 102 TYR D O 1
ATOM 4512 N N . GLY E 2 103 ? -106.277 13.916 10.801 1.00 59.15 103 GLY D N 1
ATOM 4513 C CA . GLY E 2 103 ? -106.258 14.042 9.359 1.00 66.89 103 GLY D CA 1
ATOM 4514 C C . GLY E 2 103 ? -107.575 13.660 8.736 1.00 76.07 103 GLY D C 1
ATOM 4515 O O . GLY E 2 103 ? -108.343 12.898 9.325 1.00 78.87 103 GLY D O 1
ATOM 4516 N N . SER E 2 104 ? -107.836 14.229 7.561 1.00 81.44 104 SER D N 1
ATOM 4517 C CA . SER E 2 104 ? -108.893 13.772 6.656 1.00 85.92 104 SER D CA 1
ATOM 4518 C C . SER E 2 104 ? -110.191 13.352 7.352 1.00 86.31 104 SER D C 1
ATOM 4519 O O . SER E 2 104 ? -110.399 12.174 7.652 1.00 86.03 104 SER D O 1
ATOM 4522 N N . THR E 2 111 ? -107.484 10.029 3.356 1.00 86.71 111 THR D N 1
ATOM 4523 C CA . THR E 2 111 ? -106.205 9.378 3.620 1.00 86.47 111 THR D CA 1
ATOM 4524 C C . THR E 2 111 ? -106.197 8.731 5.010 1.00 86.27 111 THR D C 1
ATOM 4525 O O . THR E 2 111 ? -106.821 9.241 5.946 1.00 87.59 111 THR D O 1
ATOM 4529 N N . ALA E 2 112 ? -105.487 7.609 5.134 1.00 83.39 112 ALA D N 1
ATOM 4530 C CA . ALA E 2 112 ? -105.396 6.872 6.396 1.00 78.58 112 ALA D CA 1
ATOM 4531 C C . ALA E 2 112 ? -104.900 7.790 7.505 1.00 73.51 112 ALA D C 1
ATOM 4532 O O . ALA E 2 112 ? -104.089 8.686 7.262 1.00 74.02 112 ALA D O 1
ATOM 4534 N N . TYR E 2 113 ? -105.382 7.563 8.723 1.00 66.48 113 TYR D N 1
ATOM 4535 C CA . TYR E 2 113 ? -105.119 8.485 9.821 1.00 59.86 113 TYR D CA 1
ATOM 4536 C C . TYR E 2 113 ? -103.647 8.519 10.224 1.00 49.52 113 TYR D C 1
ATOM 4537 O O . TYR E 2 113 ? -102.959 7.501 10.209 1.00 47.90 113 TYR D O 1
ATOM 4546 N N . TYR E 2 114 ? -103.181 9.713 10.564 1.00 42.36 114 TYR D N 1
ATOM 4547 C CA . TYR E 2 114 ? -101.917 9.886 11.259 1.00 35.37 114 TYR D CA 1
ATOM 4548 C C . TYR E 2 114 ? -102.176 9.681 12.759 1.00 35.19 114 TYR D C 1
ATOM 4549 O O . TYR E 2 114 ? -103.174 10.166 13.295 1.00 39.66 114 TYR D O 1
ATOM 4558 N N . TYR E 2 115 ? -101.311 8.933 13.428 1.00 32.61 115 TYR D N 1
ATOM 4559 C CA . TYR E 2 115 ? -101.462 8.687 14.847 1.00 32.61 115 TYR D CA 1
ATOM 4560 C C . TYR E 2 115 ? -100.284 9.263 15.597 1.00 32.44 115 TYR D C 1
ATOM 4561 O O . TYR E 2 115 ? -99.154 9.200 15.128 1.00 31.85 115 TYR D O 1
ATOM 4570 N N . ALA E 2 116 ? -100.548 9.830 16.767 1.00 32.48 116 ALA D N 1
ATOM 4571 C CA . ALA E 2 116 ? -99.483 10.413 17.572 1.00 31.86 116 ALA D CA 1
ATOM 4572 C C . ALA E 2 116 ? -99.877 10.465 19.028 1.00 36.02 116 ALA D C 1
ATOM 4573 O O . ALA E 2 116 ? -101.055 10.600 19.370 1.00 39.53 116 ALA D O 1
ATOM 4575 N N . MET E 2 117 ? -98.890 10.345 19.896 1.00 33.40 117 MET D N 1
ATOM 4576 C CA . MET E 2 117 ? -99.165 10.362 21.315 1.00 30.31 117 MET D CA 1
ATOM 4577 C C . MET E 2 117 ? -99.185 11.807 21.799 1.00 31.62 117 MET D C 1
ATOM 4578 O O . MET E 2 117 ? -98.129 12.411 21.995 1.00 29.24 117 MET D O 1
ATOM 4583 N N . ASP E 2 118 ? -100.396 12.363 21.951 1.00 31.02 118 ASP D N 1
ATOM 4584 C CA . ASP E 2 118 ? -100.548 13.793 22.209 1.00 31.60 118 ASP D CA 1
ATOM 4585 C C . ASP E 2 118 ? -100.655 14.098 23.700 1.00 32.96 118 ASP D C 1
ATOM 4586 O O . ASP E 2 118 ? -100.173 15.134 24.151 1.00 33.63 118 ASP D O 1
ATOM 4591 N N . VAL E 2 119 ? -101.286 13.214 24.463 1.00 34.15 119 VAL D N 1
ATOM 4592 C CA . VAL E 2 119 ? -101.356 13.404 25.908 1.00 34.78 119 VAL D CA 1
ATOM 4593 C C . VAL E 2 119 ? -100.708 12.237 26.629 1.00 34.58 119 VAL D C 1
ATOM 4594 O O . VAL E 2 119 ? -100.924 11.072 26.286 1.00 39.58 119 VAL D O 1
ATOM 4598 N N . TRP E 2 120 ? -99.901 12.562 27.629 1.00 33.47 120 TRP D N 1
ATOM 4599 C CA . TRP E 2 120 ? -99.122 11.565 28.366 1.00 34.66 120 TRP D CA 1
ATOM 4600 C C . TRP E 2 120 ? -99.459 11.594 29.837 1.00 35.99 120 TRP D C 1
ATOM 4601 O O . TRP E 2 120 ? -99.826 12.644 30.369 1.00 38.14 120 TRP D O 1
ATOM 4612 N N . GLY E 2 121 ? -99.360 10.431 30.486 1.00 37.77 121 GLY D N 1
ATOM 4613 C CA . GLY E 2 121 ? -99.473 10.348 31.930 1.00 38.05 121 GLY D CA 1
ATOM 4614 C C . GLY E 2 121 ? -98.138 10.809 32.487 1.00 41.07 121 GLY D C 1
ATOM 4615 O O . GLY E 2 121 ? -97.211 11.053 31.717 1.00 39.69 121 GLY D O 1
ATOM 4616 N N . GLN E 2 122 ? -98.022 10.918 33.807 1.00 43.40 122 GLN D N 1
ATOM 4617 C CA . GLN E 2 122 ? -96.790 11.415 34.420 1.00 46.52 122 GLN D CA 1
ATOM 4618 C C . GLN E 2 122 ? -95.735 10.320 34.568 1.00 45.27 122 GLN D C 1
ATOM 4619 O O . GLN E 2 122 ? -94.579 10.597 34.889 1.00 45.58 122 GLN D O 1
ATOM 4625 N N . GLY E 2 123 ? -96.139 9.076 34.332 1.00 44.15 123 GLY D N 1
ATOM 4626 C CA . GLY E 2 123 ? -95.231 7.944 34.384 1.00 44.51 123 GLY D CA 1
ATOM 4627 C C . GLY E 2 123 ? -95.329 7.153 35.678 1.00 45.54 123 GLY D C 1
ATOM 4628 O O . GLY E 2 123 ? -95.590 7.712 36.748 1.00 45.52 123 GLY D O 1
ATOM 4629 N N . THR E 2 124 ? -95.155 5.840 35.565 1.00 45.55 124 THR D N 1
ATOM 4630 C CA . THR E 2 124 ? -95.067 4.956 36.720 1.00 47.77 124 THR D CA 1
ATOM 4631 C C . THR E 2 124 ? -93.703 4.299 36.716 1.00 49.17 124 THR D C 1
ATOM 4632 O O . THR E 2 124 ? -93.333 3.629 35.749 1.00 49.99 124 THR D O 1
ATOM 4636 N N . THR E 2 125 ? -92.965 4.470 37.807 1.00 51.31 125 THR D N 1
ATOM 4637 C CA . THR E 2 125 ? -91.651 3.848 37.949 1.00 53.03 125 THR D CA 1
ATOM 4638 C C . THR E 2 125 ? -91.781 2.499 38.638 1.00 52.96 125 THR D C 1
ATOM 4639 O O . THR E 2 125 ? -92.394 2.387 39.701 1.00 54.82 125 THR D O 1
ATOM 4643 N N . VAL E 2 126 ? -91.192 1.481 38.029 1.00 52.20 126 VAL D N 1
ATOM 4644 C CA . VAL E 2 126 ? -91.191 0.141 38.586 1.00 53.09 126 VAL D CA 1
ATOM 4645 C C . VAL E 2 126 ? -89.753 -0.283 38.807 1.00 56.43 126 VAL D C 1
ATOM 4646 O O . VAL E 2 126 ? -88.948 -0.305 37.870 1.00 54.21 126 VAL D O 1
ATOM 4650 N N . THR E 2 127 ? -89.428 -0.603 40.052 1.00 61.02 127 THR D N 1
ATOM 4651 C CA . THR E 2 127 ? -88.090 -1.065 40.389 1.00 66.93 127 THR D CA 1
ATOM 4652 C C . THR E 2 127 ? -88.143 -2.546 40.739 1.00 65.86 127 THR D C 1
ATOM 4653 O O . THR E 2 127 ? -88.796 -2.942 41.696 1.00 65.01 127 THR D O 1
ATOM 4657 N N . VAL E 2 128 ? -87.471 -3.360 39.935 1.00 65.49 128 VAL D N 1
ATOM 4658 C CA . VAL E 2 128 ? -87.387 -4.787 40.196 1.00 66.25 128 VAL D CA 1
ATOM 4659 C C . VAL E 2 128 ? -86.114 -5.031 40.981 1.00 67.73 128 VAL D C 1
ATOM 4660 O O . VAL E 2 128 ? -85.018 -4.906 40.445 1.00 68.96 128 VAL D O 1
ATOM 4664 N N . SER E 2 129 ? -86.260 -5.364 42.254 1.00 69.16 129 SER D N 1
ATOM 4665 C CA . SER E 2 129 ? -85.112 -5.540 43.130 1.00 72.92 129 SER D CA 1
ATOM 4666 C C . SER E 2 129 ? -85.430 -6.557 44.209 1.00 77.98 129 SER D C 1
ATOM 4667 O O . SER E 2 129 ? -86.586 -6.909 44.410 1.00 79.00 129 SER D O 1
ATOM 4670 N N . SER E 2 130 ? -84.403 -7.011 44.915 1.00 82.05 130 SER D N 1
ATOM 4671 C CA . SER E 2 130 ? -84.586 -7.955 46.013 1.00 87.64 130 SER D CA 1
ATOM 4672 C C . SER E 2 130 ? -84.350 -7.270 47.356 1.00 89.32 130 SER D C 1
ATOM 4673 O O . SER E 2 130 ? -84.429 -7.902 48.404 1.00 88.82 130 SER D O 1
ATOM 4676 N N . ALA E 2 131 ? -84.071 -5.971 47.319 1.00 91.86 131 ALA D N 1
ATOM 4677 C CA . ALA E 2 131 ? -83.741 -5.229 48.530 1.00 95.17 131 ALA D CA 1
ATOM 4678 C C . ALA E 2 131 ? -85.012 -4.800 49.245 1.00 98.25 131 ALA D C 1
ATOM 4679 O O . ALA E 2 131 ? -86.116 -5.174 48.846 1.00 99.18 131 ALA D O 1
ATOM 4681 N N . SER E 2 132 ? -84.846 -4.004 50.295 1.00 99.89 132 SER D N 1
ATOM 4682 C CA . SER E 2 132 ? -85.959 -3.606 51.143 1.00 100.68 132 SER D CA 1
ATOM 4683 C C . SER E 2 132 ? -86.266 -2.124 50.968 1.00 96.39 132 SER D C 1
ATOM 4684 O O . SER E 2 132 ? -85.360 -1.292 50.880 1.00 96.60 132 SER D O 1
ATOM 4687 N N . THR E 2 133 ? -87.559 -1.816 50.911 1.00 91.08 133 THR D N 1
ATOM 4688 C CA . THR E 2 133 ? -88.045 -0.456 50.737 1.00 85.48 133 THR D CA 1
ATOM 4689 C C . THR E 2 133 ? -87.841 0.356 52.004 1.00 83.31 133 THR D C 1
ATOM 4690 O O . THR E 2 133 ? -88.042 -0.138 53.111 1.00 84.28 133 THR D O 1
ATOM 4694 N N . LYS E 2 134 ? -87.446 1.610 51.828 1.00 80.42 134 LYS D N 1
ATOM 4695 C CA . LYS E 2 134 ? -87.247 2.513 52.949 1.00 79.00 134 LYS D CA 1
ATOM 4696 C C . LYS E 2 134 ? -87.772 3.902 52.609 1.00 77.14 134 LYS D C 1
ATOM 4697 O O . LYS E 2 134 ? -87.423 4.476 51.572 1.00 76.43 134 LYS D O 1
ATOM 4703 N N . GLY E 2 135 ? -88.610 4.443 53.486 1.00 75.06 135 GLY D N 1
ATOM 4704 C CA . GLY E 2 135 ? -89.115 5.790 53.310 1.00 72.52 135 GLY D CA 1
ATOM 4705 C C . GLY E 2 135 ? -88.025 6.812 53.603 1.00 70.78 135 GLY D C 1
ATOM 4706 O O . GLY E 2 135 ? -87.101 6.529 54.369 1.00 71.28 135 GLY D O 1
ATOM 4707 N N . PRO E 2 136 ? -88.118 8.007 52.993 1.00 69.07 136 PRO D N 1
ATOM 4708 C CA . PRO E 2 136 ? -87.104 9.053 53.188 1.00 67.75 136 PRO D CA 1
ATOM 4709 C C . PRO E 2 136 ? -87.319 9.917 54.431 1.00 67.48 136 PRO D C 1
ATOM 4710 O O . PRO E 2 136 ? -88.435 10.010 54.948 1.00 67.68 136 PRO D O 1
ATOM 4714 N N . SER E 2 137 ? -86.240 10.540 54.894 1.00 66.28 137 SER D N 1
ATOM 4715 C CA . SER E 2 137 ? -86.308 11.601 55.887 1.00 65.03 137 SER D CA 1
ATOM 4716 C C . SER E 2 137 ? -86.247 12.928 55.134 1.00 62.35 137 SER D C 1
ATOM 4717 O O . SER E 2 137 ? -85.592 13.022 54.094 1.00 59.52 137 SER D O 1
ATOM 4720 N N . VAL E 2 138 ? -86.935 13.947 55.637 1.00 61.16 138 VAL D N 1
ATOM 4721 C CA . VAL E 2 138 ? -86.944 15.244 54.966 1.00 60.10 138 VAL D CA 1
ATOM 4722 C C . VAL E 2 138 ? -86.565 16.360 55.919 1.00 62.62 138 VAL D C 1
ATOM 4723 O O . VAL E 2 138 ? -87.145 16.500 56.996 1.00 63.78 138 VAL D O 1
ATOM 4727 N N . PHE E 2 139 ? -85.581 17.149 55.511 1.00 62.91 139 PHE D N 1
ATOM 4728 C CA . PHE E 2 139 ? -85.086 18.231 56.337 1.00 63.43 139 PHE D CA 1
ATOM 4729 C C . PHE E 2 139 ? -85.066 19.534 55.555 1.00 61.18 139 PHE D C 1
ATOM 4730 O O . PHE E 2 139 ? -84.679 19.561 54.389 1.00 60.98 139 PHE D O 1
ATOM 4738 N N . PRO E 2 140 ? -85.506 20.625 56.193 1.00 58.59 140 PRO D N 1
ATOM 4739 C CA . PRO E 2 140 ? -85.519 21.899 55.473 1.00 54.53 140 PRO D CA 1
ATOM 4740 C C . PRO E 2 140 ? -84.115 22.429 55.226 1.00 49.00 140 PRO D C 1
ATOM 4741 O O . PRO E 2 140 ? -83.212 22.168 56.019 1.00 46.56 140 PRO D O 1
ATOM 4745 N N . LEU E 2 141 ? -83.955 23.159 54.128 1.00 46.37 141 LEU D N 1
ATOM 4746 C CA . LEU E 2 141 ? -82.768 23.959 53.878 1.00 44.67 141 LEU D CA 1
ATOM 4747 C C . LEU E 2 141 ? -83.171 25.422 54.031 1.00 42.89 141 LEU D C 1
ATOM 4748 O O . LEU E 2 141 ? -83.675 26.051 53.090 1.00 44.82 141 LEU D O 1
ATOM 4753 N N . ALA E 2 142 ? -82.955 25.954 55.230 1.00 46.03 142 ALA D N 1
ATOM 4754 C CA . ALA E 2 142 ? -83.443 27.278 55.598 1.00 44.40 142 ALA D CA 1
ATOM 4755 C C . ALA E 2 142 ? -82.797 28.410 54.787 1.00 43.62 142 ALA D C 1
ATOM 4756 O O . ALA E 2 142 ? -81.575 28.459 54.667 1.00 45.71 142 ALA D O 1
ATOM 4758 N N . PRO E 2 143 ? -83.612 29.339 54.242 1.00 41.06 143 PRO D N 1
ATOM 4759 C CA . PRO E 2 143 ? -83.027 30.522 53.606 1.00 39.20 143 PRO D CA 1
ATOM 4760 C C . PRO E 2 143 ? -82.391 31.431 54.650 1.00 42.81 143 PRO D C 1
ATOM 4761 O O . PRO E 2 143 ? -82.912 31.538 55.764 1.00 41.57 143 PRO D O 1
ATOM 4765 N N . SER E 2 144 ? -81.301 32.102 54.287 1.00 45.68 144 SER D N 1
ATOM 4766 C CA . SER E 2 144 ? -80.562 32.943 55.225 1.00 47.14 144 SER D CA 1
ATOM 4767 C C . SER E 2 144 ? -79.812 34.025 54.464 1.00 48.90 144 SER D C 1
ATOM 4768 O O . SER E 2 144 ? -79.898 34.117 53.233 1.00 48.08 144 SER D O 1
ATOM 4771 N N . SER E 2 145 ? -79.039 34.822 55.194 1.00 49.13 145 SER D N 1
ATOM 4772 C CA . SER E 2 145 ? -78.146 35.785 54.566 1.00 49.41 145 SER D CA 1
ATOM 4773 C C . SER E 2 145 ? -77.042 35.058 53.784 1.00 48.23 145 SER D C 1
ATOM 4774 O O . SER E 2 145 ? -76.427 35.640 52.896 1.00 47.09 145 SER D O 1
ATOM 4777 N N . LYS E 2 146 ? -76.805 33.788 54.110 1.00 49.36 146 LYS D N 1
ATOM 4778 C CA . LYS E 2 146 ? -75.810 32.973 53.402 1.00 53.64 146 LYS D CA 1
ATOM 4779 C C . LYS E 2 146 ? -76.409 32.224 52.190 1.00 52.25 146 LYS D C 1
ATOM 4780 O O . LYS E 2 146 ? -75.757 31.358 51.599 1.00 51.72 146 LYS D O 1
ATOM 4786 N N . SER E 2 147 ? -77.641 32.579 51.824 1.00 48.43 147 SER D N 1
ATOM 4787 C CA . SER E 2 147 ? -78.330 31.968 50.688 1.00 45.49 147 SER D CA 1
ATOM 4788 C C . SER E 2 147 ? -78.964 33.044 49.800 1.00 46.41 147 SER D C 1
ATOM 4789 O O . SER E 2 147 ? -79.849 32.751 48.988 1.00 46.64 147 SER D O 1
ATOM 4792 N N . THR E 2 148 ? -78.507 34.284 49.960 1.00 46.58 148 THR D N 1
ATOM 4793 C CA . THR E 2 148 ? -79.038 35.417 49.210 1.00 51.13 148 THR D CA 1
ATOM 4794 C C . THR E 2 148 ? -78.005 36.024 48.272 1.00 52.11 148 THR D C 1
ATOM 4795 O O . THR E 2 148 ? -76.801 35.945 48.510 1.00 51.55 148 THR D O 1
ATOM 4799 N N . SER E 2 149 ? -78.503 36.638 47.207 1.00 52.29 149 SER D N 1
ATOM 4800 C CA . SER E 2 149 ? -77.677 37.365 46.262 1.00 53.80 149 SER D CA 1
ATOM 4801 C C . SER E 2 149 ? -78.623 38.171 45.392 1.00 49.65 149 SER D C 1
ATOM 4802 O O . SER E 2 149 ? -79.633 37.652 44.914 1.00 44.95 149 SER D O 1
ATOM 4805 N N . GLY E 2 150 ? -78.298 39.436 45.176 1.00 50.53 150 GLY D N 1
ATOM 4806 C CA . GLY E 2 150 ? -79.208 40.317 44.475 1.00 52.65 150 GLY D CA 1
ATOM 4807 C C . GLY E 2 150 ? -80.480 40.432 45.295 1.00 54.39 150 GLY D C 1
ATOM 4808 O O . GLY E 2 150 ? -80.418 40.598 46.513 1.00 55.57 150 GLY D O 1
ATOM 4809 N N . GLY E 2 151 ? -81.627 40.333 44.637 1.00 51.91 151 GLY D N 1
ATOM 4810 C CA . GLY E 2 151 ? -82.900 40.432 45.324 1.00 52.46 151 GLY D CA 1
ATOM 4811 C C . GLY E 2 151 ? -83.529 39.072 45.537 1.00 50.07 151 GLY D C 1
ATOM 4812 O O . GLY E 2 151 ? -84.728 38.976 45.783 1.00 51.31 151 GLY D O 1
ATOM 4813 N N . THR E 2 152 ? -82.719 38.019 45.446 1.00 45.88 152 THR D N 1
ATOM 4814 C CA . THR E 2 152 ? -83.238 36.661 45.548 1.00 44.26 152 THR D CA 1
ATOM 4815 C C . THR E 2 152 ? -82.645 35.951 46.741 1.00 42.16 152 THR D C 1
ATOM 4816 O O . THR E 2 152 ? -81.599 36.341 47.263 1.00 40.43 152 THR D O 1
ATOM 4820 N N . ALA E 2 153 ? -83.337 34.895 47.151 1.00 40.43 153 ALA D N 1
ATOM 4821 C CA . ALA E 2 153 ? -82.921 34.061 48.260 1.00 39.36 153 ALA D CA 1
ATOM 4822 C C . ALA E 2 153 ? -83.138 32.631 47.819 1.00 41.40 153 ALA D C 1
ATOM 4823 O O . ALA E 2 153 ? -84.044 32.352 47.033 1.00 43.52 153 ALA D O 1
ATOM 4825 N N . ALA E 2 154 ? -82.314 31.729 48.336 1.00 39.88 154 ALA D N 1
ATOM 4826 C CA . ALA E 2 154 ? -82.409 30.322 47.997 1.00 38.10 154 ALA D CA 1
ATOM 4827 C C . ALA E 2 154 ? -82.855 29.542 49.218 1.00 35.90 154 ALA D C 1
ATOM 4828 O O . ALA E 2 154 ? -82.434 29.818 50.338 1.00 35.98 154 ALA D O 1
ATOM 4830 N N . LEU E 2 155 ? -83.713 28.559 48.996 1.00 37.87 155 LEU D N 1
ATOM 4831 C CA . LEU E 2 155 ? -84.187 27.697 50.072 1.00 38.35 155 LEU D CA 1
ATOM 4832 C C . LEU E 2 155 ? -84.508 26.349 49.479 1.00 40.03 155 LEU D C 1
ATOM 4833 O O . LEU E 2 155 ? -84.660 26.222 48.258 1.00 42.29 155 LEU D O 1
ATOM 4838 N N . GLY E 2 156 ? -84.639 25.336 50.324 1.00 41.34 156 GLY D N 1
ATOM 4839 C CA . GLY E 2 156 ? -84.992 24.025 49.816 1.00 43.75 156 GLY D CA 1
ATOM 4840 C C . GLY E 2 156 ? -85.258 22.943 50.841 1.00 46.58 156 GLY D C 1
ATOM 4841 O O . GLY E 2 156 ? -85.398 23.209 52.046 1.00 46.94 156 GLY D O 1
ATOM 4842 N N . CYS E 2 157 ? -85.359 21.716 50.338 1.00 46.96 157 CYS D N 1
ATOM 4843 C CA . CYS E 2 157 ? -85.516 20.540 51.174 1.00 48.06 157 CYS D CA 1
ATOM 4844 C C . CYS E 2 157 ? -84.407 19.551 50.896 1.00 50.92 157 CYS D C 1
ATOM 4845 O O . CYS E 2 157 ? -83.917 19.444 49.780 1.00 50.48 157 CYS D O 1
ATOM 4848 N N . LEU E 2 158 ? -84.030 18.820 51.928 1.00 53.46 158 LEU D N 1
ATOM 4849 C CA . LEU E 2 158 ? -83.096 17.726 51.784 1.00 56.59 158 LEU D CA 1
ATOM 4850 C C . LEU E 2 158 ? -83.862 16.445 52.038 1.00 59.43 158 LEU D C 1
ATOM 4851 O O . LEU E 2 158 ? -84.490 16.290 53.082 1.00 61.04 158 LEU D O 1
ATOM 4856 N N . VAL E 2 159 ? -83.834 15.539 51.069 1.00 58.83 159 VAL D N 1
ATOM 4857 C CA . VAL E 2 159 ? -84.512 14.263 51.202 1.00 62.61 159 VAL D CA 1
ATOM 4858 C C . VAL E 2 159 ? -83.464 13.166 51.348 1.00 66.43 159 VAL D C 1
ATOM 4859 O O . VAL E 2 159 ? -82.768 12.822 50.384 1.00 62.93 159 VAL D O 1
ATOM 4863 N N . LYS E 2 160 ? -83.352 12.591 52.534 1.00 72.13 160 LYS D N 1
ATOM 4864 C CA . LYS E 2 160 ? -82.221 11.763 52.877 1.00 80.27 160 LYS D CA 1
ATOM 4865 C C . LYS E 2 160 ? -82.575 10.283 53.027 1.00 82.69 160 LYS D C 1
ATOM 4866 O O . LYS E 2 160 ? -83.638 9.944 53.531 1.00 80.87 160 LYS D O 1
ATOM 4872 N N . ASP E 2 161 ? -81.649 9.410 52.619 1.00 86.27 161 ASP D N 1
ATOM 4873 C CA . ASP E 2 161 ? -81.734 7.945 52.919 1.00 89.65 161 ASP D CA 1
ATOM 4874 C C . ASP E 2 161 ? -82.985 7.139 52.501 1.00 87.99 161 ASP D C 1
ATOM 4875 O O . ASP E 2 161 ? -83.683 6.616 53.370 1.00 88.36 161 ASP D O 1
ATOM 4880 N N . TYR E 2 162 ? -83.280 7.029 51.203 1.00 86.41 162 TYR D N 1
ATOM 4881 C CA . TYR E 2 162 ? -84.436 6.270 50.776 1.00 85.16 162 TYR D CA 1
ATOM 4882 C C . TYR E 2 162 ? -84.095 5.203 49.776 1.00 87.70 162 TYR D C 1
ATOM 4883 O O . TYR E 2 162 ? -83.017 5.207 49.246 1.00 88.12 162 TYR D O 1
ATOM 4892 N N . PHE E 2 163 ? -85.009 4.260 49.576 1.00 89.99 163 PHE D N 1
ATOM 4893 C CA . PHE E 2 163 ? -84.904 3.281 48.513 1.00 92.87 163 PHE D CA 1
ATOM 4894 C C . PHE E 2 163 ? -86.270 2.679 48.206 1.00 89.88 163 PHE D C 1
ATOM 4895 O O . PHE E 2 163 ? -87.015 2.335 49.126 1.00 88.21 163 PHE D O 1
ATOM 4903 N N . PRO E 2 164 ? -86.585 2.496 46.911 1.00 89.89 164 PRO D N 1
ATOM 4904 C CA . PRO E 2 164 ? -85.765 2.827 45.738 1.00 90.07 164 PRO D CA 1
ATOM 4905 C C . PRO E 2 164 ? -86.126 4.193 45.196 1.00 88.15 164 PRO D C 1
ATOM 4906 O O . PRO E 2 164 ? -86.956 4.886 45.787 1.00 86.57 164 PRO D O 1
ATOM 4910 N N . GLU E 2 165 ? -85.513 4.573 44.083 1.00 88.59 165 GLU D N 1
ATOM 4911 C CA . GLU E 2 165 ? -85.987 5.704 43.304 1.00 89.25 165 GLU D CA 1
ATOM 4912 C C . GLU E 2 165 ? -87.414 5.412 42.863 1.00 87.88 165 GLU D C 1
ATOM 4913 O O . GLU E 2 165 ? -87.820 4.247 42.794 1.00 88.84 165 GLU D O 1
ATOM 4919 N N . PRO E 2 166 ? -88.225 6.421 42.645 1.00 86.03 166 PRO D N 1
ATOM 4920 C CA . PRO E 2 166 ? -87.862 7.827 42.669 1.00 84.96 166 PRO D CA 1
ATOM 4921 C C . PRO E 2 166 ? -88.510 8.524 43.837 1.00 83.81 166 PRO D C 1
ATOM 4922 O O . PRO E 2 166 ? -89.478 8.017 44.378 1.00 84.10 166 PRO D O 1
ATOM 4926 N N . VAL E 2 167 ? -88.016 9.688 44.214 1.00 81.88 167 VAL D N 1
ATOM 4927 C CA . VAL E 2 167 ? -88.830 10.549 45.050 1.00 79.24 167 VAL D CA 1
ATOM 4928 C C . VAL E 2 167 ? -89.313 11.645 44.133 1.00 75.64 167 VAL D C 1
ATOM 4929 O O . VAL E 2 167 ? -88.554 12.139 43.305 1.00 74.66 167 VAL D O 1
ATOM 4933 N N . THR E 2 168 ? -90.585 11.997 44.258 1.00 74.35 168 THR D N 1
ATOM 4934 C CA . THR E 2 168 ? -91.127 13.125 43.517 1.00 73.96 168 THR D CA 1
ATOM 4935 C C . THR E 2 168 ? -91.270 14.296 44.469 1.00 64.63 168 THR D C 1
ATOM 4936 O O . THR E 2 168 ? -91.956 14.209 45.488 1.00 61.38 168 THR D O 1
ATOM 4940 N N . VAL E 2 169 ? -90.604 15.390 44.128 1.00 58.75 169 VAL D N 1
ATOM 4941 C CA . VAL E 2 169 ? -90.627 16.586 44.940 1.00 53.91 169 VAL D CA 1
ATOM 4942 C C . VAL E 2 169 ? -91.316 17.673 44.151 1.00 52.34 169 VAL D C 1
ATOM 4943 O O . VAL E 2 169 ? -90.952 17.937 43.008 1.00 55.91 169 VAL D O 1
ATOM 4947 N N . SER E 2 170 ? -92.330 18.288 44.738 1.00 49.22 170 SER D N 1
ATOM 4948 C CA . SER E 2 170 ? -92.923 19.476 44.141 1.00 49.75 170 SER D CA 1
ATOM 4949 C C . SER E 2 170 ? -92.887 20.583 45.175 1.00 49.08 170 SER D C 1
ATOM 4950 O O . SER E 2 170 ? -92.600 20.337 46.346 1.00 51.25 170 SER D O 1
ATOM 4953 N N . TRP E 2 171 ? -93.167 21.802 44.730 1.00 46.36 171 TRP D N 1
ATOM 4954 C CA . TRP E 2 171 ? -93.267 22.943 45.621 1.00 44.38 171 TRP D CA 1
ATOM 4955 C C . TRP E 2 171 ? -94.648 23.565 45.504 1.00 45.06 171 TRP D C 1
ATOM 4956 O O . TRP E 2 171 ? -95.115 23.866 44.399 1.00 44.23 171 TRP D O 1
ATOM 4967 N N . ASN E 2 172 ? -95.295 23.742 46.653 1.00 46.81 172 ASN D N 1
ATOM 4968 C CA . ASN E 2 172 ? -96.613 24.339 46.707 1.00 47.10 172 ASN D CA 1
ATOM 4969 C C . ASN E 2 172 ? -97.564 23.597 45.771 1.00 51.46 172 ASN D C 1
ATOM 4970 O O . ASN E 2 172 ? -98.232 24.207 44.937 1.00 52.53 172 ASN D O 1
ATOM 4975 N N . SER E 2 173 ? -97.583 22.272 45.902 1.00 55.05 173 SER D N 1
ATOM 4976 C CA . SER E 2 173 ? -98.474 21.419 45.122 1.00 59.14 173 SER D CA 1
ATOM 4977 C C . SER E 2 173 ? -98.263 21.569 43.614 1.00 59.34 173 SER D C 1
ATOM 4978 O O . SER E 2 173 ? -99.195 21.386 42.836 1.00 63.20 173 SER D O 1
ATOM 4981 N N . GLY E 2 174 ? -97.040 21.895 43.207 1.00 56.05 174 GLY D N 1
ATOM 4982 C CA . GLY E 2 174 ? -96.712 22.037 41.798 1.00 52.97 174 GLY D CA 1
ATOM 4983 C C . GLY E 2 174 ? -97.021 23.426 41.261 1.00 53.54 174 GLY D C 1
ATOM 4984 O O . GLY E 2 174 ? -96.723 23.738 40.105 1.00 53.51 174 GLY D O 1
ATOM 4985 N N . ALA E 2 175 ? -97.609 24.274 42.103 1.00 54.91 175 ALA D N 1
ATOM 4986 C CA . ALA E 2 175 ? -97.914 25.648 41.711 1.00 55.94 175 ALA D CA 1
ATOM 4987 C C . ALA E 2 175 ? -96.636 26.461 41.530 1.00 57.10 175 ALA D C 1
ATOM 4988 O O . ALA E 2 175 ? -96.654 27.524 40.909 1.00 59.38 175 ALA D O 1
ATOM 4990 N N . LEU E 2 176 ? -95.537 25.962 42.088 1.00 55.23 176 LEU D N 1
ATOM 4991 C CA . LEU E 2 176 ? -94.245 26.638 42.009 1.00 52.84 176 LEU D CA 1
ATOM 4992 C C . LEU E 2 176 ? -93.252 25.792 41.218 1.00 50.07 176 LEU D C 1
ATOM 4993 O O . LEU E 2 176 ? -92.902 24.691 41.626 1.00 50.84 176 LEU D O 1
ATOM 4998 N N . THR E 2 177 ? -92.925 26.235 40.008 1.00 49.62 177 THR D N 1
ATOM 4999 C CA . THR E 2 177 ? -92.016 25.473 39.154 1.00 49.67 177 THR D CA 1
ATOM 5000 C C . THR E 2 177 ? -90.771 26.247 38.733 1.00 50.53 177 THR D C 1
ATOM 5001 O O . THR E 2 177 ? -89.708 25.663 38.518 1.00 52.08 177 THR D O 1
ATOM 5005 N N . SER E 2 178 ? -90.910 27.562 38.613 1.00 51.78 178 SER D N 1
ATOM 5006 C CA . SER E 2 178 ? -89.812 28.410 38.166 1.00 54.30 178 SER D CA 1
ATOM 5007 C C . SER E 2 178 ? -88.716 28.500 39.217 1.00 52.20 178 SER D C 1
ATOM 5008 O O . SER E 2 178 ? -88.998 28.535 40.415 1.00 50.84 178 SER D O 1
ATOM 5011 N N . GLY E 2 179 ? -87.464 28.549 38.772 1.00 50.08 179 GLY D N 1
ATOM 5012 C CA . GLY E 2 179 ? -86.369 28.751 39.698 1.00 47.36 179 GLY D CA 1
ATOM 5013 C C . GLY E 2 179 ? -86.147 27.552 40.605 1.00 45.11 179 GLY D C 1
ATOM 5014 O O . GLY E 2 179 ? -85.382 27.633 41.566 1.00 45.60 179 GLY D O 1
ATOM 5015 N N . VAL E 2 180 ? -86.814 26.440 40.300 1.00 43.55 180 VAL D N 1
ATOM 5016 C CA . VAL E 2 180 ? -86.637 25.202 41.055 1.00 43.83 180 VAL D CA 1
ATOM 5017 C C . VAL E 2 180 ? -85.509 24.373 40.469 1.00 44.29 180 VAL D C 1
ATOM 5018 O O . VAL E 2 180 ? -85.453 24.179 39.260 1.00 45.65 180 VAL D O 1
ATOM 5022 N N . HIS E 2 181 ? -84.628 23.876 41.331 1.00 43.62 181 HIS D N 1
ATOM 5023 C CA . HIS E 2 181 ? -83.617 22.901 40.934 1.00 44.86 181 HIS D CA 1
ATOM 5024 C C . HIS E 2 181 ? -83.792 21.684 41.810 1.00 46.12 181 HIS D C 1
ATOM 5025 O O . HIS E 2 181 ? -83.623 21.758 43.028 1.00 43.10 181 HIS D O 1
ATOM 5032 N N . THR E 2 182 ? -84.168 20.565 41.201 1.00 48.46 182 THR D N 1
ATOM 5033 C CA . THR E 2 182 ? -84.197 19.299 41.924 1.00 50.92 182 THR D CA 1
ATOM 5034 C C . THR E 2 182 ? -83.024 18.493 41.405 1.00 52.55 182 THR D C 1
ATOM 5035 O O . THR E 2 182 ? -82.980 18.126 40.234 1.00 53.52 182 THR D O 1
ATOM 5039 N N . PHE E 2 183 ? -82.043 18.271 42.269 1.00 52.77 183 PHE D N 1
ATOM 5040 C CA . PHE E 2 183 ? -80.824 17.580 41.868 1.00 53.26 183 PHE D CA 1
ATOM 5041 C C . PHE E 2 183 ? -81.061 16.082 41.743 1.00 56.22 183 PHE D C 1
ATOM 5042 O O . PHE E 2 183 ? -81.817 15.509 42.529 1.00 56.49 183 PHE D O 1
ATOM 5050 N N . PRO E 2 184 ? -80.419 15.440 40.751 1.00 57.67 184 PRO D N 1
ATOM 5051 C CA . PRO E 2 184 ? -80.522 13.986 40.642 1.00 58.99 184 PRO D CA 1
ATOM 5052 C C . PRO E 2 184 ? -80.121 13.301 41.947 1.00 61.12 184 PRO D C 1
ATOM 5053 O O . PRO E 2 184 ? -79.298 13.834 42.696 1.00 62.23 184 PRO D O 1
ATOM 5057 N N . ALA E 2 185 ? -80.715 12.146 42.224 1.00 63.58 185 ALA D N 1
ATOM 5058 C CA . ALA E 2 185 ? -80.416 11.405 43.442 1.00 67.36 185 ALA D CA 1
ATOM 5059 C C . ALA E 2 185 ? -79.040 10.780 43.325 1.00 71.69 185 ALA D C 1
ATOM 5060 O O . ALA E 2 185 ? -78.615 10.416 42.231 1.00 70.13 185 ALA D O 1
ATOM 5062 N N . VAL E 2 186 ? -78.343 10.674 44.452 1.00 78.00 186 VAL D N 1
ATOM 5063 C CA . VAL E 2 186 ? -77.060 9.977 44.507 1.00 85.73 186 VAL D CA 1
ATOM 5064 C C . VAL E 2 186 ? -77.211 8.698 45.303 1.00 90.18 186 VAL D C 1
ATOM 5065 O O . VAL E 2 186 ? -78.105 8.584 46.139 1.00 89.21 186 VAL D O 1
ATOM 5069 N N . LEU E 2 187 ? -76.306 7.759 45.063 1.00 95.71 187 LEU D N 1
ATOM 5070 C CA . LEU E 2 187 ? -76.295 6.493 45.771 1.00 101.51 187 LEU D CA 1
ATOM 5071 C C . LEU E 2 187 ? -75.247 6.586 46.870 1.00 104.24 187 LEU D C 1
ATOM 5072 O O . LEU E 2 187 ? -74.055 6.675 46.597 1.00 103.10 187 LEU D O 1
ATOM 5077 N N . GLN E 2 188 ? -75.692 6.609 48.119 1.00 109.50 188 GLN D N 1
ATOM 5078 C CA . GLN E 2 188 ? -74.762 6.710 49.237 1.00 115.24 188 GLN D CA 1
ATOM 5079 C C . GLN E 2 188 ? -74.105 5.352 49.473 1.00 123.04 188 GLN D C 1
ATOM 5080 O O . GLN E 2 188 ? -74.590 4.333 48.977 1.00 124.84 188 GLN D O 1
ATOM 5086 N N . SER E 2 189 ? -72.991 5.344 50.201 1.00 127.86 189 SER D N 1
ATOM 5087 C CA . SER E 2 189 ? -72.269 4.104 50.491 1.00 132.05 189 SER D CA 1
ATOM 5088 C C . SER E 2 189 ? -73.186 3.126 51.221 1.00 133.55 189 SER D C 1
ATOM 5089 O O . SER E 2 189 ? -73.083 1.909 51.057 1.00 135.67 189 SER D O 1
ATOM 5092 N N . SER E 2 190 ? -74.091 3.682 52.020 1.00 131.50 190 SER D N 1
ATOM 5093 C CA . SER E 2 190 ? -75.092 2.904 52.738 1.00 129.14 190 SER D CA 1
ATOM 5094 C C . SER E 2 190 ? -76.003 2.108 51.793 1.00 128.81 190 SER D C 1
ATOM 5095 O O . SER E 2 190 ? -76.675 1.168 52.212 1.00 131.05 190 SER D O 1
ATOM 5098 N N . GLY E 2 191 ? -76.015 2.487 50.519 1.00 125.10 191 GLY D N 1
ATOM 5099 C CA . GLY E 2 191 ? -76.857 1.839 49.527 1.00 120.80 191 GLY D CA 1
ATOM 5100 C C . GLY E 2 191 ? -78.178 2.563 49.330 1.00 114.99 191 GLY D C 1
ATOM 5101 O O . GLY E 2 191 ? -78.977 2.195 48.466 1.00 114.25 191 GLY D O 1
ATOM 5102 N N . LEU E 2 192 ? -78.396 3.608 50.125 1.00 109.89 192 LEU D N 1
ATOM 5103 C CA . LEU E 2 192 ? -79.627 4.390 50.067 1.00 104.33 192 LEU D CA 1
ATOM 5104 C C . LEU E 2 192 ? -79.460 5.669 49.252 1.00 98.68 192 LEU D C 1
ATOM 5105 O O . LEU E 2 192 ? -78.355 6.199 49.130 1.00 98.12 192 LEU D O 1
ATOM 5110 N N . TYR E 2 193 ? -80.564 6.160 48.698 1.00 94.47 193 TYR D N 1
ATOM 5111 C CA . TYR E 2 193 ? -80.532 7.363 47.877 1.00 91.36 193 TYR D CA 1
ATOM 5112 C C . TYR E 2 193 ? -80.802 8.593 48.723 1.00 87.47 193 TYR D C 1
ATOM 5113 O O . TYR E 2 193 ? -81.403 8.503 49.790 1.00 86.65 193 TYR D O 1
ATOM 5122 N N . SER E 2 194 ? -80.354 9.741 48.228 1.00 84.61 194 SER D N 1
ATOM 5123 C CA . SER E 2 194 ? -80.569 11.015 48.897 1.00 80.80 194 SER D CA 1
ATOM 5124 C C . SER E 2 194 ? -80.461 12.143 47.867 1.00 74.80 194 SER D C 1
ATOM 5125 O O . SER E 2 194 ? -79.664 12.058 46.934 1.00 74.92 194 SER D O 1
ATOM 5128 N N . LEU E 2 195 ? -81.277 13.185 48.010 1.00 68.04 195 LEU D N 1
ATOM 5129 C CA . LEU E 2 195 ? -81.220 14.322 47.086 1.00 62.56 195 LEU D CA 1
ATOM 5130 C C . LEU E 2 195 ? -81.627 15.613 47.752 1.00 56.99 195 LEU D C 1
ATOM 5131 O O . LEU E 2 195 ? -81.991 15.633 48.922 1.00 55.23 195 LEU D O 1
ATOM 5136 N N . SER E 2 196 ? -81.620 16.683 46.973 1.00 54.63 196 SER D N 1
ATOM 5137 C CA . SER E 2 196 ? -81.994 17.991 47.462 1.00 54.63 196 SER D CA 1
ATOM 5138 C C . SER E 2 196 ? -82.762 18.689 46.364 1.00 50.21 196 SER D C 1
ATOM 5139 O O . SER E 2 196 ? -82.480 18.506 45.179 1.00 48.44 196 SER D O 1
ATOM 5142 N N . SER E 2 197 ? -83.761 19.463 46.763 1.00 46.93 197 SER D N 1
ATOM 5143 C CA . SER E 2 197 ? -84.465 20.342 45.850 1.00 44.55 197 SER D CA 1
ATOM 5144 C C . SER E 2 197 ? -84.347 21.730 46.451 1.00 43.89 197 SER D C 1
ATOM 5145 O O . SER E 2 197 ? -84.574 21.914 47.648 1.00 42.39 197 SER D O 1
ATOM 5148 N N . VAL E 2 198 ? -83.946 22.691 45.634 1.00 43.43 198 VAL D N 1
ATOM 5149 C CA . VAL E 2 198 ? -83.812 24.061 46.078 1.00 42.30 198 VAL D CA 1
ATOM 5150 C C . VAL E 2 198 ? -84.636 24.920 45.160 1.00 40.93 198 VAL D C 1
ATOM 5151 O O . VAL E 2 198 ? -84.851 24.579 43.995 1.00 43.02 198 VAL D O 1
ATOM 5155 N N . VAL E 2 199 ? -85.082 26.051 45.673 1.00 36.58 199 VAL D N 1
ATOM 5156 C CA . VAL E 2 199 ? -85.792 27.005 44.851 1.00 34.70 199 VAL D CA 1
ATOM 5157 C C . VAL E 2 199 ? -85.252 28.391 45.159 1.00 34.24 199 VAL D C 1
ATOM 5158 O O . VAL E 2 199 ? -84.916 28.721 46.296 1.00 37.95 199 VAL D O 1
ATOM 5162 N N . THR E 2 200 ? -85.160 29.200 44.123 1.00 33.28 200 THR D N 1
ATOM 5163 C CA . THR E 2 200 ? -84.696 30.560 44.255 1.00 35.75 200 THR D CA 1
ATOM 5164 C C . THR E 2 200 ? -85.924 31.434 44.093 1.00 35.19 200 THR D C 1
ATOM 5165 O O . THR E 2 200 ? -86.637 31.314 43.103 1.00 36.64 200 THR D O 1
ATOM 5169 N N . VAL E 2 201 ? -86.179 32.285 45.078 1.00 35.90 201 VAL D N 1
ATOM 5170 C CA . VAL E 2 201 ? -87.365 33.134 45.080 1.00 37.29 201 VAL D CA 1
ATOM 5171 C C . VAL E 2 201 ? -86.919 34.566 45.332 1.00 38.70 201 VAL D C 1
ATOM 5172 O O . VAL E 2 201 ? -85.812 34.792 45.813 1.00 38.43 201 VAL D O 1
ATOM 5176 N N . PRO E 2 202 ? -87.787 35.542 45.021 1.00 40.44 202 PRO D N 1
ATOM 5177 C CA . PRO E 2 202 ? -87.484 36.919 45.421 1.00 39.12 202 PRO D CA 1
ATOM 5178 C C . PRO E 2 202 ? -87.506 37.044 46.940 1.00 40.16 202 PRO D C 1
ATOM 5179 O O . PRO E 2 202 ? -88.410 36.516 47.595 1.00 40.70 202 PRO D O 1
ATOM 5183 N N . SER E 2 203 ? -86.513 37.714 47.508 1.00 39.28 203 SER D N 1
ATOM 5184 C CA . SER E 2 203 ? -86.406 37.770 48.950 1.00 43.73 203 SER D CA 1
ATOM 5185 C C . SER E 2 203 ? -87.600 38.536 49.537 1.00 43.92 203 SER D C 1
ATOM 5186 O O . SER E 2 203 ? -88.013 38.271 50.660 1.00 46.40 203 SER D O 1
ATOM 5189 N N . SER E 2 204 ? -88.178 39.448 48.755 1.00 40.11 204 SER D N 1
ATOM 5190 C CA . SER E 2 204 ? -89.358 40.204 49.186 1.00 40.01 204 SER D CA 1
ATOM 5191 C C . SER E 2 204 ? -90.610 39.319 49.292 1.00 39.74 204 SER D C 1
ATOM 5192 O O . SER E 2 204 ? -91.598 39.704 49.905 1.00 42.85 204 SER D O 1
ATOM 5195 N N . SER E 2 205 ? -90.584 38.142 48.690 1.00 38.64 205 SER D N 1
ATOM 5196 C CA . SER E 2 205 ? -91.738 37.254 48.758 1.00 41.75 205 SER D CA 1
ATOM 5197 C C . SER E 2 205 ? -91.768 36.410 50.042 1.00 41.38 205 SER D C 1
ATOM 5198 O O . SER E 2 205 ? -92.810 35.860 50.408 1.00 41.16 205 SER D O 1
ATOM 5201 N N . LEU E 2 206 ? -90.643 36.321 50.738 1.00 42.10 206 LEU D N 1
ATOM 5202 C CA . LEU E 2 206 ? -90.556 35.489 51.942 1.00 43.64 206 LEU D CA 1
ATOM 5203 C C . LEU E 2 206 ? -91.542 35.852 53.051 1.00 48.24 206 LEU D C 1
ATOM 5204 O O . LEU E 2 206 ? -91.887 35.010 53.873 1.00 50.81 206 LEU D O 1
ATOM 5209 N N . GLY E 2 207 ? -92.016 37.080 53.105 1.00 48.06 207 GLY D N 1
ATOM 5210 C CA . GLY E 2 207 ? -92.976 37.389 54.160 1.00 51.47 207 GLY D CA 1
ATOM 5211 C C . GLY E 2 207 ? -94.393 36.895 53.904 1.00 47.88 207 GLY D C 1
ATOM 5212 O O . GLY E 2 207 ? -95.179 36.715 54.841 1.00 48.23 207 GLY D O 1
ATOM 5213 N N . THR E 2 208 ? -94.726 36.680 52.634 1.00 43.91 208 THR D N 1
ATOM 5214 C CA . THR E 2 208 ? -96.125 36.595 52.220 1.00 43.81 208 THR D CA 1
ATOM 5215 C C . THR E 2 208 ? -96.447 35.311 51.515 1.00 41.69 208 THR D C 1
ATOM 5216 O O . THR E 2 208 ? -97.598 34.894 51.512 1.00 39.56 208 THR D O 1
ATOM 5220 N N . GLN E 2 209 ? -95.437 34.712 50.885 1.00 40.43 209 GLN D N 1
ATOM 5221 C CA . GLN E 2 209 ? -95.614 33.469 50.161 1.00 42.94 209 GLN D CA 1
ATOM 5222 C C . GLN E 2 209 ? -95.092 32.309 51.009 1.00 44.00 209 GLN D C 1
ATOM 5223 O O . GLN E 2 209 ? -93.941 32.304 51.457 1.00 45.61 209 GLN D O 1
ATOM 5229 N N . THR E 2 210 ? -95.956 31.333 51.243 1.00 41.87 210 THR D N 1
ATOM 5230 C CA . THR E 2 210 ? -95.578 30.134 51.969 1.00 42.36 210 THR D CA 1
ATOM 5231 C C . THR E 2 210 ? -94.812 29.208 51.020 1.00 41.26 210 THR D C 1
ATOM 5232 O O . THR E 2 210 ? -95.173 29.058 49.852 1.00 41.06 210 THR D O 1
ATOM 5236 N N . TYR E 2 211 ? -93.743 28.600 51.520 1.00 40.21 211 TYR D N 1
ATOM 5237 C CA . TYR E 2 211 ? -92.954 27.664 50.729 1.00 37.52 211 TYR D CA 1
ATOM 5238 C C . TYR E 2 211 ? -92.994 26.269 51.356 1.00 38.09 211 TYR D C 1
ATOM 5239 O O . TYR E 2 211 ? -92.460 26.038 52.441 1.00 37.36 211 TYR D O 1
ATOM 5248 N N . ILE E 2 212 ? -93.666 25.353 50.664 1.00 40.20 212 ILE D N 1
ATOM 5249 C CA . ILE E 2 212 ? -93.834 23.986 51.130 1.00 42.88 212 ILE D CA 1
ATOM 5250 C C . ILE E 2 212 ? -93.284 23.033 50.092 1.00 44.30 212 ILE D C 1
ATOM 5251 O O . ILE E 2 212 ? -93.644 23.126 48.916 1.00 42.66 212 ILE D O 1
ATOM 5256 N N . CYS E 2 213 ? -92.416 22.118 50.517 1.00 45.42 213 CYS D N 1
ATOM 5257 C CA . CYS E 2 213 ? -91.932 21.080 49.621 1.00 46.61 213 CYS D CA 1
ATOM 5258 C C . CYS E 2 213 ? -92.792 19.842 49.835 1.00 49.54 213 CYS D C 1
ATOM 5259 O O . CYS E 2 213 ? -92.907 19.352 50.956 1.00 51.24 213 CYS D O 1
ATOM 5262 N N . ASN E 2 214 ? -93.421 19.361 48.767 1.00 51.16 214 ASN D N 1
ATOM 5263 C CA . ASN E 2 214 ? -94.220 18.151 48.840 1.00 54.89 214 ASN D CA 1
ATOM 5264 C C . ASN E 2 214 ? -93.366 16.996 48.359 1.00 57.84 214 ASN D C 1
ATOM 5265 O O . ASN E 2 214 ? -93.044 16.899 47.175 1.00 59.58 214 ASN D O 1
ATOM 5270 N N . VAL E 2 215 ? -92.981 16.131 49.288 1.00 58.67 215 VAL D N 1
ATOM 5271 C CA . VAL E 2 215 ? -92.157 14.970 48.974 1.00 59.03 215 VAL D CA 1
ATOM 5272 C C . VAL E 2 215 ? -93.036 13.736 49.033 1.00 64.31 215 VAL D C 1
ATOM 5273 O O . VAL E 2 215 ? -93.642 13.459 50.065 1.00 65.80 215 VAL D O 1
ATOM 5277 N N . ASN E 2 216 ? -93.112 12.998 47.932 1.00 67.55 216 ASN D N 1
ATOM 5278 C CA . ASN E 2 216 ? -93.898 11.775 47.893 1.00 73.18 216 ASN D CA 1
ATOM 5279 C C . ASN E 2 216 ? -93.050 10.610 47.438 1.00 74.05 216 ASN D C 1
ATOM 5280 O O . ASN E 2 216 ? -92.436 10.653 46.378 1.00 72.00 216 ASN D O 1
ATOM 5285 N N . HIS E 2 217 ? -93.022 9.567 48.257 1.00 77.74 217 HIS D N 1
ATOM 5286 C CA . HIS E 2 217 ? -92.302 8.345 47.934 1.00 82.14 217 HIS D CA 1
ATOM 5287 C C . HIS E 2 217 ? -93.333 7.228 47.942 1.00 88.60 217 HIS D C 1
ATOM 5288 O O . HIS E 2 217 ? -93.529 6.537 48.944 1.00 90.01 217 HIS D O 1
ATOM 5295 N N . LYS E 2 218 ? -94.000 7.084 46.804 1.00 92.97 218 LYS D N 1
ATOM 5296 C CA . LYS E 2 218 ? -95.149 6.198 46.667 1.00 97.41 218 LYS D CA 1
ATOM 5297 C C . LYS E 2 218 ? -94.888 4.757 47.127 1.00 101.49 218 LYS D C 1
ATOM 5298 O O . LYS E 2 218 ? -95.750 4.161 47.773 1.00 101.42 218 LYS D O 1
ATOM 5304 N N . PRO E 2 219 ? -93.698 4.201 46.820 1.00 105.68 219 PRO D N 1
ATOM 5305 C CA . PRO E 2 219 ? -93.363 2.844 47.273 1.00 109.22 219 PRO D CA 1
ATOM 5306 C C . PRO E 2 219 ? -93.546 2.608 48.769 1.00 111.93 219 PRO D C 1
ATOM 5307 O O . PRO E 2 219 ? -94.092 1.576 49.160 1.00 115.14 219 PRO D O 1
ATOM 5311 N N . SER E 2 220 ? -93.075 3.545 49.587 1.00 110.09 220 SER D N 1
ATOM 5312 C CA . SER E 2 220 ? -93.170 3.432 51.041 1.00 108.11 220 SER D CA 1
ATOM 5313 C C . SER E 2 220 ? -94.413 4.147 51.567 1.00 108.23 220 SER D C 1
ATOM 5314 O O . SER E 2 220 ? -94.617 4.234 52.776 1.00 106.72 220 SER D O 1
ATOM 5317 N N . ASN E 2 221 ? -95.235 4.650 50.646 1.00 110.63 221 ASN D N 1
ATOM 5318 C CA . ASN E 2 221 ? -96.402 5.469 50.985 1.00 112.94 221 ASN D CA 1
ATOM 5319 C C . ASN E 2 221 ? -96.031 6.665 51.861 1.00 109.07 221 ASN D C 1
ATOM 5320 O O . ASN E 2 221 ? -96.843 7.149 52.652 1.00 109.68 221 ASN D O 1
ATOM 5325 N N . THR E 2 222 ? -94.799 7.144 51.704 1.00 103.59 222 THR D N 1
ATOM 5326 C CA . THR E 2 222 ? -94.334 8.304 52.453 1.00 97.41 222 THR D CA 1
ATOM 5327 C C . THR E 2 222 ? -94.716 9.569 51.703 1.00 90.94 222 THR D C 1
ATOM 5328 O O . THR E 2 222 ? -94.163 9.862 50.646 1.00 88.49 222 THR D O 1
ATOM 5332 N N . LYS E 2 223 ? -95.673 10.303 52.261 1.00 88.09 223 LYS D N 1
ATOM 5333 C CA . LYS E 2 223 ? -96.083 11.591 51.734 1.00 87.11 223 LYS D CA 1
ATOM 5334 C C . LYS E 2 223 ? -95.838 12.644 52.804 1.00 86.25 223 LYS D C 1
ATOM 5335 O O . LYS E 2 223 ? -96.478 12.630 53.856 1.00 87.10 223 LYS D O 1
ATOM 5341 N N . VAL E 2 224 ? -94.907 13.553 52.525 1.00 83.45 224 VAL D N 1
ATOM 5342 C CA . VAL E 2 224 ? -94.474 14.555 53.496 1.00 79.95 224 VAL D CA 1
ATOM 5343 C C . VAL E 2 224 ? -94.573 15.966 52.934 1.00 76.20 224 VAL D C 1
ATOM 5344 O O . VAL E 2 224 ? -94.202 16.221 51.785 1.00 73.90 224 VAL D O 1
ATOM 5348 N N . ASP E 2 225 ? -95.071 16.870 53.772 1.00 74.55 225 ASP D N 1
ATOM 5349 C CA . ASP E 2 225 ? -95.132 18.289 53.465 1.00 72.11 225 ASP D CA 1
ATOM 5350 C C . ASP E 2 225 ? -94.300 19.020 54.502 1.00 67.96 225 ASP D C 1
ATOM 5351 O O . ASP E 2 225 ? -94.442 18.786 55.702 1.00 67.70 225 ASP D O 1
ATOM 5356 N N . LYS E 2 226 ? -93.432 19.906 54.036 1.00 62.50 226 LYS D N 1
ATOM 5357 C CA . LYS E 2 226 ? -92.492 20.584 54.914 1.00 59.46 226 LYS D CA 1
ATOM 5358 C C . LYS E 2 226 ? -92.500 22.071 54.622 1.00 55.00 226 LYS D C 1
ATOM 5359 O O . LYS E 2 226 ? -92.157 22.493 53.518 1.00 53.77 226 LYS D O 1
ATOM 5365 N N . LYS E 2 227 ? -92.873 22.861 55.622 1.00 52.66 227 LYS D N 1
ATOM 5366 C CA . LYS E 2 227 ? -92.848 24.312 55.505 1.00 49.84 227 LYS D CA 1
ATOM 5367 C C . LYS E 2 227 ? -91.429 24.792 55.750 1.00 47.11 227 LYS D C 1
ATOM 5368 O O . LYS E 2 227 ? -90.828 24.463 56.767 1.00 50.76 227 LYS D O 1
ATOM 5374 N N . VAL E 2 228 ? -90.892 25.578 54.829 1.00 41.72 228 VAL D N 1
ATOM 5375 C CA . VAL E 2 228 ? -89.499 26.026 54.929 1.00 39.23 228 VAL D CA 1
ATOM 5376 C C . VAL E 2 228 ? -89.400 27.511 55.233 1.00 38.35 228 VAL D C 1
ATOM 5377 O O . VAL E 2 228 ? -89.824 28.335 54.421 1.00 40.13 228 VAL D O 1
ATOM 5381 N N . GLU E 2 229 ? -88.810 27.840 56.383 1.00 36.54 229 GLU D N 1
ATOM 5382 C CA . GLU E 2 229 ? -88.629 29.214 56.824 1.00 37.83 229 GLU D CA 1
ATOM 5383 C C . GLU E 2 229 ? -87.208 29.503 57.294 1.00 40.53 229 GLU D C 1
ATOM 5384 O O . GLU E 2 229 ? -86.475 28.584 57.654 1.00 45.05 229 GLU D O 1
ATOM 5390 N N . PRO E 2 230 ? -86.826 30.794 57.341 1.00 38.87 230 PRO D N 1
ATOM 5391 C CA . PRO E 2 230 ? -85.547 31.117 57.975 1.00 41.03 230 PRO D CA 1
ATOM 5392 C C . PRO E 2 230 ? -85.565 30.676 59.427 1.00 47.81 230 PRO D C 1
ATOM 5393 O O . PRO E 2 230 ? -86.638 30.427 59.975 1.00 47.63 230 PRO D O 1
ATOM 5397 N N . LYS E 2 231 ? -84.393 30.622 60.048 1.00 53.63 231 LYS D N 1
ATOM 5398 C CA . LYS E 2 231 ? -84.246 30.290 61.463 1.00 59.96 231 LYS D CA 1
ATOM 5399 C C . LYS E 2 231 ? -83.512 31.467 62.102 1.00 59.35 231 LYS D C 1
ATOM 5400 O O . LYS E 2 231 ? -82.566 31.995 61.517 1.00 59.52 231 LYS D O 1
ATOM 5406 N N . SER E 2 232 ? -83.938 31.885 63.286 1.00 58.34 232 SER D N 1
ATOM 5407 C CA . SER E 2 232 ? -83.305 33.012 63.970 1.00 59.72 232 SER D CA 1
ATOM 5408 C C . SER E 2 232 ? -81.841 32.723 64.323 1.00 59.07 232 SER D C 1
ATOM 5409 O O . SER E 2 232 ? -81.484 31.583 64.623 1.00 54.08 232 SER D O 1
ATOM 5412 N N . CYS E 2 233 ? -81.016 33.773 64.325 1.00 64.60 233 CYS D N 1
ATOM 5413 C CA . CYS E 2 233 ? -79.613 33.672 64.718 1.00 73.01 233 CYS D CA 1
ATOM 5414 C C . CYS E 2 233 ? -79.481 34.055 66.186 1.00 77.95 233 CYS D C 1
ATOM 5415 O O . CYS E 2 233 ? -79.836 35.167 66.577 1.00 79.08 233 CYS D O 1
ATOM 5418 N N . ASP E 2 234 ? -78.965 33.129 66.991 1.00 80.24 234 ASP D N 1
ATOM 5419 C CA . ASP E 2 234 ? -78.971 33.264 68.443 1.00 81.10 234 ASP D CA 1
ATOM 5420 C C . ASP E 2 234 ? -77.570 33.112 69.015 1.00 81.83 234 ASP D C 1
ATOM 5421 O O . ASP E 2 234 ? -76.893 34.100 69.292 1.00 81.93 234 ASP D O 1
ATOM 5426 N N . ASP F 3 1 ? -68.052 42.457 4.394 1.00 54.04 1 ASP L N 1
ATOM 5427 C CA . ASP F 3 1 ? -67.558 41.123 3.970 1.00 54.02 1 ASP L CA 1
ATOM 5428 C C . ASP F 3 1 ? -68.683 40.095 4.117 1.00 48.46 1 ASP L C 1
ATOM 5429 O O . ASP F 3 1 ? -69.721 40.368 4.723 1.00 48.04 1 ASP L O 1
ATOM 5434 N N . ILE F 3 2 ? -68.480 38.910 3.559 1.00 41.80 2 ILE L N 1
ATOM 5435 C CA . ILE F 3 2 ? -69.497 37.884 3.622 1.00 36.42 2 ILE L CA 1
ATOM 5436 C C . ILE F 3 2 ? -69.365 37.126 4.938 1.00 34.43 2 ILE L C 1
ATOM 5437 O O . ILE F 3 2 ? -68.265 36.737 5.342 1.00 31.20 2 ILE L O 1
ATOM 5442 N N . GLN F 3 3 ? -70.501 36.918 5.592 1.00 33.77 3 GLN L N 1
ATOM 5443 C CA . GLN F 3 3 ? -70.566 36.246 6.884 1.00 34.06 3 GLN L CA 1
ATOM 5444 C C . GLN F 3 3 ? -71.056 34.829 6.690 1.00 29.85 3 GLN L C 1
ATOM 5445 O O . GLN F 3 3 ? -71.979 34.581 5.914 1.00 27.14 3 GLN L O 1
ATOM 5451 N N . LEU F 3 4 ? -70.429 33.900 7.399 1.00 30.72 4 LEU L N 1
ATOM 5452 C CA . LEU F 3 4 ? -70.770 32.487 7.355 1.00 31.55 4 LEU L CA 1
ATOM 5453 C C . LEU F 3 4 ? -71.124 32.041 8.759 1.00 33.22 4 LEU L C 1
ATOM 5454 O O . LEU F 3 4 ? -70.478 32.450 9.720 1.00 35.39 4 LEU L O 1
ATOM 5459 N N . THR F 3 5 ? -72.148 31.212 8.887 1.00 32.70 5 THR L N 1
ATOM 5460 C CA . THR F 3 5 ? -72.421 30.542 10.146 1.00 32.13 5 THR L CA 1
ATOM 5461 C C . THR F 3 5 ? -72.301 29.047 9.877 1.00 29.27 5 THR L C 1
ATOM 5462 O O . THR F 3 5 ? -72.472 28.610 8.741 1.00 28.80 5 THR L O 1
ATOM 5466 N N . GLN F 3 6 ? -71.973 28.276 10.909 1.00 27.17 6 GLN L N 1
ATOM 5467 C CA . GLN F 3 6 ? -71.930 26.824 10.805 1.00 28.02 6 GLN L CA 1
ATOM 5468 C C . GLN F 3 6 ? -72.842 26.242 11.873 1.00 28.42 6 GLN L C 1
ATOM 5469 O O . GLN F 3 6 ? -72.911 26.772 12.980 1.00 29.90 6 GLN L O 1
ATOM 5475 N N . SER F 3 7 ? -73.547 25.170 11.549 1.00 26.51 7 SER L N 1
ATOM 5476 C CA . SER F 3 7 ? -74.356 24.484 12.542 1.00 28.95 7 SER L CA 1
ATOM 5477 C C . SER F 3 7 ? -74.217 22.971 12.423 1.00 29.62 7 SER L C 1
ATOM 5478 O O . SER F 3 7 ? -74.203 22.438 11.292 1.00 29.17 7 SER L O 1
ATOM 5481 N N . PRO F 3 8 ? -74.127 22.268 13.576 1.00 26.16 8 PRO L N 1
ATOM 5482 C CA . PRO F 3 8 ? -74.091 22.802 14.943 1.00 25.21 8 PRO L CA 1
ATOM 5483 C C . PRO F 3 8 ? -72.703 23.336 15.273 1.00 26.90 8 PRO L C 1
ATOM 5484 O O . PRO F 3 8 ? -71.839 23.365 14.386 1.00 25.13 8 PRO L O 1
ATOM 5488 N N . SER F 3 9 ? -72.473 23.725 16.521 1.00 25.95 9 SER L N 1
ATOM 5489 C CA . SER F 3 9 ? -71.139 24.160 16.954 1.00 28.97 9 SER L CA 1
ATOM 5490 C C . SER F 3 9 ? -70.287 22.964 17.364 1.00 30.17 9 SER L C 1
ATOM 5491 O O . SER F 3 9 ? -69.063 22.963 17.221 1.00 28.81 9 SER L O 1
ATOM 5494 N N . SER F 3 10 ? -70.943 21.948 17.908 1.00 29.09 10 SER L N 1
ATOM 5495 C CA . SER F 3 10 ? -70.280 20.689 18.215 1.00 28.84 10 SER L CA 1
ATOM 5496 C C . SER F 3 10 ? -71.318 19.600 18.111 1.00 27.87 10 SER L C 1
ATOM 5497 O O . SER F 3 10 ? -72.509 19.846 18.364 1.00 23.47 10 SER L O 1
ATOM 5500 N N . LEU F 3 11 ? -70.894 18.408 17.722 1.00 24.31 11 LEU L N 1
ATOM 5501 C CA . LEU F 3 11 ? -71.803 17.270 17.727 1.00 27.73 11 LEU L CA 1
ATOM 5502 C C . LEU F 3 11 ? -71.029 16.035 18.121 1.00 27.55 11 LEU L C 1
ATOM 5503 O O . LEU F 3 11 ? -69.801 15.966 17.964 1.00 26.16 11 LEU L O 1
ATOM 5508 N N . SER F 3 12 ? -71.742 15.043 18.618 1.00 26.97 12 SER L N 1
ATOM 5509 C CA . SER F 3 12 ? -71.139 13.730 18.799 1.00 27.34 12 SER L CA 1
ATOM 5510 C C . SER F 3 12 ? -71.983 12.707 18.055 1.00 27.13 12 SER L C 1
ATOM 5511 O O . SER F 3 12 ? -73.209 12.864 17.927 1.00 25.55 12 SER L O 1
ATOM 5514 N N . ALA F 3 13 ? -71.332 11.663 17.558 1.00 27.01 13 ALA L N 1
ATOM 5515 C CA . ALA F 3 13 ? -72.041 10.538 16.963 1.00 28.89 13 ALA L CA 1
ATOM 5516 C C . ALA F 3 13 ? -71.182 9.277 17.095 1.00 32.35 13 ALA L C 1
ATOM 5517 O O . ALA F 3 13 ? -70.011 9.357 17.476 1.00 32.24 13 ALA L O 1
ATOM 5519 N N . SER F 3 14 ? -71.767 8.128 16.775 1.00 34.07 14 SER L N 1
ATOM 5520 C CA . SER F 3 14 ? -71.093 6.845 16.895 1.00 35.67 14 SER L CA 1
ATOM 5521 C C . SER F 3 14 ? -70.319 6.530 15.632 1.00 34.78 14 SER L C 1
ATOM 5522 O O . SER F 3 14 ? -70.617 7.059 14.568 1.00 34.45 14 SER L O 1
ATOM 5525 N N . VAL F 3 15 ? -69.355 5.625 15.744 1.00 35.58 15 VAL L N 1
ATOM 5526 C CA . VAL F 3 15 ? -68.634 5.132 14.583 1.00 36.46 15 VAL L CA 1
ATOM 5527 C C . VAL F 3 15 ? -69.625 4.477 13.618 1.00 34.76 15 VAL L C 1
ATOM 5528 O O . VAL F 3 15 ? -70.509 3.729 14.046 1.00 34.34 15 VAL L O 1
ATOM 5532 N N . GLY F 3 16 ? -69.495 4.787 12.330 1.00 34.10 16 GLY L N 1
ATOM 5533 C CA . GLY F 3 16 ? -70.386 4.248 11.315 1.00 34.06 16 GLY L CA 1
ATOM 5534 C C . GLY F 3 16 ? -71.593 5.130 11.039 1.00 36.29 16 GLY L C 1
ATOM 5535 O O . GLY F 3 16 ? -72.291 4.931 10.050 1.00 39.95 16 GLY L O 1
ATOM 5536 N N . ASP F 3 17 ? -71.848 6.109 11.899 1.00 36.16 17 ASP L N 1
ATOM 5537 C CA . ASP F 3 17 ? -72.978 7.027 11.687 1.00 33.41 17 ASP L CA 1
ATOM 5538 C C . ASP F 3 17 ? -72.751 8.005 10.528 1.00 31.19 17 ASP L C 1
ATOM 5539 O O . ASP F 3 17 ? -71.617 8.346 10.192 1.00 33.76 17 ASP L O 1
ATOM 5544 N N . ARG F 3 18 ? -73.846 8.432 9.913 1.00 29.92 18 ARG L N 1
ATOM 5545 C CA . ARG F 3 18 ? -73.832 9.498 8.922 1.00 32.41 18 ARG L CA 1
ATOM 5546 C C . ARG F 3 18 ? -74.065 10.812 9.649 1.00 31.74 18 ARG L C 1
ATOM 5547 O O . ARG F 3 18 ? -75.002 10.938 10.442 1.00 33.02 18 ARG L O 1
ATOM 5555 N N . VAL F 3 19 ? -73.233 11.800 9.368 1.00 30.63 19 VAL L N 1
ATOM 5556 C CA . VAL F 3 19 ? -73.252 13.050 10.106 1.00 33.75 19 VAL L CA 1
ATOM 5557 C C . VAL F 3 19 ? -73.156 14.222 9.133 1.00 32.41 19 VAL L C 1
ATOM 5558 O O . VAL F 3 19 ? -72.411 14.150 8.152 1.00 32.32 19 VAL L O 1
ATOM 5562 N N . THR F 3 20 ? -73.897 15.297 9.400 1.00 30.97 20 THR L N 1
ATOM 5563 C CA . THR F 3 20 ? -73.887 16.487 8.535 1.00 30.87 20 THR L CA 1
ATOM 5564 C C . THR F 3 20 ? -73.620 17.788 9.301 1.00 29.86 20 THR L C 1
ATOM 5565 O O . THR F 3 20 ? -74.212 18.046 10.345 1.00 29.41 20 THR L O 1
ATOM 5569 N N . ILE F 3 21 ? -72.717 18.596 8.761 1.00 25.58 21 ILE L N 1
ATOM 5570 C CA . ILE F 3 21 ? -72.455 19.938 9.239 1.00 26.94 21 ILE L CA 1
ATOM 5571 C C . ILE F 3 21 ? -72.925 20.908 8.171 1.00 26.01 21 ILE L C 1
ATOM 5572 O O . ILE F 3 21 ? -72.709 20.686 6.988 1.00 27.12 21 ILE L O 1
ATOM 5577 N N . THR F 3 22 ? -73.537 22.005 8.592 1.00 27.41 22 THR L N 1
ATOM 5578 C CA . THR F 3 22 ? -74.179 22.951 7.694 1.00 25.32 22 THR L CA 1
ATOM 5579 C C . THR F 3 22 ? -73.477 24.300 7.737 1.00 25.87 22 THR L C 1
ATOM 5580 O O . THR F 3 22 ? -73.149 24.790 8.805 1.00 26.49 22 THR L O 1
ATOM 5584 N N . CYS F 3 23 ? -73.259 24.892 6.571 1.00 24.96 23 CYS L N 1
ATOM 5585 C CA . CYS F 3 23 ? -72.671 26.223 6.453 1.00 26.84 23 CYS L CA 1
ATOM 5586 C C . CYS F 3 23 ? -73.733 27.114 5.815 1.00 27.39 23 CYS L C 1
ATOM 5587 O O . CYS F 3 23 ? -74.419 26.684 4.886 1.00 29.62 23 CYS L O 1
ATOM 5590 N N . ARG F 3 24 ? -73.905 28.312 6.315 1.00 26.32 24 ARG L N 1
ATOM 5591 C CA . ARG F 3 24 ? -74.838 29.219 5.679 1.00 26.51 24 ARG L CA 1
ATOM 5592 C C . ARG F 3 24 ? -74.193 30.610 5.463 1.00 29.20 24 ARG L C 1
ATOM 5593 O O . ARG F 3 24 ? -73.597 31.137 6.372 1.00 31.00 24 ARG L O 1
ATOM 5601 N N . ALA F 3 25 ? -74.311 31.171 4.267 1.00 27.74 25 ALA L N 1
ATOM 5602 C CA . ALA F 3 25 ? -73.669 32.435 3.918 1.00 25.44 25 ALA L CA 1
ATOM 5603 C C . ALA F 3 25 ? -74.680 33.585 3.863 1.00 28.86 25 ALA L C 1
ATOM 5604 O O . ALA F 3 25 ? -75.879 33.362 3.671 1.00 26.36 25 ALA L O 1
ATOM 5606 N N . SER F 3 26 ? -74.190 34.813 4.046 1.00 28.15 26 SER L N 1
ATOM 5607 C CA . SER F 3 26 ? -75.046 35.993 4.141 1.00 27.91 26 SER L CA 1
ATOM 5608 C C . SER F 3 26 ? -75.544 36.412 2.767 1.00 25.76 26 SER L C 1
ATOM 5609 O O . SER F 3 26 ? -76.436 37.239 2.638 1.00 24.40 26 SER L O 1
ATOM 5612 N N . GLN F 3 27 ? -74.948 35.859 1.723 1.00 26.14 27 GLN L N 1
ATOM 5613 C CA . GLN F 3 27 ? -75.463 36.086 0.385 1.00 26.61 27 GLN L CA 1
ATOM 5614 C C . GLN F 3 27 ? -75.220 34.826 -0.402 1.00 24.57 27 GLN L C 1
ATOM 5615 O O . GLN F 3 27 ? -74.510 33.935 0.062 1.00 26.72 27 GLN L O 1
ATOM 5621 N N . SER F 3 28 ? -75.783 34.746 -1.601 1.00 19.65 28 SER L N 1
ATOM 5622 C CA . SER F 3 28 ? -75.531 33.595 -2.459 1.00 19.95 28 SER L CA 1
ATOM 5623 C C . SER F 3 28 ? -74.084 33.691 -2.942 1.00 24.03 28 SER L C 1
ATOM 5624 O O . SER F 3 28 ? -73.646 34.758 -3.387 1.00 22.06 28 SER L O 1
ATOM 5627 N N . ILE F 3 29 ? -73.351 32.586 -2.834 1.00 24.51 29 ILE L N 1
ATOM 5628 C CA . ILE F 3 29 ? -71.971 32.509 -3.296 1.00 23.01 29 ILE L CA 1
ATOM 5629 C C . ILE F 3 29 ? -71.805 31.386 -4.319 1.00 24.96 29 ILE L C 1
ATOM 5630 O O . ILE F 3 29 ? -70.693 30.921 -4.580 1.00 26.84 29 ILE L O 1
ATOM 5635 N N . GLY F 3 30 ? -72.907 30.972 -4.941 1.00 24.92 30 GLY L N 1
ATOM 5636 C CA . GLY F 3 30 ? -72.872 29.915 -5.936 1.00 23.29 30 GLY L CA 1
ATOM 5637 C C . GLY F 3 30 ? -72.266 28.647 -5.372 1.00 23.85 30 GLY L C 1
ATOM 5638 O O . GLY F 3 30 ? -72.744 28.146 -4.362 1.00 24.91 30 GLY L O 1
ATOM 5639 N N . SER F 3 31 ? -71.201 28.143 -5.989 1.00 22.94 31 SER L N 1
ATOM 5640 C CA . SER F 3 31 ? -70.523 26.938 -5.507 1.00 24.03 31 SER L CA 1
ATOM 5641 C C . SER F 3 31 ? -69.167 27.290 -4.941 1.00 25.80 31 SER L C 1
ATOM 5642 O O . SER F 3 31 ? -68.290 26.421 -4.802 1.00 25.52 31 SER L O 1
ATOM 5645 N N . TYR F 3 32 ? -68.974 28.572 -4.650 1.00 24.81 32 TYR L N 1
ATOM 5646 C CA . TYR F 3 32 ? -67.668 29.080 -4.281 1.00 24.18 32 TYR L CA 1
ATOM 5647 C C . TYR F 3 32 ? -67.474 28.906 -2.788 1.00 25.72 32 TYR L C 1
ATOM 5648 O O . TYR F 3 32 ? -67.484 29.884 -2.014 1.00 25.05 32 TYR L O 1
ATOM 5657 N N . LEU F 3 33 ? -67.301 27.646 -2.389 1.00 25.91 33 LEU L N 1
ATOM 5658 C CA . LEU F 3 33 ? -67.221 27.287 -0.971 1.00 25.93 33 LEU L CA 1
ATOM 5659 C C . LEU F 3 33 ? -66.283 26.109 -0.772 1.00 24.11 33 LEU L C 1
ATOM 5660 O O . LEU F 3 33 ? -66.331 25.152 -1.530 1.00 26.15 33 LEU L O 1
ATOM 5665 N N . ASN F 3 34 ? -65.436 26.174 0.248 1.00 24.69 34 ASN L N 1
ATOM 5666 C CA . ASN F 3 34 ? -64.492 25.101 0.537 1.00 24.41 34 ASN L CA 1
ATOM 5667 C C . ASN F 3 34 ? -64.762 24.546 1.915 1.00 25.03 34 ASN L C 1
ATOM 5668 O O . ASN F 3 34 ? -65.365 25.226 2.728 1.00 26.99 34 ASN L O 1
ATOM 5673 N N . TRP F 3 35 ? -64.325 23.310 2.169 1.00 22.73 35 TRP L N 1
ATOM 5674 C CA . TRP F 3 35 ? -64.343 22.725 3.510 1.00 24.27 35 TRP L CA 1
ATOM 5675 C C . TRP F 3 35 ? -62.936 22.296 3.910 1.00 25.15 35 TRP L C 1
ATOM 5676 O O . TRP F 3 35 ? -62.188 21.781 3.085 1.00 24.11 35 TRP L O 1
ATOM 5687 N N . TYR F 3 36 ? -62.587 22.510 5.178 1.00 25.88 36 TYR L N 1
ATOM 5688 C CA . TYR F 3 36 ? -61.290 22.118 5.720 1.00 24.54 36 TYR L CA 1
ATOM 5689 C C . TYR F 3 36 ? -61.502 21.318 6.982 1.00 24.93 36 TYR L C 1
ATOM 5690 O O . TYR F 3 36 ? -62.529 21.461 7.658 1.00 25.49 36 TYR L O 1
ATOM 5699 N N . GLN F 3 37 ? -60.516 20.492 7.304 1.00 23.33 37 GLN L N 1
ATOM 5700 C CA . GLN F 3 37 ? -60.487 19.737 8.548 1.00 22.68 37 GLN L CA 1
ATOM 5701 C C . GLN F 3 37 ? -59.267 20.145 9.336 1.00 23.73 37 GLN L C 1
ATOM 5702 O O . GLN F 3 37 ? -58.162 20.253 8.788 1.00 27.61 37 GLN L O 1
ATOM 5708 N N . GLN F 3 38 ? -59.444 20.367 10.625 1.00 20.62 38 GLN L N 1
ATOM 5709 C CA . GLN F 3 38 ? -58.293 20.579 11.485 1.00 26.18 38 GLN L CA 1
ATOM 5710 C C . GLN F 3 38 ? -58.327 19.585 12.625 1.00 28.26 38 GLN L C 1
ATOM 5711 O O . GLN F 3 38 ? -59.273 19.546 13.430 1.00 28.18 38 GLN L O 1
ATOM 5717 N N . LYS F 3 39 ? -57.303 18.748 12.652 1.00 32.46 39 LYS L N 1
ATOM 5718 C CA . LYS F 3 39 ? -57.088 17.829 13.752 1.00 36.88 39 LYS L CA 1
ATOM 5719 C C . LYS F 3 39 ? -56.241 18.543 14.797 1.00 38.97 39 LYS L C 1
ATOM 5720 O O . LYS F 3 39 ? -55.454 19.428 14.470 1.00 38.82 39 LYS L O 1
ATOM 5726 N N . PRO F 3 40 ? -56.427 18.197 16.072 1.00 45.23 40 PRO L N 1
ATOM 5727 C CA . PRO F 3 40 ? -55.668 18.903 17.113 1.00 47.75 40 PRO L CA 1
ATOM 5728 C C . PRO F 3 40 ? -54.163 18.745 16.952 1.00 49.57 40 PRO L C 1
ATOM 5729 O O . PRO F 3 40 ? -53.695 17.630 16.726 1.00 50.03 40 PRO L O 1
ATOM 5733 N N . GLY F 3 41 ? -53.427 19.848 17.067 1.00 51.47 41 GLY L N 1
ATOM 5734 C CA . GLY F 3 41 ? -51.982 19.840 16.924 1.00 52.86 41 GLY L CA 1
ATOM 5735 C C . GLY F 3 41 ? -51.509 19.940 15.482 1.00 53.65 41 GLY L C 1
ATOM 5736 O O . GLY F 3 41 ? -50.306 19.971 15.240 1.00 54.94 41 GLY L O 1
ATOM 5737 N N . LYS F 3 42 ? -52.446 20.001 14.532 1.00 52.89 42 LYS L N 1
ATOM 5738 C CA . LYS F 3 42 ? -52.115 20.007 13.101 1.00 51.84 42 LYS L CA 1
ATOM 5739 C C . LYS F 3 42 ? -52.631 21.243 12.361 1.00 45.17 42 LYS L C 1
ATOM 5740 O O . LYS F 3 42 ? -53.619 21.879 12.754 1.00 43.36 42 LYS L O 1
ATOM 5746 N N . ALA F 3 43 ? -51.969 21.548 11.250 1.00 37.38 43 ALA L N 1
ATOM 5747 C CA . ALA F 3 43 ? -52.409 22.593 10.359 1.00 31.43 43 ALA L CA 1
ATOM 5748 C C . ALA F 3 43 ? -53.695 22.082 9.720 1.00 30.60 43 ALA L C 1
ATOM 5749 O O . ALA F 3 43 ? -53.895 20.867 9.630 1.00 30.48 43 ALA L O 1
ATOM 5751 N N . PRO F 3 44 ? -54.579 22.990 9.276 1.00 31.63 44 PRO L N 1
ATOM 5752 C CA . PRO F 3 44 ? -55.787 22.600 8.535 1.00 30.51 44 PRO L CA 1
ATOM 5753 C C . PRO F 3 44 ? -55.479 21.874 7.225 1.00 29.16 44 PRO L C 1
ATOM 5754 O O . PRO F 3 44 ? -54.432 22.137 6.635 1.00 27.72 44 PRO L O 1
ATOM 5758 N N . LYS F 3 45 ? -56.397 21.012 6.780 1.00 30.47 45 LYS L N 1
ATOM 5759 C CA . LYS F 3 45 ? -56.290 20.263 5.524 1.00 33.83 45 LYS L CA 1
ATOM 5760 C C . LYS F 3 45 ? -57.540 20.536 4.693 1.00 27.62 45 LYS L C 1
ATOM 5761 O O . LYS F 3 45 ? -58.662 20.484 5.219 1.00 25.94 45 LYS L O 1
ATOM 5767 N N . LEU F 3 46 ? -57.350 20.777 3.404 1.00 21.59 46 LEU L N 1
ATOM 5768 C CA . LEU F 3 46 ? -58.446 21.008 2.475 1.00 24.25 46 LEU L CA 1
ATOM 5769 C C . LEU F 3 46 ? -59.117 19.678 2.161 1.00 27.61 46 LEU L C 1
ATOM 5770 O O . LEU F 3 46 ? -58.431 18.711 1.836 1.00 23.60 46 LEU L O 1
ATOM 5775 N N . LEU F 3 47 ? -60.444 19.620 2.293 1.00 26.16 47 LEU L N 1
ATOM 5776 C CA . LEU F 3 47 ? -61.208 18.390 2.013 1.00 26.97 47 LEU L CA 1
ATOM 5777 C C . LEU F 3 47 ? -61.985 18.522 0.714 1.00 27.71 47 LEU L C 1
ATOM 5778 O O . LEU F 3 47 ? -62.062 17.594 -0.093 1.00 29.61 47 LEU L O 1
ATOM 5783 N N . ILE F 3 48 ? -62.581 19.686 0.530 1.00 26.26 48 ILE L N 1
ATOM 5784 C CA . ILE F 3 48 ? -63.506 19.888 -0.567 1.00 25.85 48 ILE L CA 1
ATOM 5785 C C . ILE F 3 48 ? -63.393 21.317 -1.087 1.00 25.12 48 ILE L C 1
ATOM 5786 O O . ILE F 3 48 ? -63.257 22.251 -0.296 1.00 21.27 48 ILE L O 1
ATOM 5791 N N . TYR F 3 49 ? -63.453 21.486 -2.407 1.00 23.30 49 TYR L N 1
ATOM 5792 C CA . TYR F 3 49 ? -63.507 22.818 -2.998 1.00 24.45 49 TYR L CA 1
ATOM 5793 C C . TYR F 3 49 ? -64.583 22.864 -4.069 1.00 25.87 49 TYR L C 1
ATOM 5794 O O . TYR F 3 49 ? -65.058 21.819 -4.518 1.00 26.61 49 TYR L O 1
ATOM 5803 N N . ALA F 3 50 ? -64.963 24.067 -4.488 1.00 25.70 50 ALA L N 1
ATOM 5804 C CA . ALA F 3 50 ? -66.091 24.233 -5.405 1.00 27.49 50 ALA L CA 1
ATOM 5805 C C . ALA F 3 50 ? -67.353 23.536 -4.858 1.00 27.65 50 ALA L C 1
ATOM 5806 O O . ALA F 3 50 ? -68.136 22.967 -5.625 1.00 30.60 50 ALA L O 1
ATOM 5808 N N . ALA F 3 51 ? -67.499 23.538 -3.535 1.00 24.86 51 ALA L N 1
ATOM 5809 C CA . ALA F 3 51 ? -68.696 23.033 -2.818 1.00 29.27 51 ALA L CA 1
ATOM 5810 C C . ALA F 3 51 ? -68.825 21.511 -2.766 1.00 31.42 51 ALA L C 1
ATOM 5811 O O . ALA F 3 51 ? -69.316 20.983 -1.777 1.00 31.73 51 ALA L O 1
ATOM 5813 N N . SER F 3 52 ? -68.409 20.810 -3.816 1.00 29.05 52 SER L N 1
ATOM 5814 C CA . SER F 3 52 ? -68.620 19.355 -3.873 1.00 31.70 52 SER L CA 1
ATOM 5815 C C . SER F 3 52 ? -67.434 18.572 -4.425 1.00 30.10 52 SER L C 1
ATOM 5816 O O . SER F 3 52 ? -67.430 17.348 -4.372 1.00 30.95 52 SER L O 1
ATOM 5819 N N . THR F 3 53 ? -66.438 19.245 -4.986 1.00 31.06 53 THR L N 1
ATOM 5820 C CA . THR F 3 53 ? -65.292 18.524 -5.544 1.00 31.00 53 THR L CA 1
ATOM 5821 C C . THR F 3 53 ? -64.360 18.054 -4.433 1.00 32.31 53 THR L C 1
ATOM 5822 O O . THR F 3 53 ? -63.812 18.849 -3.672 1.00 31.77 53 THR L O 1
ATOM 5826 N N . LEU F 3 54 ? -64.160 16.748 -4.372 1.00 32.85 54 LEU L N 1
ATOM 5827 C CA . LEU F 3 54 ? -63.300 16.165 -3.365 1.00 36.38 54 LEU L CA 1
ATOM 5828 C C . LEU F 3 54 ? -61.827 16.298 -3.781 1.00 37.75 54 LEU L C 1
ATOM 5829 O O . LEU F 3 54 ? -61.468 16.060 -4.927 1.00 38.97 54 LEU L O 1
ATOM 5834 N N . GLN F 3 55 ? -60.977 16.719 -2.854 1.00 36.80 55 GLN L N 1
ATOM 5835 C CA . GLN F 3 55 ? -59.553 16.867 -3.142 1.00 37.07 55 GLN L CA 1
ATOM 5836 C C . GLN F 3 55 ? -58.858 15.509 -3.110 1.00 36.43 55 GLN L C 1
ATOM 5837 O O . GLN F 3 55 ? -59.231 14.655 -2.314 1.00 34.42 55 GLN L O 1
ATOM 5843 N N . SER F 3 56 ? -57.848 15.319 -3.963 1.00 39.39 56 SER L N 1
ATOM 5844 C CA . SER F 3 56 ? -57.059 14.085 -3.984 1.00 41.70 56 SER L CA 1
ATOM 5845 C C . SER F 3 56 ? -56.573 13.716 -2.582 1.00 39.14 56 SER L C 1
ATOM 5846 O O . SER F 3 56 ? -56.090 14.582 -1.850 1.00 38.69 56 SER L O 1
ATOM 5849 N N . GLY F 3 57 ? -56.682 12.442 -2.210 1.00 39.41 57 GLY L N 1
ATOM 5850 C CA . GLY F 3 57 ? -56.203 11.974 -0.912 1.00 41.41 57 GLY L CA 1
ATOM 5851 C C . GLY F 3 57 ? -57.240 12.038 0.211 1.00 44.14 57 GLY L C 1
ATOM 5852 O O . GLY F 3 57 ? -56.963 11.628 1.341 1.00 46.13 57 GLY L O 1
ATOM 5853 N N . VAL F 3 58 ? -58.430 12.554 -0.090 1.00 38.85 58 VAL L N 1
ATOM 5854 C CA . VAL F 3 58 ? -59.509 12.618 0.893 1.00 36.90 58 VAL L CA 1
ATOM 5855 C C . VAL F 3 58 ? -60.430 11.404 0.736 1.00 36.77 58 VAL L C 1
ATOM 5856 O O . VAL F 3 58 ? -60.844 11.089 -0.375 1.00 34.95 58 VAL L O 1
ATOM 5860 N N . PRO F 3 59 ? -60.739 10.707 1.843 1.00 39.20 59 PRO L N 1
ATOM 5861 C CA . PRO F 3 59 ? -61.619 9.534 1.745 1.00 40.35 59 PRO L CA 1
ATOM 5862 C C . PRO F 3 59 ? -62.986 9.832 1.121 1.00 42.06 59 PRO L C 1
ATOM 5863 O O . PRO F 3 59 ? -63.551 10.911 1.330 1.00 43.77 59 PRO L O 1
ATOM 5867 N N . SER F 3 60 ? -63.508 8.846 0.402 1.00 41.00 60 SER L N 1
ATOM 5868 C CA . SER F 3 60 ? -64.778 8.929 -0.310 1.00 43.53 60 SER L CA 1
ATOM 5869 C C . SER F 3 60 ? -65.977 9.191 0.605 1.00 38.17 60 SER L C 1
ATOM 5870 O O . SER F 3 60 ? -67.022 9.635 0.145 1.00 38.91 60 SER L O 1
ATOM 5873 N N . ARG F 3 61 ? -65.838 8.889 1.890 1.00 35.44 61 ARG L N 1
ATOM 5874 C CA . ARG F 3 61 ? -66.941 9.059 2.823 1.00 36.38 61 ARG L CA 1
ATOM 5875 C C . ARG F 3 61 ? -67.253 10.537 3.111 1.00 36.81 61 ARG L C 1
ATOM 5876 O O . ARG F 3 61 ? -68.324 10.858 3.648 1.00 34.00 61 ARG L O 1
ATOM 5884 N N . PHE F 3 62 ? -66.322 11.428 2.753 1.00 35.29 62 PHE L N 1
ATOM 5885 C CA . PHE F 3 62 ? -66.578 12.870 2.796 1.00 36.81 62 PHE L CA 1
ATOM 5886 C C . PHE F 3 62 ? -67.270 13.314 1.510 1.00 35.87 62 PHE L C 1
ATOM 5887 O O . PHE F 3 62 ? -66.842 12.959 0.412 1.00 37.81 62 PHE L O 1
ATOM 5895 N N . SER F 3 63 ? -68.347 14.081 1.652 1.00 32.08 63 SER L N 1
ATOM 5896 C CA . SER F 3 63 ? -69.022 14.648 0.505 1.00 30.26 63 SER L CA 1
ATOM 5897 C C . SER F 3 63 ? -69.564 16.034 0.844 1.00 31.79 63 SER L C 1
ATOM 5898 O O . SER F 3 63 ? -70.022 16.295 1.955 1.00 30.42 63 SER L O 1
ATOM 5901 N N . GLY F 3 64 ? -69.528 16.915 -0.146 1.00 30.76 64 GLY L N 1
ATOM 5902 C CA . GLY F 3 64 ? -70.041 18.255 0.008 1.00 30.69 64 GLY L CA 1
ATOM 5903 C C . GLY F 3 64 ? -71.177 18.445 -0.961 1.00 30.63 64 GLY L C 1
ATOM 5904 O O . GLY F 3 64 ? -71.163 17.882 -2.054 1.00 31.14 64 GLY L O 1
ATOM 5905 N N . SER F 3 65 ? -72.172 19.224 -0.560 1.00 27.95 65 SER L N 1
ATOM 5906 C CA . SER F 3 65 ? -73.266 19.538 -1.451 1.00 29.02 65 SER L CA 1
ATOM 5907 C C . SER F 3 65 ? -73.823 20.894 -1.095 1.00 31.33 65 SER L C 1
ATOM 5908 O O . SER F 3 65 ? -73.442 21.503 -0.083 1.00 29.25 65 SER L O 1
ATOM 5911 N N . GLY F 3 66 ? -74.715 21.383 -1.943 1.00 32.84 66 GLY L N 1
ATOM 5912 C CA . GLY F 3 66 ? -75.384 22.631 -1.684 1.00 35.04 66 GLY L CA 1
ATOM 5913 C C . GLY F 3 66 ? -74.862 23.680 -2.619 1.00 38.39 66 GLY L C 1
ATOM 5914 O O . GLY F 3 66 ? -73.739 23.592 -3.102 1.00 40.09 66 GLY L O 1
ATOM 5915 N N . SER F 3 67 ? -75.677 24.692 -2.870 1.00 39.98 67 SER L N 1
ATOM 5916 C CA . SER F 3 67 ? -75.292 25.770 -3.770 1.00 41.53 67 SER L CA 1
ATOM 5917 C C . SER F 3 67 ? -76.060 27.017 -3.347 1.00 38.73 67 SER L C 1
ATOM 5918 O O . SER F 3 67 ? -77.181 26.910 -2.857 1.00 40.15 67 SER L O 1
ATOM 5921 N N . GLY F 3 68 ? -75.443 28.187 -3.491 1.00 32.22 68 GLY L N 1
ATOM 5922 C CA . GLY F 3 68 ? -76.119 29.433 -3.203 1.00 28.66 68 GLY L CA 1
ATOM 5923 C C . GLY F 3 68 ? -75.811 29.874 -1.794 1.00 28.60 68 GLY L C 1
ATOM 5924 O O . GLY F 3 68 ? -74.710 30.350 -1.526 1.00 26.10 68 GLY L O 1
ATOM 5925 N N . THR F 3 69 ? -76.769 29.705 -0.887 1.00 25.98 69 THR L N 1
ATOM 5926 C CA . THR F 3 69 ? -76.607 30.212 0.466 1.00 26.48 69 THR L CA 1
ATOM 5927 C C . THR F 3 69 ? -76.314 29.132 1.490 1.00 28.18 69 THR L C 1
ATOM 5928 O O . THR F 3 69 ? -75.696 29.416 2.522 1.00 31.51 69 THR L O 1
ATOM 5932 N N . ASP F 3 70 ? -76.747 27.900 1.221 1.00 28.96 70 ASP L N 1
ATOM 5933 C CA . ASP F 3 70 ? -76.660 26.806 2.203 1.00 29.21 70 ASP L CA 1
ATOM 5934 C C . ASP F 3 70 ? -75.844 25.628 1.682 1.00 26.07 70 ASP L C 1
ATOM 5935 O O . ASP F 3 70 ? -75.995 25.223 0.544 1.00 28.47 70 ASP L O 1
ATOM 5940 N N . PHE F 3 71 ? -75.031 25.045 2.546 1.00 24.66 71 PHE L N 1
ATOM 5941 C CA . PHE F 3 71 ? -74.079 24.014 2.146 1.00 23.57 71 PHE L CA 1
ATOM 5942 C C . PHE F 3 71 ? -73.970 23.008 3.263 1.00 24.31 71 PHE L C 1
ATOM 5943 O O . PHE F 3 71 ? -74.139 23.342 4.446 1.00 25.46 71 PHE L O 1
ATOM 5951 N N . THR F 3 72 ? -73.688 21.769 2.893 1.00 22.74 72 THR L N 1
ATOM 5952 C CA . THR F 3 72 ? -73.553 20.710 3.866 1.00 24.94 72 THR L CA 1
ATOM 5953 C C . THR F 3 72 ? -72.318 19.893 3.566 1.00 26.43 72 THR L C 1
ATOM 5954 O O . THR F 3 72 ? -71.990 19.608 2.406 1.00 28.12 72 THR L O 1
ATOM 5958 N N . LEU F 3 73 ? -71.633 19.522 4.631 1.00 27.25 73 LEU L N 1
ATOM 5959 C CA . LEU F 3 73 ? -70.538 18.587 4.547 1.00 30.30 73 LEU L CA 1
ATOM 5960 C C . LEU F 3 73 ? -71.064 17.351 5.214 1.00 29.16 73 LEU L C 1
ATOM 5961 O O . LEU F 3 73 ? -71.509 17.424 6.348 1.00 30.16 73 LEU L O 1
ATOM 5966 N N . THR F 3 74 ? -71.001 16.222 4.519 1.00 27.10 74 THR L N 1
ATOM 5967 C CA . THR F 3 74 ? -71.493 14.964 5.049 1.00 27.72 74 THR L CA 1
ATOM 5968 C C . THR F 3 74 ? -70.346 13.994 5.201 1.00 29.19 74 THR L C 1
ATOM 5969 O O . THR F 3 74 ? -69.563 13.837 4.279 1.00 32.65 74 THR L O 1
ATOM 5973 N N . ILE F 3 75 ? -70.243 13.355 6.363 1.00 29.13 75 ILE L N 1
ATOM 5974 C CA . ILE F 3 75 ? -69.354 12.209 6.547 1.00 32.64 75 ILE L CA 1
ATOM 5975 C C . ILE F 3 75 ? -70.222 10.958 6.640 1.00 35.90 75 ILE L C 1
ATOM 5976 O O . ILE F 3 75 ? -70.990 10.813 7.588 1.00 35.94 75 ILE L O 1
ATOM 5981 N N . SER F 3 76 ? -70.109 10.066 5.659 1.00 37.97 76 SER L N 1
ATOM 5982 C CA . SER F 3 76 ? -71.079 8.976 5.473 1.00 43.06 76 SER L CA 1
ATOM 5983 C C . SER F 3 76 ? -70.992 7.876 6.500 1.00 45.35 76 SER L C 1
ATOM 5984 O O . SER F 3 76 ? -72.011 7.276 6.870 1.00 50.60 76 SER L O 1
ATOM 5987 N N . SER F 3 77 ? -69.778 7.580 6.941 1.00 42.26 77 SER L N 1
ATOM 5988 C CA . SER F 3 77 ? -69.562 6.497 7.893 1.00 40.73 77 SER L CA 1
ATOM 5989 C C . SER F 3 77 ? -68.474 6.901 8.866 1.00 39.85 77 SER L C 1
ATOM 5990 O O . SER F 3 77 ? -67.303 6.559 8.684 1.00 41.22 77 SER L O 1
ATOM 5993 N N . LEU F 3 78 ? -68.876 7.637 9.891 1.00 37.63 78 LEU L N 1
ATOM 5994 C CA . LEU F 3 78 ? -67.950 8.305 10.787 1.00 35.28 78 LEU L CA 1
ATOM 5995 C C . LEU F 3 78 ? -66.911 7.358 11.372 1.00 35.48 78 LEU L C 1
ATOM 5996 O O . LEU F 3 78 ? -67.271 6.342 11.970 1.00 33.73 78 LEU L O 1
ATOM 6001 N N . GLN F 3 79 ? -65.629 7.699 11.195 1.00 34.59 79 GLN L N 1
ATOM 6002 C CA . GLN F 3 79 ? -64.512 6.928 11.758 1.00 34.71 79 GLN L CA 1
ATOM 6003 C C . GLN F 3 79 ? -63.849 7.681 12.907 1.00 33.52 79 GLN L C 1
ATOM 6004 O O . GLN F 3 79 ? -63.950 8.898 12.983 1.00 33.75 79 GLN L O 1
ATOM 6010 N N . PRO F 3 80 ? -63.162 6.964 13.806 1.00 31.11 80 PRO L N 1
ATOM 6011 C CA . PRO F 3 80 ? -62.618 7.687 14.959 1.00 31.00 80 PRO L CA 1
ATOM 6012 C C . PRO F 3 80 ? -61.627 8.784 14.568 1.00 33.31 80 PRO L C 1
ATOM 6013 O O . PRO F 3 80 ? -61.476 9.758 15.296 1.00 34.00 80 PRO L O 1
ATOM 6017 N N . GLU F 3 81 ? -60.952 8.621 13.435 1.00 34.89 81 GLU L N 1
ATOM 6018 C CA . GLU F 3 81 ? -59.958 9.598 13.003 1.00 38.94 81 GLU L CA 1
ATOM 6019 C C . GLU F 3 81 ? -60.638 10.861 12.452 1.00 37.29 81 GLU L C 1
ATOM 6020 O O . GLU F 3 81 ? -59.970 11.835 12.125 1.00 38.71 81 GLU L O 1
ATOM 6026 N N . ASP F 3 82 ? -61.964 10.859 12.374 1.00 33.01 82 ASP L N 1
ATOM 6027 C CA . ASP F 3 82 ? -62.708 12.038 11.901 1.00 30.91 82 ASP L CA 1
ATOM 6028 C C . ASP F 3 82 ? -62.965 13.024 13.025 1.00 28.16 82 ASP L C 1
ATOM 6029 O O . ASP F 3 82 ? -63.462 14.130 12.801 1.00 29.62 82 ASP L O 1
ATOM 6034 N N . SER F 3 83 ? -62.604 12.629 14.239 1.00 26.50 83 SER L N 1
ATOM 6035 C CA . SER F 3 83 ? -62.750 13.489 15.390 1.00 29.76 83 SER L CA 1
ATOM 6036 C C . SER F 3 83 ? -61.866 14.690 15.150 1.00 31.06 83 SER L C 1
ATOM 6037 O O . SER F 3 83 ? -60.639 14.562 15.117 1.00 28.04 83 SER L O 1
ATOM 6040 N N . ALA F 3 84 ? -62.474 15.855 14.971 1.00 28.67 84 ALA L N 1
ATOM 6041 C CA . ALA F 3 84 ? -61.721 17.020 14.549 1.00 26.47 84 ALA L CA 1
ATOM 6042 C C . ALA F 3 84 ? -62.648 18.211 14.468 1.00 26.59 84 ALA L C 1
ATOM 6043 O O . ALA F 3 84 ? -63.833 18.107 14.789 1.00 27.53 84 ALA L O 1
ATOM 6045 N N . THR F 3 85 ? -62.103 19.340 14.025 1.00 26.91 85 THR L N 1
ATOM 6046 C CA . THR F 3 85 ? -62.890 20.555 13.795 1.00 27.10 85 THR L CA 1
ATOM 6047 C C . THR F 3 85 ? -62.905 20.866 12.298 1.00 27.98 85 THR L C 1
ATOM 6048 O O . THR F 3 85 ? -61.859 20.825 11.617 1.00 28.83 85 THR L O 1
ATOM 6052 N N . TYR F 3 86 ? -64.090 21.192 11.804 1.00 24.23 86 TYR L N 1
ATOM 6053 C CA . TYR F 3 86 ? -64.349 21.434 10.382 1.00 24.98 86 TYR L CA 1
ATOM 6054 C C . TYR F 3 86 ? -64.713 22.892 10.145 1.00 26.18 86 TYR L C 1
ATOM 6055 O O . TYR F 3 86 ? -65.536 23.461 10.870 1.00 27.29 86 TYR L O 1
ATOM 6064 N N . TYR F 3 87 ? -64.112 23.486 9.121 1.00 23.03 87 TYR L N 1
ATOM 6065 C CA . TYR F 3 87 ? -64.376 24.871 8.760 1.00 23.60 87 TYR L CA 1
ATOM 6066 C C . TYR F 3 87 ? -64.855 24.980 7.315 1.00 23.68 87 TYR L C 1
ATOM 6067 O O . TYR F 3 87 ? -64.257 24.391 6.427 1.00 22.49 87 TYR L O 1
ATOM 6076 N N . CYS F 3 88 ? -65.916 25.752 7.066 1.00 25.60 88 CYS L N 1
ATOM 6077 C CA . CYS F 3 88 ? -66.227 26.129 5.679 1.00 24.39 88 CYS L CA 1
ATOM 6078 C C . CYS F 3 88 ? -65.491 27.439 5.415 1.00 27.08 88 CYS L C 1
ATOM 6079 O O . CYS F 3 88 ? -65.033 28.120 6.349 1.00 27.48 88 CYS L O 1
ATOM 6082 N N . GLN F 3 89 ? -65.322 27.761 4.135 1.00 25.09 89 GLN L N 1
ATOM 6083 C CA . GLN F 3 89 ? -64.725 29.004 3.734 1.00 22.98 89 GLN L CA 1
ATOM 6084 C C . GLN F 3 89 ? -65.347 29.426 2.425 1.00 21.38 89 GLN L C 1
ATOM 6085 O O . GLN F 3 89 ? -65.396 28.627 1.487 1.00 22.53 89 GLN L O 1
ATOM 6091 N N . GLN F 3 90 ? -65.819 30.664 2.344 1.00 18.35 90 GLN L N 1
ATOM 6092 C CA . GLN F 3 90 ? -66.321 31.168 1.067 1.00 21.53 90 GLN L CA 1
ATOM 6093 C C . GLN F 3 90 ? -65.160 31.703 0.234 1.00 23.32 90 GLN L C 1
ATOM 6094 O O . GLN F 3 90 ? -64.246 32.353 0.754 1.00 23.48 90 GLN L O 1
ATOM 6100 N N . SER F 3 91 ? -65.193 31.393 -1.054 1.00 25.09 91 SER L N 1
ATOM 6101 C CA . SER F 3 91 ? -64.176 31.830 -1.999 1.00 27.13 91 SER L CA 1
ATOM 6102 C C . SER F 3 91 ? -64.846 32.665 -3.089 1.00 26.76 91 SER L C 1
ATOM 6103 O O . SER F 3 91 ? -64.400 32.707 -4.233 1.00 28.97 91 SER L O 1
ATOM 6106 N N . TYR F 3 92 ? -65.923 33.335 -2.718 1.00 25.07 92 TYR L N 1
ATOM 6107 C CA . TYR F 3 92 ? -66.703 34.132 -3.670 1.00 24.68 92 TYR L CA 1
ATOM 6108 C C . TYR F 3 92 ? -66.088 35.513 -3.860 1.00 25.72 92 TYR L C 1
ATOM 6109 O O . TYR F 3 92 ? -66.078 36.057 -4.958 1.00 26.41 92 TYR L O 1
ATOM 6118 N N . SER F 3 93 ? -65.622 36.115 -2.773 1.00 27.96 93 SER L N 1
ATOM 6119 C CA . SER F 3 93 ? -65.011 37.443 -2.856 1.00 32.01 93 SER L CA 1
ATOM 6120 C C . SER F 3 93 ? -64.125 37.657 -1.645 1.00 32.22 93 SER L C 1
ATOM 6121 O O . SER F 3 93 ? -64.462 37.223 -0.555 1.00 30.61 93 SER L O 1
ATOM 6124 N N . THR F 3 94 ? -63.001 38.339 -1.832 1.00 35.02 94 THR L N 1
ATOM 6125 C CA . THR F 3 94 ? -62.103 38.610 -0.719 1.00 34.96 94 THR L CA 1
ATOM 6126 C C . THR F 3 94 ? -62.727 39.608 0.230 1.00 34.12 94 THR L C 1
ATOM 6127 O O . THR F 3 94 ? -63.456 40.492 -0.202 1.00 36.70 94 THR L O 1
ATOM 6131 N N . PRO F 3 95 ? -62.466 39.463 1.534 1.00 33.42 95 PRO L N 1
ATOM 6132 C CA . PRO F 3 95 ? -61.686 38.378 2.140 1.00 32.23 95 PRO L CA 1
ATOM 6133 C C . PRO F 3 95 ? -62.430 37.035 2.142 1.00 33.27 95 PRO L C 1
ATOM 6134 O O . PRO F 3 95 ? -63.653 36.991 2.369 1.00 33.17 95 PRO L O 1
ATOM 6138 N N . PHE F 3 96 ? -61.685 35.958 1.915 1.00 28.70 96 PHE L N 1
ATOM 6139 C CA . PHE F 3 96 ? -62.231 34.602 1.835 1.00 27.11 96 PHE L CA 1
ATOM 6140 C C . PHE F 3 96 ? -62.410 34.082 3.248 1.00 28.84 96 PHE L C 1
ATOM 6141 O O . PHE F 3 96 ? -61.590 33.316 3.775 1.00 28.45 96 PHE L O 1
ATOM 6149 N N . THR F 3 97 ? -63.502 34.500 3.853 1.00 27.46 97 THR L N 1
ATOM 6150 C CA . THR F 3 97 ? -63.759 34.243 5.260 1.00 28.06 97 THR L CA 1
ATOM 6151 C C . THR F 3 97 ? -63.999 32.770 5.591 1.00 26.16 97 THR L C 1
ATOM 6152 O O . THR F 3 97 ? -64.612 32.009 4.837 1.00 24.25 97 THR L O 1
ATOM 6156 N N . PHE F 3 98 ? -63.479 32.357 6.734 1.00 27.00 98 PHE L N 1
ATOM 6157 C CA . PHE F 3 98 ? -63.719 31.025 7.242 1.00 25.30 98 PHE L CA 1
ATOM 6158 C C . PHE F 3 98 ? -64.943 31.125 8.122 1.00 29.00 98 PHE L C 1
ATOM 6159 O O . PHE F 3 98 ? -65.160 32.161 8.739 1.00 27.92 98 PHE L O 1
ATOM 6167 N N . GLY F 3 99 ? -65.744 30.061 8.174 1.00 29.44 99 GLY L N 1
ATOM 6168 C CA . GLY F 3 99 ? -66.790 29.948 9.171 1.00 28.65 99 GLY L CA 1
ATOM 6169 C C . GLY F 3 99 ? -66.175 29.759 10.556 1.00 27.55 99 GLY L C 1
ATOM 6170 O O . GLY F 3 99 ? -64.951 29.632 10.688 1.00 29.70 99 GLY L O 1
ATOM 6171 N N . PRO F 3 100 ? -67.016 29.730 11.596 1.00 26.21 100 PRO L N 1
ATOM 6172 C CA . PRO F 3 100 ? -66.583 29.618 12.994 1.00 27.10 100 PRO L CA 1
ATOM 6173 C C . PRO F 3 100 ? -66.098 28.250 13.387 1.00 28.45 100 PRO L C 1
ATOM 6174 O O . PRO F 3 100 ? -65.427 28.141 14.409 1.00 29.74 100 PRO L O 1
ATOM 6178 N N . GLY F 3 101 ? -66.451 27.218 12.631 1.00 27.16 101 GLY L N 1
ATOM 6179 C CA . GLY F 3 101 ? -66.004 25.888 12.972 1.00 28.48 101 GLY L CA 1
ATOM 6180 C C . GLY F 3 101 ? -67.066 25.027 13.624 1.00 30.22 101 GLY L C 1
ATOM 6181 O O . GLY F 3 101 ? -67.948 25.518 14.319 1.00 34.81 101 GLY L O 1
ATOM 6182 N N . THR F 3 102 ? -66.966 23.730 13.387 1.00 30.61 102 THR L N 1
ATOM 6183 C CA . THR F 3 102 ? -67.794 22.741 14.055 1.00 28.21 102 THR L CA 1
ATOM 6184 C C . THR F 3 102 ? -66.909 21.602 14.520 1.00 26.55 102 THR L C 1
ATOM 6185 O O . THR F 3 102 ? -66.179 20.995 13.730 1.00 28.55 102 THR L O 1
ATOM 6189 N N . LYS F 3 103 ? -66.971 21.315 15.812 1.00 24.81 103 LYS L N 1
ATOM 6190 C CA . LYS F 3 103 ? -66.195 20.233 16.389 1.00 23.20 103 LYS L CA 1
ATOM 6191 C C . LYS F 3 103 ? -66.992 18.952 16.346 1.00 27.24 103 LYS L C 1
ATOM 6192 O O . LYS F 3 103 ? -68.174 18.916 16.766 1.00 25.03 103 LYS L O 1
ATOM 6198 N N . VAL F 3 104 ? -66.355 17.900 15.854 1.00 24.64 104 VAL L N 1
ATOM 6199 C CA . VAL F 3 104 ? -66.974 16.591 15.773 1.00 27.89 104 VAL L CA 1
ATOM 6200 C C . VAL F 3 104 ? -66.312 15.659 16.768 1.00 29.81 104 VAL L C 1
ATOM 6201 O O . VAL F 3 104 ? -65.103 15.428 16.699 1.00 31.51 104 VAL L O 1
ATOM 6205 N N . ASP F 3 105 ? -67.117 15.115 17.673 1.00 28.60 105 ASP L N 1
ATOM 6206 C CA . ASP F 3 105 ? -66.647 14.162 18.669 1.00 32.29 105 ASP L CA 1
ATOM 6207 C C . ASP F 3 105 ? -67.218 12.782 18.394 1.00 33.80 105 ASP L C 1
ATOM 6208 O O . ASP F 3 105 ? -68.337 12.633 17.885 1.00 32.61 105 ASP L O 1
ATOM 6213 N N . ILE F 3 106 ? -66.445 11.767 18.759 1.00 32.34 106 ILE L N 1
ATOM 6214 C CA . ILE F 3 106 ? -66.879 10.392 18.623 1.00 35.10 106 ILE L CA 1
ATOM 6215 C C . ILE F 3 106 ? -67.483 9.946 19.943 1.00 37.46 106 ILE L C 1
ATOM 6216 O O . ILE F 3 106 ? -66.924 10.184 21.014 1.00 36.81 106 ILE L O 1
ATOM 6221 N N . ARG F 3 107 ? -68.649 9.325 19.846 1.00 40.65 107 ARG L N 1
ATOM 6222 C CA . ARG F 3 107 ? -69.337 8.746 20.978 1.00 44.89 107 ARG L CA 1
ATOM 6223 C C . ARG F 3 107 ? -68.982 7.263 21.000 1.00 44.90 107 ARG L C 1
ATOM 6224 O O . ARG F 3 107 ? -69.108 6.591 19.988 1.00 47.24 107 ARG L O 1
ATOM 6232 N N . ARG F 3 108 ? -68.514 6.758 22.138 1.00 43.73 108 ARG L N 1
ATOM 6233 C CA . ARG F 3 108 ? -68.125 5.350 22.252 1.00 40.95 108 ARG L CA 1
ATOM 6234 C C . ARG F 3 108 ? -68.450 4.773 23.619 1.00 42.15 108 ARG L C 1
ATOM 6235 O O . ARG F 3 108 ? -68.999 5.465 24.479 1.00 42.21 108 ARG L O 1
ATOM 6243 N N . THR F 3 109 ? -68.094 3.510 23.829 1.00 42.61 109 THR L N 1
ATOM 6244 C CA . THR F 3 109 ? -68.432 2.854 25.083 1.00 46.22 109 THR L CA 1
ATOM 6245 C C . THR F 3 109 ? -67.643 3.480 26.210 1.00 43.70 109 THR L C 1
ATOM 6246 O O . THR F 3 109 ? -66.585 4.059 25.989 1.00 40.03 109 THR L O 1
ATOM 6250 N N . VAL F 3 110 ? -68.163 3.354 27.421 1.00 45.19 110 VAL L N 1
ATOM 6251 C CA . VAL F 3 110 ? -67.463 3.822 28.604 1.00 46.89 110 VAL L CA 1
ATOM 6252 C C . VAL F 3 110 ? -66.177 3.033 28.783 1.00 45.63 110 VAL L C 1
ATOM 6253 O O . VAL F 3 110 ? -66.136 1.832 28.536 1.00 44.29 110 VAL L O 1
ATOM 6257 N N . ALA F 3 111 ? -65.130 3.723 29.222 1.00 44.71 111 ALA L N 1
ATOM 6258 C CA . ALA F 3 111 ? -63.825 3.107 29.427 1.00 44.21 111 ALA L CA 1
ATOM 6259 C C . ALA F 3 111 ? -63.148 3.754 30.625 1.00 41.81 111 ALA L C 1
ATOM 6260 O O . ALA F 3 111 ? -62.964 4.980 30.673 1.00 38.41 111 ALA L O 1
ATOM 6262 N N . ALA F 3 112 ? -62.788 2.922 31.597 1.00 40.46 112 ALA L N 1
ATOM 6263 C CA . ALA F 3 112 ? -62.163 3.396 32.810 1.00 43.20 112 ALA L CA 1
ATOM 6264 C C . ALA F 3 112 ? -60.708 3.756 32.529 1.00 44.01 112 ALA L C 1
ATOM 6265 O O . ALA F 3 112 ? -60.050 3.115 31.708 1.00 45.25 112 ALA L O 1
ATOM 6267 N N . PRO F 3 113 ? -60.193 4.782 33.207 1.00 43.19 113 PRO L N 1
ATOM 6268 C CA . PRO F 3 113 ? -58.777 5.131 33.037 1.00 40.58 113 PRO L CA 1
ATOM 6269 C C . PRO F 3 113 ? -57.854 4.063 33.620 1.00 38.53 113 PRO L C 1
ATOM 6270 O O . PRO F 3 113 ? -58.227 3.365 34.558 1.00 39.68 113 PRO L O 1
ATOM 6274 N N . SER F 3 114 ? -56.677 3.923 33.030 1.00 48.33 114 SER L N 1
ATOM 6275 C CA . SER F 3 114 ? -55.581 3.213 33.649 1.00 46.75 114 SER L CA 1
ATOM 6276 C C . SER F 3 114 ? -54.816 4.302 34.371 1.00 44.51 114 SER L C 1
ATOM 6277 O O . SER F 3 114 ? -54.580 5.371 33.806 1.00 45.78 114 SER L O 1
ATOM 6280 N N . VAL F 3 115 ? -54.449 4.057 35.621 1.00 41.46 115 VAL L N 1
ATOM 6281 C CA . VAL F 3 115 ? -53.891 5.109 36.466 1.00 39.47 115 VAL L CA 1
ATOM 6282 C C . VAL F 3 115 ? -52.462 4.752 36.835 1.00 38.00 115 VAL L C 1
ATOM 6283 O O . VAL F 3 115 ? -52.179 3.628 37.234 1.00 35.82 115 VAL L O 1
ATOM 6287 N N . PHE F 3 116 ? -51.571 5.719 36.662 1.00 38.18 116 PHE L N 1
ATOM 6288 C CA . PHE F 3 116 ? -50.159 5.559 36.965 1.00 39.13 116 PHE L CA 1
ATOM 6289 C C . PHE F 3 116 ? -49.721 6.793 37.742 1.00 39.30 116 PHE L C 1
ATOM 6290 O O . PHE F 3 116 ? -50.203 7.893 37.479 1.00 40.58 116 PHE L O 1
ATOM 6298 N N . ILE F 3 117 ? -48.814 6.610 38.692 1.00 37.83 117 ILE L N 1
ATOM 6299 C CA . ILE F 3 117 ? -48.236 7.728 39.432 1.00 39.96 117 ILE L CA 1
ATOM 6300 C C . ILE F 3 117 ? -46.711 7.685 39.330 1.00 37.54 117 ILE L C 1
ATOM 6301 O O . ILE F 3 117 ? -46.113 6.623 39.337 1.00 35.82 117 ILE L O 1
ATOM 6306 N N . PHE F 3 118 ? -46.103 8.861 39.238 1.00 37.88 118 PHE L N 1
ATOM 6307 C CA . PHE F 3 118 ? -44.677 8.987 38.991 1.00 39.01 118 PHE L CA 1
ATOM 6308 C C . PHE F 3 118 ? -44.029 9.875 40.039 1.00 41.19 118 PHE L C 1
ATOM 6309 O O . PHE F 3 118 ? -44.360 11.044 40.131 1.00 39.58 118 PHE L O 1
ATOM 6317 N N . PRO F 3 119 ? -43.089 9.338 40.822 1.00 47.67 119 PRO L N 1
ATOM 6318 C CA . PRO F 3 119 ? -42.421 10.233 41.772 1.00 48.62 119 PRO L CA 1
ATOM 6319 C C . PRO F 3 119 ? -41.493 11.237 41.065 1.00 46.24 119 PRO L C 1
ATOM 6320 O O . PRO F 3 119 ? -41.139 11.039 39.901 1.00 42.37 119 PRO L O 1
ATOM 6324 N N . PRO F 3 120 ? -41.073 12.293 41.776 1.00 47.00 120 PRO L N 1
ATOM 6325 C CA . PRO F 3 120 ? -40.133 13.243 41.180 1.00 47.60 120 PRO L CA 1
ATOM 6326 C C . PRO F 3 120 ? -38.783 12.578 40.884 1.00 49.33 120 PRO L C 1
ATOM 6327 O O . PRO F 3 120 ? -38.392 11.663 41.597 1.00 50.49 120 PRO L O 1
ATOM 6331 N N . SER F 3 121 ? -38.099 13.020 39.835 1.00 48.11 121 SER L N 1
ATOM 6332 C CA . SER F 3 121 ? -36.777 12.509 39.506 1.00 48.53 121 SER L CA 1
ATOM 6333 C C . SER F 3 121 ? -35.760 13.076 40.485 1.00 50.23 121 SER L C 1
ATOM 6334 O O . SER F 3 121 ? -35.960 14.145 41.046 1.00 48.69 121 SER L O 1
ATOM 6337 N N . ASP F 3 122 ? -34.658 12.369 40.679 1.00 55.96 122 ASP L N 1
ATOM 6338 C CA . ASP F 3 122 ? -33.608 12.852 41.560 1.00 62.38 122 ASP L CA 1
ATOM 6339 C C . ASP F 3 122 ? -32.868 14.025 40.931 1.00 59.25 122 ASP L C 1
ATOM 6340 O O . ASP F 3 122 ? -32.322 14.877 41.634 1.00 59.78 122 ASP L O 1
ATOM 6345 N N . GLU F 3 123 ? -32.867 14.085 39.604 1.00 55.85 123 GLU L N 1
ATOM 6346 C CA . GLU F 3 123 ? -32.278 15.222 38.912 1.00 55.88 123 GLU L CA 1
ATOM 6347 C C . GLU F 3 123 ? -33.064 16.494 39.240 1.00 50.10 123 GLU L C 1
ATOM 6348 O O . GLU F 3 123 ? -32.477 17.559 39.447 1.00 47.74 123 GLU L O 1
ATOM 6354 N N . GLN F 3 124 ? -34.385 16.379 39.328 1.00 47.57 124 GLN L N 1
ATOM 6355 C CA . GLN F 3 124 ? -35.223 17.537 39.660 1.00 46.00 124 GLN L CA 1
ATOM 6356 C C . GLN F 3 124 ? -35.045 17.970 41.114 1.00 51.27 124 GLN L C 1
ATOM 6357 O O . GLN F 3 124 ? -34.977 19.167 41.408 1.00 52.54 124 GLN L O 1
ATOM 6363 N N . LEU F 3 125 ? -34.987 17.001 42.026 1.00 54.49 125 LEU L N 1
ATOM 6364 C CA . LEU F 3 125 ? -34.869 17.306 43.451 1.00 57.80 125 LEU L CA 1
ATOM 6365 C C . LEU F 3 125 ? -33.646 18.149 43.746 1.00 61.69 125 LEU L C 1
ATOM 6366 O O . LEU F 3 125 ? -33.701 19.080 44.545 1.00 60.58 125 LEU L O 1
ATOM 6371 N N . LYS F 3 126 ? -32.540 17.838 43.084 1.00 66.53 126 LYS L N 1
ATOM 6372 C CA . LYS F 3 126 ? -31.312 18.589 43.286 1.00 72.11 126 LYS L CA 1
ATOM 6373 C C . LYS F 3 126 ? -31.419 20.034 42.776 1.00 73.28 126 LYS L C 1
ATOM 6374 O O . LYS F 3 126 ? -30.463 20.798 42.886 1.00 75.02 126 LYS L O 1
ATOM 6380 N N . SER F 3 127 ? -32.576 20.408 42.231 1.00 73.29 127 SER L N 1
ATOM 6381 C CA . SER F 3 127 ? -32.768 21.740 41.659 1.00 75.75 127 SER L CA 1
ATOM 6382 C C . SER F 3 127 ? -33.659 22.638 42.524 1.00 73.83 127 SER L C 1
ATOM 6383 O O . SER F 3 127 ? -33.728 23.846 42.300 1.00 74.59 127 SER L O 1
ATOM 6386 N N . GLY F 3 128 ? -34.343 22.047 43.498 1.00 71.02 128 GLY L N 1
ATOM 6387 C CA . GLY F 3 128 ? -35.117 22.810 44.465 1.00 69.03 128 GLY L CA 1
ATOM 6388 C C . GLY F 3 128 ? -36.581 22.428 44.505 1.00 66.98 128 GLY L C 1
ATOM 6389 O O . GLY F 3 128 ? -37.261 22.650 45.507 1.00 65.51 128 GLY L O 1
ATOM 6390 N N . THR F 3 129 ? -37.056 21.836 43.413 1.00 59.59 129 THR L N 1
ATOM 6391 C CA . THR F 3 129 ? -38.476 21.559 43.228 1.00 56.74 129 THR L CA 1
ATOM 6392 C C . THR F 3 129 ? -38.746 20.059 43.110 1.00 53.80 129 THR L C 1
ATOM 6393 O O . THR F 3 129 ? -37.851 19.265 42.797 1.00 53.52 129 THR L O 1
ATOM 6397 N N . ALA F 3 130 ? -39.992 19.685 43.376 1.00 51.30 130 ALA L N 1
ATOM 6398 C CA . ALA F 3 130 ? -40.432 18.301 43.286 1.00 49.81 130 ALA L CA 1
ATOM 6399 C C . ALA F 3 130 ? -41.781 18.273 42.587 1.00 47.63 130 ALA L C 1
ATOM 6400 O O . ALA F 3 130 ? -42.742 18.901 43.035 1.00 48.97 130 ALA L O 1
ATOM 6402 N N . SER F 3 131 ? -41.839 17.560 41.471 1.00 45.42 131 SER L N 1
ATOM 6403 C CA . SER F 3 131 ? -43.074 17.379 40.734 1.00 42.92 131 SER L CA 1
ATOM 6404 C C . SER F 3 131 ? -43.498 15.923 40.832 1.00 42.52 131 SER L C 1
ATOM 6405 O O . SER F 3 131 ? -42.695 15.016 40.592 1.00 41.17 131 SER L O 1
ATOM 6408 N N . VAL F 3 132 ? -44.755 15.713 41.215 1.00 41.85 132 VAL L N 1
ATOM 6409 C CA . VAL F 3 132 ? -45.331 14.378 41.274 1.00 42.79 132 VAL L CA 1
ATOM 6410 C C . VAL F 3 132 ? -46.426 14.355 40.237 1.00 39.56 132 VAL L C 1
ATOM 6411 O O . VAL F 3 132 ? -47.226 15.291 40.166 1.00 37.63 132 VAL L O 1
ATOM 6415 N N . VAL F 3 133 ? -46.445 13.313 39.410 1.00 38.17 133 VAL L N 1
ATOM 6416 C CA . VAL F 3 133 ? -47.384 13.256 38.290 1.00 39.07 133 VAL L CA 1
ATOM 6417 C C . VAL F 3 133 ? -48.315 12.064 38.412 1.00 37.66 133 VAL L C 1
ATOM 6418 O O . VAL F 3 133 ? -47.874 10.949 38.683 1.00 40.52 133 VAL L O 1
ATOM 6422 N N . CYS F 3 134 ? -49.603 12.326 38.223 1.00 37.22 134 CYS L N 1
ATOM 6423 C CA . CYS F 3 134 ? -50.617 11.285 38.142 1.00 39.00 134 CYS L CA 1
ATOM 6424 C C . CYS F 3 134 ? -51.186 11.308 36.731 1.00 40.95 134 CYS L C 1
ATOM 6425 O O . CYS F 3 134 ? -51.673 12.340 36.261 1.00 45.40 134 CYS L O 1
ATOM 6428 N N . LEU F 3 135 ? -51.132 10.167 36.061 1.00 38.33 135 LEU L N 1
ATOM 6429 C CA . LEU F 3 135 ? -51.603 10.052 34.684 1.00 37.31 135 LEU L CA 1
ATOM 6430 C C . LEU F 3 135 ? -52.887 9.228 34.675 1.00 37.70 135 LEU L C 1
ATOM 6431 O O . LEU F 3 135 ? -52.928 8.141 35.251 1.00 38.31 135 LEU L O 1
ATOM 6436 N N . LEU F 3 136 ? -53.937 9.760 34.060 1.00 35.61 136 LEU L N 1
ATOM 6437 C CA . LEU F 3 136 ? -55.153 8.984 33.831 1.00 34.90 136 LEU L CA 1
ATOM 6438 C C . LEU F 3 136 ? -55.189 8.715 32.351 1.00 33.05 136 LEU L C 1
ATOM 6439 O O . LEU F 3 136 ? -55.315 9.641 31.568 1.00 33.94 136 LEU L O 1
ATOM 6444 N N . ASN F 3 137 ? -55.071 7.460 31.953 1.00 34.95 137 ASN L N 1
ATOM 6445 C CA . ASN F 3 137 ? -54.872 7.155 30.538 1.00 40.33 137 ASN L CA 1
ATOM 6446 C C . ASN F 3 137 ? -56.055 6.468 29.848 1.00 38.67 137 ASN L C 1
ATOM 6447 O O . ASN F 3 137 ? -56.611 5.497 30.371 1.00 38.72 137 ASN L O 1
ATOM 6452 N N . ASN F 3 138 ? -56.410 6.972 28.668 1.00 34.55 138 ASN L N 1
ATOM 6453 C CA . ASN F 3 138 ? -57.366 6.305 27.787 1.00 33.18 138 ASN L CA 1
ATOM 6454 C C . ASN F 3 138 ? -58.669 6.000 28.504 1.00 34.18 138 ASN L C 1
ATOM 6455 O O . ASN F 3 138 ? -58.983 4.839 28.779 1.00 34.22 138 ASN L O 1
ATOM 6460 N N . PHE F 3 139 ? -59.422 7.047 28.814 1.00 31.46 139 PHE L N 1
ATOM 6461 C CA . PHE F 3 139 ? -60.719 6.858 29.424 1.00 31.57 139 PHE L CA 1
ATOM 6462 C C . PHE F 3 139 ? -61.784 7.558 28.607 1.00 31.65 139 PHE L C 1
ATOM 6463 O O . PHE F 3 139 ? -61.481 8.359 27.720 1.00 29.89 139 PHE L O 1
ATOM 6471 N N . TYR F 3 140 ? -63.037 7.224 28.902 1.00 33.07 140 TYR L N 1
ATOM 6472 C CA . TYR F 3 140 ? -64.183 7.836 28.266 1.00 34.01 140 TYR L CA 1
ATOM 6473 C C . TYR F 3 140 ? -65.404 7.571 29.160 1.00 35.39 140 TYR L C 1
ATOM 6474 O O . TYR F 3 140 ? -65.548 6.464 29.680 1.00 38.58 140 TYR L O 1
ATOM 6483 N N . PRO F 3 141 ? -66.279 8.573 29.350 1.00 35.14 141 PRO L N 1
ATOM 6484 C CA . PRO F 3 141 ? -66.249 9.938 28.819 1.00 38.13 141 PRO L CA 1
ATOM 6485 C C . PRO F 3 141 ? -65.225 10.808 29.518 1.00 40.40 141 PRO L C 1
ATOM 6486 O O . PRO F 3 141 ? -64.513 10.329 30.399 1.00 42.78 141 PRO L O 1
ATOM 6490 N N . ARG F 3 142 ? -65.198 12.082 29.149 1.00 42.07 142 ARG L N 1
ATOM 6491 C CA . ARG F 3 142 ? -64.106 12.997 29.483 1.00 48.32 142 ARG L CA 1
ATOM 6492 C C . ARG F 3 142 ? -64.102 13.445 30.936 1.00 52.48 142 ARG L C 1
ATOM 6493 O O . ARG F 3 142 ? -63.108 13.971 31.446 1.00 57.37 142 ARG L O 1
ATOM 6501 N N . GLU F 3 143 ? -65.209 13.221 31.609 1.00 51.48 143 GLU L N 1
ATOM 6502 C CA . GLU F 3 143 ? -65.369 13.690 32.968 1.00 55.71 143 GLU L CA 1
ATOM 6503 C C . GLU F 3 143 ? -64.556 12.814 33.920 1.00 54.32 143 GLU L C 1
ATOM 6504 O O . GLU F 3 143 ? -64.673 11.594 33.891 1.00 54.55 143 GLU L O 1
ATOM 6510 N N . ALA F 3 144 ? -63.718 13.423 34.750 1.00 53.23 144 ALA L N 1
ATOM 6511 C CA . ALA F 3 144 ? -63.002 12.670 35.775 1.00 54.30 144 ALA L CA 1
ATOM 6512 C C . ALA F 3 144 ? -62.504 13.593 36.873 1.00 57.15 144 ALA L C 1
ATOM 6513 O O . ALA F 3 144 ? -62.417 14.806 36.679 1.00 56.16 144 ALA L O 1
ATOM 6515 N N . LYS F 3 145 ? -62.167 13.008 38.023 1.00 60.85 145 LYS L N 1
ATOM 6516 C CA . LYS F 3 145 ? -61.676 13.772 39.166 1.00 65.63 145 LYS L CA 1
ATOM 6517 C C . LYS F 3 145 ? -60.379 13.184 39.736 1.00 61.01 145 LYS L C 1
ATOM 6518 O O . LYS F 3 145 ? -60.261 11.967 39.887 1.00 61.20 145 LYS L O 1
ATOM 6524 N N . VAL F 3 146 ? -59.420 14.051 40.059 1.00 56.50 146 VAL L N 1
ATOM 6525 C CA . VAL F 3 146 ? -58.189 13.624 40.717 1.00 55.81 146 VAL L CA 1
ATOM 6526 C C . VAL F 3 146 ? -57.985 14.399 42.004 1.00 55.89 146 VAL L C 1
ATOM 6527 O O . VAL F 3 146 ? -58.082 15.628 42.015 1.00 54.12 146 VAL L O 1
ATOM 6531 N N . GLN F 3 147 ? -57.722 13.663 43.082 1.00 58.20 147 GLN L N 1
ATOM 6532 C CA . GLN F 3 147 ? -57.403 14.250 44.377 1.00 64.13 147 GLN L CA 1
ATOM 6533 C C . GLN F 3 147 ? -55.994 13.831 44.769 1.00 61.31 147 GLN L C 1
ATOM 6534 O O . GLN F 3 147 ? -55.644 12.658 44.675 1.00 60.45 147 GLN L O 1
ATOM 6540 N N . TRP F 3 148 ? -55.197 14.790 45.225 1.00 59.88 148 TRP L N 1
ATOM 6541 C CA . TRP F 3 148 ? -53.878 14.492 45.760 1.00 61.64 148 TRP L CA 1
ATOM 6542 C C . TRP F 3 148 ? -53.912 14.435 47.282 1.00 62.53 148 TRP L C 1
ATOM 6543 O O . TRP F 3 148 ? -54.354 15.374 47.929 1.00 62.16 148 TRP L O 1
ATOM 6554 N N . LYS F 3 149 ? -53.444 13.323 47.837 1.00 65.37 149 LYS L N 1
ATOM 6555 C CA . LYS F 3 149 ? -53.296 13.168 49.278 1.00 70.68 149 LYS L CA 1
ATOM 6556 C C . LYS F 3 149 ? -51.826 12.944 49.622 1.00 68.19 149 LYS L C 1
ATOM 6557 O O . LYS F 3 149 ? -51.176 12.048 49.071 1.00 66.98 149 LYS L O 1
ATOM 6563 N N . VAL F 3 150 ? -51.305 13.777 50.516 1.00 66.47 150 VAL L N 1
ATOM 6564 C CA . VAL F 3 150 ? -49.962 13.600 51.052 1.00 65.70 150 VAL L CA 1
ATOM 6565 C C . VAL F 3 150 ? -50.074 13.283 52.544 1.00 69.40 150 VAL L C 1
ATOM 6566 O O . VAL F 3 150 ? -50.574 14.099 53.321 1.00 70.85 150 VAL L O 1
ATOM 6570 N N . ASP F 3 151 ? -49.615 12.092 52.927 1.00 72.45 151 ASP L N 1
ATOM 6571 C CA . ASP F 3 151 ? -49.786 11.587 54.293 1.00 74.35 151 ASP L CA 1
ATOM 6572 C C . ASP F 3 151 ? -51.245 11.730 54.713 1.00 76.43 151 ASP L C 1
ATOM 6573 O O . ASP F 3 151 ? -51.547 12.290 55.761 1.00 78.25 151 ASP L O 1
ATOM 6578 N N . ASN F 3 152 ? -52.142 11.240 53.861 1.00 78.05 152 ASN L N 1
ATOM 6579 C CA . ASN F 3 152 ? -53.591 11.310 54.086 1.00 80.75 152 ASN L CA 1
ATOM 6580 C C . ASN F 3 152 ? -54.167 12.724 54.148 1.00 77.84 152 ASN L C 1
ATOM 6581 O O . ASN F 3 152 ? -55.366 12.892 54.384 1.00 80.54 152 ASN L O 1
ATOM 6586 N N . ALA F 3 153 ? -53.332 13.735 53.930 1.00 71.04 153 ALA L N 1
ATOM 6587 C CA . ALA F 3 153 ? -53.799 15.116 53.923 1.00 65.29 153 ALA L CA 1
ATOM 6588 C C . ALA F 3 153 ? -54.081 15.558 52.495 1.00 63.20 153 ALA L C 1
ATOM 6589 O O . ALA F 3 153 ? -53.184 15.624 51.668 1.00 62.26 153 ALA L O 1
ATOM 6591 N N . LEU F 3 154 ? -55.339 15.824 52.203 1.00 64.33 154 LEU L N 1
ATOM 6592 C CA . LEU F 3 154 ? -55.762 16.365 50.927 1.00 67.33 154 LEU L CA 1
ATOM 6593 C C . LEU F 3 154 ? -55.050 17.655 50.626 1.00 65.26 154 LEU L C 1
ATOM 6594 O O . LEU F 3 154 ? -54.810 18.441 51.531 1.00 64.64 154 LEU L O 1
ATOM 6599 N N . GLN F 3 155 ? -54.686 17.839 49.349 1.00 62.27 155 GLN L N 1
ATOM 6600 C CA . GLN F 3 155 ? -53.963 19.023 48.885 1.00 61.27 155 GLN L CA 1
ATOM 6601 C C . GLN F 3 155 ? -54.860 19.949 48.055 1.00 61.54 155 GLN L C 1
ATOM 6602 O O . GLN F 3 155 ? -55.863 19.519 47.501 1.00 59.89 155 GLN L O 1
ATOM 6608 N N . SER F 3 156 ? -54.484 21.219 47.950 1.00 64.13 156 SER L N 1
ATOM 6609 C CA . SER F 3 156 ? -55.191 22.151 47.073 1.00 66.69 156 SER L CA 1
ATOM 6610 C C . SER F 3 156 ? -54.334 23.362 46.750 1.00 63.05 156 SER L C 1
ATOM 6611 O O . SER F 3 156 ? -53.611 23.867 47.606 1.00 64.59 156 SER L O 1
ATOM 6614 N N . GLY F 3 157 ? -54.425 23.830 45.512 1.00 58.25 157 GLY L N 1
ATOM 6615 C CA . GLY F 3 157 ? -53.740 25.040 45.104 1.00 55.69 157 GLY L CA 1
ATOM 6616 C C . GLY F 3 157 ? -52.320 24.786 44.646 1.00 54.35 157 GLY L C 1
ATOM 6617 O O . GLY F 3 157 ? -51.618 25.720 44.255 1.00 55.42 157 GLY L O 1
ATOM 6618 N N . ASN F 3 158 ? -51.898 23.523 44.687 1.00 51.54 158 ASN L N 1
ATOM 6619 C CA . ASN F 3 158 ? -50.552 23.146 44.267 1.00 49.24 158 ASN L CA 1
ATOM 6620 C C . ASN F 3 158 ? -50.574 22.050 43.202 1.00 47.59 158 ASN L C 1
ATOM 6621 O O . ASN F 3 158 ? -49.605 21.316 43.037 1.00 48.96 158 ASN L O 1
ATOM 6626 N N . SER F 3 159 ? -51.678 21.936 42.479 1.00 44.66 159 SER L N 1
ATOM 6627 C CA . SER F 3 159 ? -51.741 21.008 41.359 1.00 47.11 159 SER L CA 1
ATOM 6628 C C . SER F 3 159 ? -52.239 21.723 40.108 1.00 46.80 159 SER L C 1
ATOM 6629 O O . SER F 3 159 ? -52.894 22.756 40.176 1.00 47.92 159 SER L O 1
ATOM 6632 N N . GLN F 3 160 ? -51.916 21.158 38.960 1.00 46.00 160 GLN L N 1
ATOM 6633 C CA . GLN F 3 160 ? -52.417 21.649 37.694 1.00 45.12 160 GLN L CA 1
ATOM 6634 C C . GLN F 3 160 ? -52.694 20.424 36.855 1.00 45.93 160 GLN L C 1
ATOM 6635 O O . GLN F 3 160 ? -52.012 19.407 36.982 1.00 47.69 160 GLN L O 1
ATOM 6641 N N . GLU F 3 161 ? -53.679 20.521 35.982 1.00 45.07 161 GLU L N 1
ATOM 6642 C CA . GLU F 3 161 ? -54.074 19.396 35.163 1.00 45.68 161 GLU L CA 1
ATOM 6643 C C . GLU F 3 161 ? -54.041 19.793 33.695 1.00 41.16 161 GLU L C 1
ATOM 6644 O O . GLU F 3 161 ? -54.101 20.970 33.350 1.00 41.34 161 GLU L O 1
ATOM 6650 N N . SER F 3 162 ? -53.931 18.804 32.826 1.00 35.47 162 SER L N 1
ATOM 6651 C CA . SER F 3 162 ? -54.025 19.045 31.417 1.00 35.86 162 SER L CA 1
ATOM 6652 C C . SER F 3 162 ? -54.705 17.811 30.850 1.00 39.90 162 SER L C 1
ATOM 6653 O O . SER F 3 162 ? -54.512 16.701 31.366 1.00 42.00 162 SER L O 1
ATOM 6656 N N . VAL F 3 163 ? -55.488 17.993 29.791 1.00 37.30 163 VAL L N 1
ATOM 6657 C CA . VAL F 3 163 ? -56.226 16.885 29.197 1.00 38.43 163 VAL L CA 1
ATOM 6658 C C . VAL F 3 163 ? -56.064 16.897 27.673 1.00 39.19 163 VAL L C 1
ATOM 6659 O O . VAL F 3 163 ? -56.154 17.940 27.037 1.00 42.28 163 VAL L O 1
ATOM 6663 N N . THR F 3 164 ? -55.781 15.734 27.099 1.00 37.99 164 THR L N 1
ATOM 6664 C CA . THR F 3 164 ? -55.659 15.604 25.650 1.00 37.45 164 THR L CA 1
ATOM 6665 C C . THR F 3 164 ? -56.999 15.729 24.949 1.00 40.63 164 THR L C 1
ATOM 6666 O O . THR F 3 164 ? -58.056 15.494 25.543 1.00 42.19 164 THR L O 1
ATOM 6670 N N . GLU F 3 165 ? -56.948 16.055 23.665 1.00 41.47 165 GLU L N 1
ATOM 6671 C CA . GLU F 3 165 ? -58.135 15.993 22.827 1.00 43.53 165 GLU L CA 1
ATOM 6672 C C . GLU F 3 165 ? -58.455 14.521 22.572 1.00 39.42 165 GLU L C 1
ATOM 6673 O O . GLU F 3 165 ? -57.651 13.635 22.875 1.00 35.92 165 GLU L O 1
ATOM 6679 N N . GLN F 3 166 ? -59.618 14.251 21.998 1.00 34.99 166 GLN L N 1
ATOM 6680 C CA . GLN F 3 166 ? -60.018 12.878 21.755 1.00 33.84 166 GLN L CA 1
ATOM 6681 C C . GLN F 3 166 ? -59.042 12.126 20.831 1.00 35.47 166 GLN L C 1
ATOM 6682 O O . GLN F 3 166 ? -58.737 12.595 19.736 1.00 37.33 166 GLN L O 1
ATOM 6688 N N . ASP F 3 167 ? -58.596 10.949 21.271 1.00 32.59 167 ASP L N 1
ATOM 6689 C CA . ASP F 3 167 ? -57.659 10.117 20.527 1.00 35.41 167 ASP L CA 1
ATOM 6690 C C . ASP F 3 167 ? -58.208 9.698 19.170 1.00 36.66 167 ASP L C 1
ATOM 6691 O O . ASP F 3 167 ? -59.360 9.283 19.065 1.00 32.40 167 ASP L O 1
ATOM 6696 N N . SER F 3 168 ? -57.367 9.781 18.139 1.00 37.56 168 SER L N 1
ATOM 6697 C CA . SER F 3 168 ? -57.801 9.569 16.762 1.00 39.46 168 SER L CA 1
ATOM 66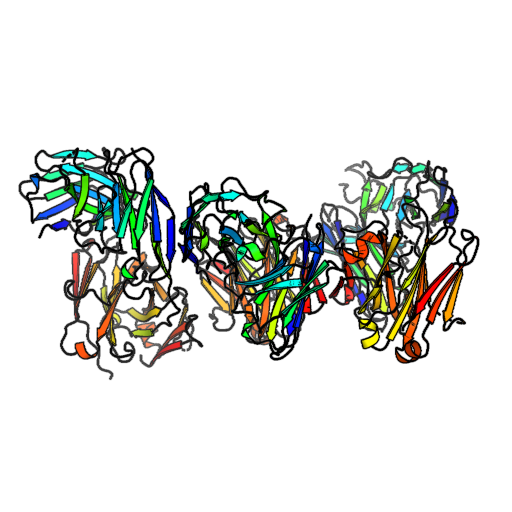98 C C . SER F 3 168 ? -58.055 8.096 16.437 1.00 38.59 168 SER L C 1
ATOM 6699 O O . SER F 3 168 ? -58.691 7.786 15.422 1.00 38.33 168 SER L O 1
ATOM 6702 N N . LYS F 3 169 ? -57.552 7.195 17.283 1.00 37.37 169 LYS L N 1
ATOM 6703 C CA . LYS F 3 169 ? -57.679 5.757 17.044 1.00 42.00 169 LYS L CA 1
ATOM 6704 C C . LYS F 3 169 ? -58.769 5.091 17.895 1.00 39.44 169 LYS L C 1
ATOM 6705 O O . LYS F 3 169 ? -59.597 4.374 17.345 1.00 40.23 169 LYS L O 1
ATOM 6711 N N . ASP F 3 170 ? -58.770 5.311 19.211 1.00 35.50 170 ASP L N 1
ATOM 6712 C CA . ASP F 3 170 ? -59.762 4.667 20.086 1.00 36.29 170 ASP L CA 1
ATOM 6713 C C . ASP F 3 170 ? -60.758 5.639 20.748 1.00 35.83 170 ASP L C 1
ATOM 6714 O O . ASP F 3 170 ? -61.528 5.237 21.616 1.00 36.12 170 ASP L O 1
ATOM 6719 N N . SER F 3 171 ? -60.720 6.907 20.347 1.00 34.83 171 SER L N 1
ATOM 6720 C CA . SER F 3 171 ? -61.696 7.910 20.788 1.00 33.53 171 SER L CA 1
ATOM 6721 C C . SER F 3 171 ? -61.698 8.189 22.286 1.00 33.57 171 SER L C 1
ATOM 6722 O O . SER F 3 171 ? -62.679 8.692 22.817 1.00 31.38 171 SER L O 1
ATOM 6725 N N . THR F 3 172 ? -60.599 7.887 22.964 1.00 33.07 172 THR L N 1
ATOM 6726 C CA . THR F 3 172 ? -60.497 8.156 24.396 1.00 32.26 172 THR L CA 1
ATOM 6727 C C . THR F 3 172 ? -59.756 9.462 24.712 1.00 32.35 172 THR L C 1
ATOM 6728 O O . THR F 3 172 ? -59.185 10.101 23.827 1.00 34.58 172 THR L O 1
ATOM 6732 N N . TYR F 3 173 ? -59.754 9.831 25.992 1.00 29.32 173 TYR L N 1
ATOM 6733 C CA . TYR F 3 173 ? -59.063 11.013 26.471 1.00 30.76 173 TYR L CA 1
ATOM 6734 C C . TYR F 3 173 ? -58.025 10.582 27.478 1.00 33.07 173 TYR L C 1
ATOM 6735 O O . TYR F 3 173 ? -58.075 9.466 27.988 1.00 32.27 173 TYR L O 1
ATOM 6744 N N . SER F 3 174 ? -57.074 11.462 27.766 1.00 34.00 174 SER L N 1
ATOM 6745 C CA . SER F 3 174 ? -56.114 11.195 28.826 1.00 34.51 174 SER L CA 1
ATOM 6746 C C . SER F 3 174 ? -55.886 12.485 29.579 1.00 35.28 174 SER L C 1
ATOM 6747 O O . SER F 3 174 ? -56.106 13.582 29.057 1.00 31.95 174 SER L O 1
ATOM 6750 N N . LEU F 3 175 ? -55.407 12.348 30.803 1.00 33.75 175 LEU L N 1
ATOM 6751 C CA . LEU F 3 175 ? -55.299 13.477 31.686 1.00 31.63 175 LEU L CA 1
ATOM 6752 C C . LEU F 3 175 ? -54.107 13.282 32.575 1.00 32.77 175 LEU L C 1
ATOM 6753 O O . LEU F 3 175 ? -53.932 12.211 33.153 1.00 34.17 175 LEU L O 1
ATOM 6758 N N . SER F 3 176 ? -53.302 14.329 32.699 1.00 34.92 176 SER L N 1
ATOM 6759 C CA . SER F 3 176 ? -52.160 14.329 33.595 1.00 37.78 176 SER L CA 1
ATOM 6760 C C . SER F 3 176 ? -52.438 15.363 34.662 1.00 39.69 176 SER L C 1
ATOM 6761 O O . SER F 3 176 ? -52.948 16.435 34.359 1.00 43.22 176 SER L O 1
ATOM 6764 N N . SER F 3 177 ? -52.117 15.048 35.910 1.00 39.46 177 SER L N 1
ATOM 6765 C CA . SER F 3 177 ? -52.229 16.025 36.990 1.00 39.52 177 SER L CA 1
ATOM 6766 C C . SER F 3 177 ? -50.879 16.108 37.662 1.00 37.96 177 SER L C 1
ATOM 6767 O O . SER F 3 177 ? -50.310 15.084 38.022 1.00 39.45 177 SER L O 1
ATOM 6770 N N . THR F 3 178 ? -50.381 17.324 37.846 1.00 38.07 178 THR L N 1
ATOM 6771 C CA . THR F 3 178 ? -49.033 17.525 38.355 1.00 38.07 178 THR L CA 1
ATOM 6772 C C . THR F 3 178 ? -49.026 18.279 39.661 1.00 40.57 178 THR L C 1
ATOM 6773 O O . THR F 3 178 ? -49.481 19.419 39.735 1.00 42.79 178 THR L O 1
ATOM 6777 N N . LEU F 3 179 ? -48.469 17.643 40.668 1.00 41.10 179 LEU L N 1
ATOM 6778 C CA . LEU F 3 179 ? -48.380 18.227 41.978 1.00 43.20 179 LEU L CA 1
ATOM 6779 C C . LEU F 3 179 ? -47.001 18.773 42.242 1.00 43.30 179 LEU L C 1
ATOM 6780 O O . LEU F 3 179 ? -46.021 18.063 42.237 1.00 43.07 179 LEU L O 1
ATOM 6785 N N . THR F 3 180 ? -46.932 20.050 42.501 1.00 44.95 180 THR L N 1
ATOM 6786 C CA . THR F 3 180 ? -45.631 20.702 42.649 1.00 48.97 180 THR L CA 1
ATOM 6787 C C . THR F 3 180 ? -45.356 21.046 44.105 1.00 49.30 180 THR L C 1
ATOM 6788 O O . THR F 3 180 ? -46.197 21.641 44.777 1.00 48.67 180 THR L O 1
ATOM 6792 N N . LEU F 3 181 ? -44.175 20.665 44.581 1.00 50.85 181 LEU L N 1
ATOM 6793 C CA . LEU F 3 181 ? -43.732 20.993 45.933 1.00 53.54 181 LEU L CA 1
ATOM 6794 C C . LEU F 3 181 ? -42.260 21.387 45.934 1.00 53.54 181 LEU L C 1
ATOM 6795 O O . LEU F 3 181 ? -41.513 21.080 44.993 1.00 49.58 181 LEU L O 1
ATOM 6800 N N . SER F 3 182 ? -41.842 22.044 47.011 1.00 54.75 182 SER L N 1
ATOM 6801 C CA . SER F 3 182 ? -40.426 22.251 47.270 1.00 56.31 182 SER L CA 1
ATOM 6802 C C . SER F 3 182 ? -39.820 20.920 47.705 1.00 55.98 182 SER L C 1
ATOM 6803 O O . SER F 3 182 ? -40.521 20.061 48.253 1.00 54.57 182 SER L O 1
ATOM 6806 N N . LYS F 3 183 ? -38.523 20.749 47.461 1.00 57.56 183 LYS L N 1
ATOM 6807 C CA . LYS F 3 183 ? -37.808 19.578 47.952 1.00 59.89 183 LYS L CA 1
ATOM 6808 C C . LYS F 3 183 ? -38.073 19.418 49.446 1.00 60.87 183 LYS L C 1
ATOM 6809 O O . LYS F 3 183 ? -38.389 18.325 49.916 1.00 60.64 183 LYS L O 1
ATOM 6815 N N . ALA F 3 184 ? -37.941 20.522 50.177 1.00 62.78 184 ALA L N 1
ATOM 6816 C CA . ALA F 3 184 ? -38.166 20.544 51.619 1.00 66.42 184 ALA L CA 1
ATOM 6817 C C . ALA F 3 184 ? -39.497 19.879 51.988 1.00 68.91 184 ALA L C 1
ATOM 6818 O O . ALA F 3 184 ? -39.513 18.876 52.701 1.00 70.44 184 ALA L O 1
ATOM 6820 N N . ASP F 3 185 ? -40.602 20.424 51.485 1.00 68.43 185 ASP L N 1
ATOM 6821 C CA . ASP F 3 185 ? -41.927 19.871 51.757 1.00 69.05 185 ASP L CA 1
ATOM 6822 C C . ASP F 3 185 ? -42.029 18.412 51.332 1.00 65.07 185 ASP L C 1
ATOM 6823 O O . ASP F 3 185 ? -42.673 17.613 52.008 1.00 63.43 185 ASP L O 1
ATOM 6828 N N . TYR F 3 186 ? -41.394 18.067 50.213 1.00 61.54 186 TYR L N 1
ATOM 6829 C CA . TYR F 3 186 ? -41.453 16.704 49.704 1.00 58.53 186 TYR L CA 1
ATOM 6830 C C . TYR F 3 186 ? -40.713 15.752 50.638 1.00 61.78 186 TYR L C 1
ATOM 6831 O O . TYR F 3 186 ? -41.146 14.621 50.859 1.00 60.59 186 TYR L O 1
ATOM 6840 N N . GLU F 3 187 ? -39.600 16.224 51.189 1.00 68.31 187 GLU L N 1
ATOM 6841 C CA . GLU F 3 187 ? -38.785 15.431 52.106 1.00 75.42 187 GLU L CA 1
ATOM 6842 C C . GLU F 3 187 ? -39.441 15.246 53.480 1.00 76.51 187 GLU L C 1
ATOM 6843 O O . GLU F 3 187 ? -39.016 14.396 54.263 1.00 76.40 187 GLU L O 1
ATOM 6849 N N . LYS F 3 188 ? -40.479 16.031 53.760 1.00 77.43 188 LYS L N 1
ATOM 6850 C CA . LYS F 3 188 ? -41.126 16.012 55.071 1.00 80.60 188 LYS L CA 1
ATOM 6851 C C . LYS F 3 188 ? -42.184 14.921 55.186 1.00 80.02 188 LYS L C 1
ATOM 6852 O O . LYS F 3 188 ? -42.652 14.624 56.280 1.00 81.76 188 LYS L O 1
ATOM 6858 N N . HIS F 3 189 ? -42.567 14.328 54.063 1.00 77.12 189 HIS L N 1
ATOM 6859 C CA . HIS F 3 189 ? -43.703 13.414 54.046 1.00 75.96 189 HIS L CA 1
ATOM 6860 C C . HIS F 3 189 ? -43.304 12.103 53.394 1.00 71.25 189 HIS L C 1
ATOM 6861 O O . HIS F 3 189 ? -42.310 12.049 52.678 1.00 70.56 189 HIS L O 1
ATOM 6868 N N . LYS F 3 190 ? -44.060 11.042 53.652 1.00 69.12 190 LYS L N 1
ATOM 6869 C CA . LYS F 3 190 ? -43.650 9.714 53.205 1.00 68.54 190 LYS L CA 1
ATOM 6870 C C . LYS F 3 190 ? -44.526 9.178 52.080 1.00 66.38 190 LYS L C 1
ATOM 6871 O O . LYS F 3 190 ? -44.014 8.727 51.059 1.00 64.94 190 LYS L O 1
ATOM 6877 N N . VAL F 3 191 ? -45.840 9.239 52.265 1.00 67.32 191 VAL L N 1
ATOM 6878 C CA . VAL F 3 191 ? -46.778 8.627 51.329 1.00 67.57 191 VAL L CA 1
ATOM 6879 C C . VAL F 3 191 ? -47.412 9.673 50.414 1.00 66.56 191 VAL L C 1
ATOM 6880 O O . VAL F 3 191 ? -47.933 10.688 50.878 1.00 67.47 191 VAL L O 1
ATOM 6884 N N . TYR F 3 192 ? -47.360 9.404 49.110 1.00 63.08 192 TYR L N 1
ATOM 6885 C CA . TYR F 3 192 ? -47.928 10.289 48.094 1.00 57.32 192 TYR L CA 1
ATOM 6886 C C . TYR F 3 192 ? -48.938 9.503 47.286 1.00 55.26 192 TYR L C 1
ATOM 6887 O O . TYR F 3 192 ? -48.648 8.392 46.850 1.00 53.97 192 TYR L O 1
ATOM 6896 N N . ALA F 3 193 ? -50.125 10.077 47.101 1.00 55.02 193 ALA L N 1
ATOM 6897 C CA . ALA F 3 193 ? -51.243 9.361 46.493 1.00 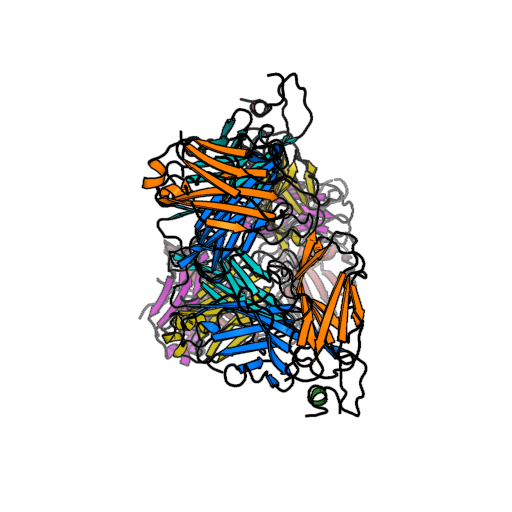54.31 193 ALA L CA 1
ATOM 6898 C C . ALA F 3 193 ? -52.072 10.263 45.600 1.00 51.87 193 ALA L C 1
ATOM 6899 O O . ALA F 3 193 ? -52.217 11.457 45.862 1.00 48.51 193 ALA L O 1
ATOM 6901 N N . CYS F 3 194 ? -52.598 9.678 44.531 1.00 52.69 194 CYS L N 1
ATOM 6902 C CA . CYS F 3 194 ? -53.565 10.358 43.684 1.00 54.48 194 CYS L CA 1
ATOM 6903 C C . CYS F 3 194 ? -54.803 9.473 43.639 1.00 56.93 194 CYS L C 1
ATOM 6904 O O . CYS F 3 194 ? -54.723 8.284 43.324 1.00 56.88 194 CYS L O 1
ATOM 6907 N N . GLU F 3 195 ? -55.934 10.049 44.021 1.00 59.57 195 GLU L N 1
ATOM 6908 C CA . GLU F 3 195 ? -57.188 9.319 44.114 1.00 60.96 195 GLU L CA 1
ATOM 6909 C C . GLU F 3 195 ? -58.046 9.694 42.914 1.00 53.36 195 GLU L C 1
ATOM 6910 O O . GLU F 3 195 ? -58.290 10.874 42.665 1.00 49.76 195 GLU L O 1
ATOM 6916 N N . VAL F 3 196 ? -58.491 8.685 42.170 1.00 50.29 196 VAL L N 1
ATOM 6917 C CA . VAL F 3 196 ? -59.159 8.897 40.896 1.00 48.38 196 VAL L CA 1
ATOM 6918 C C . VAL F 3 196 ? -60.606 8.418 40.904 1.00 49.33 196 VAL L C 1
ATOM 6919 O O . VAL F 3 196 ? -60.890 7.282 41.290 1.00 48.63 196 VAL L O 1
ATOM 6923 N N . THR F 3 197 ? -61.504 9.277 40.433 1.00 50.02 197 THR L N 1
ATOM 6924 C CA . THR F 3 197 ? -62.894 8.897 40.255 1.00 55.06 197 THR L CA 1
ATOM 6925 C C . THR F 3 197 ? -63.306 9.065 38.796 1.00 53.02 197 THR L C 1
ATOM 6926 O O . THR F 3 197 ? -62.861 9.980 38.115 1.00 52.77 197 THR L O 1
ATOM 6930 N N . HIS F 3 198 ? -64.087 8.101 38.323 1.00 52.29 198 HIS L N 1
ATOM 6931 C CA . HIS F 3 198 ? -64.628 8.084 36.982 1.00 51.12 198 HIS L CA 1
ATOM 6932 C C . HIS F 3 198 ? -65.847 7.220 37.042 1.00 53.50 198 HIS L C 1
ATOM 6933 O O . HIS F 3 198 ? -65.998 6.420 37.990 1.00 52.52 198 HIS L O 1
ATOM 6940 N N . GLN F 3 199 ? -66.741 7.341 36.068 1.00 56.88 199 GLN L N 1
ATOM 6941 C CA . GLN F 3 199 ? -67.956 6.530 36.114 1.00 59.63 199 GLN L CA 1
ATOM 6942 C C . GLN F 3 199 ? -67.725 5.107 35.585 1.00 59.37 199 GLN L C 1
ATOM 6943 O O . GLN F 3 199 ? -68.552 4.225 35.782 1.00 58.95 199 GLN L O 1
ATOM 6949 N N . GLY F 3 200 ? -66.591 4.882 34.929 1.00 58.13 200 GLY L N 1
ATOM 6950 C CA . GLY F 3 200 ? -66.243 3.553 34.450 1.00 57.04 200 GLY L CA 1
ATOM 6951 C C . GLY F 3 200 ? -65.618 2.683 35.533 1.00 58.03 200 GLY L C 1
ATOM 6952 O O . GLY F 3 200 ? -65.350 1.501 35.317 1.00 56.32 200 GLY L O 1
ATOM 6953 N N . LEU F 3 201 ? -65.395 3.274 36.705 1.00 60.94 201 LEU L N 1
ATOM 6954 C CA . LEU F 3 201 ? -64.814 2.573 37.845 1.00 63.57 201 LEU L CA 1
ATOM 6955 C C . LEU F 3 201 ? -65.879 2.285 38.898 1.00 70.87 201 LEU L C 1
ATOM 6956 O O . LEU F 3 201 ? -66.530 3.207 39.390 1.00 71.15 201 LEU L O 1
ATOM 6961 N N . SER F 3 202 ? -66.051 1.011 39.249 1.00 77.19 202 SER L N 1
ATOM 6962 C CA . SER F 3 202 ? -67.020 0.613 40.277 1.00 83.00 202 SER L CA 1
ATOM 6963 C C . SER F 3 202 ? -66.684 1.242 41.632 1.00 85.00 202 SER L C 1
ATOM 6964 O O . SER F 3 202 ? -67.510 1.259 42.543 1.00 85.62 202 SER L O 1
ATOM 6967 N N . SER F 3 203 ? -65.465 1.759 41.753 1.00 85.57 203 SER L N 1
ATOM 6968 C CA . SER F 3 203 ? -65.024 2.440 42.963 1.00 86.34 203 SER L CA 1
ATOM 6969 C C . SER F 3 203 ? -63.793 3.301 42.660 1.00 82.91 203 SER L C 1
ATOM 6970 O O . SER F 3 203 ? -63.080 3.040 41.689 1.00 81.19 203 SER L O 1
ATOM 6973 N N . PRO F 3 204 ? -63.539 4.333 43.488 1.00 81.30 204 PRO L N 1
ATOM 6974 C CA . PRO F 3 204 ? -62.349 5.182 43.318 1.00 78.33 204 PRO L CA 1
ATOM 6975 C C . PRO F 3 204 ? -61.046 4.387 43.343 1.00 73.17 204 PRO L C 1
ATOM 6976 O O . PRO F 3 204 ? -60.870 3.526 44.199 1.00 74.40 204 PRO L O 1
ATOM 6980 N N . VAL F 3 205 ? -60.140 4.680 42.422 1.00 66.51 205 VAL L N 1
ATOM 6981 C CA . VAL F 3 205 ? -58.855 4.000 42.388 1.00 61.78 205 VAL L CA 1
ATOM 6982 C C . VAL F 3 205 ? -57.813 4.895 43.038 1.00 58.60 205 VAL L C 1
ATOM 6983 O O . VAL F 3 205 ? -57.839 6.115 42.884 1.00 57.37 205 VAL L O 1
ATOM 6987 N N . THR F 3 206 ? -56.895 4.278 43.769 1.00 56.98 206 THR L N 1
ATOM 6988 C CA . THR F 3 206 ? -55.837 5.012 44.432 1.00 57.70 206 THR L CA 1
ATOM 6989 C C . THR F 3 206 ? -54.496 4.385 44.063 1.00 55.65 206 THR L C 1
ATOM 6990 O O . THR F 3 206 ? -54.302 3.176 44.175 1.00 56.20 206 THR L O 1
ATOM 6994 N N . LYS F 3 207 ? -53.581 5.217 43.592 1.00 52.42 207 LYS L N 1
ATOM 6995 C CA . LYS F 3 207 ? -52.238 4.774 43.269 1.00 50.64 207 LYS L CA 1
ATOM 6996 C C . LYS F 3 207 ? -51.294 5.596 44.108 1.00 51.47 207 LYS L C 1
ATOM 6997 O O . LYS F 3 207 ? -51.486 6.798 44.263 1.00 52.05 207 LYS L O 1
ATOM 7003 N N . SER F 3 208 ? -50.280 4.940 44.653 1.00 53.07 208 SER L N 1
ATOM 7004 C CA . SER F 3 208 ? -49.446 5.546 45.669 1.00 56.42 208 SER L CA 1
ATOM 7005 C C . SER F 3 208 ? -47.990 5.134 45.519 1.00 54.60 208 SER L C 1
ATOM 7006 O O . SER F 3 208 ? -47.649 4.266 44.717 1.00 53.30 208 SER L O 1
ATOM 7009 N N . PHE F 3 209 ? -47.132 5.794 46.282 1.00 53.89 209 PHE L N 1
ATOM 7010 C CA . PHE F 3 209 ? -45.776 5.332 46.477 1.00 55.59 209 PHE L CA 1
ATOM 7011 C C . PHE F 3 209 ? -45.278 5.897 47.798 1.00 59.38 209 PHE L C 1
ATOM 7012 O O . PHE F 3 209 ? -45.786 6.913 48.283 1.00 59.60 209 PHE L O 1
ATOM 7020 N N . ASN F 3 210 ? -44.308 5.214 48.390 1.00 62.23 210 ASN L N 1
ATOM 7021 C CA . ASN F 3 210 ? -43.686 5.670 49.615 1.00 65.91 210 ASN L CA 1
ATOM 7022 C C . ASN F 3 210 ? -42.301 6.213 49.305 1.00 65.51 210 ASN L C 1
ATOM 7023 O O . ASN F 3 210 ? -41.486 5.556 48.665 1.00 64.62 210 ASN L O 1
ATOM 7028 N N . ARG F 3 211 ? -42.056 7.438 49.754 1.00 66.34 211 ARG L N 1
ATOM 7029 C CA . ARG F 3 211 ? -40.817 8.113 49.425 1.00 67.98 211 ARG L CA 1
ATOM 7030 C C . ARG F 3 211 ? -39.666 7.308 49.989 1.00 71.62 211 ARG L C 1
ATOM 7031 O O . ARG F 3 211 ? -39.716 6.835 51.125 1.00 71.35 211 ARG L O 1
ATOM 7039 N N . GLY F 3 212 ? -38.627 7.155 49.182 1.00 76.52 212 GLY L N 1
ATOM 7040 C CA . GLY F 3 212 ? -37.458 6.393 49.585 1.00 82.13 212 GLY L CA 1
ATOM 7041 C C . GLY F 3 212 ? -37.845 4.994 50.025 1.00 88.16 212 GLY L C 1
ATOM 7042 O O . GLY F 3 212 ? -37.741 4.656 51.205 1.00 90.70 212 GLY L O 1
ATOM 7043 N N . GLU F 3 213 ? -38.294 4.186 49.067 1.00 90.84 213 GLU L N 1
ATOM 7044 C CA . GLU F 3 213 ? -38.769 2.831 49.338 1.00 93.68 213 GLU L CA 1
ATOM 7045 C C . GLU F 3 213 ? -39.999 2.858 50.238 1.00 93.95 213 GLU L C 1
ATOM 7046 O O . GLU F 3 213 ? -40.999 2.197 49.954 1.00 94.10 213 GLU L O 1
ATOM 7052 N N . ASP G 3 1 ? 0.773 -11.558 26.307 1.00 66.12 1 ASP B N 1
ATOM 7053 C CA . ASP G 3 1 ? -0.303 -11.029 25.419 1.00 64.03 1 ASP B CA 1
ATOM 7054 C C . ASP G 3 1 ? 0.049 -11.263 23.958 1.00 55.71 1 ASP B C 1
ATOM 7055 O O . ASP G 3 1 ? 1.157 -10.962 23.531 1.00 58.48 1 ASP B O 1
ATOM 7060 N N . ILE G 3 2 ? -0.894 -11.795 23.191 1.00 45.12 2 ILE B N 1
ATOM 7061 C CA . ILE G 3 2 ? -0.649 -12.080 21.787 1.00 38.13 2 ILE B CA 1
ATOM 7062 C C . ILE G 3 2 ? -0.535 -10.789 20.987 1.00 33.99 2 ILE B C 1
ATOM 7063 O O . ILE G 3 2 ? -1.453 -9.967 20.975 1.00 32.88 2 ILE B O 1
ATOM 7068 N N . GLN G 3 3 ? 0.588 -10.634 20.297 1.00 31.76 3 GLN B N 1
ATOM 7069 C CA . GLN G 3 3 ? 0.837 -9.457 19.481 1.00 38.05 3 GLN B CA 1
ATOM 7070 C C . GLN G 3 3 ? 0.489 -9.746 18.027 1.00 34.90 3 GLN B C 1
ATOM 7071 O O . GLN G 3 3 ? 0.720 -10.846 17.522 1.00 35.95 3 GLN B O 1
ATOM 7077 N N . LEU G 3 4 ? -0.083 -8.755 17.363 1.00 31.98 4 LEU B N 1
ATOM 7078 C CA . LEU G 3 4 ? -0.442 -8.862 15.961 1.00 30.96 4 LEU B CA 1
ATOM 7079 C C . LEU G 3 4 ? 0.264 -7.764 15.169 1.00 31.61 4 LEU B C 1
ATOM 7080 O O . LEU G 3 4 ? 0.508 -6.680 15.678 1.00 34.92 4 LEU B O 1
ATOM 7085 N N . THR G 3 5 ? 0.610 -8.046 13.923 1.00 28.45 5 THR B N 1
ATOM 7086 C CA . THR G 3 5 ? 1.119 -7.028 13.017 1.00 28.79 5 THR B CA 1
ATOM 7087 C C . THR G 3 5 ? 0.260 -7.133 11.779 1.00 25.32 5 THR B C 1
ATOM 7088 O O . THR G 3 5 ? -0.269 -8.206 11.478 1.00 23.09 5 THR B O 1
ATOM 7092 N N . GLN G 3 6 ? 0.114 -6.017 11.082 1.00 23.72 6 GLN B N 1
ATOM 7093 C CA . GLN G 3 6 ? -0.581 -5.984 9.806 1.00 24.04 6 GLN B CA 1
ATOM 7094 C C . GLN G 3 6 ? 0.349 -5.397 8.779 1.00 23.84 6 GLN B C 1
ATOM 7095 O O . GLN G 3 6 ? 1.128 -4.487 9.092 1.00 21.69 6 GLN B O 1
ATOM 7101 N N . SER G 3 7 ? 0.279 -5.916 7.562 1.00 22.15 7 SER B N 1
ATOM 7102 C CA . SER G 3 7 ? 1.075 -5.372 6.485 1.00 22.82 7 SER B CA 1
ATOM 7103 C C . SER G 3 7 ? 0.206 -5.302 5.252 1.00 23.16 7 SER B C 1
ATOM 7104 O O . SER G 3 7 ? -0.553 -6.233 5.007 1.00 25.96 7 SER B O 1
ATOM 7107 N N . PRO G 3 8 ? 0.315 -4.219 4.468 1.00 20.02 8 PRO B N 1
ATOM 7108 C CA . PRO G 3 8 ? 1.105 -3.020 4.736 1.00 18.69 8 PRO B CA 1
ATOM 7109 C C . PRO G 3 8 ? 0.382 -2.121 5.717 1.00 23.89 8 PRO B C 1
ATOM 7110 O O . PRO G 3 8 ? -0.715 -2.479 6.184 1.00 22.27 8 PRO B O 1
ATOM 7114 N N . SER G 3 9 ? 0.978 -0.974 6.034 1.00 23.54 9 SER B N 1
ATOM 7115 C CA . SER G 3 9 ? 0.333 0.016 6.862 1.00 23.53 9 SER B CA 1
ATOM 7116 C C . SER G 3 9 ? -0.726 0.796 6.073 1.00 22.47 9 SER B C 1
ATOM 7117 O O . SER G 3 9 ? -1.756 1.201 6.621 1.00 23.21 9 SER B O 1
ATOM 7120 N N . SER G 3 10 ? -0.485 1.011 4.788 1.00 21.72 10 SER B N 1
ATOM 7121 C CA . SER G 3 10 ? -1.465 1.680 3.919 1.00 22.61 10 SER B CA 1
ATOM 7122 C C . SER G 3 10 ? -1.251 1.198 2.494 1.00 26.22 10 SER B C 1
ATOM 7123 O O . SER G 3 10 ? -0.150 0.746 2.148 1.00 26.33 10 SER B O 1
ATOM 7126 N N . LEU G 3 11 ? -2.276 1.257 1.647 1.00 23.50 11 LEU B N 1
ATOM 7127 C CA . LEU G 3 11 ? -2.067 0.879 0.240 1.00 22.68 11 LEU B CA 1
ATOM 7128 C C . LEU G 3 11 ? -3.056 1.623 -0.622 1.00 23.98 11 LEU B C 1
ATOM 7129 O O . LEU G 3 11 ? -4.076 2.132 -0.137 1.00 22.06 11 LEU B O 1
ATOM 7134 N N . SER G 3 12 ? -2.750 1.694 -1.904 1.00 22.56 12 SER B N 1
ATOM 7135 C CA . SER G 3 12 ? -3.675 2.239 -2.889 1.00 23.97 12 SER B CA 1
ATOM 7136 C C . SER G 3 12 ? -3.741 1.242 -4.048 1.00 24.78 12 SER B C 1
ATOM 7137 O O . SER G 3 12 ? -2.745 0.592 -4.391 1.00 26.21 12 SER B O 1
ATOM 7140 N N . ALA G 3 13 ? -4.910 1.121 -4.651 1.00 22.57 13 ALA B N 1
ATOM 7141 C CA . ALA G 3 13 ? -5.077 0.284 -5.818 1.00 23.96 13 ALA B CA 1
ATOM 7142 C C . ALA G 3 13 ? -6.245 0.846 -6.592 1.00 26.03 13 ALA B C 1
ATOM 7143 O O . ALA G 3 13 ? -7.003 1.655 -6.065 1.00 25.88 13 ALA B O 1
ATOM 7145 N N . SER G 3 14 ? -6.384 0.431 -7.842 1.00 26.88 14 SER B N 1
ATOM 7146 C CA . SER G 3 14 ? -7.454 0.937 -8.674 1.00 30.32 14 SER B CA 1
ATOM 7147 C C . SER G 3 14 ? -8.718 0.117 -8.450 1.00 30.05 14 SER B C 1
ATOM 7148 O O . SER G 3 14 ? -8.677 -0.987 -7.914 1.00 27.83 14 SER B O 1
ATOM 7151 N N . VAL G 3 15 ? -9.840 0.673 -8.872 1.00 28.92 15 VAL B N 1
ATOM 7152 C CA . VAL G 3 15 ? -11.112 -0.020 -8.812 1.00 29.31 15 VAL B CA 1
ATOM 7153 C C . VAL G 3 15 ? -11.029 -1.238 -9.701 1.00 30.06 15 VAL B C 1
ATOM 7154 O O . VAL G 3 15 ? -10.539 -1.151 -10.827 1.00 32.66 15 VAL B O 1
ATOM 7158 N N . GLY G 3 16 ? -11.524 -2.364 -9.196 1.00 29.42 16 GLY B N 1
ATOM 7159 C CA . GLY G 3 16 ? -11.480 -3.616 -9.920 1.00 28.27 16 GLY B CA 1
ATOM 7160 C C . GLY G 3 16 ? -10.260 -4.432 -9.543 1.00 29.17 16 GLY B C 1
ATOM 7161 O O . GLY G 3 16 ? -10.207 -5.612 -9.858 1.00 26.59 16 GLY B O 1
ATOM 7162 N N . ASP G 3 17 ? -9.269 -3.819 -8.888 1.00 29.61 17 ASP B N 1
ATOM 7163 C CA . ASP G 3 17 ? -8.062 -4.565 -8.507 1.00 28.81 17 ASP B CA 1
ATOM 7164 C C . ASP G 3 17 ? -8.318 -5.545 -7.381 1.00 27.70 17 ASP B C 1
ATOM 7165 O O . ASP G 3 17 ? -9.234 -5.373 -6.557 1.00 29.14 17 ASP B O 1
ATOM 7170 N N . ARG G 3 18 ? -7.501 -6.592 -7.351 1.00 26.74 18 ARG B N 1
ATOM 7171 C CA . ARG G 3 18 ? -7.498 -7.535 -6.240 1.00 27.68 18 ARG B CA 1
ATOM 7172 C C . ARG G 3 18 ? -6.452 -7.054 -5.254 1.00 27.97 18 ARG B C 1
ATOM 7173 O O . ARG G 3 18 ? -5.317 -6.791 -5.629 1.00 29.39 18 ARG B O 1
ATOM 7181 N N . VAL G 3 19 ? -6.834 -6.921 -3.994 1.00 27.52 19 VAL B N 1
ATOM 7182 C CA . VAL G 3 19 ? -5.947 -6.388 -2.951 1.00 27.76 19 VAL B CA 1
ATOM 7183 C C . VAL G 3 19 ? -5.910 -7.348 -1.765 1.00 26.05 19 VAL B C 1
ATOM 7184 O O . VAL G 3 19 ? -6.935 -7.952 -1.434 1.00 27.50 19 VAL B O 1
ATOM 7188 N N . THR G 3 20 ? -4.749 -7.506 -1.132 1.00 23.39 20 THR B N 1
ATOM 7189 C CA . THR G 3 20 ? -4.642 -8.365 0.040 1.00 27.01 20 THR B CA 1
ATOM 7190 C C . THR G 3 20 ? -3.955 -7.637 1.182 1.00 28.26 20 THR B C 1
ATOM 7191 O O . THR G 3 20 ? -3.018 -6.862 0.975 1.00 30.33 20 THR B O 1
ATOM 7195 N N . ILE G 3 21 ? -4.457 -7.869 2.386 1.00 23.29 21 ILE B N 1
ATOM 7196 C CA . ILE G 3 21 ? -3.856 -7.346 3.610 1.00 25.91 21 ILE B CA 1
ATOM 7197 C C . ILE G 3 21 ? -3.524 -8.559 4.462 1.00 26.96 21 ILE B C 1
ATOM 7198 O O . ILE G 3 21 ? -4.323 -9.491 4.532 1.00 28.60 21 ILE B O 1
ATOM 7203 N N . THR G 3 22 ? -2.375 -8.550 5.131 1.00 25.14 22 THR B N 1
ATOM 7204 C CA . THR G 3 22 ? -1.941 -9.714 5.917 1.00 24.88 22 THR B CA 1
ATOM 7205 C C . THR G 3 22 ? -1.839 -9.376 7.390 1.00 23.97 22 THR B C 1
ATOM 7206 O O . THR G 3 22 ? -1.471 -8.277 7.759 1.00 25.69 22 THR B O 1
ATOM 7210 N N . CYS G 3 23 ? -2.237 -10.335 8.220 1.00 26.00 23 CYS B N 1
ATOM 7211 C CA . CYS G 3 23 ? -2.150 -10.212 9.667 1.00 22.29 23 CYS B CA 1
ATOM 7212 C C . CYS G 3 23 ? -1.316 -11.370 10.190 1.00 21.63 23 CYS B C 1
ATOM 7213 O O . CYS G 3 23 ? -1.542 -12.521 9.818 1.00 25.30 23 CYS B O 1
ATOM 7216 N N . ARG G 3 24 ? -0.347 -11.068 11.045 1.00 23.39 24 ARG B N 1
ATOM 7217 C CA . ARG G 3 24 ? 0.571 -12.097 11.526 1.00 29.77 24 ARG B CA 1
ATOM 7218 C C . ARG G 3 24 ? 0.620 -12.064 13.042 1.00 29.06 24 ARG B C 1
ATOM 7219 O O . ARG G 3 24 ? 0.785 -10.994 13.619 1.00 25.72 24 ARG B O 1
ATOM 7227 N N . ALA G 3 25 ? 0.486 -13.229 13.676 1.00 27.41 25 ALA B N 1
ATOM 7228 C CA . ALA G 3 25 ? 0.357 -13.317 15.124 1.00 26.09 25 ALA B CA 1
ATOM 7229 C C . ALA G 3 25 ? 1.638 -13.858 15.740 1.00 26.59 25 ALA B C 1
ATOM 7230 O O . ALA G 3 25 ? 2.367 -14.592 15.088 1.00 28.60 25 ALA B O 1
ATOM 7232 N N . SER G 3 26 ? 1.906 -13.507 16.997 1.00 25.37 26 SER B N 1
ATOM 7233 C CA . SER G 3 26 ? 3.147 -13.910 17.671 1.00 26.28 26 SER B CA 1
ATOM 7234 C C . SER G 3 26 ? 3.075 -15.391 18.035 1.00 25.86 26 SER B C 1
ATOM 7235 O O . SER G 3 26 ? 4.081 -16.000 18.357 1.00 24.45 26 SER B O 1
ATOM 7238 N N . GLN G 3 27 ? 1.869 -15.961 17.994 1.00 28.74 27 GLN B N 1
ATOM 7239 C CA . GLN G 3 27 ? 1.634 -17.375 18.303 1.00 30.87 27 GLN B CA 1
ATOM 7240 C C . GLN G 3 27 ? 0.646 -17.935 17.316 1.00 26.77 27 GLN B C 1
ATOM 7241 O O . GLN G 3 27 ? -0.100 -17.190 16.696 1.00 27.14 27 GLN B O 1
ATOM 7247 N N . SER G 3 28 ? 0.591 -19.255 17.211 1.00 24.83 28 SER B N 1
ATOM 7248 C CA . SER G 3 28 ? -0.462 -19.889 16.443 1.00 26.51 28 SER B CA 1
ATOM 7249 C C . SER G 3 28 ? -1.779 -19.669 17.201 1.00 26.06 28 SER B C 1
ATOM 7250 O O . SER G 3 28 ? -1.852 -19.910 18.406 1.00 27.62 28 SER B O 1
ATOM 7253 N N . ILE G 3 29 ? -2.801 -19.206 16.488 1.00 22.39 29 ILE B N 1
ATOM 7254 C CA . ILE G 3 29 ? -4.130 -18.987 17.058 1.00 24.86 29 ILE B CA 1
ATOM 7255 C C . ILE G 3 29 ? -5.198 -19.762 16.264 1.00 25.53 29 ILE B C 1
ATOM 7256 O O . ILE G 3 29 ? -6.377 -19.439 16.324 1.00 27.76 29 ILE B O 1
ATOM 7261 N N . GLY G 3 30 ? -4.769 -20.801 15.548 1.00 24.89 30 GLY B N 1
ATOM 7262 C CA . GLY G 3 30 ? -5.654 -21.573 14.691 1.00 25.69 30 GLY B CA 1
ATOM 7263 C C . GLY G 3 30 ? -6.454 -20.662 13.770 1.00 27.65 30 GLY B C 1
ATOM 7264 O O . GLY G 3 30 ? -5.870 -19.884 13.009 1.00 27.63 30 GLY B O 1
ATOM 7265 N N . SER G 3 31 ? -7.783 -20.733 13.862 1.00 24.88 31 SER B N 1
ATOM 7266 C CA . SER G 3 31 ? -8.657 -19.939 13.003 1.00 27.13 31 SER B CA 1
ATOM 7267 C C . SER G 3 31 ? -9.366 -18.852 13.803 1.00 27.12 31 SER B C 1
ATOM 7268 O O . SER G 3 31 ? -10.368 -18.272 13.362 1.00 26.92 31 SER B O 1
ATOM 7271 N N . TYR G 3 32 ? -8.837 -18.564 14.982 1.00 26.38 32 TYR B N 1
ATOM 7272 C CA . TYR G 3 32 ? -9.468 -17.616 15.899 1.00 24.57 32 TYR B CA 1
ATOM 7273 C C . TYR G 3 32 ? -9.042 -16.203 15.547 1.00 26.37 32 TYR B C 1
ATOM 7274 O O . TYR G 3 32 ? -8.214 -15.572 16.237 1.00 27.74 32 TYR B O 1
ATOM 7283 N N . LEU G 3 33 ? -9.585 -15.707 14.440 1.00 22.13 33 LEU B N 1
ATOM 7284 C CA . LEU G 3 33 ? -9.179 -14.420 13.944 1.00 20.03 33 LEU B CA 1
ATOM 7285 C C . LEU G 3 33 ? -10.328 -13.750 13.247 1.00 20.82 33 LEU B C 1
ATOM 7286 O O . LEU G 3 33 ? -11.020 -14.379 12.440 1.00 23.69 33 LEU B O 1
ATOM 7291 N N . ASN G 3 34 ? -10.509 -12.477 13.565 1.00 20.19 34 ASN B N 1
ATOM 7292 C CA . ASN G 3 34 ? -11.547 -11.639 12.987 1.00 23.62 34 ASN B CA 1
ATOM 7293 C C . ASN G 3 34 ? -10.932 -10.524 12.172 1.00 22.64 34 ASN B C 1
ATOM 7294 O O . ASN G 3 34 ? -9.771 -10.144 12.385 1.00 21.60 34 ASN B O 1
ATOM 7299 N N . TRP G 3 35 ? -11.727 -10.004 11.245 1.00 20.93 35 TRP B N 1
ATOM 7300 C CA . TRP G 3 35 ? -11.428 -8.777 10.525 1.00 19.24 35 TRP B CA 1
ATOM 7301 C C . TRP G 3 35 ? -12.588 -7.805 10.611 1.00 21.82 35 TRP B C 1
ATOM 7302 O O . TRP G 3 35 ? -13.750 -8.191 10.484 1.00 21.21 35 TRP B O 1
ATOM 7313 N N . TYR G 3 36 ? -12.240 -6.533 10.778 1.00 21.72 36 TYR B N 1
ATOM 7314 C CA . TYR G 3 36 ? -13.182 -5.434 10.873 1.00 18.26 36 TYR B CA 1
ATOM 7315 C C . TYR G 3 36 ? -12.867 -4.389 9.837 1.00 19.77 36 TYR B C 1
ATOM 7316 O O . TYR G 3 36 ? -11.718 -4.238 9.370 1.00 22.03 36 TYR B O 1
ATOM 7325 N N . GLN G 3 37 ? -13.884 -3.639 9.472 1.00 18.19 37 GLN B N 1
ATOM 7326 C CA . GLN G 3 37 ? -13.727 -2.497 8.570 1.00 17.48 37 GLN B CA 1
ATOM 7327 C C . GLN G 3 37 ? -14.176 -1.257 9.297 1.00 21.23 37 GLN B C 1
ATOM 7328 O O . GLN G 3 37 ? -15.247 -1.253 9.907 1.00 22.66 37 GLN B O 1
ATOM 7334 N N . GLN G 3 38 ? -13.374 -0.204 9.254 1.00 21.46 38 GLN B N 1
ATOM 7335 C CA . GLN G 3 38 ? -13.819 1.079 9.785 1.00 24.31 38 GLN B CA 1
ATOM 7336 C C . GLN G 3 38 ? -13.746 2.186 8.734 1.00 25.37 38 GLN B C 1
ATOM 7337 O O . GLN G 3 38 ? -12.674 2.534 8.210 1.00 23.52 38 GLN B O 1
ATOM 7343 N N . LYS G 3 39 ? -14.900 2.736 8.411 1.00 30.27 39 LYS B N 1
ATOM 7344 C CA . LYS G 3 39 ? -14.963 3.869 7.520 1.00 35.65 39 LYS B CA 1
ATOM 7345 C C . LYS G 3 39 ? -14.854 5.139 8.344 1.00 40.74 39 LYS B C 1
ATOM 7346 O O . LYS G 3 39 ? -15.226 5.159 9.519 1.00 39.30 39 LYS B O 1
ATOM 7352 N N . PRO G 3 40 ? -14.341 6.211 7.737 1.00 47.59 40 PRO B N 1
ATOM 7353 C CA . PRO G 3 40 ? -14.147 7.440 8.516 1.00 50.16 40 PRO B CA 1
ATOM 7354 C C . PRO G 3 40 ? -15.453 7.991 9.074 1.00 49.60 40 PRO B C 1
ATOM 7355 O O . PRO G 3 40 ? -16.484 7.960 8.395 1.00 50.29 40 PRO B O 1
ATOM 7359 N N . GLY G 3 41 ? -15.411 8.458 10.318 1.00 47.23 41 GLY B N 1
ATOM 7360 C CA . GLY G 3 41 ? -16.588 8.978 10.976 1.00 46.97 41 GLY B CA 1
ATOM 7361 C C . GLY G 3 41 ? -17.585 7.909 11.391 1.00 46.07 41 GLY B C 1
ATOM 7362 O O . GLY G 3 41 ? -18.700 8.230 11.780 1.00 46.36 41 GLY B O 1
ATOM 7363 N N . LYS G 3 42 ? -17.189 6.640 11.326 1.00 42.90 42 LYS B N 1
ATOM 7364 C CA . LYS G 3 42 ? -18.109 5.547 11.634 1.00 40.84 42 LYS B CA 1
ATOM 7365 C C . LYS G 3 42 ? -17.522 4.529 12.598 1.00 35.86 42 LYS B C 1
ATOM 7366 O O . LYS G 3 42 ? -16.307 4.354 12.671 1.00 33.58 42 LYS B O 1
ATOM 7372 N N . ALA G 3 43 ? -18.400 3.839 13.321 1.00 34.46 43 ALA B N 1
ATOM 7373 C CA . ALA G 3 43 ? -17.985 2.694 14.130 1.00 34.14 43 ALA B CA 1
ATOM 7374 C C . ALA G 3 43 ? -17.513 1.536 13.245 1.00 31.76 43 ALA B C 1
ATOM 7375 O O . ALA G 3 43 ? -17.961 1.402 12.098 1.00 32.29 43 ALA B O 1
ATOM 7377 N N . PRO G 3 44 ? -16.614 0.683 13.776 1.00 29.40 44 PRO B N 1
ATOM 7378 C CA . PRO G 3 44 ? -16.157 -0.471 13.012 1.00 28.93 44 PRO B CA 1
ATOM 7379 C C . PRO G 3 44 ? -17.297 -1.432 12.759 1.00 28.88 44 PRO B C 1
ATOM 7380 O O . PRO G 3 44 ? -18.269 -1.447 13.516 1.00 29.35 44 PRO B O 1
ATOM 7384 N N . LYS G 3 45 ? -17.186 -2.196 11.686 1.00 27.42 45 LYS B N 1
ATOM 7385 C CA . LYS G 3 45 ? -18.158 -3.230 11.347 1.00 28.22 45 LYS B CA 1
ATOM 7386 C C . LYS G 3 45 ? -17.391 -4.511 11.201 1.00 26.69 45 LYS B C 1
ATOM 7387 O O . LYS G 3 45 ? -16.238 -4.504 10.732 1.00 22.95 45 LYS B O 1
ATOM 7393 N N . LEU G 3 46 ? -18.012 -5.611 11.603 1.00 25.04 46 LEU B N 1
ATOM 7394 C CA . LEU G 3 46 ? -17.400 -6.919 11.509 1.00 27.10 46 LEU B CA 1
ATOM 7395 C C . LEU G 3 46 ? -17.506 -7.427 10.071 1.00 25.78 46 LEU B C 1
ATOM 7396 O O . LEU G 3 46 ? -18.590 -7.416 9.501 1.00 22.59 46 LEU B O 1
ATOM 7401 N N . LEU G 3 47 ? -16.381 -7.861 9.495 1.00 24.40 47 LEU B N 1
ATOM 7402 C CA . LEU G 3 47 ? -16.361 -8.406 8.138 1.00 24.68 47 LEU B CA 1
ATOM 7403 C C . LEU G 3 47 ? -16.312 -9.910 8.181 1.00 26.45 47 LEU B C 1
ATOM 7404 O O . LEU G 3 47 ? -17.017 -10.603 7.448 1.00 26.96 47 LEU B O 1
ATOM 7409 N N . ILE G 3 48 ? -15.429 -10.436 9.021 1.00 25.02 48 ILE B N 1
ATOM 7410 C CA . ILE G 3 48 ? -15.114 -11.853 8.953 1.00 23.47 48 ILE B CA 1
ATOM 7411 C C . ILE G 3 48 ? -14.855 -12.364 10.348 1.00 23.58 48 ILE B C 1
ATOM 7412 O O . ILE G 3 48 ? -14.266 -11.653 11.166 1.00 22.44 48 ILE B O 1
ATOM 7417 N N . TYR G 3 49 ? -15.278 -13.594 10.628 1.00 22.11 49 TYR B N 1
ATOM 7418 C CA . TYR G 3 49 ? -14.870 -14.247 11.865 1.00 22.65 49 TYR B CA 1
ATOM 7419 C C . TYR G 3 49 ? -14.425 -15.660 11.582 1.00 23.83 49 TYR B C 1
ATOM 7420 O O . TYR G 3 49 ? -14.651 -16.176 10.489 1.00 25.60 49 TYR B O 1
ATOM 7429 N N . ALA G 3 50 ? -13.816 -16.307 12.568 1.00 24.00 50 ALA B N 1
ATOM 7430 C CA . ALA G 3 50 ? -13.254 -17.638 12.363 1.00 25.29 50 ALA B CA 1
ATOM 7431 C C . ALA G 3 50 ? -12.324 -17.690 11.121 1.00 26.45 50 ALA B C 1
ATOM 7432 O O . ALA G 3 50 ? -12.351 -18.659 10.363 1.00 28.11 50 ALA B O 1
ATOM 7434 N N . ALA G 3 51 ? -11.550 -16.621 10.917 1.00 23.13 51 ALA B N 1
ATOM 7435 C CA . ALA G 3 51 ? -10.546 -16.484 9.843 1.00 22.59 51 ALA B CA 1
ATOM 7436 C C . ALA G 3 51 ? -11.125 -16.381 8.429 1.00 24.80 51 ALA B C 1
ATOM 7437 O O . ALA G 3 51 ? -10.610 -15.626 7.617 1.00 24.24 51 ALA B O 1
ATOM 7439 N N . SER G 3 52 ? -12.189 -17.132 8.138 1.00 24.65 52 SER B N 1
ATOM 7440 C CA . SER G 3 52 ? -12.709 -17.242 6.772 1.00 27.28 52 SER B CA 1
ATOM 7441 C C . SER G 3 52 ? -14.245 -17.178 6.642 1.00 27.49 52 SER B C 1
ATOM 7442 O O . SER G 3 52 ? -14.763 -17.233 5.536 1.00 28.24 52 SER B O 1
ATOM 7445 N N . THR G 3 53 ? -14.975 -17.031 7.741 1.00 26.11 53 THR B N 1
ATOM 7446 C CA . THR G 3 53 ? -16.440 -16.933 7.648 1.00 26.77 53 THR B CA 1
ATOM 7447 C C . THR G 3 53 ? -16.875 -15.475 7.474 1.00 26.64 53 THR B C 1
ATOM 7448 O O . THR G 3 53 ? -16.605 -14.596 8.318 1.00 27.17 53 THR B O 1
ATOM 7452 N N . LEU G 3 54 ? -17.539 -15.220 6.361 1.00 21.88 54 LEU B N 1
ATOM 7453 C CA . LEU G 3 54 ? -17.978 -13.880 6.035 1.00 27.94 54 LEU B CA 1
ATOM 7454 C C . LEU G 3 54 ? -19.214 -13.577 6.881 1.00 32.72 54 LEU B C 1
ATOM 7455 O O . LEU G 3 54 ? -20.158 -14.378 6.898 1.00 33.46 54 LEU B O 1
ATOM 7460 N N . GLN G 3 55 ? -19.221 -12.462 7.609 1.00 29.73 55 GLN B N 1
ATOM 7461 C CA . GLN G 3 55 ? -20.439 -12.079 8.335 1.00 30.98 55 GLN B CA 1
ATOM 7462 C C . GLN G 3 55 ? -21.550 -11.780 7.326 1.00 30.69 55 GLN B C 1
ATOM 7463 O O . GLN G 3 55 ? -21.283 -11.229 6.254 1.00 27.93 55 GLN B O 1
ATOM 7469 N N . SER G 3 56 ? -22.794 -12.103 7.678 1.00 29.24 56 SER B N 1
ATOM 7470 C CA . SER G 3 56 ? -23.922 -11.820 6.802 1.00 28.68 56 SER B CA 1
ATOM 7471 C C . SER G 3 56 ? -23.981 -10.337 6.488 1.00 25.43 56 SER B C 1
ATOM 7472 O O . SER G 3 56 ? -23.729 -9.503 7.363 1.00 27.69 56 SER B O 1
ATOM 7475 N N . GLY G 3 57 ? -24.352 -9.998 5.258 1.00 25.59 57 GLY B N 1
ATOM 7476 C CA . GLY G 3 57 ? -24.481 -8.606 4.872 1.00 28.34 57 GLY B CA 1
ATOM 7477 C C . GLY G 3 57 ? -23.208 -8.090 4.210 1.00 31.17 57 GLY B C 1
ATOM 7478 O O . GLY G 3 57 ? -23.204 -7.018 3.617 1.00 32.05 57 GLY B O 1
ATOM 7479 N N . VAL G 3 58 ? -22.116 -8.843 4.297 1.00 28.83 58 VAL B N 1
ATOM 7480 C CA . VAL G 3 58 ? -20.851 -8.373 3.695 1.00 28.31 58 VAL B CA 1
ATOM 7481 C C . VAL G 3 58 ? -20.744 -8.721 2.197 1.00 28.75 58 VAL B C 1
ATOM 7482 O O . VAL G 3 58 ? -21.103 -9.826 1.784 1.00 28.14 58 VAL B O 1
ATOM 7486 N N . PRO G 3 59 ? -20.276 -7.773 1.368 1.00 31.79 59 PRO B N 1
ATOM 7487 C CA . PRO G 3 59 ? -20.198 -8.123 -0.056 1.00 33.01 59 PRO B CA 1
ATOM 7488 C C . PRO G 3 59 ? -19.284 -9.321 -0.302 1.00 28.90 59 PRO B C 1
ATOM 7489 O O . PRO G 3 59 ? -18.307 -9.481 0.425 1.00 24.22 59 PRO B O 1
ATOM 7493 N N . SER G 3 60 ? -19.610 -10.143 -1.298 1.00 27.23 60 SER B N 1
ATOM 7494 C CA . SER G 3 60 ? -18.887 -11.378 -1.566 1.00 27.71 60 SER B CA 1
ATOM 7495 C C . SER G 3 60 ? -17.470 -11.126 -2.101 1.00 27.07 60 SER B C 1
ATOM 7496 O O . SER G 3 60 ? -16.666 -12.058 -2.226 1.00 25.43 60 SER B O 1
ATOM 7499 N N . ARG G 3 61 ? -17.148 -9.881 -2.408 1.00 25.01 61 ARG B N 1
ATOM 7500 C CA . ARG G 3 61 ? -15.801 -9.596 -2.892 1.00 28.45 61 ARG B CA 1
ATOM 7501 C C . ARG G 3 61 ? -14.752 -9.676 -1.763 1.00 28.30 61 ARG B C 1
ATOM 7502 O O . ARG G 3 61 ? -13.536 -9.706 -2.018 1.00 27.19 61 ARG B O 1
ATOM 7510 N N . PHE G 3 62 ? -15.220 -9.743 -0.523 1.00 27.19 62 PHE B N 1
ATOM 7511 C CA . PHE G 3 62 ? -14.341 -9.925 0.639 1.00 27.09 62 PHE B CA 1
ATOM 7512 C C . PHE G 3 62 ? -14.170 -11.397 0.959 1.00 28.27 62 PHE B C 1
ATOM 7513 O O . PHE G 3 62 ? -15.134 -12.152 0.978 1.00 30.88 62 PHE B O 1
ATOM 7521 N N . SER G 3 63 ? -12.943 -11.820 1.212 1.00 27.18 63 SER B N 1
ATOM 7522 C CA . SER G 3 63 ? -12.707 -13.199 1.605 1.00 29.84 63 SER B CA 1
ATOM 7523 C C . SER G 3 63 ? -11.543 -13.207 2.568 1.00 30.22 63 SER B C 1
ATOM 7524 O O . SER G 3 63 ? -10.643 -12.370 2.471 1.00 27.63 63 SER B O 1
ATOM 7527 N N . GLY G 3 64 ? -11.570 -14.150 3.503 1.00 29.59 64 GLY B N 1
ATOM 7528 C CA . GLY G 3 64 ? -10.504 -14.294 4.469 1.00 29.39 64 GLY B CA 1
ATOM 7529 C C . GLY G 3 64 ? -9.937 -15.679 4.367 1.00 30.09 64 GLY B C 1
ATOM 7530 O O . GLY G 3 64 ? -10.662 -16.629 4.082 1.00 30.39 64 GLY B O 1
ATOM 7531 N N . SER G 3 65 ? -8.633 -15.801 4.560 1.00 30.96 65 SER B N 1
ATOM 7532 C CA . SER G 3 65 ? -7.988 -17.103 4.559 1.00 32.27 65 SER B CA 1
ATOM 7533 C C . SER G 3 65 ? -6.816 -17.105 5.538 1.00 30.49 65 SER B C 1
ATOM 7534 O O . SER G 3 65 ? -6.380 -16.060 6.011 1.00 29.84 65 SER B O 1
ATOM 7537 N N . GLY G 3 66 ? -6.318 -18.289 5.844 1.00 33.68 66 GLY B N 1
ATOM 7538 C CA . GLY G 3 66 ? -5.135 -18.420 6.662 1.00 35.96 66 GLY B CA 1
ATOM 7539 C C . GLY G 3 66 ? -5.482 -19.204 7.892 1.00 39.59 66 GLY B C 1
ATOM 7540 O O . GLY G 3 66 ? -6.647 -19.257 8.301 1.00 40.26 66 GLY B O 1
ATOM 7541 N N . SER G 3 67 ? -4.478 -19.844 8.471 1.00 41.39 67 SER B N 1
ATOM 7542 C CA . SER G 3 67 ? -4.651 -20.544 9.735 1.00 43.20 67 SER B CA 1
ATOM 7543 C C . SER G 3 67 ? -3.307 -20.578 10.454 1.00 39.97 67 SER B C 1
ATOM 7544 O O . SER G 3 67 ? -2.270 -20.648 9.811 1.00 42.60 67 SER B O 1
ATOM 7547 N N . GLY G 3 68 ? -3.333 -20.526 11.779 1.00 34.50 68 GLY B N 1
ATOM 7548 C CA . GLY G 3 68 ? -2.122 -20.601 12.558 1.00 29.14 68 GLY B CA 1
ATOM 7549 C C . GLY G 3 68 ? -1.602 -19.213 12.848 1.00 26.25 68 GLY B C 1
ATOM 7550 O O . GLY G 3 68 ? -2.104 -18.548 13.732 1.00 22.48 68 GLY B O 1
ATOM 7551 N N . THR G 3 69 ? -0.596 -18.769 12.105 1.00 25.84 69 THR B N 1
ATOM 7552 C CA . THR G 3 69 ? 0.067 -17.517 12.434 1.00 26.64 69 THR B CA 1
ATOM 7553 C C . THR G 3 69 ? -0.115 -16.431 11.367 1.00 26.14 69 THR B C 1
ATOM 7554 O O . THR G 3 69 ? 0.097 -15.262 11.651 1.00 28.98 69 THR B O 1
ATOM 7558 N N . ASP G 3 70 ? -0.511 -16.808 10.149 1.00 26.40 70 ASP B N 1
ATOM 7559 C CA . ASP G 3 70 ? -0.559 -15.866 9.027 1.00 30.04 70 ASP B CA 1
ATOM 7560 C C . ASP G 3 70 ? -1.929 -15.857 8.377 1.00 28.54 70 ASP B C 1
ATOM 7561 O O . ASP G 3 70 ? -2.454 -16.903 8.026 1.00 31.97 70 ASP B O 1
ATOM 7566 N N . PHE G 3 71 ? -2.480 -14.668 8.189 1.00 23.85 71 PHE B N 1
ATOM 7567 C CA . PHE G 3 71 ? -3.839 -14.513 7.713 1.00 24.65 71 PHE B CA 1
ATOM 7568 C C . PHE G 3 71 ? -3.880 -13.400 6.702 1.00 25.22 71 PHE B C 1
ATOM 7569 O O . PHE G 3 71 ? -3.111 -12.423 6.788 1.00 22.91 71 PHE B O 1
ATOM 7577 N N . THR G 3 72 ? -4.809 -13.545 5.770 1.00 21.34 72 THR B N 1
ATOM 7578 C CA . THR G 3 72 ? -4.976 -12.589 4.704 1.00 25.25 72 THR B CA 1
ATOM 7579 C C . THR G 3 72 ? -6.444 -12.216 4.553 1.00 24.73 72 THR B C 1
ATOM 7580 O O . THR G 3 72 ? -7.318 -13.077 4.612 1.00 27.21 72 THR B O 1
ATOM 7584 N N . LEU G 3 73 ? -6.704 -10.927 4.401 1.00 23.74 73 LEU B N 1
ATOM 7585 C CA . LEU G 3 73 ? -8.020 -10.434 3.976 1.00 23.87 73 LEU B CA 1
ATOM 7586 C C . LEU G 3 73 ? -7.860 -10.071 2.516 1.00 24.98 73 LEU B C 1
ATOM 7587 O O . LEU G 3 73 ? -6.961 -9.289 2.169 1.00 25.53 73 LEU B O 1
ATOM 7592 N N . THR G 3 74 ? -8.660 -10.676 1.646 1.00 22.34 74 THR B N 1
ATOM 7593 C CA . THR G 3 74 ? -8.612 -10.336 0.230 1.00 25.72 74 THR B CA 1
ATOM 7594 C C . THR G 3 74 ? -9.875 -9.566 -0.163 1.00 24.70 74 THR B C 1
ATOM 7595 O O . THR G 3 74 ? -10.990 -9.893 0.260 1.00 26.43 74 THR B O 1
ATOM 7599 N N . ILE G 3 75 ? -9.691 -8.518 -0.943 1.00 24.85 75 ILE B N 1
ATOM 7600 C CA . ILE G 3 75 ? -10.803 -7.874 -1.644 1.00 27.02 75 ILE B CA 1
ATOM 7601 C C . ILE G 3 75 ? -10.621 -8.165 -3.121 1.00 30.37 75 ILE B C 1
ATOM 7602 O O . ILE G 3 75 ? -9.639 -7.725 -3.723 1.00 33.16 75 ILE B O 1
ATOM 7607 N N . SER G 3 76 ? -11.515 -8.944 -3.707 1.00 28.19 76 SER B N 1
ATOM 7608 C CA . SER G 3 76 ? -11.269 -9.471 -5.049 1.00 32.00 76 SER B CA 1
ATOM 7609 C C . SER G 3 76 ? -11.404 -8.408 -6.144 1.00 36.18 76 SER B C 1
ATOM 7610 O O . SER G 3 76 ? -10.680 -8.449 -7.154 1.00 38.66 76 SER B O 1
ATOM 7613 N N . SER G 3 77 ? -12.319 -7.460 -5.952 1.00 32.46 77 SER B N 1
ATOM 7614 C CA . SER G 3 77 ? -12.556 -6.396 -6.934 1.00 32.44 77 SER B CA 1
ATOM 7615 C C . SER G 3 77 ? -12.839 -5.076 -6.215 1.00 29.64 77 SER B C 1
ATOM 7616 O O . SER G 3 77 ? -14.010 -4.756 -5.940 1.00 26.31 77 SER B O 1
ATOM 7619 N N . LEU G 3 78 ? -11.774 -4.330 -5.917 1.00 25.52 78 LEU B N 1
ATOM 7620 C CA . LEU G 3 78 ? -11.826 -3.153 -5.059 1.00 27.86 78 LEU B CA 1
ATOM 7621 C C . LEU G 3 78 ? -12.846 -2.126 -5.557 1.00 28.04 78 LEU B C 1
ATOM 7622 O O . LEU G 3 78 ? -12.851 -1.788 -6.747 1.00 26.20 78 LEU B O 1
ATOM 7627 N N . GLN G 3 79 ? -13.712 -1.646 -4.660 1.00 27.25 79 GLN B N 1
ATOM 7628 C CA . GLN G 3 79 ? -14.738 -0.662 -5.020 1.00 25.55 79 GLN B CA 1
ATOM 7629 C C . GLN G 3 79 ? -14.466 0.639 -4.296 1.00 23.80 79 GLN B C 1
ATOM 7630 O O . GLN G 3 79 ? -13.804 0.631 -3.264 1.00 24.00 79 GLN B O 1
ATOM 7636 N N . PRO G 3 80 ? -14.998 1.762 -4.800 1.00 23.58 80 PRO B N 1
ATOM 7637 C CA . PRO G 3 80 ? -14.728 3.041 -4.125 1.00 24.40 80 PRO B CA 1
ATOM 7638 C C . PRO G 3 80 ? -15.151 3.036 -2.644 1.00 27.60 80 PRO B C 1
ATOM 7639 O O . PRO G 3 80 ? -14.469 3.649 -1.814 1.00 27.45 80 PRO B O 1
ATOM 7643 N N . GLU G 3 81 ? -16.253 2.348 -2.325 1.00 24.13 81 GLU B N 1
ATOM 7644 C CA . GLU G 3 81 ? -16.765 2.302 -0.962 1.00 28.02 81 GLU B CA 1
ATOM 7645 C C . GLU G 3 81 ? -15.890 1.451 -0.034 1.00 27.50 81 GLU B C 1
ATOM 7646 O O . GLU G 3 81 ? -16.139 1.400 1.166 1.00 27.11 81 GLU B O 1
ATOM 7652 N N . ASP G 3 82 ? -14.864 0.794 -0.573 1.00 26.57 82 ASP B N 1
ATOM 7653 C CA . ASP G 3 82 ? -13.935 0.009 0.261 1.00 24.73 82 ASP B CA 1
ATOM 7654 C C . ASP G 3 82 ? -12.807 0.853 0.837 1.00 25.86 82 ASP B C 1
ATOM 7655 O O . ASP G 3 82 ? -11.958 0.350 1.587 1.00 24.28 82 ASP B O 1
ATOM 7660 N N . SER G 3 83 ? -12.783 2.132 0.472 1.00 27.41 83 SER B N 1
ATOM 7661 C CA . SER G 3 83 ? -11.816 3.073 1.023 1.00 28.18 83 SER B CA 1
ATOM 7662 C C . SER G 3 83 ? -12.065 3.194 2.515 1.00 27.96 83 SER B C 1
ATOM 7663 O O . SER G 3 83 ? -13.098 3.711 2.942 1.00 27.08 83 SER B O 1
ATOM 7666 N N . ALA G 3 84 ? -11.152 2.671 3.319 1.00 26.54 84 ALA B N 1
ATOM 7667 C CA . ALA G 3 84 ? -11.446 2.478 4.725 1.00 25.56 84 ALA B CA 1
ATOM 7668 C C . ALA G 3 84 ? -10.198 1.959 5.395 1.00 27.92 84 ALA B C 1
ATOM 7669 O O . ALA G 3 84 ? -9.163 1.740 4.742 1.00 27.07 84 ALA B O 1
ATOM 7671 N N . THR G 3 85 ? -10.298 1.753 6.698 1.00 27.55 85 THR B N 1
ATOM 7672 C CA . THR G 3 85 ? -9.231 1.148 7.469 1.00 28.46 85 THR B CA 1
ATOM 7673 C C . THR G 3 85 ? -9.675 -0.225 7.967 1.00 27.75 85 THR B C 1
ATOM 7674 O O . THR G 3 85 ? -10.830 -0.394 8.403 1.00 23.86 85 THR B O 1
ATOM 7678 N N . TYR G 3 86 ? -8.772 -1.201 7.890 1.00 23.71 86 TYR B N 1
ATOM 7679 C CA . TYR G 3 86 ? -9.086 -2.579 8.234 1.00 24.70 86 TYR B CA 1
ATOM 7680 C C . TYR G 3 86 ? -8.243 -3.063 9.411 1.00 24.84 86 TYR B C 1
ATOM 7681 O O . TYR G 3 86 ? -7.040 -2.798 9.471 1.00 25.38 86 TYR B O 1
ATOM 7690 N N . TYR G 3 87 ? -8.891 -3.760 10.343 1.00 22.20 87 TYR B N 1
ATOM 7691 C CA . TYR G 3 87 ? -8.250 -4.294 11.545 1.00 20.97 87 TYR B CA 1
ATOM 7692 C C . TYR G 3 87 ? -8.496 -5.777 11.649 1.00 22.71 87 TYR B C 1
ATOM 7693 O O . TYR G 3 87 ? -9.635 -6.234 11.487 1.00 24.34 87 TYR B O 1
ATOM 7702 N N . CYS G 3 88 ? -7.427 -6.525 11.910 1.00 25.86 88 CYS B N 1
ATOM 7703 C CA . CYS G 3 88 ? -7.500 -7.903 12.383 1.00 24.11 88 CYS B CA 1
ATOM 7704 C C . CYS G 3 88 ? -7.664 -7.932 13.907 1.00 28.30 88 CYS B C 1
ATOM 7705 O O . CYS G 3 88 ? -7.302 -6.973 14.589 1.00 28.11 88 CYS B O 1
ATOM 7708 N N . GLN G 3 89 ? -8.200 -9.028 14.438 1.00 27.65 89 GLN B N 1
ATOM 7709 C CA . GLN G 3 89 ? -8.311 -9.201 15.859 1.00 25.43 89 GLN B CA 1
ATOM 7710 C C . GLN G 3 89 ? -8.233 -10.668 16.153 1.00 22.40 89 GLN B C 1
ATOM 7711 O O . GLN G 3 89 ? -9.018 -11.440 15.603 1.00 24.11 89 GLN B O 1
ATOM 7717 N N . GLN G 3 90 ? -7.335 -11.065 17.048 1.00 23.53 90 GLN B N 1
ATOM 7718 C CA . GLN G 3 90 ? -7.277 -12.461 17.477 1.00 25.82 90 GLN B CA 1
ATOM 7719 C C . GLN G 3 90 ? -8.290 -12.688 18.578 1.00 28.87 90 GLN B C 1
ATOM 7720 O O . GLN G 3 90 ? -8.458 -11.834 19.457 1.00 28.41 90 GLN B O 1
ATOM 7726 N N . SER G 3 91 ? -8.977 -13.831 18.523 1.00 26.59 91 SER B N 1
ATOM 7727 C CA . SER G 3 91 ? -9.974 -14.167 19.525 1.00 24.59 91 SER B CA 1
ATOM 7728 C C . SER G 3 91 ? -9.563 -15.482 20.177 1.00 26.94 91 SER B C 1
ATOM 7729 O O . SER G 3 91 ? -10.415 -16.252 20.613 1.00 26.41 91 SER B O 1
ATOM 7732 N N . TYR G 3 92 ? -8.259 -15.748 20.221 1.00 25.80 92 TYR B N 1
ATOM 7733 C CA . TYR G 3 92 ? -7.740 -17.011 20.770 1.00 28.19 92 TYR B CA 1
ATOM 7734 C C . TYR G 3 92 ? -7.695 -16.995 22.294 1.00 26.90 92 TYR B C 1
ATOM 7735 O O . TYR G 3 92 ? -7.983 -17.987 22.936 1.00 26.67 92 TYR B O 1
ATOM 7744 N N . SER G 3 93 ? -7.298 -15.866 22.876 1.00 29.34 93 SER B N 1
ATOM 7745 C CA . SER G 3 93 ? -7.309 -15.701 24.327 1.00 33.76 93 SER B CA 1
ATOM 7746 C C . SER G 3 93 ? -7.368 -14.224 24.652 1.00 34.28 93 SER B C 1
ATOM 7747 O O . SER G 3 93 ? -6.850 -13.391 23.906 1.00 30.68 93 SER B O 1
ATOM 7750 N N . THR G 3 94 ? -8.024 -13.905 25.761 1.00 35.14 94 THR B N 1
ATOM 7751 C CA . THR G 3 94 ? -8.139 -12.529 26.214 1.00 37.61 94 THR B CA 1
ATOM 7752 C C . THR G 3 94 ? -6.762 -12.068 26.713 1.00 37.10 94 THR B C 1
ATOM 7753 O O . THR G 3 94 ? -5.991 -12.878 27.200 1.00 39.94 94 THR B O 1
ATOM 7757 N N . PRO G 3 95 ? -6.431 -10.775 26.554 1.00 36.78 95 PRO B N 1
ATOM 7758 C CA . PRO G 3 95 ? -7.246 -9.789 25.831 1.00 36.62 95 PRO B CA 1
ATOM 7759 C C . PRO G 3 95 ? -7.266 -10.042 24.310 1.00 35.77 95 PRO B C 1
ATOM 7760 O O . PRO G 3 95 ? -6.240 -10.388 23.710 1.00 35.10 95 PRO B O 1
ATOM 7764 N N . PHE G 3 96 ? -8.438 -9.862 23.715 1.00 33.74 96 PHE B N 1
ATOM 7765 C CA . PHE G 3 96 ? -8.661 -10.022 22.284 1.00 31.81 96 PHE B CA 1
ATOM 7766 C C . PHE G 3 96 ? -8.120 -8.815 21.485 1.00 30.91 96 PHE B C 1
ATOM 7767 O O . PHE G 3 96 ? -8.867 -7.978 20.956 1.00 31.82 96 PHE B O 1
ATOM 7775 N N . THR G 3 97 ? -6.808 -8.772 21.354 1.00 29.60 97 THR B N 1
ATOM 7776 C CA . THR G 3 97 ? -6.099 -7.662 20.739 1.00 30.28 97 THR B CA 1
ATOM 7777 C C . THR G 3 97 ? -6.412 -7.446 19.263 1.00 26.55 97 THR B C 1
ATOM 7778 O O . THR G 3 97 ? -6.545 -8.397 18.469 1.00 26.14 97 THR B O 1
ATOM 7782 N N . PHE G 3 98 ? -6.529 -6.170 18.907 1.00 24.75 98 PHE B N 1
ATOM 7783 C CA . PHE G 3 98 ? -6.695 -5.731 17.527 1.00 23.87 98 PHE B CA 1
ATOM 7784 C C . PHE G 3 98 ? -5.318 -5.515 16.930 1.00 24.91 98 PHE B C 1
ATOM 7785 O O . PHE G 3 98 ? -4.401 -5.131 17.638 1.00 24.40 98 PHE B O 1
ATOM 7793 N N . GLY G 3 99 ? -5.217 -5.724 15.623 1.00 24.97 99 GLY B N 1
ATOM 7794 C CA . GLY G 3 99 ? -4.027 -5.410 14.860 1.00 25.08 99 GLY B CA 1
ATOM 7795 C C . GLY G 3 99 ? -3.922 -3.908 14.690 1.00 26.86 99 GLY B C 1
ATOM 7796 O O . GLY G 3 99 ? -4.886 -3.181 14.930 1.00 28.09 99 GLY B O 1
ATOM 7797 N N . PRO G 3 100 ? -2.750 -3.438 14.281 1.00 27.61 100 PRO B N 1
ATOM 7798 C CA . PRO G 3 100 ? -2.506 -1.999 14.143 1.00 26.53 100 PRO B CA 1
ATOM 7799 C C . PRO G 3 100 ? -3.482 -1.395 13.142 1.00 27.93 100 PRO B C 1
ATOM 7800 O O . PRO G 3 100 ? -3.942 -0.269 13.332 1.00 33.68 100 PRO B O 1
ATOM 7804 N N . GLY G 3 101 ? -3.795 -2.142 12.090 1.00 29.42 101 GLY B N 1
ATOM 7805 C CA . GLY G 3 101 ? -4.735 -1.688 11.083 1.00 28.09 101 GLY B CA 1
ATOM 7806 C C . GLY G 3 101 ? -4.061 -1.259 9.799 1.00 25.93 101 GLY B C 1
ATOM 7807 O O . GLY G 3 101 ? -2.863 -0.977 9.773 1.00 23.86 101 GLY B O 1
ATOM 7808 N N . THR G 3 102 ? -4.838 -1.225 8.722 1.00 25.30 102 THR B N 1
ATOM 7809 C CA . THR G 3 102 ? -4.285 -1.000 7.389 1.00 27.03 102 THR B CA 1
ATOM 7810 C C . THR G 3 102 ? -5.269 -0.105 6.643 1.00 28.62 102 THR B C 1
ATOM 7811 O O . THR G 3 102 ? -6.453 -0.432 6.529 1.00 29.98 102 THR B O 1
ATOM 7815 N N . LYS G 3 103 ? -4.785 1.036 6.164 1.00 24.77 103 LYS B N 1
ATOM 7816 C CA . LYS G 3 103 ? -5.622 1.973 5.427 1.00 25.61 103 LYS B CA 1
ATOM 7817 C C . LYS G 3 103 ? -5.598 1.661 3.930 1.00 25.47 103 LYS B C 1
ATOM 7818 O O . LYS G 3 103 ? -4.523 1.498 3.327 1.00 23.19 103 LYS B O 1
ATOM 7824 N N . VAL G 3 104 ? -6.780 1.578 3.332 1.00 22.39 104 VAL B N 1
ATOM 7825 C CA . VAL G 3 104 ? -6.901 1.340 1.904 1.00 23.03 104 VAL B CA 1
ATOM 7826 C C . VAL G 3 104 ? -7.424 2.580 1.186 1.00 24.81 104 VAL B C 1
ATOM 7827 O O . VAL G 3 104 ? -8.478 3.126 1.545 1.00 23.10 104 VAL B O 1
ATOM 7831 N N . ASP G 3 105 ? -6.697 3.016 0.160 1.00 23.43 105 ASP B N 1
ATOM 7832 C CA . ASP G 3 105 ? -7.114 4.160 -0.649 1.00 26.36 105 ASP B CA 1
ATOM 7833 C C . ASP G 3 105 ? -7.359 3.678 -2.072 1.00 27.31 105 ASP B C 1
ATOM 7834 O O . ASP G 3 105 ? -6.743 2.729 -2.541 1.00 26.72 105 ASP B O 1
ATOM 7839 N N . ILE G 3 106 ? -8.237 4.374 -2.775 1.00 27.65 106 ILE B N 1
ATOM 7840 C CA . ILE G 3 106 ? -8.532 4.062 -4.159 1.00 29.95 106 ILE B CA 1
ATOM 7841 C C . ILE G 3 106 ? -7.754 5.005 -5.038 1.00 30.94 106 ILE B C 1
ATOM 7842 O O . ILE G 3 106 ? -7.748 6.210 -4.805 1.00 33.09 106 ILE B O 1
ATOM 7847 N N . ARG G 3 107 ? -7.105 4.448 -6.049 1.00 32.55 107 ARG B N 1
ATOM 7848 C CA . ARG G 3 107 ? -6.452 5.223 -7.103 1.00 34.59 107 ARG B CA 1
ATOM 7849 C C . ARG G 3 107 ? -7.408 5.446 -8.263 1.00 35.61 107 ARG B C 1
ATOM 7850 O O . ARG G 3 107 ? -8.047 4.504 -8.718 1.00 39.03 107 ARG B O 1
ATOM 7858 N N . ARG G 3 108 ? -7.496 6.669 -8.767 1.00 33.46 108 ARG B N 1
ATOM 7859 C CA . ARG G 3 108 ? -8.401 6.941 -9.878 1.00 30.20 108 ARG B CA 1
ATOM 7860 C C . ARG G 3 108 ? -7.810 7.955 -10.840 1.00 31.44 108 ARG B C 1
ATOM 7861 O O . ARG G 3 108 ? -6.706 8.439 -10.628 1.00 33.86 108 ARG B O 1
ATOM 7869 N N . THR G 3 109 ? -8.531 8.274 -11.908 1.00 30.91 109 THR B N 1
ATOM 7870 C CA . THR G 3 109 ? -8.057 9.284 -12.836 1.00 34.28 109 THR B CA 1
ATOM 7871 C C . THR G 3 109 ? -8.027 10.658 -12.146 1.00 35.12 109 THR B C 1
ATOM 7872 O O . THR G 3 109 ? -8.751 10.908 -11.178 1.00 35.63 109 THR B O 1
ATOM 7876 N N . VAL G 3 110 ? -7.198 11.546 -12.664 1.00 34.76 110 VAL B N 1
ATOM 7877 C CA . VAL G 3 110 ? -7.125 12.915 -12.191 1.00 34.58 110 VAL B CA 1
ATOM 7878 C C . VAL G 3 110 ? -8.489 13.605 -12.313 1.00 34.11 110 VAL B C 1
ATOM 7879 O O . VAL G 3 110 ? -9.200 13.441 -13.304 1.00 35.19 110 VAL B O 1
ATOM 7883 N N . ALA G 3 111 ? -8.850 14.364 -11.286 1.00 32.61 111 ALA B N 1
ATOM 7884 C CA . ALA G 3 111 ? -10.072 15.161 -11.302 1.00 33.43 111 ALA B CA 1
ATOM 7885 C C . ALA G 3 111 ? -9.734 16.539 -10.778 1.00 32.53 111 ALA B C 1
ATOM 7886 O O . ALA G 3 111 ? -9.258 16.683 -9.649 1.00 30.55 111 ALA B O 1
ATOM 7888 N N . ALA G 3 112 ? -9.986 17.550 -11.599 1.00 32.07 112 ALA B N 1
ATOM 7889 C CA . ALA G 3 112 ? -9.738 18.928 -1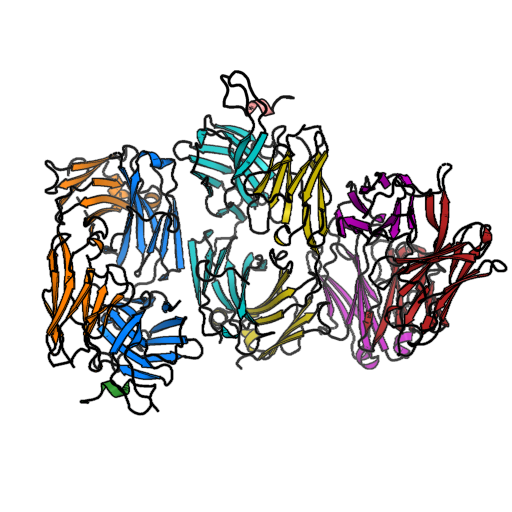1.216 1.00 33.71 112 ALA B CA 1
ATOM 7890 C C . ALA G 3 112 ? -10.779 19.357 -10.192 1.00 33.96 112 ALA B C 1
ATOM 7891 O O . ALA G 3 112 ? -11.921 18.938 -10.279 1.00 33.66 112 ALA B O 1
ATOM 7893 N N . PRO G 3 113 ? -10.391 20.197 -9.224 1.00 34.63 113 PRO B N 1
ATOM 7894 C CA . PRO G 3 113 ? -11.350 20.687 -8.231 1.00 36.55 113 PRO B CA 1
ATOM 7895 C C . PRO G 3 113 ? -12.296 21.708 -8.832 1.00 34.45 113 PRO B C 1
ATOM 7896 O O . PRO G 3 113 ? -11.897 22.448 -9.725 1.00 33.71 113 PRO B O 1
ATOM 7900 N N . SER G 3 114 ? -13.526 21.751 -8.335 1.00 35.42 114 SER B N 1
ATOM 7901 C CA . SER G 3 114 ? -14.429 22.855 -8.617 1.00 33.79 114 SER B CA 1
ATOM 7902 C C . SER G 3 114 ? -14.238 23.820 -7.458 1.00 32.11 114 SER B C 1
ATOM 7903 O O . SER G 3 114 ? -14.170 23.396 -6.312 1.00 34.82 114 SER B O 1
ATOM 7906 N N . VAL G 3 115 ? -14.108 25.106 -7.751 1.00 29.49 115 VAL B N 1
ATOM 7907 C CA . VAL G 3 115 ? -13.654 26.068 -6.760 1.00 26.78 115 VAL B CA 1
ATOM 7908 C C . VAL G 3 115 ? -14.748 27.089 -6.470 1.00 30.54 115 VAL B C 1
ATOM 7909 O O . VAL G 3 115 ? -15.355 27.645 -7.380 1.00 32.86 115 VAL B O 1
ATOM 7913 N N . PHE G 3 116 ? -15.015 27.305 -5.193 1.00 30.10 116 PHE B N 1
ATOM 7914 C CA . PHE G 3 116 ? -16.066 28.216 -4.761 1.00 29.84 116 PHE B CA 1
ATOM 7915 C C . PHE G 3 116 ? -15.509 29.081 -3.640 1.00 27.88 116 PHE B C 1
ATOM 7916 O O . PHE G 3 116 ? -14.716 28.612 -2.832 1.00 28.28 116 PHE B O 1
ATOM 7924 N N . ILE G 3 117 ? -15.888 30.346 -3.606 1.00 27.90 117 ILE B N 1
ATOM 7925 C CA . ILE G 3 117 ? -15.497 31.202 -2.493 1.00 29.49 117 ILE B CA 1
ATOM 7926 C C . ILE G 3 117 ? -16.740 31.743 -1.793 1.00 31.28 117 ILE B C 1
ATOM 7927 O O . ILE G 3 117 ? -17.703 32.115 -2.455 1.00 28.69 117 ILE B O 1
ATOM 7932 N N . PHE G 3 118 ? -16.722 31.797 -0.463 1.00 31.81 118 PHE B N 1
ATOM 7933 C CA . PHE G 3 118 ? -17.900 32.246 0.288 1.00 33.12 118 PHE B CA 1
ATOM 7934 C C . PHE G 3 118 ? -17.597 33.476 1.151 1.00 33.95 118 PHE B C 1
ATOM 7935 O O . PHE G 3 118 ? -16.700 33.428 1.994 1.00 33.77 118 PHE B O 1
ATOM 7943 N N . PRO G 3 119 ? -18.329 34.589 0.938 1.00 33.62 119 PRO B N 1
ATOM 7944 C CA . PRO G 3 119 ? -18.135 35.715 1.855 1.00 33.79 119 PRO B CA 1
ATOM 7945 C C . PRO G 3 119 ? -18.710 35.423 3.245 1.00 34.63 119 PRO B C 1
ATOM 7946 O O . PRO G 3 119 ? -19.514 34.495 3.416 1.00 33.64 119 PRO B O 1
ATOM 7950 N N . PRO G 3 120 ? -18.297 36.202 4.250 1.00 35.33 120 PRO B N 1
ATOM 7951 C CA . PRO G 3 120 ? -18.931 36.050 5.559 1.00 35.79 120 PRO B CA 1
ATOM 7952 C C . PRO G 3 120 ? -20.392 36.472 5.542 1.00 36.82 120 PRO B C 1
ATOM 7953 O O . PRO G 3 120 ? -20.778 37.376 4.798 1.00 38.46 120 PRO B O 1
ATOM 7957 N N . SER G 3 121 ? -21.189 35.851 6.397 1.00 36.47 121 SER B N 1
ATOM 7958 C CA . SER G 3 121 ? -22.588 36.211 6.538 1.00 37.86 121 SER B CA 1
ATOM 7959 C C . SER G 3 121 ? -22.736 37.553 7.260 1.00 41.81 121 SER B C 1
ATOM 7960 O O . SER G 3 121 ? -21.874 37.951 8.058 1.00 39.11 121 SER B O 1
ATOM 7963 N N . ASP G 3 122 ? -23.829 38.256 6.973 1.00 46.74 122 ASP B N 1
ATOM 7964 C CA . ASP G 3 122 ? -24.171 39.468 7.708 1.00 50.94 122 ASP B CA 1
ATOM 7965 C C . ASP G 3 122 ? -24.273 39.159 9.192 1.00 46.60 122 ASP B C 1
ATOM 7966 O O . ASP G 3 122 ? -23.845 39.949 10.038 1.00 44.10 122 ASP B O 1
ATOM 7971 N N . GLU G 3 123 ? -24.833 37.998 9.505 1.00 46.09 123 GLU B N 1
ATOM 7972 C CA . GLU G 3 123 ? -25.032 37.604 10.888 1.00 48.28 123 GLU B CA 1
ATOM 7973 C C . GLU G 3 123 ? -23.681 37.528 11.582 1.00 44.81 123 GLU B C 1
ATOM 7974 O O . GLU G 3 123 ? -23.493 38.120 12.638 1.00 43.65 123 GLU B O 1
ATOM 7980 N N . GLN G 3 124 ? -22.730 36.815 10.981 1.00 41.13 124 GLN B N 1
ATOM 7981 C CA . GLN G 3 124 ? -21.408 36.708 11.582 1.00 38.98 124 GLN B CA 1
ATOM 7982 C C . GLN G 3 124 ? -20.786 38.083 11.781 1.00 38.43 124 GLN B C 1
ATOM 7983 O O . GLN G 3 124 ? -20.189 38.359 12.824 1.00 37.68 124 GLN B O 1
ATOM 7989 N N . LEU G 3 125 ? -20.955 38.959 10.799 1.00 40.38 125 LEU B N 1
ATOM 7990 C CA . LEU G 3 125 ? -20.400 40.306 10.891 1.00 46.13 125 LEU B CA 1
ATOM 7991 C C . LEU G 3 125 ? -20.965 41.135 12.050 1.00 50.51 125 LEU B C 1
ATOM 7992 O O . LEU G 3 125 ? -20.223 41.873 12.700 1.00 49.79 125 LEU B O 1
ATOM 7997 N N . LYS G 3 126 ? -22.261 41.014 12.329 1.00 54.89 126 LYS B N 1
ATOM 7998 C CA . LYS G 3 126 ? -22.853 41.743 13.454 1.00 60.37 126 LYS B CA 1
ATOM 7999 C C . LYS G 3 126 ? -22.253 41.260 14.771 1.00 59.71 126 LYS B C 1
ATOM 8000 O O . LYS G 3 126 ? -22.286 41.971 15.776 1.00 60.98 126 LYS B O 1
ATOM 8006 N N . SER G 3 127 ? -21.691 40.055 14.749 1.00 58.72 127 SER B N 1
ATOM 8007 C CA . SER G 3 127 ? -21.016 39.482 15.907 1.00 58.84 127 SER B CA 1
ATOM 8008 C C . SER G 3 127 ? -19.575 39.977 16.034 1.00 54.84 127 SER B C 1
ATOM 8009 O O . SER G 3 127 ? -18.920 39.714 17.037 1.00 56.03 127 SER B O 1
ATOM 8012 N N . GLY G 3 128 ? -19.073 40.665 15.012 1.00 51.48 128 GLY B N 1
ATOM 8013 C CA . GLY G 3 128 ? -17.766 41.307 15.091 1.00 50.01 128 GLY B CA 1
ATOM 8014 C C . GLY G 3 128 ? -16.605 40.510 14.516 1.00 48.95 128 GLY B C 1
ATOM 8015 O O . GLY G 3 128 ? -15.447 40.868 14.723 1.00 46.70 128 GLY B O 1
ATOM 8016 N N . THR G 3 129 ? -16.908 39.421 13.815 1.00 48.76 129 THR B N 1
ATOM 8017 C CA . THR G 3 129 ? -15.878 38.603 13.179 1.00 48.94 129 THR B CA 1
ATOM 8018 C C . THR G 3 129 ? -16.266 38.288 11.739 1.00 44.38 129 THR B C 1
ATOM 8019 O O . THR G 3 129 ? -17.427 38.413 11.357 1.00 43.67 129 THR B O 1
ATOM 8023 N N . ALA G 3 130 ? -15.290 37.871 10.946 1.00 42.24 130 ALA B N 1
ATOM 8024 C CA . ALA G 3 130 ? -15.533 37.532 9.546 1.00 40.42 130 ALA B CA 1
ATOM 8025 C C . ALA G 3 130 ? -14.720 36.318 9.149 1.00 40.62 130 ALA B C 1
ATOM 8026 O O . ALA G 3 130 ? -13.507 36.290 9.341 1.00 40.41 130 ALA B O 1
ATOM 8028 N N . SER G 3 131 ? -15.404 35.307 8.616 1.00 40.93 131 SER B N 1
ATOM 8029 C CA . SER G 3 131 ? -14.764 34.102 8.110 1.00 40.59 131 SER B CA 1
ATOM 8030 C C . SER G 3 131 ? -14.987 34.035 6.596 1.00 39.98 131 SER B C 1
ATOM 8031 O O . SER G 3 131 ? -16.122 34.101 6.121 1.00 39.62 131 SER B O 1
ATOM 8034 N N . VAL G 3 132 ? -13.902 33.934 5.841 1.00 37.71 132 VAL B N 1
ATOM 8035 C CA . VAL G 3 132 ? -13.983 33.776 4.393 1.00 38.92 132 VAL B CA 1
ATOM 8036 C C . VAL G 3 132 ? -13.603 32.333 4.092 1.00 38.46 132 VAL B C 1
ATOM 8037 O O . VAL G 3 132 ? -12.602 31.850 4.603 1.00 39.36 132 VAL B O 1
ATOM 8041 N N . VAL G 3 133 ? -14.405 31.645 3.285 1.00 35.63 133 VAL B N 1
ATOM 8042 C CA . VAL G 3 133 ? -14.202 30.223 3.020 1.00 33.63 133 VAL B CA 1
ATOM 8043 C C . VAL G 3 133 ? -13.958 29.982 1.532 1.00 33.93 133 VAL B C 1
ATOM 8044 O O . VAL G 3 133 ? -14.719 30.457 0.687 1.00 35.04 133 VAL B O 1
ATOM 8048 N N . CYS G 3 134 ? -12.870 29.283 1.224 1.00 34.25 134 CYS B N 1
ATOM 8049 C CA . CYS G 3 134 ? -12.591 28.811 -0.128 1.00 34.69 134 CYS B CA 1
ATOM 8050 C C . CYS G 3 134 ? -12.777 27.293 -0.122 1.00 32.60 134 CYS B C 1
ATOM 8051 O O . CYS G 3 134 ? -12.215 26.590 0.722 1.00 33.30 134 CYS B O 1
ATOM 8054 N N . LEU G 3 135 ? -13.581 26.792 -1.052 1.00 30.58 135 LEU B N 1
ATOM 8055 C CA . LEU G 3 135 ? -13.860 25.367 -1.147 1.00 28.92 135 LEU B CA 1
ATOM 8056 C C . LEU G 3 135 ? -13.263 24.822 -2.438 1.00 27.63 135 LEU B C 1
ATOM 8057 O O . LEU G 3 135 ? -13.518 25.364 -3.514 1.00 27.03 135 LEU B O 1
ATOM 8062 N N . LEU G 3 136 ? -12.448 23.794 -2.316 1.00 25.28 136 LEU B N 1
ATOM 8063 C CA . LEU G 3 136 ? -12.023 23.016 -3.454 1.00 27.33 136 LEU B CA 1
ATOM 8064 C C . LEU G 3 136 ? -12.761 21.696 -3.401 1.00 28.18 136 LEU B C 1
ATOM 8065 O O . LEU G 3 136 ? -12.628 20.941 -2.474 1.00 29.49 136 LEU B O 1
ATOM 8070 N N . ASN G 3 137 ? -13.520 21.424 -4.418 1.00 28.62 137 ASN B N 1
ATOM 8071 C CA . ASN G 3 137 ? -14.438 20.309 -4.324 1.00 32.02 137 ASN B CA 1
ATOM 8072 C C . ASN G 3 137 ? -14.175 19.187 -5.321 1.00 28.94 137 ASN B C 1
ATOM 8073 O O . ASN G 3 137 ? -14.105 19.414 -6.525 1.00 29.82 137 ASN B O 1
ATOM 8078 N N . ASN G 3 138 ? -14.165 17.958 -4.797 1.00 27.62 138 ASN B N 1
ATOM 8079 C CA . ASN G 3 138 ? -14.075 16.718 -5.586 1.00 28.32 138 ASN B CA 1
ATOM 8080 C C . ASN G 3 138 ? -12.864 16.488 -6.501 1.00 27.39 138 ASN B C 1
ATOM 8081 O O . ASN G 3 138 ? -13.025 16.090 -7.655 1.00 27.93 138 ASN B O 1
ATOM 8086 N N . PHE G 3 139 ? -11.661 16.742 -5.993 1.00 27.53 139 PHE B N 1
ATOM 8087 C CA . PHE G 3 139 ? -10.458 16.632 -6.806 1.00 25.08 139 PHE B CA 1
ATOM 8088 C C . PHE G 3 139 ? -9.686 15.359 -6.474 1.00 28.02 139 PHE B C 1
ATOM 8089 O O . PHE G 3 139 ? -9.898 14.739 -5.432 1.00 28.81 139 PHE B O 1
ATOM 8097 N N . TYR G 3 140 ? -8.802 14.962 -7.388 1.00 27.73 140 TYR B N 1
ATOM 8098 C CA . TYR G 3 140 ? -7.908 13.843 -7.183 1.00 26.53 140 TYR B CA 1
ATOM 8099 C C . TYR G 3 140 ? -6.712 14.110 -8.097 1.00 31.10 140 TYR B C 1
ATOM 8100 O O . TYR G 3 140 ? -6.899 14.564 -9.240 1.00 32.17 140 TYR B O 1
ATOM 8109 N N . PRO G 3 141 ? -5.493 13.891 -7.641 1.00 29.40 141 PRO B N 1
ATOM 8110 C CA . PRO G 3 141 ? -5.153 13.375 -6.336 1.00 28.90 141 PRO B CA 1
ATOM 8111 C C . PRO G 3 141 ? -5.142 14.444 -5.276 1.00 33.08 141 PRO B C 1
ATOM 8112 O O . PRO G 3 141 ? -5.448 15.569 -5.509 1.00 32.99 141 PRO B O 1
ATOM 8116 N N . ARG G 3 142 ? -4.768 14.031 -4.093 1.00 37.34 142 ARG B N 1
ATOM 8117 C CA . ARG G 3 142 ? -4.885 14.803 -2.886 1.00 41.90 142 ARG B CA 1
ATOM 8118 C C . ARG G 3 142 ? -4.113 16.106 -2.810 1.00 44.10 142 ARG B C 1
ATOM 8119 O O . ARG G 3 142 ? -4.429 16.927 -2.003 1.00 50.24 142 ARG B O 1
ATOM 8127 N N . GLU G 3 143 ? -3.070 16.268 -3.576 1.00 43.70 143 GLU B N 1
ATOM 8128 C CA . GLU G 3 143 ? -2.272 17.479 -3.540 1.00 44.11 143 GLU B CA 1
ATOM 8129 C C . GLU G 3 143 ? -2.995 18.682 -4.143 1.00 40.34 143 GLU B C 1
ATOM 8130 O O . GLU G 3 143 ? -3.502 18.578 -5.224 1.00 39.34 143 GLU B O 1
ATOM 8136 N N . ALA G 3 144 ? -3.010 19.824 -3.474 1.00 38.22 144 ALA B N 1
ATOM 8137 C CA . ALA G 3 144 ? -3.553 20.974 -4.056 1.00 35.82 144 ALA B CA 1
ATOM 8138 C C . ALA G 3 144 ? -2.858 22.082 -3.333 1.00 36.84 144 ALA B C 1
ATOM 8139 O O . ALA G 3 144 ? -2.321 21.936 -2.271 1.00 36.90 144 ALA B O 1
ATOM 8141 N N . LYS G 3 145 ? -2.895 23.207 -3.958 1.00 37.38 145 LYS B N 1
ATOM 8142 C CA . LYS G 3 145 ? -2.312 24.420 -3.421 1.00 39.91 145 LYS B CA 1
ATOM 8143 C C . LYS G 3 145 ? -3.365 25.526 -3.476 1.00 38.90 145 LYS B C 1
ATOM 8144 O O . LYS G 3 145 ? -3.987 25.744 -4.515 1.00 40.35 145 LYS B O 1
ATOM 8150 N N . VAL G 3 146 ? -3.575 26.196 -2.345 1.00 36.67 146 VAL B N 1
ATOM 8151 C CA . VAL G 3 146 ? -4.492 27.327 -2.262 1.00 41.05 146 VAL B CA 1
ATOM 8152 C C . VAL G 3 146 ? -3.741 28.545 -1.759 1.00 43.38 146 VAL B C 1
ATOM 8153 O O . VAL G 3 146 ? -3.113 28.509 -0.702 1.00 43.08 146 VAL B O 1
ATOM 8157 N N . GLN G 3 147 ? -3.811 29.625 -2.523 1.00 45.80 147 GLN B N 1
ATOM 8158 C CA . GLN G 3 147 ? -3.167 30.877 -2.142 1.00 49.03 147 GLN B CA 1
ATOM 8159 C C . GLN G 3 147 ? -4.230 31.963 -2.053 1.00 48.83 147 GLN B C 1
ATOM 8160 O O . GLN G 3 147 ? -5.024 32.147 -2.978 1.00 48.50 147 GLN B O 1
ATOM 8166 N N . TRP G 3 148 ? -4.249 32.661 -0.923 1.00 47.78 148 TRP B N 1
ATOM 8167 C CA . TRP G 3 148 ? -5.158 33.775 -0.719 1.00 48.15 148 TRP B CA 1
ATOM 8168 C C . TRP G 3 148 ? -4.574 35.072 -1.256 1.00 49.64 148 TRP B C 1
ATOM 8169 O O . TRP G 3 148 ? -3.428 35.411 -0.970 1.00 48.33 148 TRP B O 1
ATOM 8180 N N . LYS G 3 149 ? -5.375 35.792 -2.033 1.00 50.87 149 LYS B N 1
ATOM 8181 C CA . LYS G 3 149 ? -5.007 37.114 -2.510 1.00 52.06 149 LYS B CA 1
ATOM 8182 C C . LYS G 3 149 ? -5.990 38.128 -1.962 1.00 49.66 149 LYS B C 1
ATOM 8183 O O . LYS G 3 149 ? -7.207 37.933 -2.025 1.00 48.14 149 LYS B O 1
ATOM 8189 N N . VAL G 3 150 ? -5.465 39.202 -1.390 1.00 48.37 150 VAL B N 1
ATOM 8190 C CA . VAL G 3 150 ? -6.325 40.226 -0.819 1.00 51.96 150 VAL B CA 1
ATOM 8191 C C . VAL G 3 150 ? -5.933 41.582 -1.396 1.00 55.90 150 VAL B C 1
ATOM 8192 O O . VAL G 3 150 ? -4.755 41.930 -1.441 1.00 56.03 150 VAL B O 1
ATOM 8196 N N . ASP G 3 151 ? -6.949 42.306 -1.863 1.00 58.76 151 ASP B N 1
ATOM 8197 C CA . ASP G 3 151 ? -6.791 43.475 -2.726 1.00 64.11 151 ASP B CA 1
ATOM 8198 C C . ASP G 3 151 ? -5.805 43.222 -3.882 1.00 72.35 151 ASP B C 1
ATOM 8199 O O . ASP G 3 151 ? -4.818 43.940 -4.065 1.00 74.49 151 ASP B O 1
ATOM 8204 N N . ASN G 3 152 ? -6.107 42.184 -4.661 1.00 75.97 152 ASN B N 1
ATOM 8205 C CA . ASN G 3 152 ? -5.349 41.853 -5.864 1.00 79.70 152 ASN B CA 1
ATOM 8206 C C . ASN G 3 152 ? -3.891 41.479 -5.564 1.00 75.61 152 ASN B C 1
ATOM 8207 O O . ASN G 3 152 ? -3.070 41.385 -6.477 1.00 74.73 152 ASN B O 1
ATOM 8212 N N . ALA G 3 153 ? -3.584 41.249 -4.288 1.00 72.50 153 ALA B N 1
ATOM 8213 C CA . ALA G 3 153 ? -2.222 40.923 -3.858 1.00 69.28 153 ALA B CA 1
ATOM 8214 C C . ALA G 3 153 ? -2.153 39.631 -3.029 1.00 65.49 153 ALA B C 1
ATOM 8215 O O . ALA G 3 153 ? -2.711 39.536 -1.931 1.00 62.00 153 ALA B O 1
ATOM 8217 N N . SER G 3 159 ? -5.238 31.663 8.076 1.00 59.08 159 SER B N 1
ATOM 8218 C CA . SER G 3 159 ? -5.486 30.663 7.042 1.00 57.06 159 SER B CA 1
ATOM 8219 C C . SER G 3 159 ? -5.437 29.253 7.624 1.00 52.93 159 SER B C 1
ATOM 8220 O O . SER G 3 159 ? -4.372 28.778 8.018 1.00 50.08 159 SER B O 1
ATOM 8223 N N . GLN G 3 160 ? -6.585 28.584 7.658 1.00 50.92 160 GLN B N 1
ATOM 8224 C CA . GLN G 3 160 ? -6.673 27.219 8.168 1.00 50.68 160 GLN B CA 1
ATOM 8225 C C . GLN G 3 160 ? -7.331 26.269 7.153 1.00 45.24 160 GLN B C 1
ATOM 8226 O O . GLN G 3 160 ? -8.298 26.620 6.480 1.00 42.83 160 GLN B O 1
ATOM 8232 N N . GLU G 3 161 ? -6.807 25.054 7.062 1.00 44.25 161 GLU B N 1
ATOM 8233 C CA . GLU G 3 161 ? -7.245 24.103 6.048 1.00 42.33 161 GLU B CA 1
ATOM 8234 C C . GLU G 3 161 ? -7.831 22.867 6.682 1.00 38.39 161 GLU B C 1
ATOM 8235 O O . GLU G 3 161 ? -7.437 22.473 7.781 1.00 40.69 161 GLU B O 1
ATOM 8241 N N . SER G 3 162 ? -8.770 22.254 5.971 1.00 33.10 162 SER B N 1
ATOM 8242 C CA . SER G 3 162 ? -9.299 20.956 6.349 1.00 30.54 162 SER B CA 1
ATOM 8243 C C . SER G 3 162 ? -9.641 20.158 5.106 1.00 28.79 162 SER B C 1
ATOM 8244 O O . SER G 3 162 ? -10.144 20.691 4.116 1.00 28.91 162 SER B O 1
ATOM 8247 N N . VAL G 3 163 ? -9.373 18.868 5.165 1.00 28.39 163 VAL B N 1
ATOM 8248 C CA . VAL G 3 163 ? -9.538 18.009 4.012 1.00 27.81 163 VAL B CA 1
ATOM 8249 C C . VAL G 3 163 ? -10.374 16.831 4.423 1.00 28.33 163 VAL B C 1
ATOM 8250 O O . VAL G 3 163 ? -10.210 16.274 5.517 1.00 28.63 163 VAL B O 1
ATOM 8254 N N . THR G 3 164 ? -11.251 16.418 3.531 1.00 28.19 164 THR B N 1
ATOM 8255 C CA . THR G 3 164 ? -12.093 15.265 3.817 1.00 30.03 164 THR B CA 1
ATOM 8256 C C . THR G 3 164 ? -11.352 13.998 3.560 1.00 32.13 164 THR B C 1
ATOM 8257 O O . THR G 3 164 ? -10.355 13.965 2.839 1.00 33.17 164 THR B O 1
ATOM 8261 N N . GLU G 3 165 ? -11.868 12.935 4.146 1.00 33.71 165 GLU B N 1
ATOM 8262 C CA . GLU G 3 165 ? -11.400 11.611 3.850 1.00 38.44 165 GLU B CA 1
ATOM 8263 C C . GLU G 3 165 ? -11.899 11.296 2.428 1.00 34.23 165 GLU B C 1
ATOM 8264 O O . GLU G 3 165 ? -12.777 11.982 1.900 1.00 29.18 165 GLU B O 1
ATOM 8270 N N . GLN G 3 166 ? -11.304 10.301 1.787 1.00 30.36 166 GLN B N 1
ATOM 8271 C CA . GLN G 3 166 ? -11.646 9.965 0.404 1.00 29.36 166 GLN B CA 1
ATOM 8272 C C . GLN G 3 166 ? -13.129 9.599 0.247 1.00 30.97 166 GLN B C 1
ATOM 8273 O O . GLN G 3 166 ? -13.660 8.837 1.031 1.00 29.92 166 GLN B O 1
ATOM 8279 N N . ASP G 3 167 ? -13.779 10.140 -0.777 1.00 31.55 167 ASP B N 1
ATOM 8280 C CA . ASP G 3 167 ? -15.221 9.989 -0.954 1.00 32.86 167 ASP B CA 1
ATOM 8281 C C . ASP G 3 167 ? -15.574 8.558 -1.367 1.00 31.23 167 ASP B C 1
ATOM 8282 O O . ASP G 3 167 ? -14.897 7.968 -2.213 1.00 32.17 167 ASP B O 1
ATOM 8287 N N . SER G 3 168 ? -16.653 8.019 -0.807 1.00 26.83 168 SER B N 1
ATOM 8288 C CA . SER G 3 168 ? -16.961 6.601 -0.939 1.00 30.33 168 SER B CA 1
ATOM 8289 C C . SER G 3 168 ? -17.607 6.243 -2.269 1.00 30.09 168 SER B C 1
ATOM 8290 O O . SER G 3 168 ? -17.745 5.066 -2.581 1.00 32.45 168 SER B O 1
ATOM 8293 N N . LYS G 3 169 ? -18.004 7.239 -3.050 1.00 32.29 169 LYS B N 1
ATOM 8294 C CA . LYS G 3 169 ? -18.607 6.983 -4.360 1.00 37.16 169 LYS B CA 1
ATOM 8295 C C . LYS G 3 169 ? -17.707 7.348 -5.546 1.00 35.31 169 LYS B C 1
ATOM 8296 O O . LYS G 3 169 ? -17.701 6.628 -6.546 1.00 36.05 169 LYS B O 1
ATOM 8302 N N . ASP G 3 170 ? -16.962 8.452 -5.451 1.00 30.59 170 ASP B N 1
ATOM 8303 C CA . ASP G 3 170 ? -16.157 8.912 -6.590 1.00 30.18 170 ASP B CA 1
ATOM 8304 C C . ASP G 3 170 ? -14.657 9.020 -6.296 1.00 29.80 170 ASP B C 1
ATOM 8305 O O . ASP G 3 170 ? -13.864 9.406 -7.165 1.00 29.08 170 ASP B O 1
ATOM 8310 N N . SER G 3 171 ? -14.281 8.680 -5.071 1.00 29.22 171 SER B N 1
ATOM 8311 C CA . SER G 3 171 ? -12.886 8.508 -4.684 1.00 29.43 171 SER B CA 1
ATOM 8312 C C . SER G 3 171 ? -12.089 9.813 -4.726 1.00 28.86 171 SER B C 1
ATOM 8313 O O . SER G 3 171 ? -10.850 9.800 -4.765 1.00 27.47 171 SER B O 1
ATOM 8316 N N . THR G 3 172 ? -12.802 10.935 -4.728 1.00 26.24 172 THR B N 1
ATOM 8317 C CA . THR G 3 172 ? -12.150 12.241 -4.694 1.00 25.86 172 THR B CA 1
ATOM 8318 C C . THR G 3 172 ? -12.009 12.784 -3.278 1.00 26.41 172 THR B C 1
ATOM 8319 O O . THR G 3 172 ? -12.548 12.233 -2.320 1.00 28.59 172 THR B O 1
ATOM 8323 N N . TYR G 3 173 ? -11.281 13.885 -3.168 1.00 26.90 173 TYR B N 1
ATOM 8324 C CA . TYR G 3 173 ? -11.112 14.614 -1.917 1.00 26.43 173 TYR B CA 1
ATOM 8325 C C . TYR G 3 173 ? -11.763 15.991 -2.039 1.00 28.72 173 TYR B C 1
ATOM 8326 O O . TYR G 3 173 ? -12.014 16.489 -3.149 1.00 28.64 173 TYR B O 1
ATOM 8335 N N . SER G 3 174 ? -12.048 16.599 -0.894 1.00 26.56 174 SER B N 1
ATOM 8336 C CA . SER G 3 174 ? -12.480 17.983 -0.856 1.00 28.21 174 SER B CA 1
ATOM 8337 C C . SER G 3 174 ? -11.688 18.694 0.238 1.00 27.59 174 SER B C 1
ATOM 8338 O O . SER G 3 174 ? -11.226 18.072 1.207 1.00 28.72 174 SER B O 1
ATOM 8341 N N . LEU G 3 175 ? -11.528 19.997 0.068 1.00 24.26 175 LEU B N 1
ATOM 8342 C CA . LEU G 3 175 ? -10.695 20.778 0.941 1.00 26.60 175 LEU B CA 1
ATOM 8343 C C . LEU G 3 175 ? -11.336 22.123 1.153 1.00 28.79 175 LEU B C 1
ATOM 8344 O O . LEU G 3 175 ? -11.859 22.739 0.210 1.00 28.15 175 LEU B O 1
ATOM 8349 N N . SER G 3 176 ? -11.283 22.579 2.399 1.00 29.49 176 SER B N 1
ATOM 8350 C CA . SER G 3 176 ? -11.758 23.901 2.775 1.00 29.83 176 SER B CA 1
ATOM 8351 C C . SER G 3 176 ? -10.544 24.702 3.260 1.00 30.49 176 SER B C 1
ATOM 8352 O O . SER G 3 176 ? -9.666 24.161 3.930 1.00 32.13 176 SER B O 1
ATOM 8355 N N . SER G 3 177 ? -10.476 25.972 2.888 1.00 31.46 177 SER B N 1
ATOM 8356 C CA . SER G 3 177 ? -9.470 26.888 3.426 1.00 34.09 177 SER B CA 1
ATOM 8357 C C . SER G 3 177 ? -10.191 28.114 3.976 1.00 36.11 177 SER B C 1
ATOM 8358 O O . SER G 3 177 ? -10.929 28.782 3.252 1.00 37.62 177 SER B O 1
ATOM 8361 N N . THR G 3 178 ? -9.989 28.397 5.257 1.00 37.08 178 THR B N 1
ATOM 8362 C CA . THR G 3 178 ? -10.770 29.412 5.939 1.00 38.29 178 THR B CA 1
ATOM 8363 C C . THR G 3 178 ? -9.882 30.516 6.484 1.00 40.28 178 THR B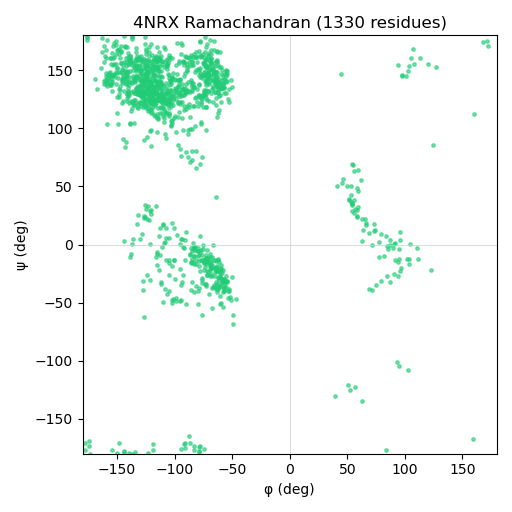 C 1
ATOM 8364 O O . THR G 3 178 ? -8.934 30.267 7.231 1.00 38.27 178 THR B O 1
ATOM 8368 N N . LEU G 3 179 ? -10.213 31.737 6.082 1.00 42.51 179 LEU B N 1
ATOM 8369 C CA . LEU G 3 179 ? -9.577 32.949 6.574 1.00 45.29 179 LEU B CA 1
ATOM 8370 C C . LEU G 3 179 ? -10.509 33.631 7.592 1.00 45.10 179 LEU B C 1
ATOM 8371 O O . LEU G 3 179 ? -11.635 33.993 7.249 1.00 44.33 179 LEU B O 1
ATOM 8376 N N . THR G 3 180 ? -10.063 33.779 8.838 1.00 43.87 180 THR B N 1
ATOM 8377 C CA . THR G 3 180 ? -10.899 34.375 9.879 1.00 47.78 180 THR B CA 1
ATOM 8378 C C . THR G 3 180 ? -10.304 35.693 10.349 1.00 45.91 180 THR B C 1
ATOM 8379 O O . THR G 3 180 ? -9.141 35.742 10.747 1.00 43.74 180 THR B O 1
ATOM 8383 N N . LEU G 3 181 ? -11.119 36.744 10.304 1.00 44.56 181 LEU B N 1
ATOM 8384 C CA . LEU G 3 181 ? -10.690 38.088 10.632 1.00 46.14 181 LEU B CA 1
ATOM 8385 C C . LEU G 3 181 ? -11.650 38.741 11.598 1.00 44.91 181 LEU B C 1
ATOM 8386 O O . LEU G 3 181 ? -12.801 38.320 11.740 1.00 41.29 181 LEU B O 1
ATOM 8391 N N . SER G 3 182 ? -11.174 39.794 12.248 1.00 43.97 182 SER B N 1
ATOM 8392 C CA . SER G 3 182 ? -12.066 40.720 12.901 1.00 46.71 182 SER B CA 1
ATOM 8393 C C . SER G 3 182 ? -12.835 41.429 11.788 1.00 45.50 182 SER B C 1
ATOM 8394 O O . SER G 3 182 ? -12.326 41.587 10.675 1.00 44.04 182 SER B O 1
ATOM 8397 N N . LYS G 3 183 ? -14.056 41.846 12.085 1.00 45.41 183 LYS B N 1
ATOM 8398 C CA . LYS G 3 183 ? -14.813 42.677 11.162 1.00 48.20 183 LYS B CA 1
ATOM 8399 C C . LYS G 3 183 ? -13.979 43.897 10.791 1.00 44.83 183 LYS B C 1
ATOM 8400 O O . LYS G 3 183 ? -13.991 44.340 9.645 1.00 44.69 183 LYS B O 1
ATOM 8406 N N . ALA G 3 184 ? -13.274 44.446 11.780 1.00 45.37 184 ALA B N 1
ATOM 8407 C CA . ALA G 3 184 ? -12.427 45.617 11.578 1.00 49.58 184 ALA B CA 1
ATOM 8408 C C . ALA G 3 184 ? -11.363 45.346 10.512 1.00 51.35 184 ALA B C 1
ATOM 8409 O O . ALA G 3 184 ? -11.232 46.105 9.543 1.00 52.55 184 ALA B O 1
ATOM 8411 N N . ASP G 3 185 ? -10.600 44.270 10.690 1.00 51.75 185 ASP B N 1
ATOM 8412 C CA . ASP G 3 185 ? -9.576 43.905 9.712 1.00 52.94 185 ASP B CA 1
ATOM 8413 C C . ASP G 3 185 ? -10.215 43.516 8.391 1.00 48.77 185 ASP B C 1
ATOM 8414 O O . ASP G 3 185 ? -9.654 43.792 7.331 1.00 47.18 185 ASP B O 1
ATOM 8419 N N . TYR G 3 186 ? -11.387 42.878 8.448 1.00 44.57 186 TYR B N 1
ATOM 8420 C CA . TYR G 3 186 ? -12.071 42.458 7.232 1.00 44.84 186 TYR B CA 1
ATOM 8421 C C . TYR G 3 186 ? -12.466 43.681 6.408 1.00 48.05 186 TYR B C 1
ATOM 8422 O O . TYR G 3 186 ? -12.454 43.629 5.173 1.00 49.29 186 TYR B O 1
ATOM 8431 N N . GLU G 3 187 ? -12.769 44.787 7.085 1.00 49.97 187 GLU B N 1
ATOM 8432 C CA . GLU G 3 187 ? -13.235 46.002 6.416 1.00 55.45 187 GLU B CA 1
ATOM 8433 C C . GLU G 3 187 ? -12.091 46.863 5.881 1.00 55.68 187 GLU B C 1
ATOM 8434 O O . GLU G 3 187 ? -12.326 47.877 5.231 1.00 55.26 187 GLU B O 1
ATOM 8440 N N . LYS G 3 188 ? -10.856 46.453 6.146 1.00 58.34 188 LYS B N 1
ATOM 8441 C CA . LYS G 3 188 ? -9.680 47.175 5.646 1.00 61.38 188 LYS B CA 1
ATOM 8442 C C . LYS G 3 188 ? -9.474 46.927 4.156 1.00 62.23 188 LYS B C 1
ATOM 8443 O O . LYS G 3 188 ? -8.830 47.722 3.466 1.00 62.21 188 LYS B O 1
ATOM 8449 N N . HIS G 3 189 ? -10.029 45.821 3.670 1.00 59.98 189 HIS B N 1
ATOM 8450 C CA . HIS G 3 189 ? -9.839 45.404 2.290 1.00 60.13 189 HIS B CA 1
ATOM 8451 C C . HIS G 3 189 ? -11.173 45.246 1.596 1.00 57.02 189 HIS B C 1
ATOM 8452 O O . HIS G 3 189 ? -12.204 45.139 2.248 1.00 57.40 189 HIS B O 1
ATOM 8459 N N . LYS G 3 190 ? -11.158 45.297 0.278 1.00 53.18 190 LYS B N 1
ATOM 8460 C CA . LYS G 3 190 ? -12.359 45.195 -0.488 1.00 51.38 190 LYS B CA 1
ATOM 8461 C C . LYS G 3 190 ? -12.510 43.919 -1.323 1.00 50.16 190 LYS B C 1
ATOM 8462 O O . LYS G 3 190 ? -13.608 43.453 -1.532 1.00 51.91 190 LYS B O 1
ATOM 8468 N N . VAL G 3 191 ? -11.404 43.381 -1.805 1.00 47.29 191 VAL B N 1
ATOM 8469 C CA . VAL G 3 191 ? -11.422 42.234 -2.706 1.00 46.23 191 VAL B CA 1
ATOM 8470 C C . VAL G 3 191 ? -10.725 41.034 -2.070 1.00 43.60 191 VAL B C 1
ATOM 8471 O O . VAL G 3 191 ? -9.560 41.109 -1.692 1.00 44.33 191 VAL B O 1
ATOM 8475 N N . TYR G 3 192 ? -11.454 39.926 -1.985 1.00 39.01 192 TYR B N 1
ATOM 8476 C CA . TYR G 3 192 ? -10.958 38.684 -1.420 1.00 37.76 192 TYR B CA 1
ATOM 8477 C C . TYR G 3 192 ? -10.954 37.611 -2.501 1.00 38.39 192 TYR B C 1
ATOM 8478 O O . TYR G 3 192 ? -11.908 37.493 -3.263 1.00 37.97 192 TYR B O 1
ATOM 8487 N N . ALA G 3 193 ? -9.886 36.827 -2.571 1.00 36.09 193 ALA B N 1
ATOM 8488 C CA . ALA G 3 193 ? -9.753 35.868 -3.646 1.00 38.68 193 ALA B CA 1
ATOM 8489 C C . ALA G 3 193 ? -8.880 34.697 -3.206 1.00 40.39 193 ALA B C 1
ATOM 8490 O O . ALA G 3 193 ? -7.971 34.866 -2.398 1.00 40.25 193 ALA B O 1
ATOM 8492 N N . CYS G 3 194 ? -9.202 33.507 -3.710 1.00 39.70 194 CYS B N 1
ATOM 8493 C CA . CYS G 3 194 ? -8.386 32.321 -3.481 1.00 39.35 194 CYS B CA 1
ATOM 8494 C C . CYS G 3 194 ? -8.002 31.767 -4.830 1.00 40.98 194 CYS B C 1
ATOM 8495 O O . CYS G 3 194 ? -8.844 31.656 -5.725 1.00 41.06 194 CYS B O 1
ATOM 8498 N N . GLU G 3 195 ? -6.714 31.453 -4.963 1.00 41.15 195 GLU B N 1
ATOM 8499 C CA . GLU G 3 195 ? -6.132 30.949 -6.194 1.00 41.38 195 GLU B CA 1
ATOM 8500 C C . GLU G 3 195 ? -5.710 29.509 -5.962 1.00 37.42 195 GLU B C 1
ATOM 8501 O O . GLU G 3 195 ? -5.013 29.199 -4.996 1.00 36.33 195 GLU B O 1
ATOM 8507 N N . VAL G 3 196 ? -6.139 28.632 -6.861 1.00 35.51 196 VAL B N 1
ATOM 8508 C CA . VAL G 3 196 ? -5.954 27.206 -6.699 1.00 34.36 196 VAL B CA 1
ATOM 8509 C C . VAL G 3 196 ? -5.153 26.679 -7.865 1.00 35.36 196 VAL B C 1
ATOM 8510 O O . VAL G 3 196 ? -5.373 27.084 -9.007 1.00 34.16 196 VAL B O 1
ATOM 8514 N N . THR G 3 197 ? -4.221 25.782 -7.566 1.00 35.49 197 THR B N 1
ATOM 8515 C CA . THR G 3 197 ? -3.512 25.035 -8.587 1.00 39.58 197 THR B CA 1
ATOM 8516 C C . THR G 3 197 ? -3.599 23.556 -8.238 1.00 37.77 197 THR B C 1
ATOM 8517 O O . THR G 3 197 ? -3.625 23.171 -7.074 1.00 38.11 197 THR B O 1
ATOM 8521 N N . HIS G 3 198 ? -3.631 22.730 -9.268 1.00 36.83 198 HIS B N 1
ATOM 8522 C CA . HIS G 3 198 ? -3.877 21.312 -9.120 1.00 35.37 198 HIS B CA 1
ATOM 8523 C C . HIS G 3 198 ? -3.560 20.705 -10.467 1.00 34.40 198 HIS B C 1
ATOM 8524 O O . HIS G 3 198 ? -3.859 21.316 -11.484 1.00 33.39 198 HIS B O 1
ATOM 8531 N N . GLN G 3 199 ? -2.974 19.515 -10.499 1.00 35.61 199 GLN B N 1
ATOM 8532 C CA . GLN G 3 199 ? -2.485 18.968 -11.770 1.00 37.63 199 GLN B CA 1
ATOM 8533 C C . GLN G 3 199 ? -3.600 18.735 -12.800 1.00 38.20 199 GLN B C 1
ATOM 8534 O O . GLN G 3 199 ? -3.339 18.530 -13.981 1.00 39.36 199 GLN B O 1
ATOM 8540 N N . GLY G 3 200 ? -4.844 18.783 -12.348 1.00 36.56 200 GLY B N 1
ATOM 8541 C CA . GLY G 3 200 ? -5.991 18.655 -13.228 1.00 37.01 200 GLY B CA 1
ATOM 8542 C C . GLY G 3 200 ? -6.355 19.976 -13.889 1.00 39.48 200 GLY B C 1
ATOM 8543 O O . GLY G 3 200 ? -7.281 20.043 -14.696 1.00 40.64 200 GLY B O 1
ATOM 8544 N N . LEU G 3 201 ? -5.619 21.031 -13.549 1.00 41.91 201 LEU B N 1
ATOM 8545 C CA . LEU G 3 201 ? -5.873 22.364 -14.092 1.00 44.17 201 LEU B CA 1
ATOM 8546 C C . LEU G 3 201 ? -4.712 22.850 -14.925 1.00 46.50 201 LEU B C 1
ATOM 8547 O O . LEU G 3 201 ? -3.600 22.958 -14.422 1.00 47.17 201 LEU B O 1
ATOM 8552 N N . SER G 3 202 ? -4.984 23.162 -16.191 1.00 50.11 202 SER B N 1
ATOM 8553 C CA . SER G 3 202 ? -3.969 23.677 -17.117 1.00 53.65 202 SER B CA 1
ATOM 8554 C C . SER G 3 202 ? -3.405 25.010 -16.610 1.00 54.51 202 SER B C 1
ATOM 8555 O O . SER G 3 202 ? -2.218 25.314 -16.783 1.00 54.83 202 SER B O 1
ATOM 8558 N N . SER G 3 203 ? -4.273 25.811 -16.003 1.00 53.81 203 SER B N 1
ATOM 8559 C CA . SER G 3 203 ? -3.874 27.089 -15.413 1.00 55.71 203 SER B CA 1
ATOM 8560 C C . SER G 3 203 ? -4.552 27.243 -14.049 1.00 51.95 203 SER B C 1
ATOM 8561 O O . SER G 3 203 ? -5.601 26.652 -13.814 1.00 46.87 203 SER B O 1
ATOM 8564 N N . PRO G 3 204 ? -3.945 28.030 -13.147 1.00 52.87 204 PRO B N 1
ATOM 8565 C CA . PRO G 3 204 ? -4.548 28.348 -11.849 1.00 51.70 204 PRO B CA 1
ATOM 8566 C C . PRO G 3 204 ? -5.939 28.964 -11.978 1.00 47.86 204 PRO B C 1
ATOM 8567 O O . PRO G 3 204 ? -6.167 29.802 -12.851 1.00 49.07 204 PRO B O 1
ATOM 8571 N N . VAL G 3 205 ? -6.842 28.552 -11.099 1.00 42.83 205 VAL B N 1
ATOM 8572 C CA . VAL G 3 205 ? -8.200 29.077 -11.054 1.00 42.50 205 VAL B CA 1
ATOM 8573 C C . VAL G 3 205 ? -8.331 30.050 -9.887 1.00 42.08 205 VAL B C 1
ATOM 8574 O O . VAL G 3 205 ? -7.914 29.751 -8.766 1.00 40.02 205 VAL B O 1
ATOM 8578 N N . THR G 3 206 ? -8.928 31.205 -10.166 1.00 40.67 206 THR B N 1
ATOM 8579 C CA . THR G 3 206 ? -9.129 32.244 -9.176 1.00 42.28 206 THR B CA 1
ATOM 8580 C C . THR G 3 206 ? -10.620 32.524 -9.016 1.00 41.81 206 THR B C 1
ATOM 8581 O O . THR G 3 206 ? -11.310 32.816 -9.990 1.00 42.58 206 THR B O 1
ATOM 8585 N N . LYS G 3 207 ? -11.104 32.443 -7.782 1.00 39.68 207 LYS B N 1
ATOM 8586 C CA . LYS G 3 207 ? -12.476 32.823 -7.467 1.00 41.76 207 LYS B CA 1
ATOM 8587 C C . LYS G 3 207 ? -12.442 33.938 -6.438 1.00 42.59 207 LYS B C 1
ATOM 8588 O O . LYS G 3 207 ? -11.721 33.839 -5.442 1.00 43.48 207 LYS B O 1
ATOM 8594 N N . SER G 3 208 ? -13.216 34.994 -6.677 1.00 39.01 208 SER B N 1
ATOM 8595 C CA . SER G 3 208 ? -13.150 36.172 -5.827 1.00 40.98 208 SER B CA 1
ATOM 8596 C C . SER G 3 208 ? -14.526 36.765 -5.586 1.00 38.75 208 SER B C 1
ATOM 8597 O O . SER G 3 208 ? -15.506 36.383 -6.218 1.00 37.67 208 SER B O 1
ATOM 8600 N N . PHE G 3 209 ? -14.580 37.710 -4.660 1.00 36.81 209 PHE B N 1
ATOM 8601 C CA . PHE G 3 209 ? -15.742 38.556 -4.525 1.00 38.87 209 PHE B CA 1
ATOM 8602 C C . PHE G 3 209 ? -15.265 39.900 -4.044 1.00 43.71 209 PHE B C 1
ATOM 8603 O O . PHE G 3 209 ? -14.140 40.051 -3.563 1.00 42.97 209 PHE B O 1
ATOM 8611 N N . ASN G 3 210 ? -16.145 40.877 -4.187 1.00 46.81 210 ASN B N 1
ATOM 8612 C CA . ASN G 3 210 ? -15.864 42.236 -3.813 1.00 47.52 210 ASN B CA 1
ATOM 8613 C C . ASN G 3 210 ? -16.923 42.627 -2.812 1.00 47.32 210 ASN B C 1
ATOM 8614 O O . ASN G 3 210 ? -18.103 42.393 -3.044 1.00 47.50 210 ASN B O 1
ATOM 8619 N N . ARG G 3 211 ? -16.506 43.182 -1.683 1.00 49.59 211 ARG B N 1
ATOM 8620 C CA . ARG G 3 211 ? -17.441 43.603 -0.645 1.00 54.62 211 ARG B CA 1
ATOM 8621 C C . ARG G 3 211 ? -18.368 44.717 -1.130 1.00 61.66 211 ARG B C 1
ATOM 8622 O O . ARG G 3 211 ? -19.524 44.797 -0.704 1.00 63.01 211 ARG B O 1
ATOM 8630 N N . GLY G 3 212 ? -17.847 45.581 -1.998 1.00 65.18 212 GLY B N 1
ATOM 8631 C CA . GLY G 3 212 ? -18.650 46.612 -2.631 1.00 69.74 212 GLY B CA 1
ATOM 8632 C C . GLY G 3 212 ? -19.356 46.098 -3.873 1.00 71.35 212 GLY B C 1
ATOM 8633 O O . GLY G 3 212 ? -20.227 45.231 -3.798 1.00 70.90 212 GLY B O 1
ATOM 8634 N N . ASP H 3 1 ? -90.649 -4.848 11.306 1.00 59.60 1 ASP E N 1
ATOM 8635 C CA . ASP H 3 1 ? -90.376 -3.881 12.408 1.00 60.22 1 ASP E CA 1
ATOM 8636 C C . ASP H 3 1 ? -89.470 -2.760 11.903 1.00 53.54 1 ASP E C 1
ATOM 8637 O O . ASP H 3 1 ? -88.270 -2.951 11.719 1.00 51.36 1 ASP E O 1
ATOM 8642 N N . ILE H 3 2 ? -90.050 -1.582 11.688 1.00 46.80 2 ILE E N 1
ATOM 8643 C CA . ILE H 3 2 ? -89.328 -0.470 11.086 1.00 39.55 2 ILE E CA 1
ATOM 8644 C C . ILE H 3 2 ? -88.343 0.161 12.073 1.00 38.12 2 ILE E C 1
ATOM 8645 O O . ILE H 3 2 ? -88.706 0.509 13.193 1.00 35.51 2 ILE E O 1
ATOM 8650 N N . GLN H 3 3 ? -87.100 0.345 11.626 1.00 40.16 3 GLN E N 1
ATOM 8651 C CA . GLN H 3 3 ? -86.045 0.902 12.470 1.00 40.91 3 GLN E CA 1
ATOM 8652 C C . GLN H 3 3 ? -85.807 2.353 12.107 1.00 36.05 3 GLN E C 1
ATOM 8653 O O . GLN H 3 3 ? -85.855 2.723 10.931 1.00 32.88 3 GLN E O 1
ATOM 8659 N N . LEU H 3 4 ? -85.560 3.170 13.129 1.00 35.85 4 LEU E N 1
ATOM 8660 C CA . LEU H 3 4 ? -85.255 4.579 12.962 1.00 36.92 4 LEU E CA 1
ATOM 8661 C C . LEU H 3 4 ? -83.906 4.895 13.568 1.00 36.54 4 LEU E C 1
ATOM 8662 O O . LEU H 3 4 ? -83.590 4.451 14.670 1.00 37.78 4 LEU E O 1
ATOM 8667 N N . THR H 3 5 ? -83.120 5.689 12.861 1.00 34.48 5 THR E N 1
ATOM 8668 C CA . THR H 3 5 ? -81.879 6.202 13.405 1.00 32.70 5 THR E CA 1
ATOM 8669 C C . THR H 3 5 ? -81.984 7.716 13.414 1.00 30.22 5 THR E C 1
ATOM 8670 O O . THR H 3 5 ? -82.727 8.286 12.621 1.00 29.25 5 THR E O 1
ATOM 8674 N N . GLN H 3 6 ? -81.247 8.359 14.310 1.00 28.11 6 GLN E N 1
ATOM 8675 C CA . GLN H 3 6 ? -81.185 9.806 14.360 1.00 29.95 6 GLN E CA 1
ATOM 8676 C C . GLN H 3 6 ? -79.722 10.244 14.269 1.00 31.37 6 GLN E C 1
ATOM 8677 O O . GLN H 3 6 ? -78.825 9.509 14.688 1.00 29.21 6 GLN E O 1
ATOM 8683 N N . SER H 3 7 ? -79.489 11.419 13.692 1.00 30.07 7 SER E N 1
ATOM 8684 C CA . SER H 3 7 ? -78.158 12.022 13.662 1.00 29.88 7 SER E CA 1
ATOM 8685 C C . SER H 3 7 ? -78.281 13.537 13.902 1.00 31.92 7 SER E C 1
ATOM 8686 O O . SER H 3 7 ? -79.246 14.176 13.464 1.00 33.15 7 SER E O 1
ATOM 8689 N N . PRO H 3 8 ? -77.352 14.113 14.673 1.00 30.97 8 PRO E N 1
ATOM 8690 C CA . PRO H 3 8 ? -76.274 13.431 15.390 1.00 31.06 8 PRO E CA 1
ATOM 8691 C C . PRO H 3 8 ? -76.841 12.800 16.667 1.00 29.91 8 PRO E C 1
ATOM 8692 O O . PRO H 3 8 ? -78.057 12.829 16.861 1.00 29.53 8 PRO E O 1
ATOM 8696 N N . SER H 3 9 ? -75.996 12.230 17.520 1.00 28.56 9 SER E N 1
ATOM 8697 C CA . SER H 3 9 ? -76.451 11.716 18.809 1.00 29.17 9 SER E CA 1
ATOM 8698 C C . SER H 3 9 ? -76.624 12.852 19.804 1.00 26.20 9 SER E C 1
ATOM 8699 O O . SER H 3 9 ? -77.540 12.847 20.617 1.00 26.33 9 SER E O 1
ATOM 8702 N N . SER H 3 10 ? -75.738 13.832 19.742 1.00 25.40 10 SER E N 1
ATOM 8703 C CA . SER H 3 10 ? -75.877 15.024 20.570 1.00 28.45 10 SER E CA 1
ATOM 8704 C C . SER H 3 10 ? -75.268 16.211 19.830 1.00 29.79 10 SER E C 1
ATOM 8705 O O . SER H 3 10 ? -74.357 16.032 18.998 1.00 28.59 10 SER E O 1
ATOM 8708 N N . LEU H 3 11 ? -75.764 17.418 20.102 1.00 28.73 11 LEU E N 1
ATOM 8709 C CA . LEU H 3 11 ? -75.185 18.616 19.503 1.00 27.36 11 LEU E CA 1
ATOM 8710 C C . LEU H 3 11 ? -75.276 19.779 20.468 1.00 28.12 11 LEU E C 1
ATOM 8711 O O . LEU H 3 11 ? -76.134 19.782 21.359 1.00 29.38 11 LEU E O 1
ATOM 8716 N N . SER H 3 12 ? -74.389 20.760 20.298 1.00 26.56 12 SER E N 1
ATOM 8717 C CA . SER H 3 12 ? -74.520 22.040 20.993 1.00 27.63 12 SER E CA 1
ATOM 8718 C C . SER H 3 12 ? -74.506 23.161 19.972 1.00 29.41 12 SER E C 1
ATOM 8719 O O . SER H 3 12 ? -73.894 23.061 18.902 1.00 29.13 12 SER E O 1
ATOM 8722 N N . ALA H 3 13 ? -75.181 24.249 20.309 1.00 27.28 13 ALA E N 1
ATOM 8723 C CA . ALA H 3 13 ? -75.194 25.427 19.455 1.00 26.97 13 ALA E CA 1
ATOM 8724 C C . ALA H 3 13 ? -75.590 26.588 20.345 1.00 26.86 13 ALA E C 1
ATOM 8725 O O . ALA H 3 13 ? -76.050 26.382 21.477 1.00 27.75 13 ALA E O 1
ATOM 8727 N N . SER H 3 14 ? -75.428 27.802 19.856 1.00 26.65 14 SER E N 1
ATOM 8728 C CA . SER H 3 14 ? -75.656 28.962 20.700 1.00 31.57 14 SER E CA 1
ATOM 8729 C C . SER H 3 14 ? -77.090 29.452 20.493 1.00 30.67 14 SER E C 1
ATOM 8730 O O . SER H 3 14 ? -77.753 29.054 19.531 1.00 31.74 14 SER E O 1
ATOM 8733 N N . VAL H 3 15 ? -77.577 30.286 21.404 1.00 28.62 15 VAL E N 1
ATOM 8734 C CA . VAL H 3 15 ? -78.920 30.860 21.284 1.00 29.52 15 VAL E CA 1
ATOM 8735 C C . VAL H 3 15 ? -79.024 31.707 20.026 1.00 28.95 15 VAL E C 1
ATOM 8736 O O . VAL H 3 15 ? -78.196 32.590 19.774 1.00 29.90 15 VAL E O 1
ATOM 8740 N N . GLY H 3 16 ? -80.042 31.424 19.227 1.00 30.31 16 GLY E N 1
ATOM 8741 C CA . GLY H 3 16 ? -80.266 32.151 17.992 1.00 31.89 16 GLY E CA 1
ATOM 8742 C C . GLY H 3 16 ? -79.848 31.363 16.769 1.00 32.24 16 GLY E C 1
ATOM 8743 O O . GLY H 3 16 ? -80.247 31.685 15.652 1.00 33.96 16 GLY E O 1
ATOM 8744 N N . ASP H 3 17 ? -79.044 30.326 16.968 1.00 29.91 17 ASP E N 1
ATOM 8745 C CA . ASP H 3 17 ? -78.616 29.483 15.849 1.00 27.77 17 ASP E CA 1
ATOM 8746 C C . ASP H 3 17 ? -79.779 28.646 15.318 1.00 25.89 17 ASP E C 1
ATOM 8747 O O . ASP H 3 17 ? -80.740 28.348 16.038 1.00 28.39 17 ASP E O 1
ATOM 8752 N N . ARG H 3 18 ? -79.690 28.309 14.043 1.00 23.89 18 ARG E N 1
ATOM 8753 C CA . ARG H 3 18 ? -80.582 27.359 13.406 1.00 27.54 18 ARG E CA 1
ATOM 8754 C C . ARG H 3 18 ? -79.945 25.990 13.585 1.00 30.71 18 ARG E C 1
ATOM 8755 O O . ARG H 3 18 ? -78.746 25.822 13.330 1.00 30.91 18 ARG E O 1
ATOM 8763 N N . VAL H 3 19 ? -80.724 25.014 14.029 1.00 29.18 19 VAL E N 1
ATOM 8764 C CA . VAL H 3 19 ? -80.199 23.678 14.281 1.00 33.21 19 VAL E CA 1
ATOM 8765 C C . VAL H 3 19 ? -81.111 22.642 13.620 1.00 30.15 19 VAL E C 1
ATOM 8766 O O . VAL H 3 19 ? -82.324 22.817 13.581 1.00 29.32 19 VAL E O 1
ATOM 8770 N N . THR H 3 20 ? -80.542 21.575 13.082 1.00 28.59 20 THR E N 1
ATOM 8771 C CA . THR H 3 20 ? -81.370 20.522 12.498 1.00 30.97 20 THR E CA 1
ATOM 8772 C C . THR H 3 20 ? -80.946 19.157 13.004 1.00 32.08 20 THR E C 1
ATOM 8773 O O . THR H 3 20 ? -79.764 18.892 13.180 1.00 32.95 20 THR E O 1
ATOM 8777 N N . ILE H 3 21 ? -81.932 18.303 13.231 1.00 30.36 21 ILE E N 1
ATOM 8778 C CA . ILE H 3 21 ? -81.699 16.910 13.565 1.00 33.39 21 ILE E CA 1
ATOM 8779 C C . ILE H 3 21 ? -82.325 16.076 12.456 1.00 31.82 21 ILE E C 1
ATOM 8780 O O . ILE H 3 21 ? -83.353 16.455 11.892 1.00 32.14 21 ILE E O 1
ATOM 8785 N N . THR H 3 22 ? -81.716 14.942 12.140 1.00 28.88 22 THR E N 1
ATOM 8786 C CA . THR H 3 22 ? -82.234 14.092 11.078 1.00 30.43 22 THR E CA 1
ATOM 8787 C C . THR H 3 22 ? -82.701 12.774 11.636 1.00 30.53 22 THR E C 1
ATOM 8788 O O . THR H 3 22 ? -82.203 12.297 12.658 1.00 34.48 22 THR E O 1
ATOM 8792 N N . CYS H 3 23 ? -83.669 12.189 10.952 1.00 30.18 23 CYS E N 1
ATOM 8793 C CA . CYS H 3 23 ? -84.197 10.885 11.294 1.00 30.79 23 CYS E CA 1
ATOM 8794 C C . CYS H 3 23 ? -84.231 10.124 9.987 1.00 30.13 23 CYS E C 1
ATOM 8795 O O . CYS H 3 23 ? -84.647 10.667 8.949 1.00 28.59 23 CYS E O 1
ATOM 8798 N N . ARG H 3 24 ? -83.745 8.890 10.016 1.00 30.61 24 ARG E N 1
ATOM 8799 C CA . ARG H 3 24 ? -83.775 8.044 8.840 1.00 36.17 24 ARG E CA 1
ATOM 8800 C C . ARG H 3 24 ? -84.527 6.767 9.178 1.00 36.61 24 ARG E C 1
ATOM 8801 O O . ARG H 3 24 ? -84.313 6.172 10.232 1.00 39.08 24 ARG E O 1
ATOM 8809 N N . ALA H 3 25 ? -85.411 6.355 8.281 1.00 34.80 25 ALA E N 1
ATOM 8810 C CA . ALA H 3 25 ? -86.211 5.158 8.491 1.00 35.06 25 ALA E CA 1
ATOM 8811 C C . ALA H 3 25 ? -85.694 4.016 7.615 1.00 36.94 25 ALA E C 1
ATOM 8812 O O . ALA H 3 25 ? -85.201 4.252 6.510 1.00 38.53 25 ALA E O 1
ATOM 8814 N N . SER H 3 26 ? -85.792 2.788 8.125 1.00 37.50 26 SER E N 1
ATOM 8815 C CA . SER H 3 26 ? -85.281 1.589 7.444 1.00 35.78 26 SER E CA 1
ATOM 8816 C C . SER H 3 26 ? -86.106 1.251 6.205 1.00 36.76 26 SER E C 1
ATOM 8817 O O . SER H 3 26 ? -85.697 0.419 5.392 1.00 36.39 26 SER E O 1
ATOM 8820 N N . GLN H 3 27 ? -87.280 1.868 6.086 1.00 37.27 27 GLN E N 1
ATOM 8821 C CA . GLN H 3 27 ? -88.063 1.798 4.853 1.00 38.29 27 GLN E CA 1
ATOM 8822 C C . GLN H 3 27 ? -88.859 3.082 4.667 1.00 37.86 27 GLN E C 1
ATOM 8823 O O . GLN H 3 27 ? -88.972 3.882 5.595 1.00 39.46 27 GLN E O 1
ATOM 8829 N N . SER H 3 28 ? -89.431 3.273 3.480 1.00 36.68 28 SER E N 1
ATOM 8830 C CA . SER H 3 28 ? -90.291 4.429 3.247 1.00 37.58 28 SER E CA 1
ATOM 8831 C C . SER H 3 28 ? -91.542 4.376 4.110 1.00 38.28 28 SER E C 1
ATOM 8832 O O . SER H 3 28 ? -92.239 3.367 4.147 1.00 39.40 28 SER E O 1
ATOM 8835 N N . ILE H 3 29 ? -91.833 5.481 4.785 1.00 37.01 29 ILE E N 1
ATOM 8836 C CA . ILE H 3 29 ? -93.003 5.574 5.649 1.00 37.05 29 ILE E CA 1
ATOM 8837 C C . ILE H 3 29 ? -93.834 6.801 5.249 1.00 37.56 29 ILE E C 1
ATOM 8838 O O . ILE H 3 29 ? -94.623 7.322 6.048 1.00 39.42 29 ILE E O 1
ATOM 8843 N N . GLY H 3 30 ? -93.655 7.244 4.004 1.00 31.96 30 GLY E N 1
ATOM 8844 C CA . GLY H 3 30 ? -94.314 8.430 3.507 1.00 31.91 30 GLY E CA 1
ATOM 8845 C C . GLY H 3 30 ? -94.057 9.580 4.463 1.00 32.97 30 GLY E C 1
ATOM 8846 O O . GLY H 3 30 ? -92.914 9.861 4.822 1.00 29.65 30 GLY E O 1
ATOM 8847 N N . SER H 3 31 ? -95.136 10.202 4.927 1.00 35.63 31 SER E N 1
ATOM 8848 C CA . SER H 3 31 ? -95.037 11.308 5.871 1.00 36.04 31 SER E CA 1
ATOM 8849 C C . SER H 3 31 ? -95.481 10.864 7.262 1.00 33.34 31 SER E C 1
ATOM 8850 O O . SER H 3 31 ? -95.693 11.693 8.145 1.00 31.98 31 SER E O 1
ATOM 8853 N N . TYR H 3 32 ? -95.599 9.555 7.470 1.00 29.86 32 TYR E N 1
ATOM 8854 C CA . TYR H 3 32 ? -96.093 9.051 8.746 1.00 32.07 32 TYR E CA 1
ATOM 8855 C C . TYR H 3 32 ? -95.001 9.101 9.808 1.00 30.81 32 TYR E C 1
ATOM 8856 O O . TYR H 3 32 ? -94.497 8.066 10.240 1.00 33.79 32 TYR E O 1
ATOM 8865 N N . LEU H 3 33 ? -94.637 10.314 10.214 1.00 29.06 33 LEU E N 1
ATOM 8866 C CA . LEU H 3 33 ? -93.536 10.512 11.159 1.00 28.41 33 LEU E CA 1
ATOM 8867 C C . LEU H 3 33 ? -93.801 11.606 12.204 1.00 27.75 33 LEU E C 1
ATOM 8868 O O . LEU H 3 33 ? -94.237 12.718 11.881 1.00 27.71 33 LEU E O 1
ATOM 8873 N N . ASN H 3 34 ? -93.546 11.279 13.468 1.00 27.90 34 ASN E N 1
ATOM 8874 C CA . ASN H 3 34 ? -93.796 12.206 14.578 1.00 26.45 34 ASN E CA 1
ATOM 8875 C C . ASN H 3 34 ? -92.469 12.631 15.200 1.00 26.80 34 ASN E C 1
ATOM 8876 O O . ASN H 3 34 ? -91.483 11.898 15.099 1.00 28.88 34 ASN E O 1
ATOM 8881 N N . TRP H 3 35 ? -92.434 13.815 15.808 1.00 25.54 35 TRP E N 1
ATOM 8882 C CA . TRP H 3 35 ? -91.305 14.218 16.663 1.00 26.84 35 TRP E CA 1
ATOM 8883 C C . TRP H 3 35 ? -91.763 14.556 18.070 1.00 27.60 35 TRP E C 1
ATOM 8884 O O . TRP H 3 35 ? -92.799 15.182 18.248 1.00 30.85 35 TRP E O 1
ATOM 8895 N N . TYR H 3 36 ? -90.979 14.153 19.064 1.00 25.23 36 TYR E N 1
ATOM 8896 C CA . TYR H 3 36 ? -91.273 14.451 20.460 1.00 25.05 36 TYR E CA 1
ATOM 8897 C C . TYR H 3 36 ? -90.091 15.155 21.107 1.00 27.39 36 TYR E C 1
ATOM 8898 O O . TYR H 3 36 ? -88.939 14.971 20.695 1.00 30.61 36 TYR E O 1
ATOM 8907 N N . GLN H 3 37 ? -90.387 15.931 22.140 1.00 26.21 37 GLN E N 1
ATOM 8908 C CA . GLN H 3 37 ? -89.379 16.572 22.972 1.00 25.28 37 GLN E CA 1
ATOM 8909 C C . GLN H 3 37 ? -89.526 16.046 24.380 1.00 27.21 37 GLN E C 1
ATOM 8910 O O . GLN H 3 37 ? -90.637 15.982 24.901 1.00 28.17 37 GLN E O 1
ATOM 8916 N N . GLN H 3 38 ? -88.417 15.636 24.984 1.00 25.47 38 GLN E N 1
ATOM 8917 C CA . GLN H 3 38 ? -88.404 15.252 26.390 1.00 27.17 38 GLN E CA 1
ATOM 8918 C C . GLN H 3 38 ? -87.359 16.040 27.177 1.00 30.37 38 GLN E C 1
ATOM 8919 O O . GLN H 3 38 ? -86.155 15.972 26.876 1.00 33.39 38 GLN E O 1
ATOM 8925 N N . LYS H 3 39 ? -87.809 16.762 28.188 1.00 33.58 39 LYS E N 1
ATOM 8926 C CA . LYS H 3 39 ? -86.919 17.434 29.109 1.00 41.70 39 LYS E CA 1
ATOM 8927 C C . LYS H 3 39 ? -86.675 16.504 30.292 1.00 47.06 39 LYS E C 1
ATOM 8928 O O . LYS H 3 39 ? -87.469 15.592 30.542 1.00 46.07 39 LYS E O 1
ATOM 8934 N N . PRO H 3 40 ? -85.573 16.714 31.021 1.00 54.89 40 PRO E N 1
ATOM 8935 C CA . PRO H 3 40 ? -85.248 15.794 32.120 1.00 58.52 40 PRO E CA 1
ATOM 8936 C C . PRO H 3 40 ? -86.307 15.774 33.220 1.00 58.94 40 PRO E C 1
ATOM 8937 O O . PRO H 3 40 ? -86.745 16.838 33.652 1.00 61.03 40 PRO E O 1
ATOM 8941 N N . GLY H 3 41 ? -86.702 14.584 33.667 1.00 57.74 41 GLY E N 1
ATOM 8942 C CA . GLY H 3 41 ? -87.683 14.452 34.731 1.00 56.93 41 GLY E CA 1
ATOM 8943 C C . GLY H 3 41 ? -89.122 14.576 34.259 1.00 54.64 41 GLY E C 1
ATOM 8944 O O . GLY H 3 41 ? -90.043 14.283 35.009 1.00 54.03 41 GLY E O 1
ATOM 8945 N N . LYS H 3 42 ? -89.310 14.989 33.008 1.00 52.50 42 LYS E N 1
ATOM 8946 C CA . LYS H 3 42 ? -90.647 15.174 32.439 1.00 48.12 42 LYS E CA 1
ATOM 8947 C C . LYS H 3 42 ? -91.001 14.052 31.466 1.00 40.35 42 LYS E C 1
ATOM 8948 O O . LYS H 3 42 ? -90.130 13.366 30.922 1.00 39.69 42 LYS E O 1
ATOM 8954 N N . ALA H 3 43 ? -92.287 13.896 31.211 1.00 37.28 43 ALA E N 1
ATOM 8955 C CA . ALA H 3 43 ? -92.748 13.028 30.145 1.00 37.19 43 ALA E CA 1
ATOM 8956 C C . ALA H 3 43 ? -92.506 13.718 28.799 1.00 36.42 43 ALA E C 1
ATOM 8957 O O . ALA H 3 43 ? -92.439 14.945 28.735 1.00 34.48 43 ALA E O 1
ATOM 8959 N N . PRO H 3 44 ? -92.398 12.931 27.715 1.00 37.28 44 PRO E N 1
ATOM 8960 C CA . PRO H 3 44 ? -92.288 13.466 26.356 1.00 36.30 44 PRO E CA 1
ATOM 8961 C C . PRO H 3 44 ? -93.483 14.337 25.997 1.00 35.95 44 PRO E C 1
ATOM 8962 O O . PRO H 3 44 ? -94.573 14.100 26.525 1.00 37.66 44 PRO E O 1
ATOM 8966 N N . LYS H 3 45 ? -93.262 15.325 25.132 1.00 35.85 45 LYS E N 1
ATOM 8967 C CA . LYS H 3 45 ? -94.306 16.176 24.574 1.00 39.24 45 LYS E CA 1
ATOM 8968 C C . LYS H 3 45 ? -94.273 16.016 23.068 1.00 35.33 45 LYS E C 1
ATOM 8969 O O . LYS H 3 45 ? -93.197 16.021 22.455 1.00 34.45 45 LYS E O 1
ATOM 8975 N N . LEU H 3 46 ? -95.446 15.927 22.459 1.00 29.93 46 LEU E N 1
ATOM 8976 C CA . LEU H 3 46 ? -95.546 15.831 21.018 1.00 27.51 46 LEU E CA 1
ATOM 8977 C C . LEU H 3 46 ? -95.239 17.185 20.409 1.00 25.61 46 LEU E C 1
ATOM 8978 O O . LEU H 3 46 ? -95.817 18.183 20.820 1.00 27.19 46 LEU E O 1
ATOM 8983 N N . LEU H 3 47 ? -94.323 17.233 19.449 1.00 24.31 47 LEU E N 1
ATOM 8984 C CA . LEU H 3 47 ? -93.986 18.484 18.788 1.00 25.01 47 LEU E CA 1
ATOM 8985 C C . LEU H 3 47 ? -94.661 18.541 17.426 1.00 25.82 47 LEU E C 1
ATOM 8986 O O . LEU H 3 47 ? -95.253 19.557 17.045 1.00 28.54 47 LEU E O 1
ATOM 8991 N N . ILE H 3 48 ? -94.530 17.449 16.681 1.00 23.87 48 ILE E N 1
ATOM 8992 C CA . ILE H 3 48 ? -94.904 17.405 15.267 1.00 25.46 48 ILE E CA 1
ATOM 8993 C C . ILE H 3 48 ? -95.533 16.060 14.926 1.00 25.08 48 ILE E C 1
ATOM 8994 O O . ILE H 3 48 ? -95.151 15.027 15.480 1.00 23.64 48 ILE E O 1
ATOM 8999 N N . TYR H 3 49 ? -96.474 16.052 13.991 1.00 27.19 49 TYR E N 1
ATOM 9000 C CA . TYR H 3 49 ? -97.015 14.790 13.496 1.00 28.98 49 TYR E CA 1
ATOM 9001 C C . TYR H 3 49 ? -97.220 14.919 12.004 1.00 28.13 49 TYR E C 1
ATOM 9002 O O . TYR H 3 49 ? -97.194 16.029 11.469 1.00 25.54 49 TYR E O 1
ATOM 9011 N N . ALA H 3 50 ? -97.408 13.796 11.322 1.00 28.64 50 ALA E N 1
ATOM 9012 C CA . ALA H 3 50 ? -97.448 13.825 9.866 1.00 30.49 50 ALA E CA 1
ATOM 9013 C C . ALA H 3 50 ? -96.212 14.564 9.273 1.00 31.03 50 ALA E C 1
ATOM 9014 O O . ALA H 3 50 ? -96.339 15.344 8.334 1.00 29.29 50 ALA E O 1
ATOM 9016 N N . ALA H 3 51 ? -95.031 14.364 9.856 1.00 31.82 51 ALA E N 1
ATOM 9017 C CA . ALA H 3 51 ? -93.774 14.928 9.306 1.00 31.25 51 ALA E CA 1
ATOM 9018 C C . ALA H 3 51 ? -93.577 16.450 9.423 1.00 33.47 51 ALA E C 1
ATOM 9019 O O . ALA H 3 51 ? -92.461 16.902 9.691 1.00 33.10 51 ALA E O 1
ATOM 9021 N N . SER H 3 52 ? -94.631 17.244 9.223 1.00 34.38 52 SER E N 1
ATOM 9022 C CA . SER H 3 52 ? -94.478 18.703 9.155 1.00 36.09 52 SER E CA 1
ATOM 9023 C C . SER H 3 52 ? -95.558 19.517 9.895 1.00 33.15 52 SER E C 1
ATOM 9024 O O . SER H 3 52 ? -95.448 20.742 10.003 1.00 32.29 52 SER E O 1
ATOM 9027 N N . THR H 3 53 ? -96.606 18.866 10.389 1.00 32.59 53 THR E N 1
ATOM 9028 C CA . THR H 3 53 ? -97.681 19.598 11.069 1.00 31.66 53 THR E CA 1
ATOM 9029 C C . THR H 3 53 ? -97.318 19.837 12.532 1.00 29.54 53 THR E C 1
ATOM 9030 O O . THR H 3 53 ? -97.098 18.906 13.281 1.00 28.60 53 THR E O 1
ATOM 9034 N N . LEU H 3 54 ? -97.224 21.095 12.928 1.00 30.97 54 LEU E N 1
ATOM 9035 C CA . LEU H 3 54 ? -96.907 21.429 14.318 1.00 31.45 54 LEU E CA 1
ATOM 9036 C C . LEU H 3 54 ? -98.107 21.182 15.225 1.00 33.40 54 LEU E C 1
ATOM 9037 O O . LEU H 3 54 ? -99.204 21.627 14.925 1.00 31.63 54 LEU E O 1
ATOM 9042 N N . GLN H 3 55 ? -97.895 20.494 16.338 1.00 33.41 55 GLN E N 1
ATOM 9043 C CA . GLN H 3 55 ? -98.927 20.367 17.351 1.00 32.67 55 GLN E CA 1
ATOM 9044 C C . GLN H 3 55 ? -99.251 21.756 17.914 1.00 30.42 55 GLN E C 1
ATOM 9045 O O . GLN H 3 55 ? -98.360 22.603 18.053 1.00 28.82 55 GLN E O 1
ATOM 9051 N N . SER H 3 56 ? -100.520 21.988 18.250 1.00 26.76 56 SER E N 1
ATOM 9052 C CA . SER H 3 56 ? -100.955 23.290 18.714 1.00 26.98 56 SER E CA 1
ATOM 9053 C C . SER H 3 56 ? -100.193 23.585 20.005 1.00 27.38 56 SER E C 1
ATOM 9054 O O . SER H 3 56 ? -99.979 22.678 20.813 1.00 30.47 56 SER E O 1
ATOM 9057 N N . GLY H 3 57 ? -99.754 24.827 20.190 1.00 26.70 57 GLY E N 1
ATOM 9058 C CA . GLY H 3 57 ? -98.991 25.199 21.372 1.00 29.25 57 GLY E CA 1
ATOM 9059 C C . GLY H 3 57 ? -97.482 25.180 21.136 1.00 31.57 57 GLY E C 1
ATOM 9060 O O . GLY H 3 57 ? -96.716 25.823 21.846 1.00 35.29 57 GLY E O 1
ATOM 9061 N N . VAL H 3 58 ? -97.034 24.468 20.120 1.00 29.63 58 VAL E N 1
ATOM 9062 C CA . VAL H 3 58 ? -95.594 24.408 19.864 1.00 28.59 58 VAL E CA 1
ATOM 9063 C C . VAL H 3 58 ? -95.051 25.723 19.269 1.00 30.19 58 VAL E C 1
ATOM 9064 O O . VAL H 3 58 ? -95.630 26.263 18.328 1.00 28.86 58 VAL E O 1
ATOM 9068 N N . PRO H 3 59 ? -93.935 26.248 19.810 1.00 31.65 59 PRO E N 1
ATOM 9069 C CA . PRO H 3 59 ? -93.387 27.479 19.213 1.00 31.24 59 PRO E CA 1
ATOM 9070 C C . PRO H 3 59 ? -93.128 27.371 17.711 1.00 28.15 59 PRO E C 1
ATOM 9071 O O . PRO H 3 59 ? -92.784 26.310 17.197 1.00 26.59 59 PRO E O 1
ATOM 9075 N N . SER H 3 60 ? -93.299 28.482 17.015 1.00 27.32 60 SER E N 1
ATOM 9076 C CA . SER H 3 60 ? -93.235 28.510 15.566 1.00 29.11 60 SER E CA 1
ATOM 9077 C C . SER H 3 60 ? -91.780 28.333 15.047 1.00 32.92 60 SER E C 1
ATOM 9078 O O . SER H 3 60 ? -91.561 28.109 13.853 1.00 28.89 60 SER E O 1
ATOM 9081 N N . ARG H 3 61 ? -90.792 28.421 15.932 1.00 32.28 61 ARG E N 1
ATOM 9082 C CA . ARG H 3 61 ? -89.402 28.170 15.512 1.00 31.38 61 ARG E CA 1
ATOM 9083 C C . ARG H 3 61 ? -89.140 26.695 15.209 1.00 30.08 61 ARG E C 1
ATOM 9084 O O . ARG H 3 61 ? -88.103 26.336 14.638 1.00 27.53 61 ARG E O 1
ATOM 9092 N N . PHE H 3 62 ? -90.075 25.826 15.575 1.00 28.39 62 PHE E N 1
ATOM 9093 C CA . PHE H 3 62 ? -89.948 24.414 15.221 1.00 28.56 62 PHE E CA 1
ATOM 9094 C C . PHE H 3 62 ? -90.603 24.130 13.881 1.00 30.00 62 PHE E C 1
ATOM 9095 O O . PHE H 3 62 ? -91.686 24.623 13.598 1.00 34.83 62 PHE E O 1
ATOM 9103 N N . SER H 3 63 ? -89.949 23.327 13.059 1.00 27.38 63 SER E N 1
ATOM 9104 C CA . SER H 3 63 ? -90.538 22.864 11.803 1.00 30.04 63 SER E CA 1
ATOM 9105 C C . SER H 3 63 ? -89.967 21.498 11.459 1.00 30.47 63 SER E C 1
ATOM 9106 O O . SER H 3 63 ? -88.889 21.128 11.916 1.00 31.48 63 SER E O 1
ATOM 9109 N N . GLY H 3 64 ? -90.719 20.732 10.681 1.00 29.91 64 GLY E N 1
ATOM 9110 C CA . GLY H 3 64 ? -90.288 19.427 10.256 1.00 30.41 64 GLY E CA 1
ATOM 9111 C C . GLY H 3 64 ? -90.467 19.356 8.762 1.00 31.83 64 GLY E C 1
ATOM 9112 O O . GLY H 3 64 ? -91.346 20.008 8.213 1.00 31.02 64 GLY E O 1
ATOM 9113 N N . SER H 3 65 ? -89.598 18.605 8.101 1.00 33.13 65 SER E N 1
ATOM 9114 C CA . SER H 3 65 ? -89.707 18.381 6.670 1.00 36.83 65 SER E CA 1
ATOM 9115 C C . SER H 3 65 ? -89.369 16.918 6.401 1.00 36.60 65 SER E C 1
ATOM 9116 O O . SER H 3 65 ? -88.733 16.266 7.230 1.00 32.88 65 SER E O 1
ATOM 9119 N N . GLY H 3 66 ? -89.811 16.406 5.258 1.00 37.97 66 GLY E N 1
ATOM 9120 C CA . GLY H 3 66 ? -89.373 15.118 4.784 1.00 40.11 66 GLY E CA 1
ATOM 9121 C C . GLY H 3 66 ? -90.529 14.201 4.467 1.00 42.35 66 GLY E C 1
ATOM 9122 O O . GLY H 3 66 ? -91.612 14.319 5.036 1.00 43.83 66 GLY E O 1
ATOM 9123 N N . SER H 3 67 ? -90.281 13.282 3.545 1.00 41.23 67 SER E N 1
ATOM 9124 C CA . SER H 3 67 ? -91.231 12.242 3.185 1.00 44.36 67 SER E CA 1
ATOM 9125 C C . SER H 3 67 ? -90.425 11.071 2.647 1.00 41.83 67 SER E C 1
ATOM 9126 O O . SER H 3 67 ? -89.420 11.266 1.961 1.00 41.13 67 SER E O 1
ATOM 9129 N N . GLY H 3 68 ? -90.839 9.857 2.985 1.00 39.42 68 GLY E N 1
ATOM 9130 C CA . GLY H 3 68 ? -90.121 8.676 2.554 1.00 37.92 68 GLY E CA 1
ATOM 9131 C C . GLY H 3 68 ? -89.265 8.085 3.654 1.00 35.80 68 GLY E C 1
ATOM 9132 O O . GLY H 3 68 ? -89.794 7.503 4.599 1.00 35.64 68 GLY E O 1
ATOM 9133 N N . THR H 3 69 ? -87.946 8.234 3.528 1.00 34.53 69 THR E N 1
ATOM 9134 C CA . THR H 3 69 ? -86.995 7.608 4.451 1.00 35.57 69 THR E CA 1
ATOM 9135 C C . THR H 3 69 ? -86.229 8.628 5.299 1.00 37.41 69 THR E C 1
ATOM 9136 O O . THR H 3 69 ? -85.726 8.274 6.364 1.00 39.97 69 THR E O 1
ATOM 9140 N N . ASP H 3 70 ? -86.148 9.878 4.832 1.00 34.55 70 ASP E N 1
ATOM 9141 C CA . ASP H 3 70 ? -85.314 10.921 5.460 1.00 35.73 70 ASP E CA 1
ATOM 9142 C C . ASP H 3 70 ? -86.081 12.157 5.912 1.00 34.62 70 ASP E C 1
ATOM 9143 O O . ASP H 3 70 ? -86.722 12.831 5.104 1.00 36.94 70 ASP E O 1
ATOM 9148 N N . PHE H 3 71 ? -85.968 12.474 7.198 1.00 30.86 71 PHE E N 1
ATOM 9149 C CA . PHE H 3 71 ? -86.744 13.543 7.809 1.00 31.36 71 PHE E CA 1
ATOM 9150 C C . PHE H 3 71 ? -85.859 14.450 8.638 1.00 31.74 71 PHE E C 1
ATOM 9151 O O . PHE H 3 71 ? -84.827 14.033 9.169 1.00 32.67 71 PHE E O 1
ATOM 9159 N N . THR H 3 72 ? -86.273 15.698 8.737 1.00 28.78 72 THR E N 1
ATOM 9160 C CA . THR H 3 72 ? -85.540 16.695 9.496 1.00 30.71 72 THR E CA 1
ATOM 9161 C C . THR H 3 72 ? -86.472 17.427 10.478 1.00 31.30 72 THR E C 1
ATOM 9162 O O . THR H 3 72 ? -87.603 17.785 10.150 1.00 28.73 72 THR E O 1
ATOM 9166 N N . LEU H 3 73 ? -85.974 17.620 11.686 1.00 30.15 73 LEU E N 1
ATOM 9167 C CA . LEU H 3 73 ? -86.550 18.567 12.613 1.00 29.02 73 LEU E CA 1
ATOM 9168 C C . LEU H 3 73 ? -85.624 19.778 12.652 1.00 28.07 73 LEU E C 1
ATOM 9169 O O . LEU H 3 73 ? -84.426 19.625 12.907 1.00 27.59 73 LEU E O 1
ATOM 9174 N N . THR H 3 74 ? -86.172 20.959 12.370 1.00 25.12 74 THR E N 1
ATOM 9175 C CA . THR H 3 74 ? -85.417 22.197 12.421 1.00 28.47 74 THR E CA 1
ATOM 9176 C C . THR H 3 74 ? -85.888 23.067 13.569 1.00 30.28 74 THR E C 1
ATOM 9177 O O . THR H 3 74 ? -87.094 23.193 13.812 1.00 31.18 74 THR E O 1
ATOM 9181 N N . ILE H 3 75 ? -84.932 23.661 14.273 1.00 28.72 75 ILE E N 1
ATOM 9182 C CA . ILE H 3 75 ? -85.195 24.721 15.238 1.00 28.25 75 ILE E CA 1
ATOM 9183 C C . ILE H 3 75 ? -84.551 25.972 14.699 1.00 29.57 75 ILE E C 1
ATOM 9184 O O . ILE H 3 75 ? -83.320 26.064 14.639 1.00 30.46 75 ILE E O 1
ATOM 9189 N N . SER H 3 76 ? -85.356 26.941 14.271 1.00 27.26 76 SER E N 1
ATOM 9190 C CA . SER H 3 76 ? -84.831 28.026 13.450 1.00 30.93 76 SER E CA 1
ATOM 9191 C C . SER H 3 76 ? -84.035 29.044 14.278 1.00 34.84 76 SER E C 1
ATOM 9192 O O . SER H 3 76 ? -83.103 29.694 13.765 1.00 38.48 76 SER E O 1
ATOM 9195 N N . SER H 3 77 ? -84.382 29.185 15.551 1.00 30.75 77 SER E N 1
ATOM 9196 C CA . SER H 3 77 ? -83.668 30.106 16.437 1.00 31.19 77 SER E CA 1
ATOM 9197 C C . SER H 3 77 ? -83.599 29.509 17.835 1.00 29.83 77 SER E C 1
ATOM 9198 O O . SER H 3 77 ? -84.506 29.688 18.656 1.00 35.31 77 SER E O 1
ATOM 9201 N N . LEU H 3 78 ? -82.541 28.766 18.091 1.00 25.50 78 LEU E N 1
ATOM 9202 C CA . LEU H 3 78 ? -82.457 27.936 19.285 1.00 27.90 78 LEU E CA 1
ATOM 9203 C C . LEU H 3 78 ? -82.630 28.796 20.538 1.00 32.08 78 LEU E C 1
ATOM 9204 O O . LEU H 3 78 ? -81.994 29.859 20.667 1.00 33.64 78 LEU E O 1
ATOM 9209 N N . GLN H 3 79 ? -83.513 28.363 21.440 1.00 28.76 79 GLN E N 1
ATOM 9210 C CA . GLN H 3 79 ? -83.711 29.038 22.716 1.00 27.55 79 GLN E CA 1
ATOM 9211 C C . GLN H 3 79 ? -83.278 28.140 23.865 1.00 27.13 79 GLN E C 1
ATOM 9212 O O . GLN H 3 79 ? -83.211 26.919 23.709 1.00 27.36 79 GLN E O 1
ATOM 9218 N N . PRO H 3 80 ? -82.964 28.739 25.027 1.00 27.92 80 PRO E N 1
ATOM 9219 C CA . PRO H 3 80 ? -82.524 27.922 26.170 1.00 30.78 80 PRO E CA 1
ATOM 9220 C C . PRO H 3 80 ? -83.532 26.861 26.582 1.00 27.84 80 PRO E C 1
ATOM 9221 O O . PRO H 3 80 ? -83.165 25.802 27.074 1.00 27.95 80 PRO E O 1
ATOM 9225 N N . GLU H 3 81 ? -84.804 27.144 26.362 1.00 26.38 81 GLU E N 1
ATOM 9226 C CA . GLU H 3 81 ? -85.859 26.200 26.710 1.00 29.61 81 GLU E CA 1
ATOM 9227 C C . GLU H 3 81 ? -85.919 25.038 25.716 1.00 30.28 81 GLU E C 1
ATOM 9228 O O . GLU H 3 81 ? -86.741 24.133 25.867 1.00 30.74 81 GLU E O 1
ATOM 9234 N N . ASP H 3 82 ? -85.043 25.051 24.710 1.00 27.54 82 ASP E N 1
ATOM 9235 C CA . ASP H 3 82 ? -84.981 23.956 23.746 1.00 26.14 82 ASP E CA 1
ATOM 9236 C C . ASP H 3 82 ? -83.975 22.896 24.143 1.00 24.83 82 ASP E C 1
ATOM 9237 O O . ASP H 3 82 ? -83.852 21.865 23.473 1.00 27.39 82 ASP E O 1
ATOM 9242 N N . SER H 3 83 ? -83.269 23.105 25.247 1.00 24.38 83 SER E N 1
ATOM 9243 C CA . SER H 3 83 ? -82.370 22.065 25.716 1.00 27.31 83 SER E CA 1
ATOM 9244 C C . SER H 3 83 ? -83.228 20.854 26.056 1.00 30.34 83 SER E C 1
ATOM 9245 O O . SER H 3 83 ? -84.283 20.991 26.675 1.00 33.87 83 SER E O 1
ATOM 9248 N N . ALA H 3 84 ? -82.781 19.670 25.653 1.00 28.94 84 ALA E N 1
ATOM 9249 C CA . ALA H 3 84 ? -83.545 18.453 25.911 1.00 28.65 84 ALA E CA 1
ATOM 9250 C C . ALA H 3 84 ? -83.157 17.320 24.966 1.00 31.44 84 ALA E C 1
ATOM 9251 O O . ALA H 3 84 ? -82.152 17.400 24.259 1.00 34.09 84 ALA E O 1
ATOM 9253 N N . THR H 3 85 ? -83.975 16.272 24.951 1.00 31.81 85 THR E N 1
ATOM 9254 C CA . THR H 3 85 ? -83.770 15.139 24.057 1.00 31.13 85 THR E CA 1
ATOM 9255 C C . THR H 3 85 ? -84.939 15.026 23.084 1.00 32.12 85 THR E C 1
ATOM 9256 O O . THR H 3 85 ? -86.100 15.053 23.490 1.00 30.94 85 THR E O 1
ATOM 9260 N N . TYR H 3 86 ? -84.625 14.905 21.798 1.00 29.73 86 TYR E N 1
ATOM 9261 C CA . TYR H 3 86 ? -85.657 14.861 20.752 1.00 28.22 86 TYR E CA 1
ATOM 9262 C C . TYR H 3 86 ? -85.733 13.472 20.130 1.00 29.66 86 TYR E C 1
ATOM 9263 O O . TYR H 3 86 ? -84.706 12.872 19.818 1.00 28.89 86 TYR E O 1
ATOM 9272 N N . TYR H 3 87 ? -86.954 12.960 20.003 1.00 26.68 87 TYR E N 1
ATOM 9273 C CA . TYR H 3 87 ? -87.199 11.619 19.487 1.00 27.49 87 TYR E CA 1
ATOM 9274 C C . TYR H 3 87 ? -88.126 11.661 18.293 1.00 28.79 87 TYR E C 1
ATOM 9275 O O . TYR H 3 87 ? -89.190 12.283 18.371 1.00 28.99 87 TYR E O 1
ATOM 9284 N N . CYS H 3 88 ? -87.760 10.956 17.220 1.00 27.16 88 CYS E N 1
ATOM 9285 C CA . CYS H 3 88 ? -88.689 10.708 16.125 1.00 27.83 88 CYS E CA 1
ATOM 9286 C C . CYS H 3 88 ? -89.435 9.401 16.378 1.00 32.07 88 CYS E C 1
ATOM 9287 O O . CYS H 3 88 ? -89.027 8.564 17.189 1.00 35.22 88 CYS E O 1
ATOM 9290 N N . GLN H 3 89 ? -90.549 9.231 15.687 1.00 31.31 89 GLN E N 1
ATOM 9291 C CA . GLN H 3 89 ? -91.345 8.024 15.794 1.00 28.21 89 GLN E CA 1
ATOM 9292 C C . GLN H 3 89 ? -92.115 7.855 14.508 1.00 28.71 89 GLN E C 1
ATOM 9293 O O . GLN H 3 89 ? -92.786 8.801 14.068 1.00 31.24 89 GLN E O 1
ATOM 9299 N N . GLN H 3 90 ? -92.080 6.660 13.937 1.00 29.82 90 GLN E N 1
ATOM 9300 C CA . GLN H 3 90 ? -92.890 6.357 12.754 1.00 32.26 90 GLN E CA 1
ATOM 9301 C C . GLN H 3 90 ? -94.266 5.840 13.164 1.00 35.94 90 GLN E C 1
ATOM 9302 O O . GLN H 3 90 ? -94.404 5.087 14.131 1.00 35.61 90 GLN E O 1
ATOM 9308 N N . SER H 3 91 ? -95.281 6.283 12.430 1.00 36.83 91 SER E N 1
ATOM 9309 C CA . SER H 3 91 ? -96.667 5.922 12.694 1.00 35.31 91 SER E CA 1
ATOM 9310 C C . SER H 3 91 ? -97.199 5.233 11.442 1.00 36.21 91 SER E C 1
ATOM 9311 O O . SER H 3 91 ? -98.399 5.256 11.154 1.00 33.82 91 SER E O 1
ATOM 9314 N N . TYR H 3 92 ? -96.289 4.629 10.687 1.00 37.52 92 TYR E N 1
ATOM 9315 C CA . TYR H 3 92 ? -96.659 3.950 9.457 1.00 40.56 92 TYR E CA 1
ATOM 9316 C C . TYR H 3 92 ? -97.243 2.556 9.702 1.00 41.74 92 TYR E C 1
ATOM 9317 O O . TYR H 3 92 ? -98.294 2.227 9.170 1.00 44.37 92 TYR E O 1
ATOM 9326 N N . SER H 3 93 ? -96.546 1.727 10.472 1.00 42.98 93 SER E N 1
ATOM 9327 C CA . SER H 3 93 ? -96.994 0.360 10.728 1.00 48.19 93 SER E CA 1
ATOM 9328 C C . SER H 3 93 ? -96.618 -0.033 12.144 1.00 46.07 93 SER E C 1
ATOM 9329 O O . SER H 3 93 ? -95.523 0.277 12.602 1.00 43.77 93 SER E O 1
ATOM 9332 N N . THR H 3 94 ? -97.519 -0.715 12.839 1.00 45.94 94 THR E N 1
ATOM 9333 C CA . THR H 3 94 ? -97.234 -1.140 14.203 1.00 48.10 94 THR E CA 1
ATOM 9334 C C . THR H 3 94 ? -96.204 -2.263 14.177 1.00 47.02 94 THR E C 1
ATOM 9335 O O . THR H 3 94 ? -96.234 -3.111 13.289 1.00 47.00 94 THR E O 1
ATOM 9339 N N . PRO H 3 95 ? -95.285 -2.272 15.150 1.00 46.09 95 PRO E N 1
ATOM 9340 C CA . PRO H 3 95 ? -95.179 -1.336 16.277 1.00 45.00 95 PRO E CA 1
ATOM 9341 C C . PRO H 3 95 ? -94.664 0.064 15.889 1.00 43.87 95 PRO E C 1
ATOM 9342 O O . PRO H 3 95 ? -93.818 0.193 15.012 1.00 44.34 95 PRO E O 1
ATOM 9346 N N . PHE H 3 96 ? -95.160 1.096 16.560 1.00 41.88 96 PHE E N 1
ATOM 9347 C CA . PHE H 3 96 ? -94.827 2.481 16.229 1.00 40.83 96 PHE E CA 1
ATOM 9348 C C . PHE H 3 96 ? -93.530 2.906 16.911 1.00 39.03 96 PHE E C 1
ATOM 9349 O O . PHE H 3 96 ? -93.544 3.606 17.929 1.00 39.66 96 PHE E O 1
ATOM 9357 N N . THR H 3 97 ? -92.416 2.507 16.315 1.00 34.44 97 THR E N 1
ATOM 9358 C CA . THR H 3 97 ? -91.115 2.551 16.964 1.00 36.21 97 THR E CA 1
ATOM 9359 C C . THR H 3 97 ? -90.570 3.968 17.084 1.00 36.12 97 THR E C 1
ATOM 9360 O O . THR H 3 97 ? -90.790 4.807 16.206 1.00 35.99 97 THR E O 1
ATOM 9364 N N . PHE H 3 98 ? -89.848 4.231 18.172 1.00 34.38 98 PHE E N 1
ATOM 9365 C CA . PHE H 3 98 ? -89.152 5.506 18.352 1.00 32.11 98 PHE E CA 1
ATOM 9366 C C . PHE H 3 98 ? -87.732 5.409 17.823 1.00 33.21 98 PHE E C 1
ATOM 9367 O O . PHE H 3 98 ? -87.148 4.337 17.802 1.00 32.04 98 PHE E O 1
ATOM 9375 N N . GLY H 3 99 ? -87.192 6.564 17.441 1.00 34.52 99 GLY E N 1
ATOM 9376 C CA . GLY H 3 99 ? -85.772 6.764 17.215 1.00 30.13 99 GLY E CA 1
ATOM 9377 C C . GLY H 3 99 ? -85.013 6.836 18.531 1.00 33.04 99 GLY E C 1
ATOM 9378 O O . GLY H 3 99 ? -85.595 7.139 19.573 1.00 37.90 99 GLY E O 1
ATOM 9379 N N . PRO H 3 100 ? -83.714 6.553 18.486 1.00 34.19 100 PRO E N 1
ATOM 9380 C CA . PRO H 3 100 ? -82.881 6.502 19.686 1.00 35.44 100 PRO E CA 1
ATOM 9381 C C . PRO H 3 100 ? -82.737 7.813 20.430 1.00 35.56 100 PRO E C 1
ATOM 9382 O O . PRO H 3 100 ? -82.234 7.826 21.519 1.00 34.37 100 PRO E O 1
ATOM 9386 N N . GLY H 3 101 ? -83.123 8.900 19.794 1.00 35.06 101 GLY E N 1
ATOM 9387 C CA . GLY H 3 101 ? -83.036 10.214 20.384 1.00 36.65 101 GLY E CA 1
ATOM 9388 C C . GLY H 3 101 ? -81.762 10.998 20.064 1.00 35.78 101 GLY E C 1
ATOM 9389 O O . GLY H 3 101 ? -80.718 10.427 19.776 1.00 34.60 101 GLY E O 1
ATOM 9390 N N . THR H 3 102 ? -81.875 12.310 20.126 1.00 31.73 102 THR E N 1
ATOM 9391 C CA . THR H 3 102 ? -80.760 13.214 19.896 1.00 31.14 102 THR E CA 1
ATOM 9392 C C . THR H 3 102 ? -80.815 14.255 20.997 1.00 32.52 102 THR E C 1
ATOM 9393 O O . THR H 3 102 ? -81.863 14.860 21.247 1.00 34.80 102 THR E O 1
ATOM 9397 N N . LYS H 3 103 ? -79.690 14.489 21.646 1.00 30.00 103 LYS E N 1
ATOM 9398 C CA . LYS H 3 103 ? -79.651 15.448 22.730 1.00 27.61 103 LYS E CA 1
ATOM 9399 C C . LYS H 3 103 ? -79.162 16.822 22.264 1.00 29.32 103 LYS E C 1
ATOM 9400 O O . LYS H 3 103 ? -78.142 16.947 21.563 1.00 28.66 103 LYS E O 1
ATOM 9406 N N . VAL H 3 104 ? -79.904 17.858 22.638 1.00 26.53 104 VAL E N 1
ATOM 9407 C CA . VAL H 3 104 ? -79.546 19.223 22.285 1.00 26.89 104 VAL E CA 1
ATOM 9408 C C . VAL H 3 104 ? -79.128 20.009 23.529 1.00 28.39 104 VAL E C 1
ATOM 9409 O O . VAL H 3 104 ? -79.877 20.086 24.515 1.00 30.64 104 VAL E O 1
ATOM 9413 N N . ASP H 3 105 ? -77.944 20.612 23.453 1.00 28.14 105 ASP E N 1
ATOM 9414 C CA . ASP H 3 105 ? -77.410 21.431 24.528 1.00 33.33 105 ASP E CA 1
ATOM 9415 C C . ASP H 3 105 ? -77.215 22.833 23.985 1.00 33.28 105 ASP E C 1
ATOM 9416 O O . ASP H 3 105 ? -77.048 23.026 22.779 1.00 31.62 105 ASP E O 1
ATOM 9421 N N . ILE H 3 106 ? -77.226 23.809 24.880 1.00 31.13 106 ILE E N 1
ATOM 9422 C CA . ILE H 3 106 ? -77.032 25.189 24.504 1.00 31.18 106 ILE E CA 1
ATOM 9423 C C . ILE H 3 106 ? -75.649 25.637 24.933 1.00 30.60 106 ILE E C 1
ATOM 9424 O O . ILE H 3 106 ? -75.240 25.416 26.061 1.00 30.53 106 ILE E O 1
ATOM 9429 N N . ARG H 3 107 ? -74.940 26.284 24.026 1.00 32.19 107 ARG E N 1
ATOM 9430 C CA . ARG H 3 107 ? -73.669 26.925 24.342 1.00 37.66 107 ARG E CA 1
ATOM 9431 C C . ARG H 3 107 ? -73.935 28.388 24.680 1.00 39.01 107 ARG E C 1
ATOM 9432 O O . ARG H 3 107 ? -74.728 29.050 24.009 1.00 39.18 107 ARG E O 1
ATOM 9440 N N . ARG H 3 108 ? -73.267 28.897 25.707 1.00 37.47 108 ARG E N 1
ATOM 9441 C CA . ARG H 3 108 ? -73.436 30.280 26.105 1.00 35.88 108 ARG E CA 1
ATOM 9442 C C . ARG H 3 108 ? -72.136 30.831 26.689 1.00 39.66 108 ARG E C 1
ATOM 9443 O O . ARG H 3 108 ? -71.109 30.172 26.638 1.00 41.53 108 ARG E O 1
ATOM 9451 N N . THR H 3 109 ? -72.184 32.025 27.266 1.00 41.28 109 THR E N 1
ATOM 9452 C CA . THR H 3 109 ? -70.975 32.644 27.824 1.00 42.88 109 THR E CA 1
ATOM 9453 C C . THR H 3 109 ? -70.678 32.122 29.233 1.00 43.14 109 THR E C 1
ATOM 9454 O O . THR H 3 109 ? -71.556 31.600 29.917 1.00 42.82 109 THR E O 1
ATOM 9458 N N . VAL H 3 110 ? -69.441 32.300 29.676 1.00 44.56 110 VAL E N 1
ATOM 9459 C CA . VAL H 3 110 ? -69.048 31.882 31.013 1.00 46.24 110 VAL E CA 1
ATOM 9460 C C . VAL H 3 110 ? -69.927 32.591 32.046 1.00 45.63 110 VAL E C 1
ATOM 9461 O O . VAL H 3 110 ? -70.240 33.776 31.902 1.00 46.31 110 VAL E O 1
ATOM 9465 N N . ALA H 3 111 ? -70.340 31.848 33.069 1.00 43.57 111 ALA E N 1
ATOM 9466 C CA . ALA H 3 111 ? -71.084 32.414 34.182 1.00 41.29 111 ALA E CA 1
ATOM 9467 C C . ALA H 3 111 ? -70.543 31.837 35.476 1.00 40.88 111 ALA E C 1
ATOM 9468 O O . ALA H 3 111 ? -70.530 30.622 35.668 1.00 35.90 111 ALA E O 1
ATOM 9470 N N . ALA H 3 112 ? -70.096 32.720 36.365 1.00 46.64 112 ALA E N 1
ATOM 9471 C CA . ALA H 3 112 ? -69.537 32.318 37.644 1.00 49.33 112 ALA E CA 1
ATOM 9472 C C . ALA H 3 112 ? -70.669 31.820 38.546 1.00 49.77 112 ALA E C 1
ATOM 9473 O O . ALA H 3 112 ? -71.787 32.341 38.472 1.00 50.59 112 ALA E O 1
ATOM 9475 N N . PRO H 3 113 ? -70.396 30.813 39.402 1.00 48.33 113 PRO E N 1
ATOM 9476 C CA . PRO H 3 113 ? -71.461 30.352 40.297 1.00 46.41 113 PRO E CA 1
ATOM 9477 C C . PRO H 3 113 ? -71.724 31.314 41.432 1.00 47.88 113 PRO E C 1
ATOM 9478 O O . PRO H 3 113 ? -70.811 31.990 41.901 1.00 47.58 113 PRO E O 1
ATOM 9482 N N . SER H 3 114 ? -72.977 31.364 41.867 1.00 50.12 114 SER E N 1
ATOM 9483 C CA . SER H 3 114 ? -73.348 32.035 43.098 1.00 49.68 114 SER E CA 1
ATOM 9484 C C . SER H 3 114 ? -73.340 30.951 44.157 1.00 48.60 114 SER E C 1
ATOM 9485 O O . SER H 3 114 ? -74.039 29.944 44.012 1.00 49.72 114 SER E O 1
ATOM 9488 N N . VAL H 3 115 ? -72.537 31.137 45.204 1.00 47.46 115 VAL E N 1
ATOM 9489 C CA . VAL H 3 115 ? -72.321 30.090 46.190 1.00 49.16 115 VAL E CA 1
ATOM 9490 C C . VAL H 3 115 ? -73.143 30.353 47.435 1.00 49.90 115 VAL E C 1
ATOM 9491 O O . VAL H 3 115 ? -73.045 31.421 48.038 1.00 48.29 115 VAL E O 1
ATOM 9495 N N . PHE H 3 116 ? -73.932 29.361 47.829 1.00 50.54 116 PHE E N 1
ATOM 9496 C CA . PHE H 3 116 ? -74.689 29.431 49.067 1.00 51.94 116 PHE E CA 1
ATOM 9497 C C . PHE H 3 116 ? -74.351 28.221 49.918 1.00 55.82 116 PHE E C 1
ATOM 9498 O O . PHE H 3 116 ? -73.851 27.215 49.420 1.00 57.68 116 PHE E O 1
ATOM 9506 N N . ILE H 3 117 ? -74.593 28.334 51.215 1.00 56.43 117 ILE E N 1
ATOM 9507 C CA . ILE H 3 117 ? -74.388 27.214 52.119 1.00 54.73 117 ILE E CA 1
ATOM 9508 C C . ILE H 3 117 ? -75.475 27.165 53.189 1.00 55.95 117 ILE E C 1
ATOM 9509 O O . ILE H 3 117 ? -75.954 28.194 53.654 1.00 53.11 117 ILE E O 1
ATOM 9514 N N . PHE H 3 118 ? -75.866 25.950 53.547 1.00 58.04 118 PHE E N 1
ATOM 9515 C CA . PHE H 3 118 ? -76.941 25.715 54.495 1.00 57.42 118 PHE E CA 1
ATOM 9516 C C . PHE H 3 118 ? -76.443 24.870 55.668 1.00 60.56 118 PHE E C 1
ATOM 9517 O O . PHE H 3 118 ? -75.892 23.782 55.471 1.00 57.90 118 PHE E O 1
ATOM 9525 N N . PRO H 3 119 ? -76.627 25.364 56.902 1.00 64.86 119 PRO E N 1
ATOM 9526 C CA . PRO H 3 119 ? -76.258 24.486 58.009 1.00 67.26 119 PRO E CA 1
ATOM 9527 C C . PRO H 3 119 ? -77.309 23.401 58.173 1.00 69.29 119 PRO E C 1
ATOM 9528 O O . PRO H 3 119 ? -78.419 23.540 57.654 1.00 69.69 119 PRO E O 1
ATOM 9532 N N . PRO H 3 120 ? -76.972 22.335 58.898 1.00 71.90 120 PRO E N 1
ATOM 9533 C CA . PRO H 3 120 ? -77.954 21.282 59.152 1.00 73.90 120 PRO E CA 1
ATOM 9534 C C . PRO H 3 120 ? -79.125 21.828 59.954 1.00 74.12 120 PRO E C 1
ATOM 9535 O O . PRO H 3 120 ? -78.999 22.865 60.607 1.00 72.05 120 PRO E O 1
ATOM 9539 N N . SER H 3 121 ? -80.255 21.137 59.892 1.00 76.80 121 SER E N 1
ATOM 9540 C CA . SER H 3 121 ? -81.421 21.493 60.683 1.00 79.34 121 SER E CA 1
ATOM 9541 C C . SER H 3 121 ? -81.245 20.911 62.078 1.00 81.96 121 SER E C 1
ATOM 9542 O O . SER H 3 121 ? -80.624 19.861 62.231 1.00 79.36 121 SER E O 1
ATOM 9545 N N . ASP H 3 122 ? -81.781 21.595 63.091 1.00 86.82 122 ASP E N 1
ATOM 9546 C CA . ASP H 3 122 ? -81.784 21.065 64.450 1.00 90.37 122 ASP E CA 1
ATOM 9547 C C . ASP H 3 122 ? -82.570 19.766 64.464 1.00 87.92 122 ASP E C 1
ATOM 9548 O O . ASP H 3 122 ? -82.290 18.864 65.254 1.00 87.78 122 ASP E O 1
ATOM 9553 N N . GLU H 3 123 ? -83.558 19.678 63.581 1.00 86.66 123 GLU E N 1
ATOM 9554 C CA . GLU H 3 123 ? -84.368 18.476 63.453 1.00 88.51 123 GLU E CA 1
ATOM 9555 C C . GLU H 3 123 ? -83.510 17.266 63.087 1.00 87.85 123 GLU E C 1
ATOM 9556 O O . GLU H 3 123 ? -83.608 16.214 63.720 1.00 89.93 123 GLU E O 1
ATOM 9562 N N . GLN H 3 124 ? -82.679 17.409 62.060 1.00 84.53 124 GLN E N 1
ATOM 9563 C CA . GLN H 3 124 ? -81.793 16.321 61.656 1.00 82.85 124 GLN E CA 1
ATOM 9564 C C . GLN H 3 124 ? -80.769 16.063 62.750 1.00 82.65 124 GLN E C 1
ATOM 9565 O O . GLN H 3 124 ? -80.385 14.919 63.003 1.00 79.95 124 GLN E O 1
ATOM 9571 N N . LEU H 3 125 ? -80.333 17.138 63.396 1.00 86.20 125 LEU E N 1
ATOM 9572 C CA . LEU H 3 125 ? -79.381 17.039 64.495 1.00 90.74 125 LEU E CA 1
ATOM 9573 C C . LEU H 3 125 ? -79.928 16.208 65.655 1.00 95.75 125 LEU E C 1
ATOM 9574 O O . LEU H 3 125 ? -79.220 15.364 66.206 1.00 95.52 125 LEU E O 1
ATOM 9579 N N . LYS H 3 126 ? -81.183 16.438 66.024 1.00 100.80 126 LYS E N 1
ATOM 9580 C CA . LYS H 3 126 ? -81.787 15.678 67.113 1.00 106.65 126 LYS E CA 1
ATOM 9581 C C . LYS H 3 126 ? -82.212 14.277 66.649 1.00 106.79 126 LYS E C 1
ATOM 9582 O O . LYS H 3 126 ? -82.858 13.538 67.394 1.00 106.71 126 LYS E O 1
ATOM 9588 N N . SER H 3 127 ? -81.845 13.930 65.416 1.00 106.78 127 SER E N 1
ATOM 9589 C CA . SER H 3 127 ? -82.048 12.591 64.869 1.00 107.02 127 SER E CA 1
ATOM 9590 C C . SER H 3 127 ? -80.737 11.806 64.929 1.00 104.49 127 SER E C 1
ATOM 9591 O O . SER H 3 127 ? -80.719 10.591 64.724 1.00 103.61 127 SER E O 1
ATOM 9594 N N . GLY H 3 128 ? -79.641 12.517 65.185 1.00 102.62 128 GLY E N 1
ATOM 9595 C CA . GLY H 3 128 ? -78.336 11.904 65.351 1.00 100.61 128 GLY E CA 1
ATOM 9596 C C . GLY H 3 128 ? -77.338 12.215 64.247 1.00 98.10 128 GLY E C 1
ATOM 9597 O O . GLY H 3 128 ? -76.149 11.944 64.411 1.00 100.19 128 GLY E O 1
ATOM 9598 N N . THR H 3 129 ? -77.803 12.791 63.136 1.00 98.61 129 THR E N 1
ATOM 9599 C CA . THR H 3 129 ? -76.936 13.043 61.973 1.00 91.91 129 THR E CA 1
ATOM 9600 C C . THR H 3 129 ? -76.901 14.524 61.603 1.00 85.71 129 THR E C 1
ATOM 9601 O O . THR H 3 129 ? -77.776 15.287 62.008 1.00 85.80 129 THR E O 1
ATOM 9605 N N . ALA H 3 130 ? -75.898 14.920 60.820 1.00 79.79 130 ALA E N 1
ATOM 9606 C CA . ALA H 3 130 ? -75.759 16.313 60.387 1.00 74.44 130 ALA E CA 1
ATOM 9607 C C . ALA H 3 130 ? -75.332 16.405 58.933 1.00 71.37 130 ALA E C 1
ATOM 9608 O O . ALA H 3 130 ? -74.278 15.883 58.560 1.00 72.31 130 ALA E O 1
ATOM 9610 N N . SER H 3 131 ? -76.146 17.073 58.119 1.00 67.08 131 SER E N 1
ATOM 9611 C CA . SER H 3 131 ? -75.796 17.329 56.721 1.00 63.76 131 SER E CA 1
ATOM 9612 C C . SER H 3 131 ? -75.586 18.824 56.469 1.00 62.13 131 SER E C 1
ATOM 9613 O O . SER H 3 131 ? -76.468 19.641 56.758 1.00 60.18 131 SER E O 1
ATOM 9616 N N . VAL H 3 132 ? -74.413 19.181 55.948 1.00 61.80 132 VAL E N 1
ATOM 9617 C CA . VAL H 3 132 ? -74.163 20.551 55.492 1.00 62.25 132 VAL E CA 1
ATOM 9618 C C . VAL H 3 132 ? -74.229 20.588 53.972 1.00 59.91 132 VAL E C 1
ATOM 9619 O O . VAL H 3 132 ? -73.637 19.746 53.299 1.00 59.38 132 VAL E O 1
ATOM 9623 N N . VAL H 3 133 ? -74.943 21.571 53.435 1.00 56.93 133 VAL E N 1
ATOM 9624 C CA . VAL H 3 133 ? -75.155 21.656 51.994 1.00 53.72 133 VAL E CA 1
ATOM 9625 C C . VAL H 3 133 ? -74.566 22.928 51.410 1.00 53.72 133 VAL E C 1
ATOM 9626 O O . VAL H 3 133 ? -74.928 24.033 51.819 1.00 51.88 133 VAL E O 1
ATOM 9630 N N . CYS H 3 134 ? -73.682 22.743 50.429 1.00 53.56 134 CYS E N 1
ATOM 9631 C CA . CYS H 3 134 ? -73.108 23.827 49.653 1.00 53.95 134 CYS E CA 1
ATOM 9632 C C . CYS H 3 134 ? -73.771 23.813 48.279 1.00 51.81 134 CYS E C 1
ATOM 9633 O O . CYS H 3 134 ? -73.861 22.772 47.625 1.00 52.38 134 CYS E O 1
ATOM 9636 N N . LEU H 3 135 ? -74.233 24.974 47.840 1.00 49.95 135 LEU E N 1
ATOM 9637 C CA . LEU H 3 135 ? -74.977 25.086 46.596 1.00 47.84 135 LEU E CA 1
ATOM 9638 C C . LEU H 3 135 ? -74.291 26.066 45.633 1.00 47.53 135 LEU E C 1
ATOM 9639 O O . LEU H 3 135 ? -74.097 27.235 45.969 1.00 45.74 135 LEU E O 1
ATOM 9644 N N . LEU H 3 136 ? -73.905 25.571 44.453 1.00 48.25 136 LEU E N 1
ATOM 9645 C CA . LEU H 3 136 ? -73.402 26.419 43.364 1.00 48.62 136 LEU E CA 1
ATOM 9646 C C . LEU H 3 136 ? -74.508 26.654 42.355 1.00 46.87 136 LEU E C 1
ATOM 9647 O O . LEU H 3 136 ? -74.862 25.748 41.606 1.00 48.80 136 LEU E O 1
ATOM 9652 N N . ASN H 3 137 ? -75.036 27.870 42.309 1.00 44.86 137 ASN E N 1
ATOM 9653 C CA . ASN H 3 137 ? -76.178 28.158 41.452 1.00 45.86 137 ASN E CA 1
ATOM 9654 C C . ASN H 3 137 ? -75.812 28.866 40.161 1.00 43.32 137 ASN E C 1
ATOM 9655 O O . ASN H 3 137 ? -75.106 29.872 40.167 1.00 41.94 137 ASN E O 1
ATOM 9660 N N . ASN H 3 138 ? -76.276 28.290 39.054 1.00 41.45 138 ASN E N 1
ATOM 9661 C CA . ASN H 3 138 ? -76.279 28.931 37.748 1.00 39.71 138 ASN E CA 1
ATOM 9662 C C . ASN H 3 138 ? -74.903 29.346 37.239 1.00 41.25 138 ASN E C 1
ATOM 9663 O O . ASN H 3 138 ? -74.635 30.535 37.051 1.00 42.65 138 ASN E O 1
ATOM 9668 N N . PHE H 3 139 ? -74.039 28.362 37.012 1.00 42.25 139 PHE E N 1
ATOM 9669 C CA . PHE H 3 139 ? -72.735 28.608 36.421 1.00 40.01 139 PHE E CA 1
ATOM 9670 C C . PHE H 3 139 ? -72.615 27.931 35.074 1.00 38.34 139 PHE E C 1
ATOM 9671 O O . PHE H 3 139 ? -73.387 27.037 34.736 1.00 39.65 139 PHE E O 1
ATOM 9679 N N . TYR H 3 140 ? -71.639 28.370 34.296 1.00 37.06 140 TYR E N 1
ATOM 9680 C CA . TYR H 3 140 ? -71.351 27.765 33.007 1.00 35.89 140 TYR E CA 1
ATOM 9681 C C . TYR H 3 140 ? -69.892 28.069 32.660 1.00 37.75 140 TYR E C 1
ATOM 9682 O O . TYR H 3 140 ? -69.434 29.192 32.883 1.00 39.02 140 TYR E O 1
ATOM 9691 N N . PRO H 3 141 ? -69.151 27.080 32.122 1.00 39.58 141 PRO E N 1
ATOM 9692 C CA . PRO H 3 141 ? -69.555 25.707 31.793 1.00 39.59 141 PRO E CA 1
ATOM 9693 C C . PRO H 3 141 ? -69.612 24.787 33.010 1.00 42.64 141 PRO E C 1
ATOM 9694 O O . PRO H 3 141 ? -69.357 25.201 34.150 1.00 40.50 141 PRO E O 1
ATOM 9698 N N . ARG H 3 142 ? -69.927 23.523 32.753 1.00 46.40 142 ARG E N 1
ATOM 9699 C CA . ARG H 3 142 ? -70.297 22.586 33.807 1.00 51.61 142 ARG E CA 1
ATOM 9700 C C . ARG H 3 142 ? -69.156 22.219 34.748 1.00 54.77 142 ARG E C 1
ATOM 9701 O O . ARG H 3 142 ? -69.394 21.772 35.874 1.00 57.82 142 ARG E O 1
ATOM 9709 N N . GLU H 3 143 ? -67.928 22.420 34.301 1.00 51.93 143 GLU E N 1
ATOM 9710 C CA . GLU H 3 143 ? -66.769 22.032 35.083 1.00 57.68 143 GLU E CA 1
ATOM 9711 C C . GLU H 3 143 ? -66.669 22.889 36.339 1.00 57.47 143 GLU E C 1
ATOM 9712 O O . GLU H 3 143 ? -66.598 24.115 36.253 1.00 56.14 143 GLU E O 1
ATOM 9718 N N . ALA H 3 144 ? -66.666 22.240 37.502 1.00 58.34 144 ALA E N 1
ATOM 9719 C CA . ALA H 3 144 ? -66.544 22.941 38.776 1.00 59.80 144 ALA E CA 1
ATOM 9720 C C . ALA H 3 144 ? -65.929 22.036 39.836 1.00 62.87 144 ALA E C 1
ATOM 9721 O O . ALA H 3 144 ? -66.032 20.816 39.757 1.00 63.20 144 ALA E O 1
ATOM 9723 N N . LYS H 3 145 ? -65.300 22.646 40.834 1.00 65.78 145 LYS E N 1
ATOM 9724 C CA . LYS H 3 145 ? -64.679 21.906 41.927 1.00 68.45 145 LYS E CA 1
ATOM 9725 C C . LYS H 3 145 ? -65.068 22.515 43.265 1.00 67.68 145 LYS E C 1
ATOM 9726 O O . LYS H 3 145 ? -64.948 23.727 43.465 1.00 65.37 145 LYS E O 1
ATOM 9732 N N . VAL H 3 146 ? -65.535 21.663 44.172 1.00 69.25 146 VAL E N 1
ATOM 9733 C CA . VAL H 3 146 ? -65.963 22.099 45.493 1.00 71.41 146 VAL E CA 1
ATOM 9734 C C . VAL H 3 146 ? -65.244 21.332 46.595 1.00 72.38 146 VAL E C 1
ATOM 9735 O O . VAL H 3 146 ? -65.327 20.107 46.677 1.00 71.14 146 VAL E O 1
ATOM 9739 N N . GLN H 3 147 ? -64.511 22.063 47.423 1.00 74.00 147 GLN E N 1
ATOM 9740 C CA . GLN H 3 147 ? -63.783 21.454 48.521 1.00 77.47 147 GLN E CA 1
ATOM 9741 C C . GLN H 3 147 ? -64.358 21.968 49.826 1.00 73.56 147 GLN E C 1
ATOM 9742 O O . GLN H 3 147 ? -64.511 23.175 50.013 1.00 70.85 147 GLN E O 1
ATOM 9748 N N . TRP H 3 148 ? -64.675 21.048 50.731 1.00 73.88 148 TRP E N 1
ATOM 9749 C CA . TRP H 3 148 ? -65.225 21.409 52.023 1.00 75.09 148 TRP E CA 1
ATOM 9750 C C . TRP H 3 148 ? -64.139 21.577 53.044 1.00 79.83 148 TRP E C 1
ATOM 9751 O O . TRP H 3 148 ? -63.432 20.607 53.392 1.00 80.47 148 TRP E O 1
ATOM 9762 N N . LYS H 3 149 ? -63.984 22.801 53.540 1.00 83.80 149 LYS E N 1
ATOM 9763 C CA . LYS H 3 149 ? -62.961 23.099 54.535 1.00 89.94 149 LYS E CA 1
ATOM 9764 C C . LYS H 3 149 ? -63.585 23.569 55.845 1.00 95.14 149 LYS E C 1
ATOM 9765 O O . LYS H 3 149 ? -64.439 24.456 55.855 1.00 92.25 149 LYS E O 1
ATOM 9771 N N . VAL H 3 150 ? -63.153 22.968 56.949 1.00 111.32 150 VAL E N 1
ATOM 9772 C CA . VAL H 3 150 ? -63.667 23.323 58.266 1.00 112.85 150 VAL E CA 1
ATOM 9773 C C . VAL H 3 150 ? -63.079 24.645 58.749 1.00 103.30 150 VAL E C 1
ATOM 9774 O O . VAL H 3 150 ? -61.924 24.705 59.171 1.00 117.88 150 VAL E O 1
ATOM 9778 N N . ASN H 3 152 ? -57.822 24.534 59.179 1.00 101.97 152 ASN E N 1
ATOM 9779 C CA . ASN H 3 152 ? -59.126 24.262 58.617 1.00 123.57 152 ASN E CA 1
ATOM 9780 C C . ASN H 3 152 ? -59.044 23.047 57.720 1.00 126.82 152 ASN E C 1
ATOM 9781 O O . ASN H 3 152 ? -58.529 23.111 56.624 1.00 128.44 152 ASN E O 1
ATOM 9786 N N . ALA H 3 153 ? -59.541 21.933 58.224 1.00 122.98 153 ALA E N 1
ATOM 9787 C CA . ALA H 3 153 ? -59.238 20.620 57.697 1.00 119.59 153 ALA E CA 1
ATOM 9788 C C . ALA H 3 153 ? -59.996 20.181 56.466 1.00 116.34 153 ALA E C 1
ATOM 9789 O O . ALA H 3 153 ? -61.206 20.169 56.430 1.00 116.41 153 ALA E O 1
ATOM 9791 N N . LEU H 3 154 ? -59.215 19.865 55.435 1.00 113.69 154 LEU E N 1
ATOM 9792 C CA . LEU H 3 154 ? -59.723 19.414 54.148 1.00 109.77 154 LEU E CA 1
ATOM 9793 C C . LEU H 3 154 ? -60.385 18.065 54.332 1.00 106.36 154 LEU E C 1
ATOM 9794 O O . LEU H 3 154 ? -59.963 17.266 55.167 1.00 106.96 154 LEU E O 1
ATOM 9799 N N . GLN H 3 155 ? -61.437 17.817 53.564 1.00 103.03 155 GLN E N 1
ATOM 9800 C CA . GLN H 3 155 ? -62.268 16.648 53.814 1.00 101.02 155 GLN E CA 1
ATOM 9801 C C . GLN H 3 155 ? -62.335 15.759 52.583 1.00 99.62 155 GLN E C 1
ATOM 9802 O O . GLN H 3 155 ? -62.216 16.241 51.462 1.00 100.18 155 GLN E O 1
ATOM 9808 N N . SER H 3 156 ? -62.538 14.463 52.800 1.00 98.00 156 SER E N 1
ATOM 9809 C CA . SER H 3 156 ? -62.768 13.533 51.703 1.00 96.77 156 SER E CA 1
ATOM 9810 C C . SER H 3 156 ? -63.484 12.289 52.224 1.00 95.48 156 SER E C 1
ATOM 9811 O O . SER H 3 156 ? -63.256 11.862 53.357 1.00 96.24 156 SER E O 1
ATOM 9814 N N . GLY H 3 157 ? -64.356 11.718 51.399 1.00 94.77 157 GLY E N 1
ATOM 9815 C CA . GLY H 3 157 ? -65.071 10.505 51.757 1.00 94.92 157 GLY E CA 1
ATOM 9816 C C . GLY H 3 157 ? -66.398 10.764 52.451 1.00 94.97 157 GLY E C 1
ATOM 9817 O O . GLY H 3 157 ? -67.303 9.932 52.400 1.00 95.48 157 GLY E O 1
ATOM 9818 N N . ASN H 3 158 ? -66.512 11.925 53.091 1.00 94.14 158 ASN E N 1
ATOM 9819 C CA . ASN H 3 158 ? -67.716 12.298 53.846 1.00 92.10 158 ASN E CA 1
ATOM 9820 C C . ASN H 3 158 ? -68.710 13.106 53.010 1.00 90.13 158 ASN E C 1
ATOM 9821 O O . ASN H 3 158 ? -69.741 13.552 53.517 1.00 88.12 158 ASN E O 1
ATOM 9826 N N . SER H 3 159 ? -68.405 13.265 51.724 1.00 90.59 159 SER E N 1
ATOM 9827 C CA . SER H 3 159 ? -69.135 14.187 50.859 1.00 91.07 159 SER E CA 1
ATOM 9828 C C . SER H 3 159 ? -69.644 13.520 49.585 1.00 90.33 159 SER E C 1
ATOM 9829 O O . SER H 3 159 ? -68.983 12.649 49.024 1.00 90.40 159 SER E O 1
ATOM 9832 N N . GLN H 3 160 ? -70.818 13.945 49.128 1.00 89.85 160 GLN E N 1
ATOM 9833 C CA . GLN H 3 160 ? -71.372 13.455 47.869 1.00 90.14 160 GLN E CA 1
ATOM 9834 C C . GLN H 3 160 ? -72.128 14.559 47.127 1.00 87.12 160 GLN E C 1
ATOM 9835 O O . GLN H 3 160 ? -72.946 15.275 47.711 1.00 86.75 160 GLN E O 1
ATOM 9841 N N . GLU H 3 161 ? -71.836 14.682 45.835 1.00 84.65 161 GLU E N 1
ATOM 9842 C CA . GLU H 3 161 ? -72.317 15.796 45.026 1.00 83.32 161 GLU E CA 1
ATOM 9843 C C . GLU H 3 161 ? -73.295 15.360 43.948 1.00 75.39 161 GLU E C 1
ATOM 9844 O O . GLU H 3 161 ? -73.411 14.183 43.622 1.00 75.51 161 GLU E O 1
ATOM 9850 N N . SER H 3 162 ? -73.983 16.339 43.387 1.00 68.00 162 SER E N 1
ATOM 9851 C CA . SER H 3 162 ? -74.948 16.101 42.340 1.00 64.35 162 SER E CA 1
ATOM 9852 C C . SER H 3 162 ? -75.013 17.355 41.488 1.00 60.93 162 SER E C 1
ATOM 9853 O O . SER H 3 162 ? -74.901 18.473 41.998 1.00 59.97 162 SER E O 1
ATOM 9856 N N . VAL H 3 163 ? -75.191 17.173 40.187 1.00 58.61 163 VAL E N 1
ATOM 9857 C CA . VAL H 3 163 ? -75.229 18.299 39.265 1.00 55.38 163 VAL E CA 1
ATOM 9858 C C . VAL H 3 163 ? -76.529 18.252 38.495 1.00 47.43 163 VAL E C 1
ATOM 9859 O O . VAL H 3 163 ? -77.000 17.181 38.127 1.00 49.35 163 VAL E O 1
ATOM 9863 N N . THR H 3 164 ? -77.116 19.417 38.274 1.00 47.28 164 THR E N 1
ATOM 9864 C CA . THR H 3 164 ? -78.337 19.508 37.495 1.00 43.47 164 THR E CA 1
ATOM 9865 C C . THR H 3 164 ? -78.086 19.403 36.009 1.00 40.50 164 THR E C 1
ATOM 9866 O O . THR H 3 164 ? -76.970 19.568 35.530 1.00 40.10 164 THR E O 1
ATOM 9870 N N . GLU H 3 165 ? -79.152 19.133 35.276 1.00 40.67 165 GLU E N 1
ATOM 9871 C CA . GLU H 3 165 ? -79.126 19.205 33.832 1.00 44.81 165 GLU E CA 1
ATOM 9872 C C . GLU H 3 165 ? -79.206 20.689 33.466 1.00 41.45 165 GLU E C 1
ATOM 9873 O O . GLU H 3 165 ? -79.387 21.532 34.341 1.00 38.85 165 GLU E O 1
ATOM 9879 N N . GLN H 3 166 ? -79.086 21.017 32.186 1.00 38.14 166 GLN E N 1
ATOM 9880 C CA . GLN H 3 166 ? -79.044 22.410 31.758 1.00 39.83 166 GLN E CA 1
ATOM 9881 C C . GLN H 3 166 ? -80.333 23.165 32.088 1.00 40.75 166 GLN E C 1
ATOM 9882 O O . GLN H 3 166 ? -81.418 22.692 31.776 1.00 44.34 166 GLN E O 1
ATOM 9888 N N . ASP H 3 167 ? -80.199 24.343 32.693 1.00 37.06 167 ASP E N 1
ATOM 9889 C CA . ASP H 3 167 ? -81.340 25.145 33.112 1.00 39.00 167 ASP E CA 1
ATOM 9890 C C . ASP H 3 167 ? -82.090 25.664 31.895 1.00 39.66 167 ASP E C 1
ATOM 9891 O O . ASP H 3 167 ? -81.490 26.183 30.949 1.00 38.42 167 ASP E O 1
ATOM 9896 N N . SER H 3 168 ? -83.409 25.538 31.925 1.00 39.91 168 SER E N 1
ATOM 98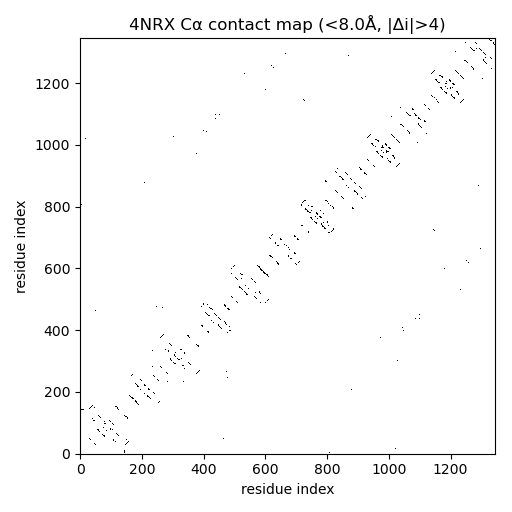97 C CA . SER H 3 168 ? -84.231 25.794 30.749 1.00 42.56 168 SER E CA 1
ATOM 9898 C C . SER H 3 168 ? -84.411 27.282 30.453 1.00 41.08 168 SER E C 1
ATOM 9899 O O . SER H 3 168 ? -84.938 27.640 29.399 1.00 39.20 168 SER E O 1
ATOM 9902 N N . LYS H 3 169 ? -83.974 28.142 31.373 1.00 41.84 169 LYS E N 1
ATOM 9903 C CA . LYS H 3 169 ? -84.137 29.593 31.235 1.00 45.09 169 LYS E CA 1
ATOM 9904 C C . LYS H 3 169 ? -82.843 30.326 30.863 1.00 42.68 169 LYS E C 1
ATOM 9905 O O . LYS H 3 169 ? -82.873 31.252 30.051 1.00 41.11 169 LYS E O 1
ATOM 9911 N N . ASP H 3 170 ? -81.715 29.922 31.447 1.00 41.73 170 ASP E N 1
ATOM 9912 C CA . ASP H 3 170 ? -80.453 30.635 31.223 1.00 41.05 170 ASP E CA 1
ATOM 9913 C C . ASP H 3 170 ? -79.294 29.713 30.829 1.00 38.46 170 ASP E C 1
ATOM 9914 O O . ASP H 3 170 ? -78.166 30.161 30.675 1.00 40.03 170 ASP E O 1
ATOM 9919 N N . SER H 3 171 ? -79.598 28.432 30.639 1.00 36.32 171 SER E N 1
ATOM 9920 C CA . SER H 3 171 ? -78.656 27.456 30.111 1.00 35.61 171 SER E CA 1
ATOM 9921 C C . SER H 3 171 ? -77.461 27.191 31.018 1.00 36.18 171 SER E C 1
ATOM 9922 O O . SER H 3 171 ? -76.403 26.750 30.559 1.00 34.53 171 SER E O 1
ATOM 9925 N N . THR H 3 172 ? -77.627 27.484 32.299 1.00 35.89 172 THR E N 1
ATOM 9926 C CA . THR H 3 172 ? -76.596 27.195 33.283 1.00 37.10 172 THR E CA 1
ATOM 9927 C C . THR H 3 172 ? -76.831 25.860 33.965 1.00 37.68 172 THR E C 1
ATOM 9928 O O . THR H 3 172 ? -77.868 25.226 33.771 1.00 37.19 172 THR E O 1
ATOM 9932 N N . TYR H 3 173 ? -75.848 25.468 34.771 1.00 37.52 173 TYR E N 1
ATOM 9933 C CA . TYR H 3 173 ? -75.894 24.264 35.581 1.00 37.56 173 TYR E CA 1
ATOM 9934 C C . TYR H 3 173 ? -75.866 24.705 37.018 1.00 38.62 173 TYR E C 1
ATOM 9935 O O . TYR H 3 173 ? -75.362 25.783 37.337 1.00 37.92 173 TYR E O 1
ATOM 9944 N N . SER H 3 174 ? -76.435 23.880 37.883 1.00 38.59 174 SER E N 1
ATOM 9945 C CA . SER H 3 174 ? -76.352 24.094 39.310 1.00 38.87 174 SER E CA 1
ATOM 9946 C C . SER H 3 174 ? -75.757 22.838 39.913 1.00 37.83 174 SER E C 1
ATOM 9947 O O . SER H 3 174 ? -75.870 21.744 39.350 1.00 39.99 174 SER E O 1
ATOM 9950 N N . LEU H 3 175 ? -75.120 22.988 41.059 1.00 45.77 175 LEU E N 1
ATOM 9951 C CA . LEU H 3 175 ? -74.456 21.871 41.699 1.00 47.98 175 LEU E CA 1
ATOM 9952 C C . LEU H 3 175 ? -74.679 21.954 43.194 1.00 51.83 175 LEU E C 1
ATOM 9953 O O . LEU H 3 175 ? -74.564 23.027 43.787 1.00 53.24 175 LEU E O 1
ATOM 9958 N N . SER H 3 176 ? -75.013 20.816 43.790 1.00 54.22 176 SER E N 1
ATOM 9959 C CA . SER H 3 176 ? -75.162 20.713 45.233 1.00 58.02 176 SER E CA 1
ATOM 9960 C C . SER H 3 176 ? -74.154 19.696 45.738 1.00 58.64 176 SER E C 1
ATOM 9961 O O . SER H 3 176 ? -73.987 18.633 45.140 1.00 58.12 176 SER E O 1
ATOM 9964 N N . SER H 3 177 ? -73.447 20.052 46.806 1.00 61.44 177 SER E N 1
ATOM 9965 C CA . SER H 3 177 ? -72.609 19.110 47.534 1.00 63.89 177 SER E CA 1
ATOM 9966 C C . SER H 3 177 ? -73.132 18.979 48.950 1.00 64.67 177 SER E C 1
ATOM 9967 O O . SER H 3 177 ? -73.396 19.980 49.619 1.00 65.51 177 SER E O 1
ATOM 9970 N N . THR H 3 178 ? -73.273 17.739 49.402 1.00 65.08 178 THR E N 1
ATOM 9971 C CA . THR H 3 178 ? -73.817 17.455 50.724 1.00 66.39 178 THR E CA 1
ATOM 9972 C C . THR H 3 178 ? -72.779 16.725 51.564 1.00 69.09 178 THR E C 1
ATOM 9973 O O . THR H 3 178 ? -72.320 15.648 51.205 1.00 68.12 178 THR E O 1
ATOM 9977 N N . LEU H 3 179 ? -72.427 17.329 52.690 1.00 74.26 179 LEU E N 1
ATOM 9978 C CA . LEU H 3 179 ? -71.450 16.772 53.615 1.00 78.62 179 LEU E CA 1
ATOM 9979 C C . LEU H 3 179 ? -72.159 16.197 54.840 1.00 82.56 179 LEU E C 1
ATOM 9980 O O . LEU H 3 179 ? -72.804 16.937 55.575 1.00 80.81 179 LEU E O 1
ATOM 9985 N N . THR H 3 180 ? -72.030 14.887 55.054 1.00 88.21 180 THR E N 1
ATOM 9986 C CA . THR H 3 180 ? -72.706 14.199 56.158 1.00 94.15 180 THR E CA 1
ATOM 9987 C C . THR H 3 180 ? -71.753 13.818 57.283 1.00 94.67 180 THR E C 1
ATOM 9988 O O . THR H 3 180 ? -70.809 13.058 57.067 1.00 94.37 180 THR E O 1
ATOM 9992 N N . LEU H 3 181 ? -72.024 14.326 58.482 1.00 95.21 181 LEU E N 1
ATOM 9993 C CA . LEU H 3 181 ? -71.281 13.945 59.681 1.00 95.49 181 LEU E CA 1
ATOM 9994 C C . LEU H 3 181 ? -72.235 13.469 60.762 1.00 97.35 181 LEU E C 1
ATOM 9995 O O . LEU H 3 181 ? -73.455 13.576 60.623 1.00 97.02 181 LEU E O 1
ATOM 10000 N N . SER H 3 182 ? -71.667 12.955 61.848 1.00 99.56 182 SER E N 1
ATOM 10001 C CA . SER H 3 182 ? -72.450 12.605 63.028 1.00 101.29 182 SER E CA 1
ATOM 10002 C C . SER H 3 182 ? -72.652 13.857 63.880 1.00 101.32 182 SER E C 1
ATOM 10003 O O . SER H 3 182 ? -71.852 14.794 63.808 1.00 100.84 182 SER E O 1
ATOM 10006 N N . LYS H 3 183 ? -73.723 13.875 64.672 1.00 101.64 183 LYS E N 1
ATOM 10007 C CA . LYS H 3 183 ? -73.975 14.978 65.598 1.00 102.67 183 LYS E CA 1
ATOM 10008 C C . LYS H 3 183 ? -72.743 15.174 66.470 1.00 102.08 183 LYS E C 1
ATOM 10009 O O . LYS H 3 183 ? -72.293 16.302 66.689 1.00 101.22 183 LYS E O 1
ATOM 10015 N N . ALA H 3 184 ? -72.223 14.057 66.976 1.00 102.98 184 ALA E N 1
ATOM 10016 C CA . ALA H 3 184 ? -70.955 14.032 67.688 1.00 104.61 184 ALA E CA 1
ATOM 10017 C C . ALA H 3 184 ? -69.885 14.767 66.877 1.00 106.83 184 ALA E C 1
ATOM 10018 O O . ALA H 3 184 ? -69.437 15.845 67.269 1.00 108.44 184 ALA E O 1
ATOM 10020 N N . ASP H 3 185 ? -69.504 14.193 65.737 1.00 106.08 185 ASP E N 1
ATOM 10021 C CA . ASP H 3 185 ? -68.446 14.760 64.900 1.00 105.31 185 ASP E CA 1
ATOM 10022 C C . ASP H 3 185 ? -68.736 16.223 64.584 1.00 100.16 185 ASP E C 1
ATOM 10023 O O . ASP H 3 185 ? -67.829 17.055 64.556 1.00 99.05 185 ASP E O 1
ATOM 10028 N N . TYR H 3 186 ? -70.008 16.535 64.359 1.00 96.98 186 TYR E N 1
ATOM 10029 C CA . TYR H 3 186 ? -70.396 17.882 63.970 1.00 95.76 186 TYR E CA 1
ATOM 10030 C C . TYR H 3 186 ? -70.190 18.902 65.083 1.00 97.10 186 TYR E C 1
ATOM 10031 O O . TYR H 3 186 ? -69.523 19.918 64.883 1.00 94.07 186 TYR E O 1
ATOM 10040 N N . GLU H 3 187 ? -70.779 18.637 66.247 1.00 103.17 187 GLU E N 1
ATOM 10041 C CA . GLU H 3 187 ? -70.698 19.553 67.382 1.00 110.27 187 GLU E CA 1
ATOM 10042 C C . GLU H 3 187 ? -69.267 19.690 67.900 1.00 112.74 187 GLU E C 1
ATOM 10043 O O . GLU H 3 187 ? -68.924 20.676 68.554 1.00 113.68 187 GLU E O 1
ATOM 10049 N N . LYS H 3 188 ? -68.459 18.680 67.639 1.00 113.73 188 LYS E N 1
ATOM 10050 C CA . LYS H 3 188 ? -67.053 18.718 67.982 1.00 115.93 188 LYS E CA 1
ATOM 10051 C C . LYS H 3 188 ? -66.354 19.852 67.236 1.00 114.61 188 LYS E C 1
ATOM 10052 O O . LYS H 3 188 ? -65.344 20.361 67.702 1.00 112.81 188 LYS E O 1
ATOM 10058 N N . HIS H 3 189 ? -66.871 20.219 66.059 1.00 111.63 189 HIS E N 1
ATOM 10059 C CA . HIS H 3 189 ? -66.304 21.298 65.264 1.00 109.31 189 HIS E CA 1
ATOM 10060 C C . HIS H 3 189 ? -67.103 22.541 65.037 1.00 105.80 189 HIS E C 1
ATOM 10061 O O . HIS H 3 189 ? -68.334 22.495 64.998 1.00 104.41 189 HIS E O 1
ATOM 10068 N N . LYS H 3 190 ? -66.397 23.660 64.890 1.00 103.82 190 LYS E N 1
ATOM 10069 C CA . LYS H 3 190 ? -67.023 24.968 64.855 1.00 103.01 190 LYS E CA 1
ATOM 10070 C C . LYS H 3 190 ? -67.287 25.616 63.508 1.00 102.21 190 LYS E C 1
ATOM 10071 O O . LYS H 3 190 ? -68.347 26.134 63.266 1.00 102.62 190 LYS E O 1
ATOM 10077 N N . VAL H 3 191 ? -66.293 25.641 62.645 1.00 100.61 191 VAL E N 1
ATOM 10078 C CA . VAL H 3 191 ? -66.486 26.293 61.357 1.00 98.70 191 VAL E CA 1
ATOM 10079 C C . VAL H 3 191 ? -66.504 25.317 60.189 1.00 93.54 191 VAL E C 1
ATOM 10080 O O . VAL H 3 191 ? -65.614 24.477 60.053 1.00 91.33 191 VAL E O 1
ATOM 10084 N N . TYR H 3 192 ? -67.522 25.441 59.346 1.00 91.49 192 TYR E N 1
ATOM 10085 C CA . TYR H 3 192 ? -67.611 24.641 58.135 1.00 90.91 192 TYR E CA 1
ATOM 10086 C C . TYR H 3 192 ? -67.650 25.542 56.907 1.00 88.58 192 TYR E C 1
ATOM 10087 O O . TYR H 3 192 ? -68.458 26.468 56.831 1.00 89.49 192 TYR E O 1
ATOM 10096 N N . ALA H 3 193 ? -66.779 25.261 55.945 1.00 85.95 193 ALA E N 1
ATOM 10097 C CA . ALA H 3 193 ? -66.764 26.008 54.662 1.00 85.43 193 ALA E CA 1
ATOM 10098 C C . ALA H 3 193 ? -66.670 25.155 53.367 1.00 76.71 193 ALA E C 1
ATOM 10099 O O . ALA H 3 193 ? -66.212 24.013 53.415 1.00 76.67 193 ALA E O 1
ATOM 10101 N N . CYS H 3 194 ? -67.094 25.709 52.220 1.00 76.75 194 CYS E N 1
ATOM 10102 C CA . CYS H 3 194 ? -66.962 25.031 50.947 1.00 75.64 194 CYS E CA 1
ATOM 10103 C C . CYS H 3 194 ? -66.234 25.985 50.019 1.00 76.81 194 CYS E C 1
ATOM 10104 O O . CYS H 3 194 ? -66.686 27.106 49.782 1.00 76.76 194 CYS E O 1
ATOM 10107 N N . GLU H 3 195 ? -65.078 25.541 49.536 1.00 78.61 195 GLU E N 1
ATOM 10108 C CA . GLU H 3 195 ? -64.253 26.343 48.655 1.00 81.61 195 GLU E CA 1
ATOM 10109 C C . GLU H 3 195 ? -64.550 25.943 47.219 1.00 75.66 195 GLU E C 1
ATOM 10110 O O . GLU H 3 195 ? -64.742 24.762 46.924 1.00 75.52 195 GLU E O 1
ATOM 10116 N N . VAL H 3 196 ? -64.575 26.927 46.329 1.00 69.41 196 VAL E N 1
ATOM 10117 C CA . VAL H 3 196 ? -65.073 26.713 44.984 1.00 63.15 196 VAL E CA 1
ATOM 10118 C C . VAL H 3 196 ? -64.140 27.297 43.946 1.00 61.47 196 VAL E C 1
ATOM 10119 O O . VAL H 3 196 ? -63.673 28.428 44.085 1.00 62.42 196 VAL E O 1
ATOM 10123 N N . THR H 3 197 ? -63.889 26.518 42.901 1.00 58.67 197 THR E N 1
ATOM 10124 C CA . THR H 3 197 ? -63.107 26.991 41.770 1.00 58.63 197 THR E CA 1
ATOM 10125 C C . THR H 3 197 ? -63.851 26.718 40.474 1.00 55.13 197 THR E C 1
ATOM 10126 O O . THR H 3 197 ? -64.442 25.658 40.279 1.00 54.17 197 THR E O 1
ATOM 10130 N N . HIS H 3 198 ? -63.825 27.712 39.599 1.00 53.96 198 HIS E N 1
ATOM 10131 C CA . HIS H 3 198 ? -64.568 27.694 38.347 1.00 54.21 198 HIS E CA 1
ATOM 10132 C C . HIS H 3 198 ? -63.864 28.712 37.470 1.00 56.53 198 HIS E C 1
ATOM 10133 O O . HIS H 3 198 ? -63.330 29.696 37.975 1.00 58.00 198 HIS E O 1
ATOM 10140 N N . GLN H 3 199 ? -63.841 28.492 36.166 1.00 57.47 199 GLN E N 1
ATOM 10141 C CA . GLN H 3 199 ? -63.077 29.379 35.293 1.00 59.65 199 GLN E CA 1
ATOM 10142 C C . GLN H 3 199 ? -63.634 30.803 35.308 1.00 60.44 199 GLN E C 1
ATOM 10143 O O . GLN H 3 199 ? -62.951 31.751 34.930 1.00 63.56 199 GLN E O 1
ATOM 10149 N N . GLY H 3 200 ? -64.876 30.943 35.747 1.00 58.22 200 GLY E N 1
ATOM 10150 C CA . GLY H 3 200 ? -65.525 32.238 35.800 1.00 57.98 200 GLY E CA 1
ATOM 10151 C C . GLY H 3 200 ? -65.155 33.037 37.037 1.00 58.87 200 GLY E C 1
ATOM 10152 O O . GLY H 3 200 ? -65.610 34.166 37.199 1.00 59.08 200 GLY E O 1
ATOM 10153 N N . LEU H 3 201 ? -64.343 32.445 37.909 1.00 61.45 201 LEU E N 1
ATOM 10154 C CA . LEU H 3 201 ? -63.793 33.147 39.068 1.00 66.41 201 LEU E CA 1
ATOM 10155 C C . LEU H 3 201 ? -62.308 33.443 38.852 1.00 72.36 201 LEU E C 1
ATOM 10156 O O . LEU H 3 201 ? -61.529 32.564 38.476 1.00 73.17 201 LEU E O 1
ATOM 10161 N N . SER H 3 202 ? -61.929 34.695 39.084 1.00 76.21 202 SER E N 1
ATOM 10162 C CA . SER H 3 202 ? -60.546 35.124 38.929 1.00 78.81 202 SER E CA 1
ATOM 10163 C C . SER H 3 202 ? -59.685 34.444 39.995 1.00 79.49 202 SER E C 1
ATOM 10164 O O . SER H 3 202 ? -58.480 34.261 39.820 1.00 79.15 202 SER E O 1
ATOM 10167 N N . SER H 3 203 ? -60.332 34.119 41.111 1.00 80.37 203 SER E N 1
ATOM 10168 C CA . SER H 3 203 ? -59.703 33.469 42.255 1.00 80.55 203 SER E CA 1
ATOM 10169 C C . SER H 3 203 ? -60.717 32.560 42.949 1.00 80.10 203 SER E C 1
ATOM 10170 O O . SER H 3 203 ? -61.924 32.722 42.770 1.00 77.73 203 SER E O 1
ATOM 10173 N N . PRO H 3 204 ? -60.228 31.607 43.736 1.00 81.63 204 PRO E N 1
ATOM 10174 C CA . PRO H 3 204 ? -61.110 30.668 44.441 1.00 81.27 204 PRO E CA 1
ATOM 10175 C C . PRO H 3 204 ? -62.013 31.373 45.453 1.00 79.85 204 PRO E C 1
ATOM 10176 O O . PRO H 3 204 ? -61.579 32.317 46.113 1.00 80.85 204 PRO E O 1
ATOM 10180 N N . VAL H 3 205 ? -63.258 30.915 45.563 1.00 77.28 205 VAL E N 1
ATOM 10181 C CA . VAL H 3 205 ? -64.241 31.544 46.443 1.00 76.13 205 VAL E CA 1
ATOM 10182 C C . VAL H 3 205 ? -64.755 30.604 47.534 1.00 74.65 205 VAL E C 1
ATOM 10183 O O . VAL H 3 205 ? -65.117 29.459 47.262 1.00 73.56 205 VAL E O 1
ATOM 10187 N N . THR H 3 206 ? -64.784 31.101 48.767 1.00 75.67 206 THR E N 1
ATOM 10188 C CA . THR H 3 206 ? -65.255 30.333 49.905 1.00 76.51 206 THR E CA 1
ATOM 10189 C C . THR H 3 206 ? -66.487 30.962 50.525 1.00 77.23 206 THR E C 1
ATOM 10190 O O . THR H 3 206 ? -66.614 32.185 50.627 1.00 78.19 206 THR E O 1
ATOM 10194 N N . LYS H 3 207 ? -67.402 30.093 50.922 1.00 76.61 207 LYS E N 1
ATOM 10195 C CA . LYS H 3 207 ? -68.557 30.484 51.694 1.00 75.88 207 LYS E CA 1
ATOM 10196 C C . LYS H 3 207 ? -68.495 29.644 52.954 1.00 76.65 207 LYS E C 1
ATOM 10197 O O . LYS H 3 207 ? -68.313 28.430 52.886 1.00 74.26 207 LYS E O 1
ATOM 10203 N N . SER H 3 208 ? -68.621 30.293 54.103 1.00 79.67 208 SER E N 1
ATOM 10204 C CA . SER H 3 208 ? -68.471 29.609 55.376 1.00 83.31 208 SER E CA 1
ATOM 10205 C C . SER H 3 208 ? -69.468 30.160 56.379 1.00 84.05 208 SER E C 1
ATOM 10206 O O . SER H 3 208 ? -70.107 31.181 56.130 1.00 80.13 208 SER E O 1
ATOM 10209 N N . PHE H 3 209 ? -69.712 29.386 57.423 1.00 89.54 209 PHE E N 1
ATOM 10210 C CA . PHE H 3 209 ? -70.541 29.827 58.520 1.00 93.91 209 PHE E CA 1
ATOM 10211 C C . PHE H 3 209 ? -69.766 29.521 59.780 1.00 97.97 209 PHE E C 1
ATOM 10212 O O . PHE H 3 209 ? -69.301 28.397 59.966 1.00 108.46 209 PHE E O 1
ATOM 10220 N N . ASN H 3 210 ? -69.628 30.504 60.656 1.00 97.26 210 ASN E N 1
ATOM 10221 C CA . ASN H 3 210 ? -68.996 30.222 61.922 1.00 94.06 210 ASN E CA 1
ATOM 10222 C C . ASN H 3 210 ? -70.098 29.867 62.892 1.00 93.99 210 ASN E C 1
ATOM 10223 O O . ASN H 3 210 ? -70.747 30.749 63.455 1.00 96.04 210 ASN E O 1
ATOM 10228 N N . ARG H 3 211 ? -70.310 28.572 63.100 1.00 96.88 211 ARG E N 1
ATOM 10229 C CA . ARG H 3 211 ? -71.276 28.170 64.083 1.00 99.58 211 ARG E CA 1
ATOM 10230 C C . ARG H 3 211 ? -71.089 26.721 64.436 1.00 97.16 211 ARG E C 1
ATOM 10231 O O . ARG H 3 211 ? -70.635 25.950 63.636 1.00 97.23 211 ARG E O 1
ATOM 10239 N N . GLY H 3 212 ? -71.457 26.346 65.644 1.00 94.44 212 GLY E N 1
ATOM 10240 C CA . GLY H 3 212 ? -71.423 24.949 66.005 1.00 91.26 212 GLY E CA 1
ATOM 10241 C C . GLY H 3 212 ? -71.348 24.081 64.767 1.00 88.52 212 GLY E C 1
ATOM 10242 O O . GLY H 3 212 ? -71.458 22.870 64.847 1.00 87.14 212 GLY E O 1
#

Organism: Human immunodeficiency virus type 1 (NCBI:txid11676)

Sequence (1346 aa):
NEQELLELDKWASLNEQELLELDKWASQVQLVQSGAEVKKPGESLKISCKVSGYNFASEWIGWVRQMPGKGLEWMGIIYPGDSDTKYSPSFQGQVIISADKSINTAYLQWSSLKASDTAIYYCARQNHYGSGSYFYRTAYYYAMDVWGQGTTVTVSSASTKGPSVFPLAPSSKSTSGGTAALGCLVKDYFPEPVTVSWNSGALTSGVHTFPAVLQSSGLYSLSSVVTVPSSSLGTQTYICNVNHKPSNTKVDKKVEPKQVQLVQSGAEVKKPGESLKISCKVSGYNFASEWIGWVRQMPGKGLEWMGIIYPGDSDTKYSPSFQGQVIISADKSINTAYLQWSSLKASDTAIYYCARQNHYGSGSYFYRTAYYYAMDVWGQGTTVTVSSASTKGPSVFPLAPSSKSTGTAALGCLVKDYFPEPVTVSWNSGALTSGVHTFPAVLQSSGLYSLSSVVTVPSSSLGTQTYICNVNHKPSNTKVDKKVEPKQVQLVQSGAEVKKPGESLKISCKVSGYNFASEWIGWVRQMPGKGLEWMGIIYPGDSDTKYSPSFQGQVIISADKSINTAYLQWSSLKASDTAIYYCARQNHYGSTAYYYAMDVWGQGTTVTVSSASTKGPSVFPLAPSSKSTSGGTAALGCLVKDYFPEPVTVSWNSGALTSGVHTFPAVLQSSGLYSLSSVVTVPSSSLGTQTYICNVNHKPSNTKVDKKVEPKSCDDIQLTQSPSSLSASVGDRVTITCRASQSIGSYLNWYQQKPGKAPKLLIYAASTLQSGVPSRFSGSGSGTDFTLTISSLQPEDSATYYCQQSYSTPFTFGPGTKVDIRRTVAAPSVFIFPPSDEQLKSGTASVVCLLNNFYPREAKVQWKVDNALQSGNSQESVTEQDSKDSTYSLSSTLTLSKADYEKHKVYACEVTHQGLSSPVTKSFNRGEDIQLTQSPSSLSASVGDRVTITCRASQSIGSYLNWYQQKPGKAPKLLIYAASTLQSGVPSRFSGSGSGTDFTLTISSLQPEDSATYYCQQSYSTPFTFGPGTKVDIRRTVAAPSVFIFPPSDEQLKSGTASVVCLLNNFYPREAKVQWKVDNASQESVTEQDSKDSTYSLSSTLTLSKADYEKHKVYACEVTHQGLSSPVTKSFNRGDIQLTQSPSSLSASVGDRVTITCRASQSIGSYLNWYQQKPGKAPKLLIYAASTLQSGVPSRFSGSGSGTDFTLTISSLQPEDSATYYCQQSYSTPFTFGPGTKVDIRRTVAAPSVFIFPPSDEQLKSGTASVVCLLNNFYPREAKVQWKVNALQSGNSQESVTEQDSKDSTYSLSSTLTLSKADYEKHKVYACEVTHQGLSSPVTKSFNRG

Foldseek 3Di:
DVPVVVVPPPPDPD/DVPVVVVPPPPDD/DKAWAKDAADEAAFFAKDKIKIAIDDDQLQQFKKFKWWAAPPGDIHGAWIARQVVRDIDGDPVCPPAKDWGDDSVRRMIMIMGRGDDQRSFTWMKMFTFGWDDDDDPVDDDDTDTDGDGIHPTYGYGHHPDDFDAWDKDWQAWALPPAPPQKIKIWIKTDFGDDDDKDKDKPVNPDDPQKDKDDWDQDPVRGIITMIMGMDGSVCAPVPWIWMWIDDVNVRDIDIHTYHHD/DFAWAKDAADEAAFFAKDKIKIFTDDDQLQAFKKFKWWAAPPGDIDTAWIARQVVRDIDGDPVCPPQWDWGDDNVRRMIMIIGNGDDQRSFTKMKMFTFGWDDDDDPVDDDDTDTDGDGIHPIYGYGHHPDDFDAWDKAKQAWALVCPLKIKIKIKTDFGDDDDKDKDKPVPPDDPQKDKDDWDQDPVRGIITMIMGMDRSVCQVPDWIWMWMADVNVRDIDIHTHHHD/DWAKAKDAAAEAAFFAKDKIKIAIDDDQLQAFKKAKWWAAPPGDIHGAWIARQVVRDIDGDPVCPPQKDWGDDSVRRMIMIIGNGHDQRSFTWMKMFTFGWDDDPPTDTDGDYIYPTYGYGHDPDDWDAWDKDWFAWDPVQDDDQKIKIWMKTDFGDDDDKDKDKPVNPDDPQKDWDDWDQDPVRGTITMIMGMDGNVCQVPDWIWIWIADVHVRDTDIDTHYHDDDD/DKAKAKPDQEDEDAFFAKDKIKIFIPWFLFQQKWKWWAAPPDDIDTQDGSQFHGDPPHDPQWGKDDGTTMIMIMRRGDALLSQTKMWMWGRRDPPGDIYPIYGYAYDDDFFFWDKDKDWADPVVLVVFKTKIKIKTPFGPDPDKDKWKAFQNRTDPPFKDKDKDQQDSHNRGIMMMMMGMDTSVVVVVTFKIKMWMDDPNDPDIDIDIGTPPD/DKAKAKPDQEDEEAFFAKDKIKMFIPWFLFQQKWKWWAAPPDDIDTQDGSQFHGPPPHDPQWGKDDGTTMIMIMRRGDALLSQTKMWMWGPRDPPGDIYPIYGYAYDDDWDFWDKDKDWADPVVVVVFKTKIKIKTPFGPDPDKDKDKAFQNRADKDKDRQDSHRRGIMMMGMDMGGSVVVVVTFKIKMWMDDPNDPDIDIDIDGND/DKAKAKPDQEDEEAFFAKDKIKMFIPWFQFQQKWKWWDAPPDDIDTQDGSQFHGDPPHDPQWGKDDGTTMIMIMRRGDALLRFTWMKMWGPRDPPTDIYPIYGYAYDDDFDFWDKDKDWFDVVVLVVFKTKIKIKTPFGPDPDKDKWKCQVDTDDPQKDKDKDAQDSHRRGIMMMMMGMDTSVVVVVGFKMKMWMDDPNDPDIDMDIDGGD

Radius of gyration: 39.55 Å; Cα contacts (8 Å, |Δi|>4): 3626; chains: 8; bounding box: 120×80×92 Å